Protein AF-A0AAU9XDP7-F1 (afdb_monomer_lite)

Structure (mmCIF, N/CA/C/O backbone):
data_AF-A0AAU9XDP7-F1
#
_entry.id   AF-A0AAU9XDP7-F1
#
loop_
_atom_site.group_PDB
_atom_site.id
_atom_site.type_symbol
_atom_site.label_atom_id
_atom_site.label_alt_id
_atom_site.label_comp_id
_atom_site.label_asym_id
_atom_site.label_entity_id
_atom_site.label_seq_id
_atom_site.pdbx_PDB_ins_code
_atom_site.Cartn_x
_atom_site.Cartn_y
_atom_site.Cartn_z
_atom_site.occupancy
_atom_site.B_iso_or_equiv
_atom_site.auth_seq_id
_atom_site.auth_comp_id
_atom_site.auth_asym_id
_atom_site.auth_atom_id
_atom_site.pdbx_PDB_model_num
ATOM 1 N N . MET A 1 1 ? 31.053 -34.918 62.828 1.00 35.50 1 MET A N 1
ATOM 2 C CA . MET A 1 1 ? 30.808 -36.376 62.826 1.00 35.50 1 MET A CA 1
ATOM 3 C C . MET A 1 1 ? 29.343 -36.591 62.464 1.00 35.50 1 MET A C 1
ATOM 5 O O . MET A 1 1 ? 28.495 -36.133 63.209 1.00 35.50 1 MET A O 1
ATOM 9 N N . ASP A 1 2 ? 28.995 -37.155 61.312 1.00 35.75 2 ASP A N 1
ATOM 10 C CA . ASP A 1 2 ? 29.871 -37.467 60.177 1.00 35.75 2 ASP A CA 1
ATOM 11 C C . ASP A 1 2 ? 29.128 -37.258 58.843 1.00 35.75 2 ASP A C 1
ATOM 13 O O . ASP A 1 2 ? 28.351 -38.097 58.395 1.00 35.75 2 ASP A O 1
ATOM 17 N N . PHE A 1 3 ? 29.358 -36.097 58.221 1.00 31.59 3 PHE A N 1
ATOM 18 C CA . PHE A 1 3 ? 28.724 -35.693 56.958 1.00 31.59 3 PHE A CA 1
ATOM 19 C C . PHE A 1 3 ? 29.252 -36.475 55.739 1.00 31.59 3 PHE A C 1
ATOM 21 O O . PHE A 1 3 ? 28.681 -36.392 54.652 1.00 31.59 3 PHE A O 1
ATOM 28 N N . THR A 1 4 ? 30.317 -37.263 55.913 1.00 38.00 4 THR A N 1
ATOM 29 C CA . THR A 1 4 ? 31.073 -37.888 54.818 1.00 38.00 4 THR A CA 1
ATOM 30 C C . THR A 1 4 ? 30.317 -39.036 54.137 1.00 38.00 4 THR A C 1
ATOM 32 O O . THR A 1 4 ? 30.563 -39.326 52.969 1.00 38.00 4 THR A O 1
ATOM 35 N N . ARG A 1 5 ? 29.356 -39.682 54.820 1.00 39.75 5 ARG A N 1
ATOM 36 C CA . ARG A 1 5 ? 28.569 -40.793 54.241 1.00 39.75 5 ARG A CA 1
ATOM 37 C C . ARG A 1 5 ? 27.352 -40.358 53.423 1.00 39.75 5 ARG A C 1
ATOM 39 O O . ARG A 1 5 ? 26.940 -41.106 52.543 1.00 39.75 5 ARG A O 1
ATOM 46 N N . LEU A 1 6 ? 26.796 -39.168 53.667 1.00 34.56 6 LEU A N 1
ATOM 47 C CA . LEU A 1 6 ? 25.615 -38.700 52.927 1.00 34.56 6 LEU A CA 1
ATOM 48 C C . LEU A 1 6 ? 25.974 -38.266 51.493 1.00 34.56 6 LEU A C 1
ATOM 50 O O . LEU A 1 6 ? 25.194 -38.475 50.570 1.00 34.56 6 LEU A O 1
ATOM 54 N N . PHE A 1 7 ? 27.181 -37.724 51.302 1.00 36.00 7 PHE A N 1
ATOM 55 C CA . PHE A 1 7 ? 27.665 -37.231 50.007 1.00 36.00 7 PHE A CA 1
ATOM 56 C C . PHE A 1 7 ? 27.950 -38.337 48.977 1.00 36.00 7 PHE A C 1
ATOM 58 O O . PHE A 1 7 ? 27.781 -38.112 47.783 1.00 36.00 7 PHE A O 1
ATOM 65 N N . ILE A 1 8 ? 28.358 -39.532 49.422 1.00 40.75 8 ILE A N 1
ATOM 66 C CA . ILE A 1 8 ? 28.719 -40.645 48.526 1.00 40.75 8 ILE A CA 1
ATOM 67 C C . ILE A 1 8 ? 27.461 -41.241 47.873 1.00 40.75 8 ILE A C 1
ATOM 69 O O . ILE A 1 8 ? 27.392 -41.348 46.651 1.00 40.75 8 ILE A O 1
ATOM 73 N N . VAL A 1 9 ? 26.422 -41.525 48.666 1.00 37.50 9 VAL A N 1
ATOM 74 C CA . VAL A 1 9 ? 25.155 -42.089 48.158 1.00 37.50 9 VAL A CA 1
ATOM 75 C C . VAL A 1 9 ? 24.443 -41.114 47.208 1.00 37.50 9 VAL A C 1
ATOM 77 O O . VAL A 1 9 ? 23.863 -41.533 46.208 1.00 37.50 9 VAL A O 1
ATOM 80 N N . PHE A 1 10 ? 24.530 -39.804 47.470 1.00 33.81 10 PHE A N 1
ATOM 81 C CA . PHE A 1 10 ? 23.948 -38.780 46.595 1.00 33.81 10 PHE A CA 1
ATOM 82 C C . PHE A 1 10 ? 24.665 -38.679 45.233 1.00 33.81 10 PHE A C 1
ATOM 84 O O . PHE A 1 10 ? 24.038 -38.327 44.235 1.00 33.81 10 PHE A O 1
ATOM 91 N N . ALA A 1 11 ? 25.958 -39.018 45.166 1.00 35.84 11 ALA A N 1
ATOM 92 C CA . ALA A 1 11 ? 26.718 -39.043 43.917 1.00 35.84 11 ALA A CA 1
ATOM 93 C C . ALA A 1 11 ? 26.397 -40.283 43.060 1.00 35.84 11 ALA A C 1
ATOM 95 O O . ALA A 1 11 ? 26.175 -40.157 41.853 1.00 35.84 11 ALA A O 1
ATOM 96 N N . GLU A 1 12 ? 26.322 -41.472 43.667 1.00 32.81 12 GLU A N 1
ATOM 97 C CA . GLU A 1 12 ? 26.056 -42.721 42.937 1.00 32.81 12 GLU A CA 1
ATOM 98 C C . GLU A 1 12 ? 24.638 -42.755 42.342 1.00 32.81 12 GLU A C 1
ATOM 100 O O . GLU A 1 12 ? 24.474 -43.083 41.165 1.00 32.81 12 GLU A O 1
ATOM 105 N N . VAL A 1 13 ? 23.619 -42.328 43.101 1.00 33.00 13 VAL A N 1
ATOM 106 C CA . VAL A 1 13 ? 22.224 -42.293 42.619 1.00 33.00 13 VAL A CA 1
ATOM 107 C C . VAL A 1 13 ? 22.055 -41.321 41.444 1.00 33.00 13 VAL A C 1
ATOM 109 O O . VAL A 1 13 ? 21.461 -41.689 40.430 1.00 33.00 13 VAL A O 1
ATOM 112 N N . CYS A 1 14 ? 22.632 -40.117 41.518 1.00 30.83 14 CYS A N 1
ATOM 113 C CA . CYS A 1 14 ? 22.603 -39.161 40.404 1.00 30.83 14 CYS A CA 1
ATOM 114 C C . CYS A 1 14 ? 23.348 -39.678 39.161 1.00 30.83 14 CYS A C 1
ATOM 116 O O . CYS A 1 14 ? 22.884 -39.471 38.039 1.00 30.83 14 CYS A O 1
ATOM 118 N N . THR A 1 15 ? 24.463 -40.392 39.344 1.00 33.09 15 THR A N 1
ATOM 119 C CA . THR A 1 15 ? 25.247 -40.951 38.228 1.00 33.09 15 THR A CA 1
ATOM 120 C C . THR A 1 15 ? 24.477 -42.051 37.493 1.00 33.09 15 THR A C 1
ATOM 122 O O . THR A 1 15 ? 24.432 -42.052 36.262 1.00 33.09 15 THR A O 1
ATOM 125 N N . ILE A 1 16 ? 23.812 -42.953 38.225 1.00 30.89 16 ILE A N 1
ATOM 126 C CA . ILE A 1 16 ? 23.010 -44.039 37.637 1.00 30.89 16 ILE A CA 1
ATOM 127 C C . ILE A 1 16 ? 21.763 -43.487 36.925 1.00 30.89 16 ILE A C 1
ATOM 129 O O . ILE A 1 16 ? 21.447 -43.934 35.821 1.00 30.89 16 ILE A O 1
ATOM 133 N N . ILE A 1 17 ? 21.092 -42.482 37.501 1.00 31.98 17 ILE A N 1
ATOM 134 C CA . ILE A 1 17 ? 19.927 -41.837 36.873 1.00 31.98 17 ILE A CA 1
ATOM 135 C C . ILE A 1 17 ? 20.326 -41.105 35.578 1.00 31.98 17 ILE A C 1
ATOM 137 O O . ILE A 1 17 ? 19.639 -41.260 34.569 1.00 31.98 17 ILE A O 1
ATOM 141 N N . SER A 1 18 ? 21.453 -40.379 35.556 1.00 31.58 18 SER A N 1
ATOM 142 C CA . SER A 1 18 ? 21.937 -39.720 34.329 1.00 31.58 18 SER A CA 1
ATOM 143 C C . SER A 1 18 ? 22.298 -40.738 33.242 1.00 31.58 18 SER A C 1
ATOM 145 O O . SER A 1 18 ? 21.819 -40.633 32.112 1.00 31.58 18 SER A O 1
ATOM 147 N N . ALA A 1 19 ? 23.082 -41.767 33.584 1.00 29.91 19 ALA A N 1
ATOM 148 C CA . ALA A 1 19 ? 23.529 -42.778 32.625 1.00 29.91 19 ALA A CA 1
ATOM 149 C C . ALA A 1 19 ? 22.365 -43.585 32.019 1.00 29.91 19 ALA A C 1
ATOM 151 O O . ALA A 1 19 ? 22.362 -43.847 30.815 1.00 29.91 19 ALA A O 1
ATOM 152 N N . GLY A 1 20 ? 21.360 -43.941 32.828 1.00 28.31 20 GLY A N 1
ATOM 153 C CA . GLY A 1 20 ? 20.173 -44.661 32.360 1.00 28.31 20 GLY A CA 1
ATOM 154 C C . GLY A 1 20 ? 19.299 -43.836 31.411 1.00 28.31 20 GLY A C 1
ATOM 155 O O . GLY A 1 20 ? 18.880 -44.344 30.374 1.00 28.31 20 GLY A O 1
ATOM 156 N N . ILE A 1 21 ? 19.065 -42.557 31.728 1.00 32.12 21 ILE A N 1
ATOM 157 C CA . ILE A 1 21 ? 18.211 -41.668 30.920 1.00 32.12 21 ILE A CA 1
ATOM 158 C C . ILE A 1 21 ? 18.890 -41.276 29.599 1.00 32.12 21 ILE A C 1
ATOM 160 O O . ILE A 1 21 ? 18.223 -41.204 28.565 1.00 32.12 21 ILE A O 1
ATOM 164 N N . GLN A 1 22 ? 20.210 -41.068 29.602 1.00 30.34 22 GLN A N 1
ATOM 165 C CA . GLN A 1 22 ? 20.969 -40.810 28.374 1.00 30.34 22 GLN A CA 1
ATOM 166 C C . GLN A 1 22 ? 20.986 -42.048 27.464 1.00 30.34 22 GLN A C 1
ATOM 168 O O . GLN A 1 22 ? 20.592 -41.959 26.302 1.00 30.34 22 GLN A O 1
ATOM 173 N N . GLY A 1 23 ? 21.323 -43.227 28.004 1.00 28.69 23 GLY A N 1
ATOM 174 C CA . GLY A 1 23 ? 21.500 -44.454 27.217 1.00 28.69 23 GLY A CA 1
ATOM 175 C C . GLY A 1 23 ? 20.285 -44.900 26.390 1.00 28.69 23 GLY A C 1
ATOM 176 O O . GLY A 1 23 ? 20.469 -45.499 25.330 1.00 28.69 23 GLY A O 1
ATOM 177 N N . THR A 1 24 ? 19.055 -44.600 26.826 1.00 28.81 24 THR A N 1
ATOM 178 C CA . THR A 1 24 ? 17.832 -44.918 26.062 1.00 28.81 24 THR A CA 1
ATOM 179 C C . THR A 1 24 ? 17.375 -43.796 25.133 1.00 28.81 24 THR A C 1
ATOM 181 O O . THR A 1 24 ? 16.934 -44.089 24.021 1.00 28.81 24 THR A O 1
ATOM 184 N N . ASN A 1 25 ? 17.505 -42.525 25.531 1.00 29.75 25 ASN A N 1
ATOM 185 C CA . ASN A 1 25 ? 17.147 -41.406 24.652 1.00 29.75 25 ASN A CA 1
ATOM 186 C C . ASN A 1 25 ? 18.120 -41.292 23.472 1.00 29.75 25 ASN A C 1
ATOM 188 O O . ASN A 1 25 ? 17.672 -41.148 22.334 1.00 29.75 25 ASN A O 1
ATOM 192 N N . ASP A 1 26 ? 19.426 -41.457 23.704 1.00 29.19 26 ASP A N 1
ATOM 193 C CA . ASP A 1 26 ? 20.432 -41.362 22.644 1.00 29.19 26 ASP A CA 1
ATOM 194 C C . ASP A 1 26 ? 20.236 -42.443 21.563 1.00 29.19 26 ASP A C 1
ATOM 196 O O . ASP A 1 26 ? 20.480 -42.174 20.389 1.00 29.19 26 ASP A O 1
ATOM 200 N N . GLN A 1 27 ? 19.742 -43.646 21.889 1.00 28.78 27 GLN A N 1
ATOM 201 C CA . GLN A 1 27 ? 19.471 -44.669 20.862 1.00 28.78 27 GLN A CA 1
ATOM 202 C C . GLN A 1 27 ? 18.190 -44.415 20.052 1.00 28.78 27 GLN A C 1
ATOM 204 O O . GLN A 1 27 ? 18.132 -44.809 18.886 1.00 28.78 27 GLN A O 1
ATOM 209 N N . ILE A 1 28 ? 17.189 -43.733 20.619 1.00 32.25 28 ILE A N 1
ATOM 210 C CA . ILE A 1 28 ? 15.956 -43.382 19.897 1.00 32.25 28 ILE A CA 1
ATOM 211 C C . ILE A 1 28 ? 16.159 -42.110 19.057 1.00 32.25 28 ILE A C 1
ATOM 213 O O . ILE A 1 28 ? 15.743 -42.079 17.898 1.00 32.25 28 ILE A O 1
ATOM 217 N N . GLU A 1 29 ? 16.867 -41.096 19.567 1.00 30.61 29 GLU A N 1
ATOM 218 C CA . GLU A 1 29 ? 17.177 -39.890 18.787 1.00 30.61 29 GLU A CA 1
ATOM 219 C C . GLU A 1 29 ? 18.143 -40.177 17.621 1.00 30.61 29 GLU A C 1
ATOM 221 O O . GLU A 1 29 ? 17.906 -39.715 16.502 1.00 30.61 29 GLU A O 1
ATOM 226 N N . ASN A 1 30 ? 19.197 -40.982 17.823 1.00 30.89 30 ASN A N 1
ATOM 227 C CA . ASN A 1 30 ? 20.167 -41.271 16.754 1.00 30.89 30 ASN A CA 1
ATOM 228 C C . ASN A 1 30 ? 19.585 -42.103 15.596 1.00 30.89 30 ASN A C 1
ATOM 230 O O . ASN A 1 30 ? 20.086 -42.012 14.477 1.00 30.89 30 ASN A O 1
ATOM 234 N N . ALA A 1 31 ? 18.500 -42.858 15.807 1.00 32.09 31 ALA A N 1
ATOM 235 C CA . ALA A 1 31 ? 17.812 -43.572 14.726 1.00 32.09 31 ALA A CA 1
ATOM 236 C C . ALA A 1 31 ? 17.116 -42.628 13.719 1.00 32.09 31 ALA A C 1
ATOM 238 O O . ALA A 1 31 ? 16.894 -43.011 12.568 1.00 32.09 31 ALA A O 1
ATOM 239 N N . HIS A 1 32 ? 16.800 -41.395 14.137 1.00 34.12 32 HIS A N 1
ATOM 240 C CA . HIS A 1 32 ? 16.106 -40.388 13.326 1.00 34.12 32 HIS A CA 1
ATOM 241 C C . HIS A 1 32 ? 16.979 -39.172 12.950 1.00 34.12 32 HIS A C 1
ATOM 243 O O . HIS A 1 32 ? 16.543 -38.358 12.138 1.00 34.12 32 HIS A O 1
ATOM 249 N N . ARG A 1 33 ? 18.221 -39.068 13.456 1.00 34.97 33 ARG A N 1
ATOM 250 C CA . ARG A 1 33 ? 19.189 -37.994 13.136 1.00 34.97 33 ARG A CA 1
ATOM 251 C C . ARG A 1 33 ? 20.348 -38.407 12.208 1.00 34.97 33 ARG A C 1
ATOM 253 O O . ARG A 1 33 ? 21.429 -37.831 12.266 1.00 34.97 33 ARG A O 1
ATOM 260 N N . GLU A 1 34 ? 20.140 -39.326 11.260 1.00 38.03 34 GLU A N 1
ATOM 261 C CA . GLU A 1 34 ? 21.107 -39.567 10.158 1.00 38.03 34 GLU A CA 1
ATOM 262 C C . GLU A 1 34 ? 21.169 -38.398 9.127 1.00 38.03 34 GLU A C 1
ATOM 264 O O . GLU A 1 34 ? 21.349 -38.632 7.937 1.00 38.03 34 GLU A O 1
ATOM 269 N N . GLY A 1 35 ? 21.035 -37.135 9.552 1.00 34.88 35 GLY A N 1
ATOM 270 C CA . GLY A 1 35 ? 21.218 -35.946 8.706 1.00 34.88 35 GLY A CA 1
ATOM 271 C C . GLY A 1 35 ? 22.621 -35.335 8.817 1.00 34.88 35 GLY A C 1
ATOM 272 O O . GLY A 1 35 ? 23.261 -35.039 7.810 1.00 34.88 35 GLY A O 1
ATOM 273 N N . ASP A 1 36 ? 23.139 -35.201 10.039 1.00 33.69 36 ASP A N 1
ATOM 274 C CA . ASP A 1 36 ? 24.242 -34.269 10.327 1.00 33.69 36 ASP A CA 1
ATOM 275 C C . ASP A 1 36 ? 25.623 -34.730 9.837 1.00 33.69 36 ASP A C 1
ATOM 277 O O . ASP A 1 36 ? 26.515 -33.919 9.588 1.00 33.69 36 ASP A O 1
ATOM 281 N N . SER A 1 37 ? 25.819 -36.036 9.634 1.00 37.47 37 SER A N 1
ATOM 282 C CA . SER A 1 37 ? 27.151 -36.572 9.315 1.00 37.47 37 SER A CA 1
ATOM 283 C C . SER A 1 37 ? 27.672 -36.229 7.905 1.00 37.47 37 SER A C 1
ATOM 285 O O . SER A 1 37 ? 28.846 -36.466 7.624 1.00 37.47 37 SER A O 1
ATOM 287 N N . TYR A 1 38 ? 26.835 -35.716 6.993 1.00 47.88 38 TYR A N 1
ATOM 288 C CA . TYR A 1 38 ? 27.121 -35.708 5.547 1.00 47.88 38 TYR A CA 1
ATOM 289 C C . TYR A 1 38 ? 27.843 -34.470 4.992 1.00 47.88 38 TYR A C 1
ATOM 291 O O . TYR A 1 38 ? 28.269 -34.500 3.840 1.00 47.88 38 TYR A O 1
ATOM 299 N N . PHE A 1 39 ? 28.044 -33.412 5.780 1.00 46.66 39 PHE A N 1
ATOM 300 C CA . PHE A 1 39 ? 28.482 -32.101 5.267 1.00 46.66 39 PHE A CA 1
ATOM 301 C C . PHE A 1 39 ? 30.004 -31.876 5.168 1.00 46.66 39 PHE A C 1
ATOM 303 O O . PHE A 1 39 ? 30.435 -30.732 5.046 1.00 46.66 39 PHE A O 1
ATOM 310 N N . SER A 1 40 ? 30.830 -32.928 5.210 1.00 32.91 40 SER A N 1
ATOM 311 C CA . SER A 1 40 ? 32.292 -32.794 5.115 1.00 32.91 40 SER A CA 1
ATOM 312 C C . SER A 1 40 ? 32.893 -33.569 3.947 1.00 32.91 40 SER A C 1
ATOM 314 O O . SER A 1 40 ? 32.852 -34.800 3.909 1.00 32.91 40 SER A O 1
ATOM 316 N N . THR A 1 41 ? 33.555 -32.831 3.056 1.00 33.09 41 THR A N 1
ATOM 317 C CA . THR A 1 41 ? 34.696 -33.334 2.289 1.00 33.09 41 THR A CA 1
ATOM 318 C C . THR A 1 41 ? 35.814 -32.298 2.265 1.00 33.09 41 THR A C 1
ATOM 320 O O . THR A 1 41 ? 35.587 -31.169 1.840 1.00 33.09 41 THR A O 1
ATOM 323 N N . ARG A 1 42 ? 37.033 -32.769 2.560 1.00 31.64 42 ARG A N 1
ATOM 324 C CA . ARG A 1 42 ? 38.334 -32.225 2.120 1.00 31.64 42 ARG A CA 1
ATOM 325 C C . ARG A 1 42 ? 39.120 -31.239 3.000 1.00 31.64 42 ARG A C 1
ATOM 327 O O . ARG A 1 42 ? 40.176 -30.808 2.549 1.00 31.64 42 ARG A O 1
ATOM 334 N N . ASP A 1 43 ? 38.751 -31.009 4.259 1.00 30.61 43 ASP A N 1
ATOM 335 C CA . ASP A 1 43 ? 39.736 -30.537 5.249 1.00 30.61 43 ASP A CA 1
ATOM 336 C C . ASP A 1 43 ? 39.622 -31.302 6.578 1.00 30.61 43 ASP A C 1
ATOM 338 O O . ASP A 1 43 ? 38.563 -31.352 7.202 1.00 30.61 43 ASP A O 1
ATOM 342 N N . GLY A 1 44 ? 40.722 -31.942 6.982 1.00 36.28 44 GLY A N 1
ATOM 343 C CA . GLY A 1 44 ? 40.843 -32.705 8.227 1.00 36.28 44 GLY A CA 1
ATOM 344 C C . GLY A 1 44 ? 41.470 -31.915 9.381 1.00 36.28 44 GLY A C 1
ATOM 345 O O . GLY A 1 44 ? 41.778 -32.504 10.414 1.00 36.28 44 GLY A O 1
ATOM 346 N N . SER A 1 45 ? 41.717 -30.612 9.211 1.00 32.66 45 SER A N 1
ATOM 347 C CA . SER A 1 45 ? 42.580 -29.832 10.108 1.00 32.66 45 SER A CA 1
ATOM 348 C C . SER A 1 45 ? 41.902 -29.195 11.327 1.00 32.66 45 SER A C 1
ATOM 350 O O . SER A 1 45 ? 42.624 -28.778 12.234 1.00 32.66 45 SER A O 1
ATOM 352 N N . ASN A 1 46 ? 40.562 -29.111 11.411 1.00 37.38 46 ASN A N 1
ATOM 353 C CA . ASN A 1 46 ? 39.918 -28.375 12.512 1.00 37.38 46 ASN A CA 1
ATOM 354 C C . ASN A 1 46 ? 38.670 -29.025 13.163 1.00 37.38 46 ASN A C 1
ATOM 356 O O . ASN A 1 46 ? 37.533 -28.765 12.757 1.00 37.38 46 ASN A O 1
ATOM 360 N N . PRO A 1 47 ? 38.845 -29.750 14.288 1.00 36.50 47 PRO A N 1
ATOM 361 C CA . PRO A 1 47 ? 37.743 -30.215 15.139 1.00 36.50 47 PRO A CA 1
ATOM 362 C C . PRO A 1 47 ? 36.879 -29.101 15.768 1.00 36.50 47 PRO A C 1
ATOM 364 O O . PRO A 1 47 ? 35.777 -29.380 16.242 1.00 36.50 47 PRO A O 1
ATOM 367 N N . GLN A 1 48 ? 37.339 -27.842 15.806 1.00 35.66 48 GLN A N 1
ATOM 368 C CA . GLN A 1 48 ? 36.581 -26.736 16.410 1.00 35.66 48 GLN A CA 1
ATOM 369 C C . GLN A 1 48 ? 35.385 -26.295 15.557 1.00 35.66 48 GLN A C 1
ATOM 371 O O . GLN A 1 48 ? 34.368 -25.897 16.122 1.00 35.66 48 GLN A O 1
ATOM 376 N N . THR A 1 49 ? 35.457 -26.408 14.225 1.00 37.59 49 THR A N 1
ATOM 377 C CA . THR A 1 49 ? 34.325 -26.084 13.335 1.00 37.59 49 THR A CA 1
ATOM 378 C C . THR A 1 49 ? 33.142 -27.012 13.620 1.00 37.59 49 THR A C 1
ATOM 380 O O . THR A 1 49 ? 32.017 -26.556 13.808 1.00 37.59 49 THR A O 1
ATOM 383 N N . CYS A 1 50 ? 33.421 -28.307 13.796 1.00 39.53 50 CYS A N 1
ATOM 384 C CA . CYS A 1 50 ? 32.428 -29.314 14.175 1.00 39.53 50 CYS A CA 1
ATOM 385 C C . CYS A 1 50 ? 31.799 -29.026 15.557 1.00 39.53 50 CYS A C 1
ATOM 387 O O . CYS A 1 50 ? 30.596 -29.189 15.756 1.00 39.53 50 CYS A O 1
ATOM 389 N N . ARG A 1 51 ? 32.590 -28.503 16.508 1.00 36.66 51 ARG A N 1
ATOM 390 C CA . ARG A 1 51 ? 32.109 -28.099 17.844 1.00 36.66 51 ARG A CA 1
ATOM 391 C C . ARG A 1 51 ? 31.232 -26.841 17.854 1.00 36.66 51 ARG A C 1
ATOM 393 O O . ARG A 1 51 ? 30.500 -26.655 18.820 1.00 36.66 51 ARG A O 1
ATOM 400 N N . LYS A 1 52 ? 31.276 -25.993 16.818 1.00 36.66 52 LYS A N 1
ATOM 401 C CA . LYS A 1 52 ? 30.420 -24.794 16.712 1.00 36.66 52 LYS A CA 1
ATOM 402 C C . LYS A 1 52 ? 29.007 -25.072 16.189 1.00 36.66 52 LYS A C 1
ATOM 404 O O . LYS A 1 52 ? 28.124 -24.267 16.459 1.00 36.66 52 LYS A O 1
ATOM 409 N N . LEU A 1 53 ? 28.801 -26.159 15.438 1.00 37.94 53 LEU A N 1
ATOM 410 C CA . LEU A 1 53 ? 27.555 -26.400 14.689 1.00 37.94 53 LEU A CA 1
ATOM 411 C C . LEU A 1 53 ? 26.616 -27.449 15.314 1.00 37.94 53 LEU A C 1
ATOM 413 O O . LEU A 1 53 ? 25.448 -27.492 14.944 1.00 37.94 53 LEU A O 1
ATOM 417 N N . GLY A 1 54 ? 27.080 -28.218 16.306 1.00 32.50 54 GLY A N 1
ATOM 418 C CA . GLY A 1 54 ? 26.222 -29.036 17.176 1.00 32.50 54 GLY A CA 1
ATOM 419 C C . GLY A 1 54 ? 26.568 -30.530 17.211 1.00 32.50 54 GLY A C 1
ATOM 420 O O . GLY A 1 54 ? 26.576 -31.201 16.190 1.00 32.50 54 GLY A O 1
ATOM 421 N N . LYS A 1 55 ? 26.818 -31.044 18.426 1.00 32.41 55 LYS A N 1
ATOM 422 C CA . LYS A 1 55 ? 26.805 -32.472 18.823 1.00 32.41 55 LYS A CA 1
ATOM 423 C C . LYS A 1 55 ? 27.347 -33.513 17.814 1.00 32.41 55 LYS A C 1
ATOM 425 O O . LYS A 1 55 ? 26.688 -34.507 17.527 1.00 32.41 55 LYS A O 1
ATOM 430 N N . CYS A 1 56 ? 28.608 -33.382 17.407 1.00 43.50 56 CYS A N 1
ATOM 431 C CA . CYS A 1 56 ? 29.369 -34.498 16.830 1.00 43.50 56 CYS A CA 1
ATOM 432 C C . CYS A 1 56 ? 30.252 -35.179 17.890 1.00 43.50 56 CYS A C 1
ATOM 434 O O . CYS A 1 56 ? 31.458 -34.940 17.947 1.00 43.50 56 CYS A O 1
ATOM 436 N N . GLU A 1 57 ? 29.655 -36.044 18.715 1.00 29.75 57 GLU A N 1
ATOM 437 C CA . GLU A 1 57 ? 30.376 -36.993 19.577 1.00 29.75 57 GLU A CA 1
ATOM 438 C C . GLU A 1 57 ? 29.864 -38.421 19.321 1.00 29.75 57 GLU A C 1
ATOM 440 O O . GLU A 1 57 ? 28.666 -38.638 19.160 1.00 29.75 57 GLU A O 1
ATOM 445 N N . GLY A 1 58 ? 30.771 -39.402 19.260 1.00 36.47 58 GLY A N 1
ATOM 446 C CA . GLY A 1 58 ? 30.428 -40.830 19.170 1.00 36.47 58 GLY A CA 1
ATOM 447 C C . GLY A 1 58 ? 30.246 -41.432 17.767 1.00 36.47 58 GLY A C 1
ATOM 448 O O . GLY A 1 58 ? 30.102 -42.650 17.664 1.00 36.47 58 GLY A O 1
ATOM 449 N N . THR A 1 59 ? 30.298 -40.652 16.681 1.00 31.03 59 THR A N 1
ATOM 450 C CA . THR A 1 59 ? 30.304 -41.211 15.316 1.00 31.03 59 THR A CA 1
ATOM 451 C C . THR A 1 59 ? 31.651 -41.891 15.007 1.00 31.03 59 THR A C 1
ATOM 453 O O . THR A 1 59 ? 32.690 -41.240 15.114 1.00 31.03 59 THR A O 1
ATOM 456 N N . PRO A 1 60 ? 31.679 -43.190 14.641 1.00 30.23 60 PRO A N 1
ATOM 457 C CA . PRO A 1 60 ? 32.921 -43.884 14.297 1.00 30.23 60 PRO A CA 1
ATOM 458 C C . PRO A 1 60 ? 33.462 -43.434 12.932 1.00 30.23 60 PRO A C 1
ATOM 460 O O . PRO A 1 60 ? 32.708 -42.910 12.106 1.00 30.23 60 PRO A O 1
ATOM 463 N N . ASP A 1 61 ? 34.752 -43.695 12.687 1.00 34.94 61 ASP A N 1
ATOM 464 C CA . ASP A 1 61 ? 35.424 -43.400 11.416 1.00 34.94 61 ASP A CA 1
ATOM 465 C C . ASP A 1 61 ? 34.594 -43.862 10.212 1.00 34.94 61 ASP A C 1
ATOM 467 O O . ASP A 1 61 ? 34.156 -45.015 10.118 1.00 34.94 61 ASP A O 1
ATOM 471 N N . ARG A 1 62 ? 34.348 -42.930 9.287 1.00 38.25 62 ARG A N 1
ATOM 472 C CA . ARG A 1 62 ? 33.487 -43.182 8.132 1.00 38.25 62 ARG A CA 1
ATOM 473 C C . ARG A 1 62 ? 34.191 -44.122 7.141 1.00 38.25 62 ARG A C 1
ATOM 475 O O . ARG A 1 62 ? 35.377 -43.933 6.875 1.00 38.25 62 ARG A O 1
ATOM 482 N N . PRO A 1 63 ? 33.475 -45.095 6.541 1.00 39.88 63 PRO A N 1
ATOM 483 C CA . PRO A 1 63 ? 34.000 -45.855 5.405 1.00 39.88 63 PRO A CA 1
ATOM 484 C C . PRO A 1 63 ? 34.350 -44.925 4.227 1.00 39.88 63 PRO A C 1
ATOM 486 O O . PRO A 1 63 ? 33.870 -43.791 4.179 1.00 39.88 63 PRO A O 1
ATOM 489 N N . GLN A 1 64 ? 35.168 -45.418 3.286 1.00 50.91 64 GLN A N 1
ATOM 490 C CA . GLN A 1 64 ? 35.834 -44.692 2.177 1.00 50.91 64 GLN A CA 1
ATOM 491 C C . GLN A 1 64 ? 34.902 -44.079 1.102 1.00 50.91 64 GLN A C 1
ATOM 493 O O . GLN A 1 64 ? 35.281 -43.938 -0.058 1.00 50.91 64 GLN A O 1
ATOM 498 N N . ASN A 1 65 ? 33.677 -43.712 1.466 1.00 61.53 65 ASN A N 1
ATOM 499 C CA . ASN A 1 65 ? 32.627 -43.365 0.529 1.00 61.53 65 ASN A CA 1
ATOM 500 C C . ASN A 1 65 ? 32.871 -42.002 -0.137 1.00 61.53 65 ASN A C 1
ATOM 502 O O . ASN A 1 65 ? 33.201 -41.020 0.529 1.00 61.53 65 ASN A O 1
ATOM 506 N N . CYS A 1 66 ? 32.634 -41.943 -1.443 1.00 70.81 66 CYS A N 1
ATOM 507 C CA . CYS A 1 66 ? 32.936 -40.806 -2.309 1.00 70.81 66 CYS A CA 1
ATOM 508 C C . CYS A 1 66 ? 31.754 -40.452 -3.225 1.00 70.81 66 CYS A C 1
ATOM 510 O O . CYS A 1 66 ? 30.839 -41.248 -3.449 1.00 70.81 66 CYS A O 1
ATOM 512 N N . TRP A 1 67 ? 31.751 -39.235 -3.760 1.00 76.25 67 TRP A N 1
ATOM 513 C CA . TRP A 1 67 ? 30.690 -38.700 -4.622 1.00 76.25 67 TRP A CA 1
ATOM 514 C C . TRP A 1 67 ? 30.778 -39.236 -6.061 1.00 76.25 67 TRP A C 1
ATOM 516 O O . TRP A 1 67 ? 29.782 -39.301 -6.783 1.00 76.25 67 TRP A O 1
ATOM 526 N N . GLY A 1 68 ? 31.962 -39.687 -6.474 1.00 76.44 68 GLY A N 1
ATOM 527 C CA . GLY A 1 68 ? 32.219 -40.328 -7.760 1.00 76.44 68 GLY A CA 1
ATOM 528 C C . GLY A 1 68 ? 33.068 -39.507 -8.722 1.00 76.44 68 GLY A C 1
ATOM 529 O O . GLY A 1 68 ? 33.412 -40.040 -9.780 1.00 76.44 68 GLY A O 1
ATOM 530 N N . TYR A 1 69 ? 33.389 -38.257 -8.378 1.00 82.12 69 TYR A N 1
ATOM 531 C CA . TYR A 1 69 ? 34.271 -37.380 -9.154 1.00 82.12 69 TYR A CA 1
ATOM 532 C C . TYR A 1 69 ? 35.735 -37.449 -8.687 1.00 82.12 69 TYR A C 1
ATOM 534 O O . TYR A 1 69 ? 36.651 -37.182 -9.469 1.00 82.12 69 TYR A O 1
ATOM 542 N N . GLU A 1 70 ? 35.961 -37.849 -7.436 1.00 81.31 70 GLU A N 1
ATOM 543 C CA . GLU A 1 70 ? 37.251 -37.816 -6.752 1.00 81.31 70 GLU A CA 1
ATOM 544 C C . GLU A 1 70 ? 38.269 -38.830 -7.312 1.00 81.31 70 GLU A C 1
ATOM 546 O O . GLU A 1 70 ? 37.901 -39.955 -7.672 1.00 81.31 70 GLU A O 1
ATOM 551 N N . PRO A 1 71 ? 39.574 -38.487 -7.336 1.00 71.50 71 PRO A N 1
ATOM 552 C CA . PRO A 1 71 ? 40.630 -39.430 -7.692 1.00 71.50 71 PRO A CA 1
ATOM 553 C C . PRO A 1 71 ? 40.611 -40.681 -6.802 1.00 71.50 71 PRO A C 1
ATOM 555 O O . PRO A 1 71 ? 40.617 -40.578 -5.579 1.00 71.50 71 PRO A O 1
ATOM 558 N N . GLY A 1 72 ? 40.616 -41.863 -7.424 1.00 70.88 72 GLY A N 1
ATOM 559 C CA . GLY A 1 72 ? 40.630 -43.159 -6.731 1.00 70.88 72 GLY A CA 1
ATOM 560 C C . GLY A 1 72 ? 39.258 -43.726 -6.340 1.00 70.88 72 GLY A C 1
ATOM 561 O O . GLY A 1 72 ? 39.199 -44.884 -5.944 1.00 70.88 72 GLY A O 1
ATOM 562 N N . CYS A 1 73 ? 38.163 -42.974 -6.495 1.00 71.88 73 CYS A N 1
ATOM 563 C CA . CYS A 1 73 ? 36.813 -43.434 -6.153 1.00 71.88 73 CYS A CA 1
ATOM 564 C C . CYS A 1 73 ? 36.350 -44.607 -7.046 1.00 71.88 73 CYS A C 1
ATOM 566 O O . CYS A 1 73 ? 36.112 -44.415 -8.245 1.00 71.88 73 CYS A O 1
ATOM 568 N N . THR A 1 74 ? 36.195 -45.821 -6.498 1.00 66.69 74 THR A N 1
ATOM 569 C CA . THR A 1 74 ? 35.739 -46.987 -7.277 1.00 66.69 74 THR A CA 1
ATOM 570 C C . THR A 1 74 ? 34.210 -47.094 -7.317 1.00 66.69 74 THR A C 1
ATOM 572 O O . THR A 1 74 ? 33.484 -46.409 -6.602 1.00 66.69 74 THR A O 1
ATOM 575 N N . SER A 1 75 ? 33.681 -47.996 -8.152 1.00 61.91 75 SER A N 1
ATOM 576 C CA . SER A 1 75 ? 32.231 -48.243 -8.242 1.00 61.91 75 SER A CA 1
ATOM 577 C C . SER A 1 75 ? 31.609 -48.929 -7.015 1.00 61.91 75 SER A C 1
ATOM 579 O O . SER A 1 75 ? 30.385 -49.066 -6.992 1.00 61.91 75 SER A O 1
ATOM 581 N N . ALA A 1 76 ? 32.413 -49.378 -6.044 1.00 60.28 76 ALA A N 1
ATOM 582 C CA . ALA A 1 76 ? 31.938 -49.885 -4.754 1.00 60.28 76 ALA A CA 1
ATOM 583 C C . ALA A 1 76 ? 31.831 -48.776 -3.691 1.00 60.28 76 ALA A C 1
ATOM 585 O O . ALA A 1 76 ? 31.016 -48.883 -2.780 1.00 60.28 76 ALA A O 1
ATOM 586 N N . ASP A 1 77 ? 32.608 -47.701 -3.849 1.00 58.78 77 ASP A N 1
ATOM 587 C CA . ASP A 1 77 ? 32.762 -46.628 -2.860 1.00 58.78 77 ASP A CA 1
ATOM 588 C C . ASP A 1 77 ? 31.793 -45.454 -3.101 1.00 58.78 77 ASP A C 1
ATOM 590 O O . ASP A 1 77 ? 31.679 -44.544 -2.279 1.00 58.78 77 ASP A O 1
ATOM 594 N N . LYS A 1 78 ? 31.082 -45.434 -4.237 1.00 65.00 78 LYS A N 1
ATOM 595 C CA . LYS A 1 78 ? 30.152 -44.344 -4.570 1.00 65.00 78 LYS A CA 1
ATOM 596 C C . LYS A 1 78 ? 28.978 -44.304 -3.589 1.00 65.00 78 LYS A C 1
ATOM 598 O O . LYS A 1 78 ? 28.200 -45.251 -3.509 1.00 65.00 78 LYS A O 1
ATOM 603 N N . TRP A 1 79 ? 28.827 -43.183 -2.883 1.00 59.66 79 TRP A N 1
ATOM 604 C CA . TRP A 1 79 ? 27.809 -43.005 -1.842 1.00 59.66 79 TRP A CA 1
ATOM 605 C C . TRP A 1 79 ? 26.373 -42.949 -2.393 1.00 59.66 79 TRP A C 1
ATOM 607 O O . TRP A 1 79 ? 25.438 -43.375 -1.716 1.00 59.66 79 TRP A O 1
ATOM 617 N N . TYR A 1 80 ? 26.188 -42.458 -3.623 1.00 63.62 80 TYR A N 1
ATOM 618 C CA . TYR A 1 80 ? 24.864 -42.281 -4.227 1.00 63.62 80 TYR A CA 1
ATOM 619 C C . TYR A 1 80 ? 24.439 -43.420 -5.151 1.00 63.62 80 TYR A C 1
ATOM 621 O O . TYR A 1 80 ? 25.243 -44.167 -5.711 1.00 63.62 80 TYR A O 1
ATOM 629 N N . ILE A 1 81 ? 23.118 -43.519 -5.303 1.00 60.69 81 ILE A N 1
ATOM 630 C CA . ILE A 1 81 ? 22.416 -44.477 -6.156 1.00 60.69 81 ILE A CA 1
ATOM 631 C C . ILE A 1 81 ? 22.988 -44.427 -7.579 1.00 60.69 81 ILE A C 1
ATOM 633 O O . ILE A 1 81 ? 23.059 -43.361 -8.181 1.00 60.69 81 ILE A O 1
ATOM 637 N N . LYS A 1 82 ? 23.347 -45.590 -8.141 1.00 64.12 82 LYS A N 1
ATOM 638 C CA . LYS A 1 82 ? 23.649 -45.698 -9.575 1.00 64.12 82 LYS A CA 1
ATOM 639 C C . LYS A 1 82 ? 22.393 -45.333 -10.384 1.00 64.12 82 LYS A C 1
ATOM 641 O O . LYS A 1 82 ? 21.358 -45.962 -10.137 1.00 64.12 82 LYS A O 1
ATOM 646 N N . PRO A 1 83 ? 22.477 -44.404 -11.355 1.00 74.19 83 PRO A N 1
ATOM 647 C CA . PRO A 1 83 ? 21.359 -44.070 -12.226 1.00 74.19 83 PRO A CA 1
ATOM 648 C C . PRO A 1 83 ? 20.715 -45.304 -12.855 1.00 74.19 83 PRO A C 1
ATOM 650 O O . PRO A 1 83 ? 21.403 -46.226 -13.297 1.00 74.19 83 PRO A O 1
ATOM 653 N N . GLN A 1 84 ? 19.385 -45.322 -12.893 1.00 80.00 84 GLN A N 1
ATOM 654 C CA . GLN A 1 84 ? 18.617 -46.420 -13.473 1.00 80.00 84 GLN A CA 1
ATOM 655 C C . GLN A 1 84 ? 18.146 -46.026 -14.869 1.00 80.00 84 GLN A C 1
ATOM 657 O O . GLN A 1 84 ? 17.244 -45.198 -15.005 1.00 80.00 84 GLN A O 1
ATOM 662 N N . CYS A 1 85 ? 18.770 -46.624 -15.883 1.00 82.88 85 CYS A N 1
ATOM 663 C CA . CYS A 1 85 ? 18.412 -46.488 -17.291 1.00 82.88 85 CYS A CA 1
ATOM 664 C C . CYS A 1 85 ? 17.726 -47.762 -17.806 1.00 82.88 85 CYS A C 1
ATOM 666 O O . CYS A 1 85 ? 18.011 -48.855 -17.320 1.00 82.88 85 CYS A O 1
ATOM 668 N N . ASP A 1 86 ? 16.843 -47.622 -18.794 1.00 78.44 86 ASP A N 1
ATOM 669 C CA . ASP A 1 86 ? 16.292 -48.742 -19.565 1.00 78.44 86 ASP A CA 1
ATOM 670 C C . ASP A 1 86 ? 17.157 -49.098 -20.793 1.00 78.44 86 ASP A C 1
ATOM 672 O O . ASP A 1 86 ? 17.986 -48.304 -21.244 1.00 78.44 86 ASP A O 1
ATOM 676 N N . ASP A 1 87 ? 16.955 -50.294 -21.352 1.00 65.44 87 ASP A N 1
ATOM 677 C CA . ASP A 1 87 ? 17.627 -50.734 -22.588 1.00 65.44 87 ASP A CA 1
ATOM 678 C C . ASP A 1 87 ? 16.777 -50.465 -23.848 1.00 65.44 87 ASP A C 1
ATOM 680 O O . ASP A 1 87 ? 17.304 -50.254 -24.933 1.00 65.44 87 ASP A O 1
ATOM 684 N N . ASN A 1 88 ? 15.450 -50.337 -23.716 1.00 59.91 88 ASN A N 1
ATOM 685 C CA . ASN A 1 88 ? 14.507 -50.205 -24.843 1.00 59.91 88 ASN A CA 1
ATOM 686 C C . ASN A 1 88 ? 14.753 -49.002 -25.788 1.00 59.91 88 ASN A C 1
ATOM 688 O O . ASN A 1 88 ? 14.141 -48.932 -26.852 1.00 59.91 88 ASN A O 1
ATOM 692 N N . MET A 1 89 ? 15.623 -48.053 -25.419 1.00 54.56 89 MET A N 1
ATOM 693 C CA . MET A 1 89 ? 16.031 -46.914 -26.257 1.00 54.56 89 MET A CA 1
ATOM 694 C C . MET A 1 89 ? 17.532 -46.887 -26.613 1.00 54.56 89 MET A C 1
ATOM 696 O O . MET A 1 89 ? 18.023 -45.866 -27.097 1.00 54.56 89 MET A O 1
ATOM 700 N N . SER A 1 90 ? 18.288 -47.969 -26.395 1.00 55.16 90 SER A N 1
ATOM 701 C CA . SER A 1 90 ? 19.728 -48.014 -26.710 1.00 55.16 90 SER A CA 1
ATOM 702 C C . SER A 1 90 ? 20.023 -47.926 -28.220 1.00 55.16 90 SER A C 1
ATOM 704 O O . SER A 1 90 ? 21.027 -47.340 -28.612 1.00 55.16 90 SER A O 1
ATOM 706 N N . GLY A 1 91 ? 19.112 -48.377 -29.089 1.00 52.66 91 GLY A N 1
ATOM 707 C CA . GLY A 1 91 ? 19.346 -48.571 -30.532 1.00 52.66 91 GLY A CA 1
ATOM 708 C C . GLY A 1 91 ? 19.463 -47.348 -31.468 1.00 52.66 91 GLY A C 1
ATOM 709 O O . GLY A 1 91 ? 19.397 -47.545 -32.682 1.00 52.66 91 GLY A O 1
ATOM 710 N N . ARG A 1 92 ? 19.599 -46.101 -30.982 1.00 56.34 92 ARG A N 1
ATOM 711 C CA . ARG A 1 92 ? 19.790 -44.908 -31.859 1.00 56.34 92 ARG A CA 1
ATOM 712 C C . ARG A 1 92 ? 20.827 -43.872 -31.413 1.00 56.34 92 ARG A C 1
ATOM 714 O O . ARG A 1 92 ? 21.372 -43.195 -32.279 1.00 56.34 92 ARG A O 1
ATOM 721 N N . HIS A 1 93 ? 21.087 -43.723 -30.114 1.00 63.03 93 HIS A N 1
ATOM 722 C CA . HIS A 1 93 ? 21.939 -42.639 -29.587 1.00 63.03 93 HIS A CA 1
ATOM 723 C C . HIS A 1 93 ? 23.093 -43.114 -28.691 1.00 63.03 93 HIS A C 1
ATOM 725 O O . HIS A 1 93 ? 24.008 -42.342 -28.424 1.00 63.03 93 HIS A O 1
ATOM 731 N N . PHE A 1 94 ? 23.080 -44.379 -28.267 1.00 73.38 94 PHE A N 1
ATOM 732 C CA . PHE A 1 94 ? 24.105 -45.000 -27.425 1.00 73.38 94 PHE A CA 1
ATOM 733 C C . PHE A 1 94 ? 24.524 -46.340 -28.055 1.00 73.38 94 PHE A C 1
ATOM 735 O O . PHE A 1 94 ? 23.909 -46.773 -29.029 1.00 73.38 94 PHE A O 1
ATOM 742 N N . ARG A 1 95 ? 25.592 -46.983 -27.565 1.00 75.00 95 ARG A N 1
ATOM 743 C CA . ARG A 1 95 ? 26.011 -48.318 -28.052 1.00 75.00 95 ARG A CA 1
ATOM 744 C C . ARG A 1 95 ? 25.768 -49.418 -27.023 1.00 75.00 95 ARG A C 1
ATOM 746 O O . ARG A 1 95 ? 25.489 -50.547 -27.407 1.00 75.00 95 ARG A O 1
ATOM 753 N N . THR A 1 96 ? 25.839 -49.076 -25.742 1.00 81.94 96 THR A N 1
ATOM 754 C CA . THR A 1 96 ? 25.543 -49.946 -24.600 1.00 81.94 96 THR A CA 1
ATOM 755 C C . THR A 1 96 ? 24.695 -49.208 -23.562 1.00 81.94 96 THR A C 1
ATOM 757 O O . THR A 1 96 ? 24.571 -47.976 -23.592 1.00 81.94 96 THR A O 1
ATOM 760 N N . ILE A 1 97 ? 24.117 -49.951 -22.615 1.00 80.00 97 ILE A N 1
ATOM 761 C CA . ILE A 1 97 ? 23.447 -49.357 -21.453 1.00 80.00 97 ILE A CA 1
ATOM 762 C C . ILE A 1 97 ? 24.464 -48.699 -20.502 1.00 80.00 97 ILE A C 1
ATOM 764 O O . ILE A 1 97 ? 24.157 -47.682 -19.881 1.00 80.00 97 ILE A O 1
ATOM 768 N N . GLU A 1 98 ? 25.704 -49.191 -20.463 1.00 82.19 98 GLU A N 1
ATOM 769 C CA . GLU A 1 98 ? 26.829 -48.589 -19.745 1.00 82.19 98 GLU A CA 1
ATOM 770 C C . GLU A 1 98 ? 27.201 -47.206 -20.300 1.00 82.19 98 GLU A C 1
ATOM 772 O O . GLU A 1 98 ? 27.354 -46.276 -19.509 1.00 82.19 98 GLU A O 1
ATOM 777 N N . ASP A 1 99 ? 27.278 -47.027 -21.627 1.00 81.75 99 ASP A N 1
ATOM 778 C CA . ASP A 1 99 ? 27.513 -45.710 -22.254 1.00 81.75 99 ASP A CA 1
ATOM 779 C C . ASP A 1 99 ? 26.416 -44.714 -21.862 1.00 81.75 99 ASP A C 1
ATOM 781 O O . ASP A 1 99 ? 26.683 -43.556 -21.541 1.00 81.75 99 ASP A O 1
ATOM 785 N N . LYS A 1 100 ? 25.165 -45.184 -21.871 1.00 83.94 100 LYS A N 1
ATOM 786 C CA . LYS A 1 100 ? 23.968 -44.405 -21.543 1.00 83.94 100 LYS A CA 1
ATOM 787 C C . LYS A 1 100 ? 23.954 -43.979 -20.067 1.00 83.94 100 LYS A C 1
ATOM 789 O O . LYS A 1 100 ? 23.698 -42.814 -19.765 1.00 83.94 100 LYS A O 1
ATOM 794 N N . ILE A 1 101 ? 24.300 -44.890 -19.152 1.00 83.69 101 ILE A N 1
ATOM 795 C CA . ILE A 1 101 ? 24.492 -44.595 -17.720 1.00 83.69 101 ILE A CA 1
ATOM 796 C C . ILE A 1 101 ? 25.678 -43.641 -17.516 1.00 83.69 101 ILE A C 1
ATOM 798 O O . ILE A 1 101 ? 25.588 -42.724 -16.698 1.00 83.69 101 ILE A O 1
ATOM 802 N N . HIS A 1 102 ? 26.779 -43.820 -18.253 1.00 84.25 102 HIS A N 1
ATOM 803 C CA . HIS A 1 102 ? 27.955 -42.956 -18.158 1.00 84.25 102 HIS A CA 1
ATOM 804 C C . HIS A 1 102 ? 27.656 -41.529 -18.628 1.00 84.25 102 HIS A C 1
ATOM 806 O O . HIS A 1 102 ? 28.020 -40.586 -17.928 1.00 84.25 102 HIS A O 1
ATOM 812 N N . GLN A 1 103 ? 26.945 -41.360 -19.747 1.00 83.62 103 GLN A N 1
ATOM 813 C CA . GLN A 1 103 ? 26.517 -40.051 -20.245 1.00 83.62 103 GLN A CA 1
ATOM 814 C C . GLN A 1 103 ? 25.579 -39.354 -19.249 1.00 83.62 103 GLN A C 1
ATOM 816 O O . GLN A 1 103 ? 25.820 -38.203 -18.888 1.00 83.62 103 GLN A O 1
ATOM 821 N N . PHE A 1 104 ? 24.566 -40.057 -18.729 1.00 84.38 104 PHE A N 1
ATOM 822 C CA . PHE A 1 104 ? 23.681 -39.489 -17.708 1.00 84.38 104 PHE A CA 1
ATOM 823 C C . PHE A 1 104 ? 24.453 -39.101 -16.437 1.00 84.38 104 PHE A C 1
ATOM 825 O O . PHE A 1 104 ? 24.227 -38.025 -15.893 1.00 84.38 104 PHE A O 1
ATOM 832 N N . TRP A 1 105 ? 25.414 -39.919 -15.990 1.00 85.19 105 TRP A N 1
ATOM 833 C CA . TRP A 1 105 ? 26.265 -39.564 -14.850 1.00 85.19 105 TRP A CA 1
ATOM 834 C C . TRP A 1 105 ? 27.156 -38.343 -15.134 1.00 85.19 105 TRP A C 1
ATOM 836 O O . TRP A 1 105 ? 27.328 -37.488 -14.265 1.00 85.19 105 TRP A O 1
ATOM 846 N N . LYS A 1 106 ? 27.716 -38.256 -16.346 1.00 81.38 106 LYS A N 1
ATOM 847 C CA . LYS A 1 106 ? 28.605 -37.183 -16.810 1.00 81.38 106 LYS A CA 1
ATOM 848 C C . LYS A 1 106 ? 27.900 -35.829 -16.912 1.00 81.38 106 LYS A C 1
ATOM 850 O O . LYS A 1 106 ? 28.539 -34.813 -16.665 1.00 81.38 106 LYS A O 1
ATOM 855 N N . GLU A 1 107 ? 26.625 -35.808 -17.292 1.00 77.31 107 GLU A N 1
ATOM 856 C CA . GLU A 1 107 ? 25.936 -34.568 -17.685 1.00 77.31 107 GLU A CA 1
ATOM 857 C C . GLU A 1 107 ? 24.716 -34.235 -16.808 1.00 77.31 107 GLU A C 1
ATOM 859 O O . GLU A 1 107 ? 24.287 -33.090 -16.785 1.00 77.31 107 GLU A O 1
ATOM 864 N N . SER A 1 108 ? 24.164 -35.196 -16.058 1.00 77.56 108 SER A N 1
ATOM 865 C CA . SER A 1 108 ? 22.968 -35.027 -15.204 1.00 77.56 108 SER A CA 1
ATOM 866 C C . SER A 1 108 ? 23.153 -35.522 -13.759 1.00 77.56 108 SER A C 1
ATOM 868 O O . SER A 1 108 ? 22.180 -35.729 -13.030 1.00 77.56 108 SER A O 1
ATOM 870 N N . ASP A 1 109 ? 24.398 -35.728 -13.326 1.00 84.25 109 ASP A N 1
ATOM 871 C CA . ASP A 1 109 ? 24.760 -36.216 -11.990 1.00 84.25 109 ASP A CA 1
ATOM 872 C C . ASP A 1 109 ? 26.159 -35.693 -11.583 1.00 84.25 109 ASP A C 1
ATOM 874 O O . ASP A 1 109 ? 26.696 -34.776 -12.204 1.00 84.25 109 ASP A O 1
ATOM 878 N N . PHE A 1 110 ? 26.789 -36.275 -10.560 1.00 86.25 110 PHE A N 1
ATOM 879 C CA . PHE A 1 110 ? 28.114 -35.888 -10.048 1.00 86.25 110 PHE A CA 1
ATOM 880 C C . PHE A 1 110 ? 29.273 -35.875 -11.064 1.00 86.25 110 PHE A C 1
ATOM 882 O O . PHE A 1 110 ? 30.325 -35.303 -10.773 1.00 86.25 110 PHE A O 1
ATOM 889 N N . GLY A 1 111 ? 29.118 -36.447 -12.258 1.00 84.56 111 GLY A N 1
ATOM 890 C CA . GLY A 1 111 ? 30.081 -36.262 -13.342 1.00 84.56 111 GLY A CA 1
ATOM 891 C C . GLY A 1 111 ? 30.070 -34.846 -13.932 1.00 84.56 111 GLY A C 1
ATOM 892 O O . GLY A 1 111 ? 31.102 -34.411 -14.439 1.00 84.56 111 GLY A O 1
ATOM 893 N N . PHE A 1 112 ? 28.982 -34.083 -13.769 1.00 85.62 112 PHE A N 1
ATOM 894 C CA . PHE A 1 112 ? 28.933 -32.668 -14.148 1.00 85.62 112 PHE A CA 1
ATOM 895 C C . PHE A 1 112 ? 29.893 -31.843 -13.281 1.00 85.62 112 PHE A C 1
ATOM 897 O O . PHE A 1 112 ? 30.740 -31.133 -13.821 1.00 85.62 112 PHE A O 1
ATOM 904 N N . VAL A 1 113 ? 29.857 -32.037 -11.951 1.00 86.88 113 VAL A N 1
ATOM 905 C CA . VAL A 1 113 ? 30.841 -31.469 -11.002 1.00 86.88 113 VAL A CA 1
ATOM 906 C C . VAL A 1 113 ? 32.262 -31.785 -11.459 1.00 86.88 113 VAL A C 1
ATOM 908 O O . VAL A 1 113 ? 33.105 -30.888 -11.501 1.00 86.88 113 VAL A O 1
ATOM 911 N N . LYS A 1 114 ? 32.515 -33.044 -11.851 1.00 87.12 114 LYS A N 1
ATOM 912 C CA . LYS A 1 114 ? 33.822 -33.439 -12.378 1.00 87.12 114 LYS A CA 1
ATOM 913 C C . LYS A 1 114 ? 34.183 -32.659 -13.637 1.00 87.12 114 LYS A C 1
ATOM 915 O O . LYS A 1 114 ? 35.285 -32.141 -13.711 1.00 87.12 114 LYS A O 1
ATOM 920 N N . SER A 1 115 ? 33.272 -32.542 -14.602 1.00 86.44 115 SER A N 1
ATOM 921 C CA . SER A 1 115 ? 33.547 -31.831 -15.854 1.00 86.44 115 SER A CA 1
ATOM 922 C C . SER A 1 115 ? 33.894 -30.353 -15.628 1.00 86.44 115 SER A C 1
ATOM 924 O O . SER A 1 115 ? 34.806 -29.841 -16.273 1.00 86.44 115 SER A O 1
ATOM 926 N N . VAL A 1 116 ? 33.253 -29.690 -14.655 1.00 87.19 116 VAL A N 1
ATOM 927 C CA . VAL A 1 116 ? 33.607 -28.322 -14.252 1.00 87.19 116 VAL A CA 1
ATOM 928 C C . VAL A 1 116 ? 34.999 -28.296 -13.612 1.00 87.19 116 VAL A C 1
ATOM 930 O O . VAL A 1 116 ? 35.821 -27.484 -14.032 1.00 87.19 116 VAL A O 1
ATOM 933 N N . GLN A 1 117 ? 35.298 -29.203 -12.671 1.00 89.19 117 GLN A N 1
ATOM 934 C CA . GLN A 1 117 ? 36.610 -29.311 -12.007 1.00 89.19 117 GLN A CA 1
ATOM 935 C C . GLN A 1 117 ? 37.762 -29.624 -12.983 1.00 89.19 117 GLN A C 1
ATOM 937 O O . GLN A 1 117 ? 38.795 -28.959 -12.938 1.00 89.19 117 GLN A O 1
ATOM 942 N N . ASP A 1 118 ? 37.572 -30.574 -13.899 1.00 90.56 118 ASP A N 1
ATOM 943 C CA . ASP A 1 118 ? 38.536 -30.948 -14.944 1.00 90.56 118 ASP A CA 1
ATOM 944 C C . ASP A 1 118 ? 38.703 -29.830 -16.005 1.00 90.56 118 ASP A C 1
ATOM 946 O O . ASP A 1 118 ? 39.692 -29.813 -16.737 1.00 90.56 118 ASP A O 1
ATOM 950 N N . SER A 1 119 ? 37.764 -28.873 -16.086 1.00 88.88 119 SER A N 1
ATOM 951 C CA . SER A 1 119 ? 37.844 -27.692 -16.966 1.00 88.88 119 SER A CA 1
ATOM 952 C C . SER A 1 119 ? 38.521 -26.465 -16.337 1.00 88.88 119 SER A C 1
ATOM 954 O O . SER A 1 119 ? 38.599 -25.422 -16.992 1.00 88.88 119 SER A O 1
ATOM 956 N N . LEU A 1 120 ? 38.965 -26.543 -15.076 1.00 91.12 120 LEU A N 1
ATOM 957 C CA . LEU A 1 120 ? 39.537 -25.399 -14.364 1.00 91.12 120 LEU A CA 1
ATOM 958 C C . LEU A 1 120 ? 40.934 -25.033 -14.891 1.00 91.12 120 LEU A C 1
ATOM 960 O O . LEU A 1 120 ? 41.884 -25.806 -14.785 1.00 91.12 120 LEU A O 1
ATOM 964 N N . GLN A 1 121 ? 41.069 -23.806 -15.392 1.00 90.25 121 GLN A N 1
ATOM 965 C CA . GLN A 1 121 ? 42.310 -23.209 -15.884 1.00 90.25 121 GLN A CA 1
ATOM 966 C C . GLN A 1 121 ? 42.744 -22.002 -15.036 1.00 90.25 121 GLN A C 1
ATOM 968 O O . GLN A 1 121 ? 41.921 -21.243 -14.519 1.00 90.25 121 GLN A O 1
ATOM 973 N N . LEU A 1 122 ? 44.061 -21.831 -14.879 1.00 90.38 122 LEU A N 1
ATOM 974 C CA . LEU A 1 122 ? 44.680 -20.797 -14.044 1.00 90.38 122 LEU A CA 1
ATOM 975 C C . LEU A 1 122 ? 44.930 -19.517 -14.860 1.00 90.38 122 LEU A C 1
ATOM 977 O O . LEU A 1 122 ? 45.975 -19.365 -15.494 1.00 90.38 122 LEU A O 1
ATOM 981 N N . VAL A 1 123 ? 43.961 -18.602 -14.818 1.00 90.31 123 VAL A N 1
ATOM 982 C CA . VAL A 1 123 ? 43.961 -17.315 -15.539 1.00 90.31 123 VAL A CA 1
ATOM 983 C C . VAL A 1 123 ? 44.950 -16.313 -14.930 1.00 90.31 123 VAL A C 1
ATOM 985 O O . VAL A 1 123 ? 45.568 -15.531 -15.643 1.00 90.31 123 VAL A O 1
ATOM 988 N N . CYS A 1 124 ? 45.120 -16.330 -13.609 1.00 91.31 124 CYS A N 1
ATOM 989 C CA . CYS A 1 124 ? 45.992 -15.418 -12.861 1.00 91.31 124 CYS A CA 1
ATOM 990 C C . CYS A 1 124 ? 46.948 -16.266 -12.017 1.00 91.31 124 CYS A C 1
ATOM 992 O O . CYS A 1 124 ? 46.555 -16.849 -11.005 1.00 91.31 124 CYS A O 1
ATOM 994 N N . LYS A 1 125 ? 48.189 -16.385 -12.497 1.00 90.38 125 LYS A N 1
ATOM 995 C CA . LYS A 1 125 ? 49.251 -17.259 -11.984 1.00 90.38 125 LYS A CA 1
ATOM 996 C C . LYS A 1 125 ? 49.999 -16.558 -10.835 1.00 90.38 125 LYS A C 1
ATOM 998 O O . LYS A 1 125 ? 50.511 -15.453 -11.043 1.00 90.38 125 LYS A O 1
ATOM 1003 N N . PRO A 1 126 ? 50.074 -17.152 -9.628 1.00 88.38 126 PRO A N 1
ATOM 1004 C CA . PRO A 1 126 ? 50.820 -16.594 -8.501 1.00 88.38 126 PRO A CA 1
ATOM 1005 C C . PRO A 1 126 ? 52.262 -16.206 -8.858 1.00 88.38 126 PRO A C 1
ATOM 1007 O O . PRO A 1 126 ? 53.042 -17.045 -9.299 1.00 88.38 126 PRO A O 1
ATOM 1010 N N . LYS A 1 127 ? 52.634 -14.944 -8.605 1.00 79.50 127 LYS A N 1
ATOM 1011 C CA . LYS A 1 127 ? 54.022 -14.447 -8.742 1.00 79.50 127 LYS A CA 1
ATOM 1012 C C . LYS A 1 127 ? 54.956 -14.935 -7.623 1.00 79.50 127 LYS A C 1
ATOM 1014 O O . LYS A 1 127 ? 56.167 -14.772 -7.712 1.00 79.50 127 LYS A O 1
ATOM 1019 N N . GLU A 1 128 ? 54.394 -15.512 -6.563 1.00 73.25 128 GLU A N 1
ATOM 1020 C CA . GLU A 1 128 ? 55.092 -15.999 -5.373 1.00 73.25 128 GLU A CA 1
ATOM 1021 C C . GLU A 1 128 ? 54.428 -17.289 -4.871 1.00 73.25 128 GLU A C 1
ATOM 1023 O O . GLU A 1 128 ? 53.223 -17.474 -5.029 1.00 73.25 128 GLU A O 1
ATOM 1028 N N . THR A 1 129 ? 55.180 -18.154 -4.189 1.00 66.06 129 THR A N 1
ATOM 1029 C CA . THR A 1 129 ? 54.683 -19.421 -3.614 1.00 66.06 129 THR A CA 1
ATOM 1030 C C . THR A 1 129 ? 54.072 -19.271 -2.210 1.00 66.06 129 THR A C 1
ATOM 1032 O O . THR A 1 129 ? 53.996 -20.243 -1.460 1.00 66.06 129 THR A O 1
ATOM 1035 N N . GLN A 1 130 ? 53.690 -18.055 -1.806 1.00 66.69 130 GLN A N 1
ATOM 1036 C CA . GLN A 1 130 ? 53.167 -17.752 -0.466 1.00 66.69 130 GLN A CA 1
ATOM 1037 C C . GLN A 1 130 ? 51.634 -17.866 -0.399 1.00 66.69 130 GLN A C 1
ATOM 1039 O O . GLN A 1 130 ? 50.941 -17.679 -1.396 1.00 66.69 130 GLN A O 1
ATOM 1044 N N . ALA A 1 131 ? 51.087 -18.095 0.801 1.00 64.75 131 ALA A N 1
ATOM 1045 C CA . ALA A 1 131 ? 49.635 -18.153 1.038 1.00 64.75 131 ALA A CA 1
ATOM 1046 C C . ALA A 1 131 ? 48.891 -16.828 0.736 1.00 64.75 131 ALA A C 1
ATOM 1048 O O . ALA A 1 131 ? 47.678 -16.828 0.518 1.00 64.75 131 ALA A O 1
ATOM 1049 N N . ASP A 1 132 ? 49.631 -15.717 0.685 1.00 72.12 132 ASP A N 1
ATOM 1050 C CA . ASP A 1 132 ? 49.157 -14.366 0.360 1.00 72.12 132 ASP A CA 1
ATOM 1051 C C . ASP A 1 132 ? 49.178 -14.035 -1.147 1.00 72.12 132 ASP A C 1
ATOM 1053 O O . ASP A 1 132 ? 48.949 -12.890 -1.542 1.00 72.12 132 ASP A O 1
ATOM 1057 N N . ALA A 1 133 ? 49.487 -15.002 -2.017 1.00 84.81 133 ALA A N 1
ATOM 1058 C CA . ALA A 1 133 ? 49.553 -14.761 -3.454 1.00 84.81 133 ALA A CA 1
ATOM 1059 C C . ALA A 1 133 ? 48.159 -14.745 -4.109 1.00 84.81 133 ALA A C 1
ATOM 1061 O O . ALA A 1 133 ? 47.357 -15.669 -3.933 1.00 84.81 133 ALA A O 1
ATOM 1062 N N . SER A 1 134 ? 47.879 -13.713 -4.912 1.00 93.19 134 SER A N 1
ATOM 1063 C CA . SER A 1 134 ? 46.638 -13.647 -5.686 1.00 93.19 134 SER A CA 1
ATOM 1064 C C . SER A 1 134 ? 46.572 -14.742 -6.747 1.00 93.19 134 SER A C 1
ATOM 1066 O O . SER A 1 134 ? 47.577 -15.092 -7.369 1.00 93.19 134 SER A O 1
ATOM 1068 N N . SER A 1 135 ? 45.364 -15.239 -6.997 1.00 93.75 135 SER A N 1
ATOM 1069 C CA . SER A 1 135 ? 45.074 -16.154 -8.105 1.00 93.75 135 SER A CA 1
ATOM 1070 C C . SER A 1 135 ? 43.639 -15.986 -8.601 1.00 93.75 135 SER A C 1
ATOM 1072 O O . SER A 1 135 ? 42.770 -15.561 -7.841 1.00 93.75 135 SER A O 1
ATOM 1074 N N . LEU A 1 136 ? 43.397 -16.347 -9.863 1.00 94.50 136 LEU A N 1
ATOM 1075 C CA . LEU A 1 136 ? 42.072 -16.555 -10.458 1.00 94.50 136 LEU A CA 1
ATOM 1076 C C . LEU A 1 136 ? 42.119 -17.879 -11.218 1.00 94.50 136 LEU A C 1
ATOM 1078 O O . LEU A 1 136 ? 42.951 -18.057 -12.111 1.00 94.50 136 LEU A O 1
ATOM 1082 N N . VAL A 1 137 ? 41.230 -18.794 -10.850 1.00 94.12 137 VAL A N 1
ATOM 1083 C CA . VAL A 1 137 ? 41.015 -20.085 -11.504 1.00 94.12 137 VAL A CA 1
ATOM 1084 C C . VAL A 1 137 ? 39.580 -20.111 -12.007 1.00 94.12 137 VAL A C 1
ATOM 1086 O O . VAL A 1 137 ? 38.664 -19.854 -11.232 1.00 94.12 137 VAL A O 1
ATOM 1089 N N . CYS A 1 138 ? 39.368 -20.431 -13.278 1.00 92.62 138 CYS A N 1
ATOM 1090 C CA . CYS A 1 138 ? 38.039 -20.452 -13.883 1.00 92.62 138 CYS A CA 1
ATOM 1091 C C . CYS A 1 138 ? 37.817 -21.712 -14.711 1.00 92.62 138 CYS A C 1
ATOM 1093 O O . CYS A 1 138 ? 38.752 -22.226 -15.317 1.00 92.62 138 CYS A O 1
ATOM 1095 N N . SER A 1 139 ? 36.571 -22.171 -14.802 1.00 90.06 139 SER A N 1
ATOM 1096 C CA . SER A 1 139 ? 36.145 -23.119 -15.841 1.00 90.06 139 SER A CA 1
ATOM 1097 C C . SER A 1 139 ? 36.384 -22.527 -17.234 1.00 90.06 139 SER A C 1
ATOM 1099 O O . SER A 1 139 ? 36.218 -21.315 -17.390 1.00 90.06 139 SER A O 1
ATOM 1101 N N . LYS A 1 140 ? 36.657 -23.353 -18.253 1.00 82.94 140 LYS A N 1
ATOM 1102 C CA . LYS A 1 140 ? 36.831 -22.911 -19.658 1.00 82.94 140 LYS A CA 1
ATOM 1103 C C . LYS A 1 140 ? 35.787 -21.891 -20.135 1.00 82.94 140 LYS A C 1
ATOM 1105 O O . LYS A 1 140 ? 36.150 -20.822 -20.600 1.00 82.94 140 LYS A O 1
ATOM 1110 N N . GLN A 1 141 ? 34.498 -22.181 -19.950 1.00 79.88 141 GLN A N 1
ATOM 1111 C CA . GLN A 1 141 ? 33.385 -21.318 -20.390 1.00 79.88 141 GLN A CA 1
ATOM 1112 C C . GLN A 1 141 ? 33.088 -20.131 -19.446 1.00 79.88 141 GLN A C 1
ATOM 1114 O O . GLN A 1 141 ? 32.103 -19.415 -19.636 1.00 79.88 141 GLN A O 1
ATOM 1119 N N . LEU A 1 142 ? 33.919 -19.922 -18.415 1.00 85.75 142 LEU A N 1
ATOM 1120 C CA . LEU A 1 142 ? 33.754 -18.882 -17.391 1.00 85.75 142 LEU A CA 1
ATOM 1121 C C . LEU A 1 142 ? 32.380 -18.956 -16.673 1.00 85.75 142 LEU A C 1
ATOM 1123 O O . LEU A 1 142 ? 31.866 -17.951 -16.190 1.00 85.75 142 LEU A O 1
ATOM 1127 N N . THR A 1 143 ? 31.780 -20.151 -16.581 1.00 84.88 143 THR A N 1
ATOM 1128 C CA . THR A 1 143 ? 30.534 -20.416 -15.831 1.00 84.88 143 THR A CA 1
ATOM 1129 C C . THR A 1 143 ? 30.768 -20.475 -14.320 1.00 84.88 143 THR A C 1
ATOM 1131 O O . THR A 1 143 ? 29.862 -20.176 -13.549 1.00 84.88 143 THR A O 1
ATOM 1134 N N . TYR A 1 144 ? 31.989 -20.819 -13.902 1.00 91.62 144 TYR A N 1
ATOM 1135 C CA . TYR A 1 144 ? 32.487 -20.758 -12.529 1.00 91.62 144 TYR A CA 1
ATOM 1136 C C . TYR A 1 144 ? 33.880 -20.116 -12.509 1.00 91.62 144 TYR A C 1
ATOM 1138 O O . TYR A 1 144 ? 34.747 -20.476 -13.313 1.00 91.62 144 TYR A O 1
ATOM 1146 N N . CYS A 1 145 ? 34.123 -19.229 -11.544 1.00 93.94 145 CYS A N 1
ATOM 1147 C CA . CYS A 1 145 ? 35.450 -18.687 -11.249 1.00 93.94 145 CYS A CA 1
ATOM 1148 C C . CYS A 1 145 ? 35.695 -18.626 -9.737 1.00 93.94 145 CYS A C 1
ATOM 1150 O O . CYS A 1 145 ? 34.793 -18.347 -8.952 1.00 93.94 145 CYS A O 1
ATOM 1152 N N . LYS A 1 146 ? 36.944 -18.823 -9.322 1.00 95.81 146 LYS A N 1
ATOM 1153 C CA . LYS A 1 146 ? 37.401 -18.703 -7.938 1.00 95.81 146 LYS A CA 1
ATOM 1154 C C . LYS A 1 146 ? 38.669 -17.865 -7.874 1.00 95.81 146 LYS A C 1
ATOM 1156 O O . LYS A 1 146 ? 39.666 -18.191 -8.519 1.00 95.81 146 LYS A O 1
ATOM 1161 N N . ALA A 1 147 ? 38.634 -16.809 -7.072 1.00 95.38 147 ALA A N 1
ATOM 1162 C CA . ALA A 1 147 ? 39.751 -15.908 -6.848 1.00 95.38 147 ALA A CA 1
ATOM 1163 C C . ALA A 1 147 ? 40.239 -15.957 -5.395 1.00 95.38 147 ALA A C 1
ATOM 1165 O O . ALA A 1 147 ? 39.444 -16.117 -4.465 1.00 95.38 147 ALA A O 1
ATOM 1166 N N . LYS A 1 148 ? 41.544 -15.755 -5.199 1.00 94.19 148 LYS A N 1
ATOM 1167 C CA . LY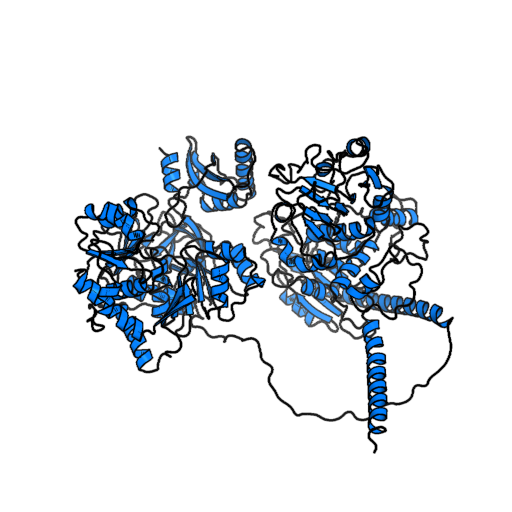S A 1 148 ? 42.152 -15.456 -3.894 1.00 94.19 148 LYS A CA 1
ATOM 1168 C C . LYS A 1 148 ? 42.845 -14.107 -3.946 1.00 94.19 148 LYS A C 1
ATOM 1170 O O . LYS A 1 148 ? 43.481 -13.802 -4.955 1.00 94.19 148 LYS A O 1
ATOM 1175 N N . HIS A 1 149 ? 42.739 -13.341 -2.859 1.00 93.88 149 HIS A N 1
ATOM 1176 C CA . HIS A 1 149 ? 43.265 -11.974 -2.724 1.00 93.88 149 HIS A CA 1
ATOM 1177 C C . HIS A 1 149 ? 42.919 -11.127 -3.959 1.00 93.88 149 HIS A C 1
ATOM 1179 O O . HIS A 1 149 ? 43.795 -10.720 -4.727 1.00 93.88 149 HIS A O 1
ATOM 1185 N N . LEU A 1 150 ? 41.613 -10.951 -4.166 1.00 94.88 150 LEU A N 1
ATOM 1186 C CA . LEU A 1 150 ? 40.978 -10.249 -5.282 1.00 94.88 150 LEU A CA 1
ATOM 1187 C C . LEU A 1 150 ? 40.751 -8.777 -4.928 1.00 94.88 150 LEU A C 1
ATOM 1189 O O . LEU A 1 150 ? 40.186 -8.481 -3.879 1.00 94.88 150 LEU A O 1
ATOM 1193 N N . PHE A 1 151 ? 41.110 -7.864 -5.826 1.00 94.88 151 PHE A N 1
ATOM 1194 C CA . PHE A 1 151 ? 40.747 -6.447 -5.753 1.00 94.88 151 PHE A CA 1
ATOM 1195 C C . PHE A 1 151 ? 39.572 -6.138 -6.685 1.00 94.88 151 PHE A C 1
ATOM 1197 O O . PHE A 1 151 ? 39.586 -6.562 -7.843 1.00 94.88 151 PHE A O 1
ATOM 1204 N N . MET A 1 152 ? 38.603 -5.355 -6.204 1.00 92.88 152 MET A N 1
ATOM 1205 C CA . MET A 1 152 ? 37.487 -4.810 -6.986 1.00 92.88 152 MET A CA 1
ATOM 1206 C C . MET A 1 152 ? 37.250 -3.343 -6.601 1.00 92.88 152 MET A C 1
ATOM 1208 O O . MET A 1 152 ? 37.111 -3.024 -5.421 1.00 92.88 152 MET A O 1
ATOM 1212 N N . ASP A 1 153 ? 37.192 -2.436 -7.575 1.00 90.38 153 ASP A N 1
ATOM 1213 C CA . ASP A 1 153 ? 36.939 -1.007 -7.360 1.00 90.38 153 ASP A CA 1
ATOM 1214 C C . ASP A 1 153 ? 35.578 -0.590 -7.930 1.00 90.38 153 ASP A C 1
ATOM 1216 O O . ASP A 1 153 ? 35.464 -0.203 -9.095 1.00 90.38 153 ASP A O 1
ATOM 1220 N N . PHE A 1 154 ? 34.553 -0.626 -7.076 1.00 87.56 154 PHE A N 1
ATOM 1221 C CA . PHE A 1 154 ? 33.172 -0.287 -7.426 1.00 87.56 154 PHE A CA 1
ATOM 1222 C C . PHE A 1 154 ? 32.923 1.228 -7.564 1.00 87.56 154 PHE A C 1
ATOM 1224 O O . PHE A 1 154 ? 31.813 1.644 -7.895 1.00 87.56 154 PHE A O 1
ATOM 1231 N N . ARG A 1 155 ? 33.930 2.087 -7.332 1.00 85.00 155 ARG A N 1
ATOM 1232 C CA . ARG A 1 155 ? 33.801 3.544 -7.528 1.00 85.00 155 ARG A CA 1
ATOM 1233 C C . ARG A 1 155 ? 33.693 3.869 -9.011 1.00 85.00 155 ARG A C 1
ATOM 1235 O O . ARG A 1 155 ? 34.596 3.537 -9.788 1.00 85.00 155 ARG A O 1
ATOM 1242 N N . ASN A 1 156 ? 32.646 4.601 -9.379 1.00 68.25 156 ASN A N 1
ATOM 1243 C CA . ASN A 1 156 ? 32.348 4.985 -10.761 1.00 68.25 156 ASN A CA 1
ATOM 1244 C C . ASN A 1 156 ? 32.211 3.771 -11.705 1.00 68.25 156 ASN A C 1
ATOM 1246 O O . ASN A 1 156 ? 32.586 3.854 -12.880 1.00 68.25 156 ASN A O 1
ATOM 1250 N N . MET A 1 157 ? 31.684 2.648 -11.197 1.00 63.28 157 MET A N 1
ATOM 1251 C CA . MET A 1 157 ? 31.031 1.667 -12.066 1.00 63.28 157 MET A CA 1
ATOM 1252 C C . MET A 1 157 ? 29.898 2.369 -12.834 1.00 63.28 157 MET A C 1
ATOM 1254 O O . MET A 1 157 ? 29.258 3.264 -12.271 1.00 63.28 157 MET A O 1
ATOM 1258 N N . PRO A 1 158 ? 29.649 2.026 -14.110 1.00 52.94 158 PRO A N 1
ATOM 1259 C CA . PRO A 1 158 ? 28.464 2.510 -14.808 1.00 52.94 158 PRO A CA 1
ATOM 1260 C C . PRO A 1 158 ? 27.202 2.152 -14.012 1.00 52.94 158 PRO A C 1
ATOM 1262 O O . PRO A 1 158 ? 27.125 1.072 -13.437 1.00 52.94 158 PRO A O 1
ATOM 1265 N N . ASN A 1 159 ? 26.196 3.029 -13.992 1.00 45.72 159 ASN A N 1
ATOM 1266 C CA . ASN A 1 159 ? 24.874 2.642 -13.496 1.00 45.72 159 ASN A CA 1
ATOM 1267 C C . ASN A 1 159 ? 24.295 1.607 -14.476 1.00 45.72 159 ASN A C 1
ATOM 1269 O O . ASN A 1 159 ? 23.834 1.997 -15.551 1.00 45.72 159 ASN A O 1
ATOM 1273 N N . GLY A 1 160 ? 24.358 0.322 -14.107 1.00 41.09 160 GLY A N 1
ATOM 1274 C CA . GLY A 1 160 ? 23.882 -0.835 -14.874 1.00 41.09 160 GLY A CA 1
ATOM 1275 C C . GLY A 1 160 ? 22.375 -0.792 -15.126 1.00 41.09 160 GLY A C 1
ATOM 1276 O O . GLY A 1 160 ? 21.601 -1.429 -14.423 1.00 41.09 160 GLY A O 1
ATOM 1277 N N . GLN A 1 161 ? 21.983 0.018 -16.114 1.00 39.12 161 GLN A N 1
ATOM 1278 C CA . GLN A 1 161 ? 20.617 0.383 -16.524 1.00 39.12 161 GLN A CA 1
ATOM 1279 C C . GLN A 1 161 ? 19.631 -0.756 -16.782 1.00 39.12 161 GLN A C 1
ATOM 1281 O O . GLN A 1 161 ? 18.420 -0.569 -16.797 1.00 39.12 161 GLN A O 1
ATOM 1286 N N . SER A 1 162 ? 20.182 -1.908 -17.120 1.00 34.50 162 SER A N 1
ATOM 1287 C CA . SER A 1 162 ? 19.482 -3.017 -17.731 1.00 34.50 162 SER A CA 1
ATOM 1288 C C . SER A 1 162 ? 20.368 -4.240 -17.591 1.00 34.50 162 SER A C 1
ATOM 1290 O O . SER A 1 162 ? 21.584 -4.159 -17.786 1.00 34.50 162 SER A O 1
ATOM 1292 N N . THR A 1 163 ? 19.732 -5.371 -17.321 1.00 36.62 163 THR A N 1
ATOM 1293 C CA . THR A 1 163 ? 20.292 -6.723 -17.424 1.00 36.62 163 THR A CA 1
ATOM 1294 C C . THR A 1 163 ? 21.083 -6.905 -18.734 1.00 36.62 163 THR A C 1
ATOM 1296 O O . THR A 1 163 ? 22.229 -7.360 -18.739 1.00 36.62 163 THR A O 1
ATOM 1299 N N . SER A 1 164 ? 20.578 -6.355 -19.845 1.00 35.94 164 SER A N 1
ATOM 1300 C CA . SER A 1 164 ? 21.211 -6.437 -21.167 1.00 35.94 164 SER A CA 1
ATOM 1301 C C . SER A 1 164 ? 22.440 -5.528 -21.387 1.00 35.94 164 SER A C 1
ATOM 1303 O O . SER A 1 164 ? 22.943 -5.473 -22.514 1.00 35.94 164 SER A O 1
ATOM 1305 N N . LYS A 1 165 ? 22.931 -4.785 -20.382 1.00 39.38 165 LYS A N 1
ATOM 1306 C CA . LYS A 1 165 ? 24.147 -3.945 -20.479 1.00 39.38 165 LYS A CA 1
ATOM 1307 C C . LYS A 1 165 ? 25.125 -4.200 -19.328 1.00 39.38 165 LYS A C 1
ATOM 1309 O O . LYS A 1 165 ? 25.332 -3.352 -18.470 1.00 39.38 165 LYS A O 1
ATOM 1314 N N . THR A 1 166 ? 25.760 -5.370 -19.409 1.00 46.75 166 THR A N 1
ATOM 1315 C CA . THR A 1 166 ? 27.041 -5.783 -18.797 1.00 46.75 166 THR A CA 1
ATOM 1316 C C . THR A 1 166 ? 27.709 -4.782 -17.837 1.00 46.75 166 THR A C 1
ATOM 1318 O O . THR A 1 166 ? 28.256 -3.768 -18.288 1.00 46.75 166 THR A O 1
ATOM 1321 N N . ASP A 1 167 ? 27.818 -5.147 -16.555 1.00 53.38 167 ASP A N 1
ATOM 1322 C CA . ASP A 1 167 ? 28.646 -4.470 -15.539 1.00 53.38 167 ASP A CA 1
ATOM 1323 C C . ASP A 1 167 ? 30.151 -4.692 -15.792 1.00 53.38 167 ASP A C 1
ATOM 1325 O O . ASP A 1 167 ? 30.888 -5.253 -14.976 1.00 53.38 167 ASP A O 1
ATOM 1329 N N . LYS A 1 168 ? 30.633 -4.266 -16.962 1.00 65.31 168 LYS A N 1
ATOM 1330 C CA . LYS A 1 168 ? 32.029 -4.441 -17.341 1.00 65.31 168 LYS A CA 1
ATOM 1331 C C . LYS A 1 168 ? 32.920 -3.477 -16.557 1.00 65.31 168 LYS A C 1
ATOM 1333 O O . LYS A 1 168 ? 32.927 -2.264 -16.793 1.00 65.31 168 LYS A O 1
ATOM 1338 N N . PHE A 1 169 ? 33.739 -4.041 -15.672 1.00 69.56 169 PHE A N 1
ATOM 1339 C CA . PHE A 1 169 ? 34.876 -3.340 -15.084 1.00 69.56 169 PHE A CA 1
ATOM 1340 C C . PHE A 1 169 ? 35.808 -2.829 -16.186 1.00 69.56 169 PHE A C 1
ATOM 1342 O O . PHE A 1 169 ? 36.135 -3.552 -17.122 1.00 69.56 169 PHE A O 1
ATOM 1349 N N . LYS A 1 170 ? 36.266 -1.582 -16.053 1.00 72.50 170 LYS A N 1
ATOM 1350 C CA . LYS A 1 170 ? 37.350 -1.039 -16.887 1.00 72.50 170 LYS A CA 1
ATOM 1351 C C . LYS A 1 170 ? 38.694 -1.674 -16.479 1.00 72.50 170 LYS A C 1
ATOM 1353 O O . LYS A 1 170 ? 38.809 -2.143 -15.342 1.00 72.50 170 LYS A O 1
ATOM 1358 N N . PRO A 1 171 ? 39.744 -1.619 -17.319 1.00 72.50 171 PRO A N 1
ATOM 1359 C CA . PRO A 1 171 ? 41.058 -2.139 -16.950 1.00 72.50 171 PRO A CA 1
ATOM 1360 C C . PRO A 1 171 ? 41.555 -1.552 -15.623 1.00 72.50 171 PRO A C 1
ATOM 1362 O O . PRO A 1 171 ? 41.290 -0.392 -15.303 1.00 72.50 171 PRO A O 1
ATOM 1365 N N . GLN A 1 172 ? 42.267 -2.366 -14.842 1.00 78.12 172 GLN A N 1
ATOM 1366 C CA . GLN A 1 172 ? 42.727 -2.085 -13.472 1.00 78.12 172 GLN A CA 1
ATOM 1367 C C . GLN A 1 172 ? 41.626 -1.928 -12.398 1.00 78.12 172 GLN A C 1
ATOM 1369 O O . GLN A 1 172 ? 41.966 -1.772 -11.225 1.00 78.12 172 GLN A O 1
ATOM 1374 N N . LYS A 1 173 ? 40.326 -2.012 -12.732 1.00 86.31 173 LYS A N 1
ATOM 1375 C CA . LYS A 1 173 ? 39.235 -1.978 -11.732 1.00 86.31 173 LYS A CA 1
ATOM 1376 C C . LYS A 1 173 ? 38.933 -3.334 -11.084 1.00 86.31 173 LYS A C 1
ATOM 1378 O O . LYS A 1 173 ? 38.353 -3.353 -10.002 1.00 86.31 173 LYS A O 1
ATOM 1383 N N . ILE A 1 174 ? 39.354 -4.439 -11.697 1.00 91.75 174 ILE A N 1
ATOM 1384 C CA . ILE A 1 174 ? 39.336 -5.788 -11.115 1.00 91.75 174 ILE A CA 1
ATOM 1385 C C . ILE A 1 174 ? 40.685 -6.473 -11.377 1.00 91.75 174 ILE A C 1
ATOM 1387 O O . ILE A 1 174 ? 41.261 -6.312 -12.457 1.00 91.75 174 ILE A O 1
ATOM 1391 N N . GLY A 1 175 ? 41.244 -7.190 -10.397 1.00 92.69 175 GLY A N 1
ATOM 1392 C CA . GLY A 1 175 ? 42.563 -7.809 -10.571 1.00 92.69 175 GLY A CA 1
ATOM 1393 C C . GLY A 1 175 ? 43.207 -8.423 -9.327 1.00 92.69 175 GLY A C 1
ATOM 1394 O O . GLY A 1 175 ? 42.602 -8.506 -8.257 1.00 92.69 175 GLY A O 1
ATOM 1395 N N . GLY A 1 176 ? 44.472 -8.831 -9.472 1.00 92.88 176 GLY A N 1
ATOM 1396 C CA . GLY A 1 176 ? 45.281 -9.430 -8.404 1.00 92.88 176 GLY A CA 1
ATOM 1397 C C . GLY A 1 176 ? 46.794 -9.315 -8.629 1.00 92.88 176 GLY A C 1
ATOM 1398 O O . GLY A 1 176 ? 47.257 -9.001 -9.727 1.00 92.88 176 GLY A O 1
ATOM 1399 N N . PHE A 1 177 ? 47.588 -9.585 -7.589 1.00 92.12 177 PHE A N 1
ATOM 1400 C CA . PHE A 1 177 ? 49.057 -9.606 -7.640 1.00 92.12 177 PHE A CA 1
ATOM 1401 C C . PHE A 1 177 ? 49.592 -10.911 -8.256 1.00 92.12 177 PHE A C 1
ATOM 1403 O O . PHE A 1 177 ? 50.130 -11.789 -7.581 1.00 92.12 177 PHE A O 1
ATOM 1410 N N . CYS A 1 178 ? 49.399 -11.055 -9.562 1.00 91.56 178 CYS A N 1
ATOM 1411 C CA . CYS A 1 178 ? 49.698 -12.267 -10.324 1.00 91.56 178 CYS A CA 1
ATOM 1412 C C . CYS A 1 178 ? 50.142 -11.933 -11.750 1.00 91.56 178 CYS A C 1
ATOM 1414 O O . CYS A 1 178 ? 50.074 -10.780 -12.178 1.00 91.56 178 CYS A O 1
ATOM 1416 N N . GLU A 1 179 ? 50.625 -12.928 -12.482 1.00 90.50 179 GLU A N 1
ATOM 1417 C CA . GLU A 1 179 ? 50.779 -12.873 -13.936 1.00 90.50 179 GLU A CA 1
ATOM 1418 C C . GLU A 1 179 ? 49.458 -13.311 -14.586 1.00 90.50 179 GLU A C 1
ATOM 1420 O O . GLU A 1 179 ? 48.943 -14.380 -14.262 1.00 90.50 179 GLU A O 1
ATOM 1425 N N . VAL A 1 180 ? 48.871 -12.475 -15.448 1.00 89.44 180 VAL A N 1
ATOM 1426 C CA . VAL A 1 180 ? 47.550 -12.736 -16.046 1.00 89.44 180 VAL A CA 1
ATOM 1427 C C . VAL A 1 180 ? 47.698 -13.247 -17.471 1.00 89.44 180 VAL A C 1
ATOM 1429 O O . VAL A 1 180 ? 48.332 -12.610 -18.309 1.00 89.44 180 VAL A O 1
ATOM 1432 N N . ASP A 1 181 ? 47.062 -14.380 -17.744 1.00 85.69 181 ASP A N 1
ATOM 1433 C CA . ASP A 1 181 ? 46.986 -15.003 -19.055 1.00 85.69 181 ASP A CA 1
ATOM 1434 C C . ASP A 1 181 ? 45.743 -14.504 -19.809 1.00 85.69 181 ASP A C 1
ATOM 1436 O O . ASP A 1 181 ? 44.656 -15.077 -19.730 1.00 85.69 181 ASP A O 1
ATOM 1440 N N . ALA A 1 182 ? 45.897 -13.391 -20.530 1.00 73.81 182 ALA A N 1
ATOM 1441 C CA . ALA A 1 182 ? 44.801 -12.771 -21.279 1.00 73.81 182 ALA A CA 1
ATOM 1442 C C . ALA A 1 182 ? 44.280 -13.641 -22.446 1.00 73.81 182 ALA A C 1
ATOM 1444 O O . ALA A 1 182 ? 43.170 -13.410 -22.932 1.00 73.81 182 ALA A O 1
ATOM 1445 N N . SER A 1 183 ? 45.035 -14.660 -22.884 1.00 72.38 183 SER A N 1
ATOM 1446 C CA . SER A 1 183 ? 44.568 -15.609 -23.908 1.00 72.38 183 SER A CA 1
ATOM 1447 C C . SER A 1 183 ? 43.447 -16.504 -23.364 1.00 72.38 183 SER A C 1
ATOM 1449 O O . SER A 1 183 ? 42.398 -16.643 -23.993 1.00 72.38 183 SER A O 1
ATOM 1451 N N . ALA A 1 184 ? 43.595 -16.981 -22.122 1.00 70.62 184 ALA A N 1
ATOM 1452 C CA . ALA A 1 184 ? 42.617 -17.827 -21.436 1.00 70.62 184 ALA A CA 1
ATOM 1453 C C . ALA A 1 184 ? 41.261 -17.136 -21.176 1.00 70.62 184 ALA A C 1
ATOM 1455 O O . ALA A 1 184 ? 40.255 -17.821 -20.996 1.00 70.62 184 ALA A O 1
ATOM 1456 N N . LEU A 1 185 ? 41.221 -15.796 -21.174 1.00 72.88 185 LEU A N 1
ATOM 1457 C CA . LEU A 1 185 ? 39.987 -15.001 -21.083 1.00 72.88 185 LEU A CA 1
ATOM 1458 C C . LEU A 1 185 ? 39.334 -14.724 -22.447 1.00 72.88 185 LEU A C 1
ATOM 1460 O O . LEU A 1 185 ? 38.127 -14.498 -22.502 1.00 72.88 185 LEU A O 1
ATOM 1464 N N . SER A 1 186 ? 40.102 -14.732 -23.542 1.00 61.62 186 SER A N 1
ATOM 1465 C CA . SER A 1 186 ? 39.650 -14.236 -24.851 1.00 61.62 186 SER A CA 1
ATOM 1466 C C . SER A 1 186 ? 39.370 -15.327 -25.892 1.00 61.62 186 SER A C 1
ATOM 1468 O O . SER A 1 186 ? 38.461 -15.155 -26.703 1.00 61.62 186 SER A O 1
ATOM 1470 N N . GLU A 1 187 ? 40.066 -16.470 -25.869 1.00 56.88 187 GLU A N 1
ATOM 1471 C CA . GLU A 1 187 ? 39.843 -17.543 -26.859 1.00 56.88 187 GLU A CA 1
ATOM 1472 C C . GLU A 1 187 ? 38.621 -18.430 -26.554 1.00 56.88 187 GLU A C 1
ATOM 1474 O O . GLU A 1 187 ? 37.917 -18.868 -27.474 1.00 56.88 187 GLU A O 1
ATOM 1479 N N . GLU A 1 188 ? 38.353 -18.686 -25.270 1.00 54.25 188 GLU A N 1
ATOM 1480 C CA . GLU A 1 188 ? 37.243 -19.529 -24.786 1.00 54.25 188 GLU A CA 1
ATOM 1481 C C . GLU A 1 188 ? 35.932 -18.725 -24.598 1.00 54.25 188 GLU A C 1
ATOM 1483 O O . GLU A 1 188 ? 34.837 -19.290 -24.607 1.00 54.25 188 GLU A O 1
ATOM 1488 N N . GLY A 1 189 ? 36.016 -17.390 -24.496 1.00 54.22 189 GLY A N 1
ATOM 1489 C CA . GLY A 1 189 ? 34.923 -16.457 -24.168 1.00 54.22 189 GLY A CA 1
ATOM 1490 C C . GLY A 1 189 ? 33.856 -16.224 -25.254 1.00 54.22 189 GLY A C 1
ATOM 1491 O O . GLY A 1 189 ? 33.338 -15.119 -25.399 1.00 54.22 189 GLY A O 1
ATOM 1492 N N . LYS A 1 190 ? 33.520 -17.238 -26.058 1.00 51.19 190 LYS A N 1
ATOM 1493 C CA . LYS A 1 190 ? 32.662 -17.090 -27.254 1.00 51.19 190 LYS A CA 1
ATOM 1494 C C . LYS A 1 190 ? 31.167 -16.911 -26.955 1.00 51.19 190 LYS A C 1
ATOM 1496 O O . LYS A 1 190 ? 30.431 -16.465 -27.830 1.00 51.19 190 LYS A O 1
ATOM 1501 N N . TYR A 1 191 ? 30.725 -17.204 -25.732 1.00 54.34 191 TYR A N 1
ATOM 1502 C CA . TYR A 1 191 ? 29.330 -17.084 -25.295 1.00 54.34 191 TYR A CA 1
ATOM 1503 C C . TYR A 1 191 ? 29.125 -15.849 -24.404 1.00 54.34 191 TYR A C 1
ATOM 1505 O O . TYR A 1 191 ? 28.923 -15.952 -23.195 1.00 54.34 191 TYR A O 1
ATOM 1513 N N . ARG A 1 192 ? 29.172 -14.657 -25.015 1.00 62.75 192 ARG A N 1
ATOM 1514 C CA . ARG A 1 192 ? 28.834 -13.377 -24.362 1.00 62.75 192 ARG A CA 1
ATOM 1515 C C . ARG A 1 192 ? 27.318 -13.229 -24.190 1.00 62.75 192 ARG A C 1
ATOM 1517 O O . ARG A 1 192 ? 26.685 -12.455 -24.903 1.00 62.75 192 ARG A O 1
ATOM 1524 N N . MET A 1 193 ? 26.736 -13.980 -23.258 1.00 60.78 193 MET A N 1
ATOM 1525 C CA . MET A 1 193 ? 25.328 -13.843 -22.878 1.00 60.78 193 MET A CA 1
ATOM 1526 C C . MET A 1 193 ? 25.152 -13.826 -21.359 1.00 60.78 193 MET A C 1
ATOM 1528 O O . MET A 1 193 ? 25.884 -14.468 -20.604 1.00 60.78 193 MET A O 1
ATOM 1532 N N . GLU A 1 194 ? 24.187 -13.025 -20.918 1.00 62.00 194 GLU A N 1
ATOM 1533 C CA . GLU A 1 194 ? 23.828 -12.878 -19.512 1.00 62.00 194 GLU A CA 1
ATOM 1534 C C . GLU A 1 194 ? 23.332 -14.212 -18.931 1.00 62.00 194 GLU A C 1
ATOM 1536 O O . GLU A 1 194 ? 22.815 -15.059 -19.661 1.00 62.00 194 GLU A O 1
ATOM 1541 N N . LEU A 1 195 ? 23.549 -14.435 -17.629 1.00 69.31 195 LEU A N 1
ATOM 1542 C CA . LEU A 1 195 ? 23.220 -15.683 -16.913 1.00 69.31 195 LEU A CA 1
ATOM 1543 C C . LEU A 1 195 ? 23.842 -16.973 -17.504 1.00 69.31 195 LEU A C 1
ATOM 1545 O O . LEU A 1 195 ? 23.561 -18.067 -17.016 1.00 69.31 195 LEU A O 1
ATOM 1549 N N . SER A 1 196 ? 24.730 -16.837 -18.496 1.00 72.38 196 SER A N 1
ATOM 1550 C CA . SER A 1 196 ? 25.436 -17.934 -19.173 1.00 72.38 196 SER A CA 1
ATOM 1551 C C . SER A 1 196 ? 26.939 -17.949 -18.868 1.00 72.38 196 SER A C 1
ATOM 1553 O O . SER A 1 196 ? 27.570 -18.998 -18.951 1.00 72.38 196 SER A O 1
ATOM 1555 N N . SER A 1 197 ? 27.537 -16.800 -18.529 1.00 82.38 197 SER A N 1
ATOM 1556 C CA . SER A 1 197 ? 28.971 -16.669 -18.234 1.00 82.38 197 SER A CA 1
ATOM 1557 C C . SER A 1 197 ? 29.273 -15.454 -17.339 1.00 82.38 197 SER A C 1
ATOM 1559 O O . SER A 1 197 ? 28.555 -14.452 -17.381 1.00 82.38 197 SER A O 1
ATOM 1561 N N . TRP A 1 198 ? 30.357 -15.529 -16.560 1.00 86.12 198 TRP A N 1
ATOM 1562 C CA . TRP A 1 198 ? 30.948 -14.409 -15.805 1.00 86.12 198 TRP A CA 1
ATOM 1563 C C . TRP A 1 198 ? 31.952 -13.582 -16.617 1.00 86.12 198 TRP A C 1
ATOM 1565 O O . TRP A 1 198 ? 32.557 -12.651 -16.086 1.00 86.12 198 TRP A O 1
ATOM 1575 N N . LEU A 1 199 ? 32.158 -13.916 -17.898 1.00 84.19 199 LEU A N 1
ATOM 1576 C CA . LEU A 1 199 ? 33.109 -13.239 -18.785 1.00 84.19 199 LEU A CA 1
ATOM 1577 C C . LEU A 1 199 ? 33.009 -11.710 -18.700 1.00 84.19 199 LEU A C 1
ATOM 1579 O O . LEU A 1 199 ? 34.029 -11.052 -18.539 1.00 84.19 199 LEU A O 1
ATOM 1583 N N . ASN A 1 200 ? 31.801 -11.147 -18.739 1.00 79.00 200 ASN A N 1
ATOM 1584 C CA . ASN A 1 200 ? 31.586 -9.696 -18.736 1.00 79.00 200 ASN A CA 1
ATOM 1585 C C . ASN A 1 200 ? 32.199 -8.993 -17.509 1.00 79.00 200 ASN A C 1
ATOM 1587 O O . ASN A 1 200 ? 32.660 -7.857 -17.614 1.00 79.00 200 ASN A O 1
ATOM 1591 N N . GLU A 1 201 ? 32.230 -9.673 -16.362 1.00 83.75 201 GLU A N 1
ATOM 1592 C CA . GLU A 1 201 ? 32.743 -9.151 -15.095 1.00 83.75 201 GLU A CA 1
ATOM 1593 C C . GLU A 1 201 ? 34.249 -9.414 -14.903 1.00 83.75 201 GLU A C 1
ATOM 1595 O O . GLU A 1 201 ? 34.878 -8.750 -14.079 1.00 83.75 201 GLU A O 1
ATOM 1600 N N . VAL A 1 202 ? 34.845 -10.354 -15.652 1.00 85.62 202 VAL A N 1
ATOM 1601 C CA . VAL A 1 202 ? 36.265 -10.750 -15.509 1.00 85.62 202 VAL A CA 1
ATOM 1602 C C . VAL A 1 202 ? 37.130 -10.535 -16.761 1.00 85.62 202 VAL A C 1
ATOM 1604 O O . VAL A 1 202 ? 38.335 -10.759 -16.698 1.00 85.62 202 VAL A O 1
ATOM 1607 N N . GLU A 1 203 ? 36.569 -10.070 -17.883 1.00 83.19 203 GLU A N 1
ATOM 1608 C CA . GLU A 1 203 ? 37.285 -9.885 -19.162 1.00 83.19 203 GLU A CA 1
ATOM 1609 C C . GLU A 1 203 ? 38.497 -8.939 -19.044 1.00 83.19 203 GLU A C 1
ATOM 1611 O O . GLU A 1 203 ? 39.553 -9.221 -19.603 1.00 83.19 203 GLU A O 1
ATOM 1616 N N . ASP A 1 204 ? 38.378 -7.861 -18.257 1.00 83.69 204 ASP A N 1
ATOM 1617 C CA . ASP A 1 204 ? 39.442 -6.863 -18.035 1.00 83.69 204 ASP A CA 1
ATOM 1618 C C . ASP A 1 204 ? 40.278 -7.139 -16.758 1.00 83.69 204 ASP A C 1
ATOM 1620 O O . ASP A 1 204 ? 40.937 -6.238 -16.215 1.00 83.69 204 ASP A O 1
ATOM 1624 N N . PHE A 1 205 ? 40.270 -8.381 -16.250 1.00 89.62 205 PHE A N 1
ATOM 1625 C CA . PHE A 1 205 ? 41.033 -8.770 -15.059 1.00 89.62 205 PHE A CA 1
ATOM 1626 C C . PHE A 1 205 ? 42.528 -8.465 -15.222 1.00 89.62 205 PHE A C 1
ATOM 1628 O O . PHE A 1 205 ? 43.194 -8.931 -16.143 1.00 89.62 205 PHE A O 1
ATOM 1635 N N . SER A 1 206 ? 43.073 -7.669 -14.302 1.00 90.44 206 SER A N 1
ATOM 1636 C CA . SER A 1 206 ? 44.374 -7.018 -14.473 1.00 90.44 206 SER A CA 1
ATOM 1637 C C . SER A 1 206 ? 45.449 -7.516 -13.495 1.00 90.44 206 SER A C 1
ATOM 1639 O O . SER A 1 206 ? 45.192 -7.742 -12.312 1.00 90.44 206 SER A O 1
ATOM 1641 N N . SER A 1 207 ? 46.697 -7.613 -13.973 1.00 91.62 207 SER A N 1
ATOM 1642 C CA . SER A 1 207 ? 47.884 -7.796 -13.120 1.00 91.62 207 SER A CA 1
ATOM 1643 C C . SER A 1 207 ? 48.155 -6.509 -12.338 1.00 91.62 207 SER A C 1
ATOM 1645 O O . SER A 1 207 ? 48.582 -5.511 -12.920 1.00 91.62 207 SER A O 1
ATOM 1647 N N . LEU A 1 208 ? 47.978 -6.542 -11.020 1.00 89.94 208 LEU A N 1
ATOM 1648 C CA . LEU A 1 208 ? 48.208 -5.397 -10.140 1.00 89.94 208 LEU A CA 1
ATOM 1649 C C . LEU A 1 208 ? 49.667 -5.310 -9.669 1.00 89.94 208 LEU A C 1
ATOM 1651 O O . LEU A 1 208 ? 50.388 -6.308 -9.595 1.00 89.94 208 LEU A O 1
ATOM 1655 N N . SER A 1 209 ? 50.089 -4.093 -9.326 1.00 88.31 209 SER A N 1
ATOM 1656 C CA . SER A 1 209 ? 51.400 -3.778 -8.738 1.00 88.31 209 SER A CA 1
ATOM 1657 C C . SER A 1 209 ? 51.450 -3.952 -7.214 1.00 88.31 209 SER A C 1
ATOM 1659 O O . SER A 1 209 ? 52.527 -3.868 -6.629 1.00 88.31 209 SER A O 1
ATOM 1661 N N . PHE A 1 210 ? 50.306 -4.206 -6.574 1.00 89.31 210 PHE A N 1
ATOM 1662 C CA . PHE A 1 210 ? 50.148 -4.314 -5.124 1.00 89.31 210 PHE A CA 1
ATOM 1663 C C . PHE A 1 210 ? 49.379 -5.578 -4.723 1.00 89.31 210 PHE A C 1
ATOM 1665 O O . PHE A 1 210 ? 48.609 -6.113 -5.520 1.00 89.31 210 PHE A O 1
ATOM 1672 N N . LYS A 1 211 ? 49.557 -6.034 -3.475 1.00 88.50 211 LYS A N 1
ATOM 1673 C CA . LYS A 1 211 ? 48.864 -7.207 -2.912 1.00 88.50 211 LYS A CA 1
ATOM 1674 C C . LYS A 1 211 ? 47.485 -6.819 -2.342 1.00 88.50 211 LYS A C 1
ATOM 1676 O O . LYS A 1 211 ? 47.444 -5.986 -1.432 1.00 88.50 211 LYS A O 1
ATOM 1681 N N . PRO A 1 212 ? 46.362 -7.412 -2.803 1.00 88.25 212 PRO A N 1
ATOM 1682 C CA . PRO A 1 212 ? 45.013 -7.120 -2.292 1.00 88.25 212 PRO A CA 1
ATOM 1683 C C . PRO A 1 212 ? 44.692 -7.713 -0.904 1.00 88.25 212 PRO A C 1
ATOM 1685 O O . PRO A 1 212 ? 43.589 -8.195 -0.671 1.00 88.25 212 PRO A O 1
ATOM 1688 N N . ASN A 1 213 ? 45.643 -7.680 0.032 1.00 82.44 213 ASN A N 1
ATOM 1689 C CA . ASN A 1 213 ? 45.465 -8.110 1.425 1.00 82.44 213 ASN A CA 1
ATOM 1690 C C . ASN A 1 213 ? 45.817 -7.003 2.443 1.00 82.44 213 ASN A C 1
ATOM 1692 O O . ASN A 1 213 ? 45.995 -7.271 3.630 1.00 82.44 213 ASN A O 1
ATOM 1696 N N . ARG A 1 214 ? 45.922 -5.741 1.994 1.00 78.88 214 ARG A N 1
ATOM 1697 C CA . ARG A 1 214 ? 46.340 -4.597 2.821 1.00 78.88 214 ARG A CA 1
ATOM 1698 C C . ARG A 1 214 ? 45.349 -3.433 2.787 1.00 78.88 214 ARG A C 1
ATOM 1700 O O . ARG A 1 214 ? 44.900 -3.009 1.723 1.00 78.88 214 ARG A O 1
ATOM 1707 N N . LYS A 1 215 ? 45.094 -2.842 3.961 1.00 75.50 215 LYS A N 1
ATOM 1708 C CA . LYS A 1 215 ? 44.198 -1.678 4.141 1.00 75.50 215 LYS A CA 1
ATOM 1709 C C . LYS A 1 215 ? 44.667 -0.401 3.428 1.00 75.50 215 LYS A C 1
ATOM 1711 O O . LYS A 1 215 ? 43.870 0.499 3.217 1.00 75.50 215 LYS A O 1
ATOM 1716 N N . GLU A 1 216 ? 45.937 -0.313 3.035 1.00 84.69 216 GLU A N 1
ATOM 1717 C CA . GLU A 1 216 ? 46.480 0.849 2.313 1.00 84.69 216 GLU A CA 1
ATOM 1718 C C . GLU A 1 216 ? 45.965 0.974 0.861 1.00 84.69 216 GLU A C 1
ATOM 1720 O O . GLU A 1 216 ? 46.063 2.044 0.259 1.00 84.69 216 GLU A O 1
ATOM 1725 N N . HIS A 1 217 ? 45.360 -0.085 0.305 1.00 85.00 217 HIS A N 1
ATOM 1726 C CA . HIS A 1 217 ? 44.841 -0.096 -1.071 1.00 85.00 217 HIS A CA 1
ATOM 1727 C C . HIS A 1 217 ? 43.315 -0.261 -1.180 1.00 85.00 217 HIS A C 1
ATOM 1729 O O . HIS A 1 217 ? 42.749 0.102 -2.214 1.00 85.00 217 HIS A O 1
ATOM 1735 N N . CYS A 1 218 ? 42.650 -0.747 -0.128 1.00 90.88 218 CYS A N 1
ATOM 1736 C CA . CYS A 1 218 ? 41.222 -1.078 -0.108 1.00 90.88 218 CYS A CA 1
ATOM 1737 C C . CYS A 1 218 ? 40.481 -0.410 1.053 1.00 90.88 218 CYS A C 1
ATOM 1739 O O . CYS A 1 218 ? 40.957 -0.417 2.186 1.00 90.88 218 CYS A O 1
ATOM 1741 N N . ASP A 1 219 ? 39.281 0.093 0.765 1.00 92.12 219 ASP A N 1
ATOM 1742 C CA . ASP A 1 219 ? 38.382 0.724 1.736 1.00 92.12 219 ASP A CA 1
ATOM 1743 C C . ASP A 1 219 ? 37.699 -0.329 2.636 1.00 92.12 219 ASP A C 1
ATOM 1745 O O . ASP A 1 219 ? 37.406 -0.061 3.800 1.00 92.12 219 ASP A O 1
ATOM 1749 N N . ILE A 1 220 ? 37.504 -1.554 2.126 1.00 92.69 220 ILE A N 1
ATOM 1750 C CA . ILE A 1 220 ? 37.061 -2.734 2.888 1.00 92.69 220 ILE A CA 1
ATOM 1751 C C . ILE A 1 220 ? 37.997 -3.924 2.614 1.00 92.69 220 ILE A C 1
ATOM 1753 O O . ILE A 1 220 ? 38.322 -4.212 1.462 1.00 92.69 220 ILE A O 1
ATOM 1757 N N . LEU A 1 221 ? 38.372 -4.660 3.669 1.00 92.75 221 LEU A N 1
ATOM 1758 C CA . LEU A 1 221 ? 38.910 -6.024 3.570 1.00 92.75 221 LEU A CA 1
ATOM 1759 C C . LEU A 1 221 ? 37.813 -7.025 3.962 1.00 92.75 221 LEU A C 1
ATOM 1761 O O . LEU A 1 221 ? 37.248 -6.915 5.052 1.00 92.75 221 LEU A O 1
ATOM 1765 N N . VAL A 1 222 ? 37.529 -8.001 3.101 1.00 94.00 222 VAL A N 1
ATOM 1766 C CA . VAL A 1 222 ? 36.553 -9.072 3.343 1.00 94.00 222 VAL A CA 1
ATOM 1767 C C . VAL A 1 222 ? 37.298 -10.385 3.574 1.00 94.00 222 VAL A C 1
ATOM 1769 O O . VAL A 1 222 ? 37.760 -11.040 2.640 1.00 94.00 222 VAL A O 1
ATOM 1772 N N . GLU A 1 223 ? 37.427 -10.748 4.851 1.00 92.00 223 GLU A N 1
ATOM 1773 C CA . GLU A 1 223 ? 38.149 -11.945 5.310 1.00 92.00 223 GLU A CA 1
ATOM 1774 C C . GLU A 1 223 ? 37.360 -13.253 5.130 1.00 92.00 223 GLU A C 1
ATOM 1776 O O . GLU A 1 223 ? 37.970 -14.321 5.054 1.00 92.00 223 GLU A O 1
ATOM 1781 N N . LYS A 1 224 ? 36.020 -13.189 5.080 1.00 92.44 224 LYS A N 1
ATOM 1782 C CA . LYS A 1 224 ? 35.156 -14.363 4.872 1.00 92.44 224 LYS A CA 1
ATOM 1783 C C . LYS A 1 224 ? 35.106 -14.751 3.387 1.00 92.44 224 LYS A C 1
ATOM 1785 O O . LYS A 1 224 ? 35.028 -13.848 2.546 1.00 92.44 224 LYS A O 1
ATOM 1790 N N . PRO A 1 225 ? 35.064 -16.054 3.044 1.00 94.69 225 PRO A N 1
ATOM 1791 C CA . PRO A 1 225 ? 34.777 -16.488 1.681 1.00 94.69 225 PRO A CA 1
ATOM 1792 C C . PRO A 1 225 ? 33.449 -15.893 1.209 1.00 94.69 225 PRO A C 1
ATOM 1794 O O . PRO A 1 225 ? 32.455 -15.922 1.937 1.00 94.69 225 PRO A O 1
ATOM 1797 N N . THR A 1 226 ? 33.445 -15.313 0.012 1.00 96.56 226 THR A N 1
ATOM 1798 C CA . THR A 1 226 ? 32.296 -14.571 -0.518 1.00 96.56 226 THR A CA 1
ATOM 1799 C C . THR A 1 226 ? 31.830 -15.179 -1.836 1.00 96.56 226 THR A C 1
ATOM 1801 O O . THR A 1 226 ? 32.596 -15.238 -2.794 1.00 96.56 226 THR A O 1
ATOM 1804 N N . PHE A 1 227 ? 30.580 -15.634 -1.881 1.00 96.38 227 PHE A N 1
ATOM 1805 C CA . PHE A 1 227 ? 29.935 -16.179 -3.073 1.00 96.38 227 PHE A CA 1
ATOM 1806 C C . PHE A 1 227 ? 29.165 -15.072 -3.795 1.00 96.38 227 PHE A C 1
ATOM 1808 O O . PHE A 1 227 ? 28.257 -14.483 -3.215 1.00 96.38 227 PHE A O 1
ATOM 1815 N N . PHE A 1 228 ? 29.501 -14.815 -5.056 1.00 93.75 228 PHE A N 1
ATOM 1816 C CA . PHE A 1 228 ? 28.755 -13.937 -5.951 1.00 93.75 228 PHE A CA 1
ATOM 1817 C C . PHE A 1 228 ? 27.761 -14.750 -6.784 1.00 93.75 228 PHE A C 1
ATOM 1819 O O . PHE A 1 228 ? 28.131 -15.777 -7.359 1.00 93.75 228 PHE A O 1
ATOM 1826 N N . MET A 1 229 ? 26.513 -14.285 -6.871 1.00 89.31 229 MET A N 1
ATOM 1827 C CA . MET A 1 229 ? 25.430 -14.946 -7.614 1.00 89.31 229 MET A CA 1
ATOM 1828 C C . MET A 1 229 ? 24.636 -13.953 -8.468 1.00 89.31 229 MET A C 1
ATOM 1830 O O . MET A 1 229 ? 24.400 -12.827 -8.041 1.00 89.31 229 MET A O 1
ATOM 1834 N N . LYS A 1 230 ? 24.164 -14.400 -9.636 1.00 84.50 230 LYS A N 1
ATOM 1835 C CA . LYS A 1 230 ? 23.117 -13.741 -10.437 1.00 84.50 230 LYS A CA 1
ATOM 1836 C C . LYS A 1 230 ? 21.879 -14.644 -10.433 1.00 84.50 230 LYS A C 1
ATOM 1838 O O . LYS A 1 230 ? 22.045 -15.861 -10.509 1.00 84.50 230 LYS A O 1
ATOM 1843 N N . LEU A 1 231 ? 20.679 -14.072 -10.338 1.00 76.94 231 LEU A N 1
ATOM 1844 C CA . LEU A 1 231 ? 19.412 -14.815 -10.244 1.00 76.94 231 LEU A CA 1
ATOM 1845 C C . LEU A 1 231 ? 18.701 -14.880 -11.607 1.00 76.94 231 LEU A C 1
ATOM 1847 O O . LEU A 1 231 ? 18.731 -13.904 -12.354 1.00 76.94 231 LEU A O 1
ATOM 1851 N N . ASP A 1 232 ? 18.039 -15.999 -11.925 1.00 64.19 232 ASP A N 1
ATOM 1852 C CA . ASP A 1 232 ? 17.378 -16.194 -13.237 1.00 64.19 232 ASP A CA 1
ATOM 1853 C C . ASP A 1 232 ? 16.088 -15.375 -13.409 1.00 64.19 232 ASP A C 1
ATOM 1855 O O . ASP A 1 232 ? 15.779 -14.872 -14.489 1.00 64.19 232 ASP A O 1
ATOM 1859 N N . ALA A 1 233 ? 15.298 -15.258 -12.340 1.00 57.25 233 ALA A N 1
ATOM 1860 C CA . ALA A 1 233 ? 14.029 -14.540 -12.353 1.00 57.25 233 ALA A CA 1
ATOM 1861 C C . ALA A 1 233 ? 13.619 -14.090 -10.949 1.00 57.25 233 ALA A C 1
ATOM 1863 O O . ALA A 1 233 ? 13.968 -14.712 -9.952 1.00 57.25 233 ALA A O 1
ATOM 1864 N N . VAL A 1 234 ? 12.809 -13.032 -10.888 1.00 50.84 234 VAL A N 1
ATOM 1865 C CA . VAL A 1 234 ? 12.461 -12.345 -9.632 1.00 50.84 234 VAL A CA 1
ATOM 1866 C C . VAL A 1 234 ? 11.087 -12.751 -9.076 1.00 50.84 234 VAL A C 1
ATOM 1868 O O . VAL A 1 234 ? 10.797 -12.473 -7.922 1.00 50.84 234 VAL A O 1
ATOM 1871 N N . VAL A 1 235 ? 10.222 -13.381 -9.882 1.00 42.44 235 VAL A N 1
ATOM 1872 C CA . VAL A 1 235 ? 8.757 -13.416 -9.636 1.00 42.44 235 VAL A CA 1
ATOM 1873 C C . VAL A 1 235 ? 8.163 -14.837 -9.599 1.00 42.44 235 VAL A C 1
ATOM 1875 O O . VAL A 1 235 ? 6.952 -15.007 -9.493 1.00 42.44 235 VAL A O 1
ATOM 1878 N N . ASN A 1 236 ? 8.975 -15.894 -9.724 1.00 51.84 236 ASN A N 1
ATOM 1879 C CA . ASN A 1 236 ? 8.464 -17.265 -9.843 1.00 51.84 236 ASN A CA 1
ATOM 1880 C C . ASN A 1 236 ? 9.250 -18.263 -8.985 1.00 51.84 236 ASN A C 1
ATOM 1882 O O . ASN A 1 236 ? 10.419 -18.538 -9.251 1.00 51.84 236 ASN A O 1
ATOM 1886 N N . MET A 1 237 ? 8.538 -18.886 -8.039 1.00 52.28 237 MET A N 1
ATOM 1887 C CA . MET A 1 237 ? 8.996 -19.986 -7.184 1.00 52.28 237 MET A CA 1
ATOM 1888 C C . MET A 1 237 ? 9.787 -21.070 -7.931 1.00 52.28 237 MET A C 1
ATOM 1890 O O . MET A 1 237 ? 10.710 -21.634 -7.361 1.00 52.28 237 MET A O 1
ATOM 1894 N N . TYR A 1 238 ? 9.460 -21.383 -9.188 1.00 55.22 238 TYR A N 1
ATOM 1895 C CA . TYR A 1 238 ? 10.164 -22.424 -9.945 1.00 55.22 238 TYR A CA 1
ATOM 1896 C C . TYR A 1 238 ? 11.655 -22.111 -10.183 1.00 55.22 238 TYR A C 1
ATOM 1898 O O . TYR A 1 238 ? 12.497 -23.004 -10.047 1.00 55.22 238 TYR A O 1
ATOM 1906 N N . HIS A 1 239 ? 11.988 -20.854 -10.495 1.00 60.38 239 HIS A N 1
ATOM 1907 C CA . HIS A 1 239 ? 13.337 -20.472 -10.923 1.00 60.38 239 HIS A CA 1
ATOM 1908 C C . HIS A 1 239 ? 14.328 -20.351 -9.757 1.00 60.38 239 HIS A C 1
ATOM 1910 O O . HIS A 1 239 ? 15.493 -20.683 -9.933 1.00 60.38 239 HIS A O 1
ATOM 1916 N N . HIS A 1 240 ? 13.891 -20.020 -8.537 1.00 70.00 240 HIS A N 1
ATOM 1917 C CA . HIS A 1 240 ? 14.814 -19.945 -7.393 1.00 70.00 240 HIS A CA 1
ATOM 1918 C C . HIS A 1 240 ? 15.455 -21.286 -7.004 1.00 70.00 240 HIS A C 1
ATOM 1920 O O . HIS A 1 240 ? 16.536 -21.313 -6.418 1.00 70.00 240 HIS A O 1
ATOM 1926 N N . PHE A 1 241 ? 14.868 -22.422 -7.396 1.00 73.50 241 PHE A N 1
ATOM 1927 C CA . PHE A 1 241 ? 15.538 -23.718 -7.246 1.00 73.50 241 PHE A CA 1
ATOM 1928 C C . PHE A 1 241 ? 16.660 -23.932 -8.274 1.00 73.50 241 PHE A C 1
ATOM 1930 O O . PHE A 1 241 ? 17.557 -24.718 -7.982 1.00 73.50 241 PHE A O 1
ATOM 1937 N N . CYS A 1 242 ? 16.687 -23.203 -9.404 1.00 75.6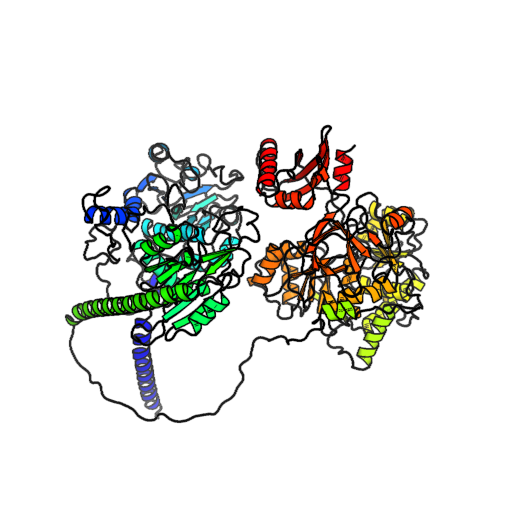9 242 CYS A N 1
ATOM 1938 C CA . CYS A 1 242 ? 17.884 -23.105 -10.250 1.00 75.69 242 CYS A CA 1
ATOM 1939 C C . CYS A 1 242 ? 19.028 -22.512 -9.422 1.00 75.69 242 CYS A C 1
ATOM 1941 O O . CYS A 1 242 ? 20.116 -23.082 -9.373 1.00 75.69 242 CYS A O 1
ATOM 1943 N N . ASP A 1 243 ? 18.764 -21.388 -8.753 1.00 80.50 243 ASP A N 1
ATOM 1944 C CA . ASP A 1 243 ? 19.756 -20.626 -7.993 1.00 80.50 243 ASP A CA 1
ATOM 1945 C C . ASP A 1 243 ? 20.302 -21.462 -6.815 1.00 80.50 243 ASP A C 1
ATOM 1947 O O . ASP A 1 243 ? 21.516 -21.625 -6.669 1.00 80.50 243 ASP A O 1
ATOM 1951 N N . PHE A 1 244 ? 19.417 -22.089 -6.025 1.00 86.25 244 PHE A N 1
ATOM 1952 C CA . PHE A 1 244 ? 19.809 -22.963 -4.908 1.00 86.25 244 PHE A CA 1
ATOM 1953 C C . PHE A 1 244 ? 20.539 -24.240 -5.353 1.00 86.25 244 PHE A C 1
ATOM 1955 O O . PHE A 1 244 ? 21.503 -24.651 -4.703 1.00 86.25 244 PHE A O 1
ATOM 1962 N N . PHE A 1 245 ? 20.110 -24.880 -6.446 1.00 86.38 245 PHE A N 1
ATOM 1963 C CA . PHE A 1 245 ? 20.780 -26.077 -6.963 1.00 86.38 245 PHE A CA 1
ATOM 1964 C C . PHE A 1 245 ? 22.170 -25.735 -7.510 1.00 86.38 245 PHE A C 1
ATOM 1966 O O . PHE A 1 245 ? 23.145 -26.400 -7.164 1.00 86.38 245 PHE A O 1
ATOM 1973 N N . ASN A 1 246 ? 22.301 -24.652 -8.282 1.00 86.19 246 ASN A N 1
ATOM 1974 C CA . ASN A 1 246 ? 23.600 -24.185 -8.767 1.00 86.19 246 ASN A CA 1
ATOM 1975 C C . ASN A 1 246 ? 24.533 -23.768 -7.623 1.00 86.19 246 ASN A C 1
ATOM 1977 O O . ASN A 1 246 ? 25.728 -24.057 -7.692 1.00 86.19 246 ASN A O 1
ATOM 1981 N N . LEU A 1 247 ? 24.022 -23.171 -6.541 1.00 89.19 247 LEU A N 1
ATOM 1982 C CA . LEU A 1 247 ? 24.817 -22.871 -5.346 1.00 89.19 247 LEU A CA 1
ATOM 1983 C C . LEU A 1 247 ? 25.319 -24.149 -4.648 1.00 89.19 247 LEU A C 1
ATOM 1985 O O . LEU A 1 247 ? 26.497 -24.233 -4.297 1.00 89.19 247 LEU A O 1
ATOM 1989 N N . TYR A 1 248 ? 24.479 -25.180 -4.530 1.00 90.62 248 TYR A N 1
ATOM 1990 C CA . TYR A 1 248 ? 24.879 -26.491 -4.005 1.00 90.62 248 TYR A CA 1
ATOM 1991 C C . TYR A 1 248 ? 25.943 -27.183 -4.881 1.00 90.62 248 TYR A C 1
ATOM 1993 O O . TYR A 1 248 ? 26.962 -27.662 -4.378 1.00 90.62 248 TYR A O 1
ATOM 2001 N N . VAL A 1 249 ? 25.779 -27.169 -6.209 1.00 89.12 249 VAL A N 1
ATOM 2002 C CA . VAL A 1 249 ? 26.803 -27.665 -7.150 1.00 89.12 249 VAL A CA 1
ATOM 2003 C C . VAL A 1 249 ? 28.084 -26.818 -7.058 1.00 89.12 249 VAL A C 1
ATOM 2005 O O . VAL A 1 249 ? 29.190 -27.356 -7.104 1.00 89.12 249 VAL A O 1
ATOM 2008 N N . THR A 1 250 ? 27.966 -25.507 -6.835 1.00 91.88 250 THR A N 1
ATOM 2009 C CA . THR A 1 250 ? 29.110 -24.608 -6.611 1.00 91.88 250 THR A CA 1
ATOM 2010 C C . THR A 1 250 ? 29.872 -24.978 -5.336 1.00 91.88 250 THR A C 1
ATOM 2012 O O . THR A 1 250 ? 31.101 -24.956 -5.355 1.00 91.88 250 THR A O 1
ATOM 2015 N N . GLN A 1 251 ? 29.200 -25.385 -4.251 1.00 89.31 251 GLN A N 1
ATOM 2016 C CA . GLN A 1 251 ? 29.861 -25.898 -3.040 1.00 89.31 251 GLN A CA 1
ATOM 2017 C C . GLN A 1 251 ? 30.674 -27.177 -3.321 1.00 89.31 251 GLN A C 1
ATOM 2019 O O . GLN A 1 251 ? 31.818 -27.280 -2.867 1.00 89.31 251 GLN A O 1
ATOM 2024 N N . HIS A 1 252 ? 30.156 -28.097 -4.148 1.00 87.81 252 HIS A N 1
ATOM 2025 C CA . HIS A 1 252 ? 30.905 -29.268 -4.628 1.00 87.81 252 HIS A CA 1
ATOM 2026 C C . HIS A 1 252 ? 32.142 -28.892 -5.462 1.00 87.81 252 HIS A C 1
ATOM 2028 O O . HIS A 1 252 ? 33.228 -29.422 -5.220 1.00 87.81 252 HIS A O 1
ATOM 2034 N N . VAL A 1 253 ? 32.007 -27.968 -6.423 1.00 88.38 253 VAL A N 1
ATOM 2035 C CA . VAL A 1 253 ? 33.128 -27.506 -7.267 1.00 88.38 253 VAL A CA 1
ATOM 2036 C C . VAL A 1 253 ? 34.187 -26.777 -6.427 1.00 88.38 253 VAL A C 1
ATOM 2038 O O . VAL A 1 253 ? 35.376 -27.056 -6.569 1.00 88.38 253 VAL A O 1
ATOM 2041 N N . ASN A 1 254 ? 33.755 -25.910 -5.507 1.00 88.56 254 ASN A N 1
ATOM 2042 C CA . ASN A 1 254 ? 34.595 -25.160 -4.567 1.00 88.56 254 ASN A CA 1
ATOM 2043 C C . ASN A 1 254 ? 35.286 -26.048 -3.515 1.00 88.56 254 ASN A C 1
ATOM 2045 O O . ASN A 1 254 ? 36.342 -25.676 -3.000 1.00 88.56 254 ASN A O 1
ATOM 2049 N N . GLY A 1 255 ? 34.692 -27.200 -3.187 1.00 82.69 255 GLY A N 1
ATOM 2050 C CA . GLY A 1 255 ? 35.180 -28.128 -2.168 1.00 82.69 255 GLY A CA 1
ATOM 2051 C C . GLY A 1 255 ? 34.906 -27.687 -0.726 1.00 82.69 255 GLY A C 1
ATOM 2052 O O . GLY A 1 255 ? 35.712 -27.995 0.146 1.00 82.69 255 GLY A O 1
ATOM 2053 N N . SER A 1 256 ? 33.817 -26.952 -0.464 1.00 80.75 256 SER A N 1
ATOM 2054 C CA . SER A 1 256 ? 33.425 -26.549 0.898 1.00 80.75 256 SER A CA 1
ATOM 2055 C C . SER A 1 256 ? 31.915 -26.340 1.040 1.00 80.75 256 SER A C 1
ATOM 2057 O O . SER A 1 256 ? 31.291 -25.727 0.174 1.00 80.75 256 SER A O 1
ATOM 2059 N N . PHE A 1 257 ? 31.373 -26.805 2.171 1.00 82.88 257 PHE A N 1
ATOM 2060 C CA . PHE A 1 257 ? 29.975 -26.669 2.615 1.00 82.88 257 PHE A CA 1
ATOM 2061 C C . PHE A 1 257 ? 29.860 -25.879 3.934 1.00 82.88 257 PHE A C 1
ATOM 2063 O O . PHE A 1 257 ? 28.903 -26.061 4.698 1.00 82.88 257 PHE A O 1
ATOM 2070 N N . ASP A 1 258 ? 30.861 -25.048 4.240 1.00 80.88 258 ASP A N 1
ATOM 2071 C CA . ASP A 1 258 ? 30.787 -24.113 5.363 1.00 80.88 258 ASP A CA 1
ATOM 2072 C C . ASP A 1 258 ? 29.676 -23.079 5.114 1.00 80.88 258 ASP A C 1
ATOM 2074 O O . ASP A 1 258 ? 29.435 -22.664 3.979 1.00 80.88 258 ASP A O 1
ATOM 2078 N N . THR A 1 259 ? 28.996 -22.685 6.186 1.00 84.38 259 THR A N 1
ATOM 2079 C CA . THR A 1 259 ? 27.952 -21.659 6.183 1.00 84.38 259 THR A CA 1
ATOM 2080 C C . THR A 1 259 ? 28.453 -20.312 6.693 1.00 84.38 259 THR A C 1
ATOM 2082 O O . THR A 1 259 ? 27.761 -19.317 6.476 1.00 84.38 259 THR A O 1
ATOM 2085 N N . ASP A 1 260 ? 29.648 -20.209 7.297 1.00 88.25 260 ASP A N 1
ATOM 2086 C CA . ASP A 1 260 ? 30.232 -18.905 7.662 1.00 88.25 260 ASP A CA 1
ATOM 2087 C C . ASP A 1 260 ? 30.870 -18.172 6.463 1.00 88.25 260 ASP A C 1
ATOM 2089 O O . ASP A 1 260 ? 32.004 -17.687 6.486 1.00 88.25 260 ASP A O 1
ATOM 2093 N N . VAL A 1 261 ? 30.093 -18.100 5.386 1.00 91.62 261 VAL A N 1
ATOM 2094 C CA . VAL A 1 261 ? 30.401 -17.462 4.108 1.00 91.62 261 VAL A CA 1
ATOM 2095 C C . VAL A 1 261 ? 29.457 -16.282 3.900 1.00 91.62 261 VAL A C 1
ATOM 2097 O O . VAL A 1 261 ? 28.327 -16.294 4.399 1.00 91.62 261 VAL A O 1
ATOM 2100 N N . ASN A 1 262 ? 29.882 -15.275 3.143 1.00 95.19 262 ASN A N 1
ATOM 2101 C CA . ASN A 1 262 ? 28.964 -14.258 2.631 1.00 95.19 262 ASN A CA 1
ATOM 2102 C C . ASN A 1 262 ? 28.338 -14.770 1.328 1.00 95.19 262 ASN A C 1
ATOM 2104 O O . ASN A 1 262 ? 29.053 -15.323 0.490 1.00 95.19 262 ASN A O 1
ATOM 2108 N N . ILE A 1 263 ? 27.047 -14.524 1.117 1.00 93.62 263 ILE A N 1
ATOM 2109 C CA . ILE A 1 263 ? 26.423 -14.615 -0.209 1.00 93.62 263 ILE A CA 1
ATOM 2110 C C . ILE A 1 263 ? 26.064 -13.191 -0.624 1.00 93.62 263 ILE A C 1
ATOM 2112 O O . ILE A 1 263 ? 25.365 -12.488 0.104 1.00 93.62 263 ILE A O 1
ATOM 2116 N N . VAL A 1 264 ? 26.580 -12.768 -1.774 1.00 92.06 264 VAL A N 1
ATOM 2117 C CA . VAL A 1 264 ? 26.396 -11.438 -2.351 1.00 92.06 264 VAL A CA 1
ATOM 2118 C C . VAL A 1 264 ? 25.689 -11.602 -3.688 1.00 92.06 264 VAL A C 1
ATOM 2120 O O . VAL A 1 264 ? 26.234 -12.172 -4.636 1.00 92.06 264 VAL A O 1
ATOM 2123 N N . LEU A 1 265 ? 24.473 -11.083 -3.778 1.00 88.50 265 LEU A N 1
ATOM 2124 C CA . LEU A 1 265 ? 23.761 -10.991 -5.040 1.00 88.50 265 LEU A CA 1
ATOM 2125 C C . LEU A 1 265 ? 24.378 -9.874 -5.882 1.00 88.50 265 LEU A C 1
ATOM 2127 O O . LEU A 1 265 ? 24.648 -8.777 -5.385 1.00 88.50 265 LEU A O 1
ATOM 2131 N N . TRP A 1 266 ? 24.621 -10.168 -7.157 1.00 84.69 266 TRP A N 1
ATOM 2132 C CA . TRP A 1 266 ? 25.218 -9.270 -8.144 1.00 84.69 266 TRP A CA 1
ATOM 2133 C C . TRP A 1 266 ? 24.189 -8.243 -8.639 1.00 84.69 266 TRP A C 1
ATOM 2135 O O . TRP A 1 266 ? 23.842 -8.175 -9.813 1.00 84.69 266 TRP A O 1
ATOM 2145 N N . GLU A 1 267 ? 23.611 -7.504 -7.697 1.00 74.25 267 GLU A N 1
ATOM 2146 C CA . GLU A 1 267 ? 22.446 -6.653 -7.907 1.00 74.25 267 GLU A CA 1
ATOM 2147 C C . GLU A 1 267 ? 22.591 -5.368 -7.084 1.00 74.25 267 GLU A C 1
ATOM 2149 O O . GLU A 1 267 ? 23.191 -5.359 -6.003 1.00 74.25 267 GLU A O 1
ATOM 2154 N N . LYS A 1 268 ? 22.068 -4.251 -7.603 1.00 65.69 268 LYS A N 1
ATOM 2155 C CA . LYS A 1 268 ? 22.260 -2.939 -6.968 1.00 65.69 268 LYS A CA 1
ATOM 2156 C C . LYS A 1 268 ? 21.358 -2.707 -5.748 1.00 65.69 268 LYS A C 1
ATOM 2158 O O . LYS A 1 268 ? 21.766 -2.017 -4.818 1.00 65.69 268 LYS A O 1
ATOM 2163 N N . HIS A 1 269 ? 20.158 -3.284 -5.748 1.00 61.25 269 HIS A N 1
ATOM 2164 C CA . HIS A 1 269 ? 19.104 -3.001 -4.773 1.00 61.25 269 HIS A CA 1
ATOM 2165 C C . HIS A 1 269 ? 18.590 -4.277 -4.105 1.00 61.25 269 HIS A C 1
ATOM 2167 O O . HIS A 1 269 ? 18.588 -5.348 -4.709 1.00 61.25 269 HIS A O 1
ATOM 2173 N N . GLU A 1 270 ? 18.122 -4.136 -2.868 1.00 61.12 270 GLU A N 1
ATOM 2174 C CA . GLU A 1 270 ? 17.515 -5.213 -2.089 1.00 61.12 270 GLU A CA 1
ATOM 2175 C C . GLU A 1 270 ? 16.170 -5.640 -2.696 1.00 61.12 270 GLU A C 1
ATOM 2177 O O . GLU A 1 270 ? 15.299 -4.803 -2.935 1.00 61.12 270 GLU A O 1
ATOM 2182 N N . ARG A 1 271 ? 15.998 -6.939 -2.980 1.00 59.56 271 ARG A N 1
ATOM 2183 C CA . ARG A 1 271 ? 14.817 -7.461 -3.684 1.00 59.56 271 ARG A CA 1
ATOM 2184 C C . ARG A 1 271 ? 13.898 -8.246 -2.751 1.00 59.56 271 ARG A C 1
ATOM 2186 O O . ARG A 1 271 ? 14.253 -9.307 -2.243 1.00 59.56 271 ARG A O 1
ATOM 2193 N N . ARG A 1 272 ? 12.665 -7.752 -2.604 1.00 47.25 272 ARG A N 1
ATOM 2194 C CA . ARG A 1 272 ? 11.608 -8.321 -1.743 1.00 47.25 272 ARG A CA 1
ATOM 2195 C C . ARG A 1 272 ? 11.309 -9.804 -1.981 1.00 47.25 272 ARG A C 1
ATOM 2197 O O . ARG A 1 272 ? 10.992 -10.518 -1.034 1.00 47.25 272 ARG A O 1
ATOM 2204 N N . SER A 1 273 ? 11.427 -10.285 -3.219 1.00 49.22 273 SER A N 1
ATOM 2205 C CA . SER A 1 273 ? 11.034 -11.650 -3.602 1.00 49.22 273 SER A CA 1
ATOM 2206 C C . SER A 1 273 ? 11.814 -12.768 -2.905 1.00 49.22 273 SER A C 1
ATOM 2208 O O . SER A 1 273 ? 11.334 -13.901 -2.846 1.00 49.22 273 SER A O 1
ATOM 2210 N N . LEU A 1 274 ? 12.974 -12.465 -2.312 1.00 54.78 274 LEU A N 1
ATOM 2211 C CA . LEU A 1 274 ? 13.702 -13.432 -1.493 1.00 54.78 274 LEU A CA 1
ATOM 2212 C C . LEU A 1 274 ? 12.955 -13.810 -0.205 1.00 54.78 274 LEU A C 1
ATOM 2214 O O . LEU A 1 274 ? 13.280 -14.847 0.366 1.00 54.78 274 LEU A O 1
ATOM 2218 N N . GLY A 1 275 ? 11.976 -13.013 0.252 1.00 52.56 275 GLY A N 1
ATOM 2219 C CA . GLY A 1 275 ? 11.303 -13.157 1.550 1.00 52.56 275 GLY A CA 1
ATOM 2220 C C . GLY A 1 275 ? 10.834 -14.582 1.855 1.00 52.56 275 GLY A C 1
ATOM 2221 O O . GLY A 1 275 ? 11.331 -15.207 2.796 1.00 52.56 275 GLY A O 1
ATOM 2222 N N . ASN A 1 276 ? 9.962 -15.151 1.017 1.00 53.56 276 ASN A N 1
ATOM 2223 C CA . ASN A 1 276 ? 9.413 -16.494 1.258 1.00 53.56 276 ASN A CA 1
ATOM 2224 C C . ASN A 1 276 ? 10.455 -17.618 1.137 1.00 53.56 276 ASN A C 1
ATOM 2226 O O . ASN A 1 276 ? 10.303 -18.661 1.771 1.00 53.56 276 ASN A O 1
ATOM 2230 N N . PHE A 1 277 ? 11.552 -17.396 0.407 1.00 65.00 277 PHE A N 1
ATOM 2231 C CA . PHE A 1 277 ? 12.670 -18.343 0.292 1.00 65.00 277 PHE A CA 1
ATOM 2232 C C . PHE A 1 277 ? 13.832 -18.017 1.251 1.00 65.00 277 PHE A C 1
ATOM 2234 O O . PHE A 1 277 ? 14.837 -18.731 1.280 1.00 65.00 277 PHE A O 1
ATOM 2241 N N . GLY A 1 278 ? 13.672 -17.002 2.110 1.00 68.50 278 GLY A N 1
ATOM 2242 C CA . GLY A 1 278 ? 14.631 -16.539 3.120 1.00 68.50 278 GLY A CA 1
ATOM 2243 C C . GLY A 1 278 ? 15.052 -17.612 4.124 1.00 68.50 278 GLY A C 1
ATOM 2244 O O . GLY A 1 278 ? 16.102 -17.506 4.755 1.00 68.50 278 GLY A O 1
ATOM 2245 N N . VAL A 1 279 ? 14.259 -18.678 4.259 1.00 75.50 279 VAL A N 1
ATOM 2246 C CA . VAL A 1 279 ? 14.621 -19.862 5.044 1.00 75.50 279 VAL A CA 1
ATOM 2247 C C . VAL A 1 279 ? 15.606 -20.778 4.309 1.00 75.50 279 VAL A C 1
ATOM 2249 O O . VAL A 1 279 ? 16.540 -21.271 4.931 1.00 75.50 279 VAL A O 1
ATOM 2252 N N . THR A 1 280 ? 15.479 -20.955 2.991 1.00 82.06 280 THR A N 1
ATOM 2253 C CA . THR A 1 280 ? 16.366 -21.821 2.195 1.00 82.06 280 THR A CA 1
ATOM 2254 C C . THR A 1 280 ? 17.750 -21.207 2.011 1.00 82.06 280 THR A C 1
ATOM 2256 O O . THR A 1 280 ? 18.736 -21.933 2.015 1.00 82.06 280 THR A O 1
ATOM 2259 N N . TRP A 1 281 ? 17.871 -19.878 1.986 1.00 85.88 281 TRP A N 1
ATOM 2260 C CA . TRP A 1 281 ? 19.175 -19.203 2.037 1.00 85.88 281 TRP A CA 1
ATOM 2261 C C . TRP A 1 281 ? 20.016 -19.597 3.272 1.00 85.88 281 TRP A C 1
ATOM 2263 O O . TRP A 1 281 ? 21.239 -19.713 3.168 1.00 85.88 281 TRP A O 1
ATOM 2273 N N . LYS A 1 282 ? 19.372 -19.929 4.405 1.00 83.94 282 LYS A N 1
ATOM 2274 C CA . LYS A 1 282 ? 20.036 -20.367 5.652 1.00 83.94 282 LYS A CA 1
ATOM 2275 C C . LYS A 1 282 ? 20.682 -21.756 5.566 1.00 83.94 282 LYS A C 1
ATOM 2277 O O . LYS A 1 282 ? 21.486 -22.110 6.422 1.00 83.94 282 LYS A O 1
ATOM 2282 N N . VAL A 1 283 ? 20.358 -22.536 4.530 1.00 85.88 283 VAL A N 1
ATOM 2283 C CA . VAL A 1 283 ? 21.035 -23.806 4.205 1.00 85.88 283 VAL A CA 1
ATOM 2284 C C . VAL A 1 283 ? 22.487 -23.554 3.785 1.00 85.88 283 VAL A C 1
ATOM 2286 O O . VAL A 1 283 ? 23.371 -24.346 4.107 1.00 85.88 283 VAL A O 1
ATOM 2289 N N . PHE A 1 284 ? 22.726 -22.435 3.092 1.00 88.88 284 PHE A N 1
ATOM 2290 C CA . PHE A 1 284 ? 23.989 -22.124 2.424 1.00 88.88 284 PHE A CA 1
ATOM 2291 C C . PHE A 1 284 ? 24.815 -21.045 3.132 1.00 88.88 284 PHE A C 1
ATOM 2293 O O . PHE A 1 284 ? 26.035 -21.035 2.990 1.00 88.88 284 PHE A O 1
ATOM 2300 N N . SER A 1 285 ? 24.184 -20.163 3.916 1.00 88.56 285 SER A N 1
ATOM 2301 C CA . SER A 1 285 ? 24.879 -19.154 4.721 1.00 88.56 285 SER A CA 1
ATOM 2302 C C . SER A 1 285 ? 24.218 -18.936 6.083 1.00 88.56 285 SER A C 1
ATOM 2304 O O . SER A 1 285 ? 23.001 -18.823 6.192 1.00 88.56 285 SER A O 1
ATOM 2306 N N . SER A 1 286 ? 25.037 -18.826 7.131 1.00 86.25 286 SER A N 1
ATOM 2307 C CA . SER A 1 286 ? 24.632 -18.335 8.454 1.00 86.25 286 SER A CA 1
ATOM 2308 C C . SER A 1 286 ? 24.735 -16.809 8.577 1.00 86.25 286 SER A C 1
ATOM 2310 O O . SER A 1 286 ? 24.369 -16.253 9.611 1.00 86.25 286 SER A O 1
ATOM 2312 N N . ASN A 1 287 ? 25.246 -16.131 7.547 1.00 87.88 287 ASN A N 1
ATOM 2313 C CA . ASN A 1 287 ? 25.268 -14.676 7.432 1.00 87.88 287 ASN A CA 1
ATOM 2314 C C . ASN A 1 287 ? 24.045 -14.201 6.612 1.00 87.88 287 ASN A C 1
ATOM 2316 O O . ASN A 1 287 ? 23.501 -14.974 5.821 1.00 87.88 287 ASN A O 1
ATOM 2320 N N . PRO A 1 288 ? 23.589 -12.944 6.771 1.00 86.94 288 PRO A N 1
ATOM 2321 C CA . PRO A 1 288 ? 22.571 -12.369 5.893 1.00 86.94 288 PRO A CA 1
ATOM 2322 C C . PRO A 1 288 ? 22.996 -12.379 4.417 1.00 86.94 288 PRO A C 1
ATOM 2324 O O . PRO A 1 288 ? 24.186 -12.304 4.106 1.00 86.94 288 PRO A O 1
ATOM 2327 N N . ILE A 1 289 ? 22.012 -12.415 3.515 1.00 88.75 289 ILE A N 1
ATOM 2328 C CA . ILE A 1 289 ? 22.241 -12.169 2.087 1.00 88.75 289 ILE A CA 1
ATOM 2329 C C . ILE A 1 289 ? 22.556 -10.685 1.889 1.00 88.75 289 ILE A C 1
ATOM 2331 O O . ILE A 1 289 ? 21.871 -9.821 2.436 1.00 88.75 289 ILE A O 1
ATOM 2335 N N . LEU A 1 290 ? 23.610 -10.413 1.126 1.00 89.12 290 LEU A N 1
ATOM 2336 C CA . LEU A 1 290 ? 24.122 -9.080 0.822 1.00 89.12 290 LEU A CA 1
ATOM 2337 C C . LEU A 1 290 ? 23.856 -8.742 -0.654 1.00 89.12 290 LEU A C 1
ATOM 2339 O O . LEU A 1 290 ? 23.674 -9.641 -1.477 1.00 89.12 290 LEU A O 1
ATOM 2343 N N . TYR A 1 291 ? 23.899 -7.462 -1.012 1.00 85.50 291 TYR A N 1
ATOM 2344 C CA . TYR A 1 291 ? 23.684 -6.965 -2.371 1.00 85.50 291 TYR A CA 1
ATOM 2345 C C . TYR A 1 291 ? 24.852 -6.074 -2.795 1.00 85.50 291 TYR A C 1
ATOM 2347 O O . TYR A 1 291 ? 25.262 -5.165 -2.069 1.00 85.50 291 TYR A O 1
ATOM 2355 N N . LEU A 1 292 ? 25.382 -6.306 -3.996 1.00 82.88 292 LEU A N 1
ATOM 2356 C CA . LEU A 1 292 ? 26.576 -5.633 -4.514 1.00 82.88 292 LEU A CA 1
ATOM 2357 C C . LEU A 1 292 ? 26.502 -4.099 -4.386 1.00 82.88 292 LEU A C 1
ATOM 2359 O O . LEU A 1 292 ? 27.462 -3.468 -3.939 1.00 82.88 292 LEU A O 1
ATOM 2363 N N . GLY A 1 293 ? 25.349 -3.507 -4.718 1.00 72.69 293 GLY A N 1
ATOM 2364 C CA . GLY A 1 293 ? 25.139 -2.056 -4.647 1.00 72.69 293 GLY A CA 1
ATOM 2365 C C . GLY A 1 293 ? 24.796 -1.489 -3.266 1.00 72.69 293 GLY A C 1
ATOM 2366 O O . GLY A 1 293 ? 24.921 -0.286 -3.073 1.00 72.69 293 GLY A O 1
ATOM 2367 N N . LYS A 1 294 ? 24.418 -2.315 -2.288 1.00 79.81 294 LYS A N 1
ATOM 2368 C CA . LYS A 1 294 ? 24.117 -1.871 -0.915 1.00 79.81 294 LYS A CA 1
ATOM 2369 C C . LYS A 1 294 ? 25.368 -1.953 -0.040 1.00 79.81 294 LYS A C 1
ATOM 2371 O O . LYS A 1 294 ? 25.770 -0.979 0.600 1.00 79.81 294 LYS A O 1
ATOM 2376 N N . GLU A 1 295 ? 26.049 -3.096 -0.063 1.00 82.94 295 GLU A N 1
ATOM 2377 C CA . GLU A 1 295 ? 27.225 -3.332 0.772 1.00 82.94 295 GLU A CA 1
ATOM 2378 C C . GLU A 1 295 ? 28.524 -2.753 0.186 1.00 82.94 295 GLU A C 1
ATOM 2380 O O . GLU A 1 295 ? 29.376 -2.298 0.960 1.00 82.94 295 GLU A O 1
ATOM 2385 N N . TYR A 1 296 ? 28.692 -2.694 -1.143 1.00 87.88 296 TYR A N 1
ATOM 2386 C CA . TYR A 1 296 ? 29.990 -2.384 -1.773 1.00 87.88 296 TYR A CA 1
ATOM 2387 C C . TYR A 1 296 ? 30.016 -1.198 -2.752 1.00 87.88 296 TYR A C 1
ATOM 2389 O O . TYR A 1 296 ? 31.106 -0.818 -3.185 1.00 87.88 296 TYR A O 1
ATOM 2397 N N . GLU A 1 297 ? 28.881 -0.557 -3.055 1.00 85.00 297 GLU A N 1
ATOM 2398 C CA . GLU A 1 297 ? 28.852 0.633 -3.920 1.00 85.00 297 GLU A CA 1
ATOM 2399 C C . GLU A 1 297 ? 29.830 1.726 -3.446 1.00 85.00 297 GLU A C 1
ATOM 2401 O O . GLU A 1 297 ? 29.965 2.002 -2.251 1.00 85.00 297 GLU A O 1
ATOM 2406 N N . ASN A 1 298 ? 30.513 2.353 -4.412 1.00 85.25 298 ASN A N 1
ATOM 2407 C CA . ASN A 1 298 ? 31.470 3.442 -4.209 1.00 85.25 298 ASN A CA 1
ATOM 2408 C C . ASN A 1 298 ? 32.663 3.114 -3.285 1.00 85.25 298 ASN A C 1
ATOM 2410 O O . ASN A 1 298 ? 33.282 4.021 -2.725 1.00 85.25 298 ASN A O 1
ATOM 2414 N N . LYS A 1 299 ? 33.049 1.835 -3.175 1.00 90.81 299 LYS A N 1
ATOM 2415 C CA . LYS A 1 299 ? 34.188 1.372 -2.360 1.00 90.81 299 LYS A CA 1
ATOM 2416 C C . LYS A 1 299 ? 35.180 0.548 -3.187 1.00 90.81 299 LYS A C 1
ATOM 2418 O O . LYS A 1 299 ? 34.799 -0.148 -4.127 1.00 90.81 299 LYS A O 1
ATOM 2423 N N . ARG A 1 300 ? 36.459 0.579 -2.804 1.00 92.44 300 ARG A N 1
ATOM 2424 C CA . ARG A 1 300 ? 37.449 -0.446 -3.171 1.00 92.44 300 ARG A CA 1
ATOM 2425 C C . ARG A 1 300 ? 37.377 -1.572 -2.157 1.00 92.44 300 ARG A C 1
ATOM 2427 O O . ARG A 1 300 ? 37.533 -1.329 -0.959 1.00 92.44 300 ARG A O 1
ATOM 2434 N N . VAL A 1 301 ? 37.181 -2.793 -2.623 1.00 94.69 301 VAL A N 1
ATOM 2435 C CA . VAL A 1 301 ? 37.015 -3.965 -1.768 1.00 94.69 301 VAL A CA 1
ATOM 2436 C C . VAL A 1 301 ? 38.049 -5.015 -2.140 1.00 94.69 301 VAL A C 1
ATOM 2438 O O . VAL A 1 301 ? 38.232 -5.354 -3.309 1.00 94.69 301 VAL A O 1
ATOM 2441 N N . CYS A 1 302 ? 38.736 -5.514 -1.120 1.00 95.19 302 CYS A N 1
ATOM 2442 C CA . CYS A 1 302 ? 39.672 -6.619 -1.221 1.00 95.19 302 CYS A CA 1
ATOM 2443 C C . CYS A 1 302 ? 39.001 -7.866 -0.638 1.00 95.19 302 CYS A C 1
ATOM 2445 O O . CYS A 1 302 ? 38.691 -7.888 0.554 1.00 95.19 302 CYS A O 1
ATOM 2447 N N . PHE A 1 303 ? 38.792 -8.902 -1.447 1.00 95.19 303 PHE A N 1
ATOM 2448 C CA . PHE A 1 303 ? 38.234 -10.181 -1.007 1.00 95.19 303 PHE A CA 1
ATOM 2449 C C . PHE A 1 303 ? 39.353 -11.209 -0.843 1.00 95.19 303 PHE A C 1
ATOM 2451 O O . PHE A 1 303 ? 40.076 -11.512 -1.796 1.00 95.19 303 PHE A O 1
ATOM 2458 N N . LYS A 1 304 ? 39.476 -11.785 0.357 1.00 93.88 304 LYS A N 1
ATOM 2459 C CA . LYS A 1 304 ? 40.441 -12.855 0.650 1.00 93.88 304 LYS A CA 1
ATOM 2460 C C . LYS A 1 304 ? 40.196 -14.087 -0.220 1.00 93.88 304 LYS A C 1
ATOM 2462 O O . LYS A 1 304 ? 41.132 -14.650 -0.784 1.00 93.88 304 LYS A O 1
ATOM 2467 N N . GLU A 1 305 ? 38.929 -14.466 -0.357 1.00 94.75 305 GLU A N 1
ATOM 2468 C CA . GLU A 1 305 ? 38.464 -15.520 -1.252 1.00 94.75 305 GLU A CA 1
ATOM 2469 C C . GLU A 1 305 ? 37.094 -15.135 -1.827 1.00 94.75 305 GLU A C 1
ATOM 2471 O O . GLU A 1 305 ? 36.171 -14.796 -1.083 1.00 94.75 305 GLU A O 1
ATOM 2476 N N . ALA A 1 306 ? 36.978 -15.173 -3.153 1.00 96.38 306 ALA A N 1
ATOM 2477 C CA . ALA A 1 306 ? 35.764 -14.842 -3.892 1.00 96.38 306 ALA A CA 1
ATOM 2478 C C . ALA A 1 306 ? 35.404 -15.985 -4.848 1.00 96.38 306 ALA A C 1
ATOM 2480 O O . ALA A 1 306 ? 36.263 -16.486 -5.576 1.00 96.38 306 ALA A O 1
ATOM 2481 N N . ILE A 1 307 ? 34.140 -16.398 -4.838 1.00 97.12 307 ILE A N 1
ATOM 2482 C CA . ILE A 1 307 ? 33.607 -17.502 -5.630 1.00 97.12 307 ILE A CA 1
ATOM 2483 C C . ILE A 1 307 ? 32.484 -16.948 -6.504 1.00 97.12 307 ILE A C 1
ATOM 2485 O O . ILE A 1 307 ? 31.427 -16.584 -6.005 1.00 97.12 307 ILE A O 1
ATOM 2489 N N . PHE A 1 308 ? 32.701 -16.900 -7.809 1.00 94.56 308 PHE A N 1
ATOM 2490 C CA . PHE A 1 308 ? 31.677 -16.590 -8.798 1.00 94.56 308 PHE A CA 1
ATOM 2491 C C . PHE A 1 308 ? 30.919 -17.889 -9.094 1.00 94.56 308 PHE A C 1
ATOM 2493 O O . PHE A 1 308 ? 31.479 -18.822 -9.681 1.00 94.56 308 PHE A O 1
ATOM 2500 N N . ALA A 1 309 ? 29.690 -17.989 -8.582 1.00 93.19 309 ALA A N 1
ATOM 2501 C CA . ALA A 1 309 ? 28.922 -19.232 -8.548 1.00 93.19 309 ALA A CA 1
ATOM 2502 C C . ALA A 1 309 ? 28.388 -19.642 -9.929 1.00 93.19 309 ALA A C 1
ATOM 2504 O O . ALA A 1 309 ? 28.276 -18.812 -10.828 1.00 93.19 309 ALA A O 1
ATOM 2505 N N . LEU A 1 310 ? 28.028 -20.918 -10.087 1.00 89.06 310 LEU A N 1
ATOM 2506 C CA . LEU A 1 310 ? 27.415 -21.415 -11.321 1.00 89.06 310 LEU A CA 1
ATOM 2507 C C . LEU A 1 310 ? 26.130 -20.640 -11.651 1.00 89.06 310 LEU A C 1
ATOM 2509 O O . LEU A 1 310 ? 25.309 -20.369 -10.774 1.00 89.06 310 LEU A O 1
ATOM 2513 N N . LEU A 1 311 ? 25.985 -20.277 -12.925 1.00 81.62 311 LEU A N 1
ATOM 2514 C CA . LEU A 1 311 ? 24.917 -19.409 -13.419 1.00 81.62 311 LEU A CA 1
ATOM 2515 C C . LEU A 1 311 ? 23.722 -20.208 -13.973 1.00 81.62 311 LEU A C 1
ATOM 2517 O O . LEU A 1 311 ? 23.902 -21.338 -14.437 1.00 81.62 311 LEU A O 1
ATOM 2521 N N . PRO A 1 312 ? 22.495 -19.653 -13.929 1.00 67.06 312 PRO A N 1
ATOM 2522 C CA . PRO A 1 312 ? 21.302 -20.486 -14.007 1.00 67.06 312 PRO A CA 1
ATOM 2523 C C . PRO A 1 312 ? 20.810 -20.880 -15.409 1.00 67.06 312 PRO A C 1
ATOM 2525 O O . PRO A 1 312 ? 19.932 -21.746 -15.467 1.00 67.06 312 PRO A O 1
ATOM 2528 N N . ARG A 1 313 ? 21.298 -20.310 -16.531 1.00 62.53 313 ARG A N 1
ATOM 2529 C CA . ARG A 1 313 ? 20.605 -20.518 -17.822 1.00 62.53 313 ARG A CA 1
ATOM 2530 C C . ARG A 1 313 ? 21.444 -20.422 -19.102 1.00 62.53 313 ARG A C 1
ATOM 2532 O O . ARG A 1 313 ? 21.913 -19.345 -19.446 1.00 62.53 313 ARG A O 1
ATOM 2539 N N . MET A 1 314 ? 21.410 -21.484 -19.926 1.00 44.22 314 MET A N 1
ATOM 2540 C CA . MET A 1 314 ? 21.214 -21.324 -21.380 1.00 44.22 314 MET A CA 1
ATOM 2541 C C . MET A 1 314 ? 20.720 -22.589 -22.124 1.00 44.22 314 MET A C 1
ATOM 2543 O O . MET A 1 314 ? 21.247 -23.670 -21.925 1.00 44.22 314 MET A O 1
ATOM 2547 N N . VAL A 1 315 ? 19.767 -22.389 -23.051 1.00 39.00 315 VAL A N 1
ATOM 2548 C CA . VAL A 1 315 ? 19.337 -23.261 -24.181 1.00 39.00 315 VAL A CA 1
ATOM 2549 C C . VAL A 1 315 ? 18.877 -24.714 -23.903 1.00 39.00 315 VAL A C 1
ATOM 2551 O O . VAL A 1 315 ? 19.638 -25.583 -23.512 1.00 39.00 315 VAL A O 1
ATOM 2554 N N . PHE A 1 316 ? 17.627 -24.988 -24.306 1.00 32.72 316 PHE A N 1
ATOM 2555 C CA . PHE A 1 316 ? 16.955 -26.296 -24.440 1.00 32.72 316 PHE A CA 1
ATOM 2556 C C . PHE A 1 316 ? 16.957 -27.265 -23.245 1.00 32.72 316 PHE A C 1
ATOM 2558 O O . PHE A 1 316 ? 17.872 -28.056 -23.040 1.00 32.72 316 PHE A O 1
ATOM 2565 N N . GLY A 1 317 ? 15.780 -27.342 -22.613 1.00 36.50 317 GLY A N 1
ATOM 2566 C CA . GLY A 1 317 ? 15.294 -28.544 -21.848 1.00 36.50 317 GLY A CA 1
ATOM 2567 C C . GLY A 1 317 ? 14.893 -28.935 -18.923 1.00 36.50 317 GLY A C 1
ATOM 2568 O O . GLY A 1 317 ? 15.453 -29.768 -18.161 1.00 36.50 317 GLY A O 1
ATOM 2569 N N . LEU A 1 318 ? 14.033 -28.270 -18.047 1.00 49.72 318 LEU A N 1
ATOM 2570 C CA . LEU A 1 318 ? 13.626 -28.601 -16.662 1.00 49.72 318 LEU A CA 1
ATOM 2571 C C . LEU A 1 318 ? 14.813 -28.665 -15.680 1.00 49.72 318 LEU A C 1
ATOM 2573 O O . LEU A 1 318 ? 15.121 -29.710 -15.113 1.00 49.72 318 LEU A O 1
ATOM 2577 N N . TYR A 1 319 ? 15.456 -27.504 -15.499 1.00 54.06 319 TYR A N 1
ATOM 2578 C CA . TYR A 1 319 ? 16.850 -27.336 -15.051 1.00 54.06 319 TYR A CA 1
ATOM 2579 C C . TYR A 1 319 ? 17.859 -27.772 -16.130 1.00 54.06 319 TYR A C 1
ATOM 2581 O O . TYR A 1 319 ? 18.751 -28.602 -15.932 1.00 54.06 319 TYR A O 1
ATOM 2589 N N . TYR A 1 320 ? 17.709 -27.146 -17.303 1.00 49.44 320 TYR A N 1
ATOM 2590 C CA . TYR A 1 320 ? 18.494 -27.373 -18.518 1.00 49.44 320 TYR A CA 1
ATOM 2591 C C . TYR A 1 320 ? 19.925 -26.805 -18.451 1.00 49.44 320 TYR A C 1
ATOM 2593 O O . TYR A 1 320 ? 20.311 -25.933 -19.218 1.00 49.44 320 TYR A O 1
ATOM 2601 N N . ASN A 1 321 ? 20.712 -27.358 -17.532 1.00 47.84 321 ASN A N 1
ATOM 2602 C CA . ASN A 1 321 ? 22.116 -27.717 -17.757 1.00 47.84 321 ASN A CA 1
ATOM 2603 C C . ASN A 1 321 ? 22.324 -29.241 -17.578 1.00 47.84 321 ASN A C 1
ATOM 2605 O O . ASN A 1 321 ? 23.454 -29.716 -17.579 1.00 47.84 321 ASN A O 1
ATOM 2609 N N . THR A 1 322 ? 21.232 -30.012 -17.425 1.00 57.50 322 THR A N 1
ATOM 2610 C CA . THR A 1 322 ? 21.246 -31.473 -17.242 1.00 57.50 322 THR A CA 1
ATOM 2611 C C . THR A 1 322 ? 20.534 -32.185 -18.410 1.00 57.50 322 THR A C 1
ATOM 2613 O O . THR A 1 322 ? 19.305 -32.256 -18.450 1.00 57.50 322 THR A O 1
ATOM 2616 N N . PRO A 1 323 ? 21.276 -32.675 -19.427 1.00 58.03 323 PRO A N 1
ATOM 2617 C CA . PRO A 1 323 ? 20.716 -33.366 -20.587 1.00 58.03 323 PRO A CA 1
ATOM 2618 C C . PRO A 1 323 ? 19.915 -34.617 -20.211 1.00 58.03 323 PRO A C 1
ATOM 2620 O O . PRO A 1 323 ? 20.462 -35.640 -19.785 1.00 58.03 323 PRO A O 1
ATOM 2623 N N . LEU A 1 324 ? 18.600 -34.558 -20.437 1.00 64.75 324 LEU A N 1
ATOM 2624 C CA . LEU A 1 324 ? 17.657 -35.640 -20.153 1.00 64.75 324 LEU A CA 1
ATOM 2625 C C . LEU A 1 324 ? 17.923 -36.880 -21.019 1.00 64.75 324 LEU A C 1
ATOM 2627 O O . LEU A 1 324 ? 17.275 -37.099 -22.041 1.00 64.75 324 LEU A O 1
ATOM 2631 N N . THR A 1 325 ? 18.848 -37.731 -20.575 1.00 76.19 325 THR A N 1
ATOM 2632 C CA . THR A 1 325 ? 19.146 -39.011 -21.229 1.00 76.19 325 THR A CA 1
ATOM 2633 C C . THR A 1 325 ? 17.871 -39.876 -21.239 1.00 76.19 325 THR A C 1
ATOM 2635 O O . THR A 1 325 ? 17.366 -40.210 -20.158 1.00 76.19 325 THR A O 1
ATOM 2638 N N . PRO A 1 326 ? 17.300 -40.222 -22.413 1.00 74.06 326 PRO A N 1
ATOM 2639 C CA . PRO A 1 326 ? 15.976 -40.841 -22.484 1.00 74.06 326 PRO A CA 1
ATOM 2640 C C . PRO A 1 326 ? 15.915 -42.174 -21.738 1.00 74.06 326 PRO A C 1
ATOM 2642 O O . PRO A 1 326 ? 16.770 -43.035 -21.929 1.00 74.06 326 PRO A O 1
ATOM 2645 N N . GLY A 1 327 ? 14.917 -42.342 -20.870 1.00 76.00 327 GLY A N 1
ATOM 2646 C CA . GLY A 1 327 ? 14.753 -43.556 -20.064 1.00 76.00 327 GLY A CA 1
ATOM 2647 C C . GLY A 1 327 ? 15.742 -43.723 -18.899 1.00 76.00 327 GLY A C 1
ATOM 2648 O O . GLY A 1 327 ? 15.697 -44.750 -18.229 1.00 76.00 327 GLY A O 1
ATOM 2649 N N . CYS A 1 328 ? 16.605 -42.737 -18.612 1.00 83.94 328 CYS A N 1
ATOM 2650 C CA . CYS A 1 328 ? 17.416 -42.691 -17.386 1.00 83.94 328 CYS A CA 1
ATOM 2651 C C . CYS A 1 328 ? 16.727 -41.920 -16.254 1.00 83.94 328 CYS A C 1
ATOM 2653 O O . CYS A 1 328 ? 16.023 -40.935 -16.487 1.00 83.94 328 CYS A O 1
ATOM 2655 N N . SER A 1 329 ? 16.943 -42.372 -15.019 1.00 85.44 329 SER A N 1
ATOM 2656 C CA . SER A 1 329 ? 16.281 -41.893 -13.802 1.00 85.44 329 SER A CA 1
ATOM 2657 C C . SER A 1 329 ? 17.189 -41.975 -12.571 1.00 85.44 329 SER A C 1
ATOM 2659 O O . SER A 1 329 ? 18.193 -42.690 -12.594 1.00 85.44 329 SER A O 1
ATOM 2661 N N . LYS A 1 330 ? 16.788 -41.303 -11.480 1.00 84.81 330 LYS A N 1
ATOM 2662 C CA . LYS A 1 330 ? 17.467 -41.304 -10.166 1.00 84.81 330 LYS A CA 1
ATOM 2663 C C . LYS A 1 330 ? 18.886 -40.734 -10.238 1.00 84.81 330 LYS A C 1
ATOM 2665 O O . LYS A 1 330 ? 19.860 -41.460 -10.059 1.00 84.81 330 LYS A O 1
ATOM 2670 N N . SER A 1 331 ? 18.980 -39.426 -10.475 1.00 86.12 331 SER A N 1
ATOM 2671 C CA . SER A 1 331 ? 20.236 -38.682 -10.322 1.00 86.12 331 SER A CA 1
ATOM 2672 C C . SER A 1 331 ? 20.633 -38.618 -8.845 1.00 86.12 331 SER A C 1
ATOM 2674 O O . SER A 1 331 ? 19.840 -38.200 -7.993 1.00 86.12 331 SER A O 1
ATOM 2676 N N . GLY A 1 332 ? 21.867 -39.022 -8.542 1.00 83.06 332 GLY A N 1
ATOM 2677 C CA . GLY A 1 332 ? 22.455 -38.900 -7.213 1.00 83.06 332 GLY A CA 1
ATOM 2678 C C . GLY A 1 332 ? 22.514 -37.445 -6.756 1.00 83.06 332 GLY A C 1
ATOM 2679 O O . GLY A 1 332 ? 22.126 -37.145 -5.629 1.00 83.06 332 GLY A O 1
ATOM 2680 N N . LEU A 1 333 ? 22.915 -36.538 -7.647 1.00 83.69 333 LEU A N 1
ATOM 2681 C CA . LEU A 1 333 ? 23.044 -35.104 -7.382 1.00 83.69 333 LEU A CA 1
ATOM 2682 C C . LEU A 1 333 ? 21.718 -34.437 -6.972 1.00 83.69 333 LEU A C 1
ATOM 2684 O O . LEU A 1 333 ? 21.682 -33.700 -5.986 1.00 83.69 333 LEU A O 1
ATOM 2688 N N . PHE A 1 334 ? 20.609 -34.739 -7.659 1.00 84.62 334 PHE A N 1
ATOM 2689 C CA . PHE A 1 334 ? 19.281 -34.226 -7.277 1.00 84.62 334 PHE A CA 1
ATOM 2690 C C . PHE A 1 334 ? 18.792 -34.791 -5.935 1.00 84.62 334 PHE A C 1
ATOM 2692 O O . PHE A 1 334 ? 18.154 -34.075 -5.159 1.00 84.62 334 PHE A O 1
ATOM 2699 N N . LYS A 1 335 ? 19.105 -36.058 -5.632 1.00 84.50 335 LYS A N 1
ATOM 2700 C CA . LYS A 1 335 ? 18.800 -36.660 -4.326 1.00 84.50 335 LYS A CA 1
ATOM 2701 C C . LYS A 1 335 ? 19.609 -36.000 -3.208 1.00 84.50 335 LYS A C 1
ATOM 2703 O O . LYS A 1 335 ? 19.037 -35.616 -2.193 1.00 84.50 335 LYS A O 1
ATOM 2708 N N . ALA A 1 336 ? 20.905 -35.804 -3.428 1.00 83.62 336 ALA A N 1
ATOM 2709 C CA . ALA A 1 336 ? 21.804 -35.190 -2.464 1.00 83.62 336 ALA A CA 1
ATOM 2710 C C . ALA A 1 336 ? 21.430 -33.732 -2.157 1.00 83.62 336 ALA A C 1
ATOM 2712 O O . ALA A 1 336 ? 21.432 -33.339 -0.995 1.00 83.62 336 ALA A O 1
ATOM 2713 N N . PHE A 1 337 ? 21.026 -32.955 -3.169 1.00 87.31 337 PHE A N 1
ATOM 2714 C CA . PHE A 1 337 ? 20.479 -31.607 -2.983 1.00 87.31 337 PHE A CA 1
ATOM 2715 C C . PHE A 1 337 ? 19.224 -31.613 -2.095 1.00 87.31 337 PHE A C 1
ATOM 2717 O O . PHE A 1 337 ? 19.130 -30.837 -1.143 1.00 87.31 337 PHE A O 1
ATOM 2724 N N . SER A 1 338 ? 18.283 -32.526 -2.370 1.00 86.88 338 SER A N 1
ATOM 2725 C CA . SER A 1 338 ? 17.084 -32.716 -1.546 1.00 86.88 338 SER A CA 1
ATOM 2726 C C . SER A 1 338 ? 17.447 -33.040 -0.094 1.00 86.88 338 SER A C 1
ATOM 2728 O O . SER A 1 338 ? 16.928 -32.402 0.818 1.00 86.88 338 SER A O 1
ATOM 2730 N N . GLU A 1 339 ? 18.359 -33.983 0.136 1.00 82.06 339 GLU A N 1
ATOM 2731 C CA . GLU A 1 339 ? 18.785 -34.392 1.481 1.00 82.06 339 GLU A CA 1
ATOM 2732 C C . GLU A 1 339 ? 19.562 -33.281 2.209 1.00 82.06 339 GLU A C 1
ATOM 2734 O O . GLU A 1 339 ? 19.346 -33.060 3.400 1.00 82.06 339 GLU A O 1
ATOM 2739 N N . HIS A 1 340 ? 20.397 -32.524 1.491 1.00 82.88 340 HIS A N 1
ATOM 2740 C CA . HIS A 1 340 ? 21.162 -31.392 2.015 1.00 82.88 340 HIS A CA 1
ATOM 2741 C C . HIS A 1 340 ? 20.248 -30.271 2.531 1.00 82.88 340 HIS A C 1
ATOM 2743 O O . HIS A 1 340 ? 20.396 -29.845 3.678 1.00 82.88 340 HIS A O 1
ATOM 2749 N N . VAL A 1 341 ? 19.277 -29.827 1.721 1.00 85.56 341 VAL A N 1
ATOM 2750 C CA . VAL A 1 341 ? 18.308 -28.785 2.111 1.00 85.56 341 VAL A CA 1
ATOM 2751 C C . VAL A 1 341 ? 17.480 -29.241 3.311 1.00 85.56 341 VAL A C 1
ATOM 2753 O O . VAL A 1 341 ? 17.372 -28.519 4.299 1.00 85.56 341 VAL A O 1
ATOM 2756 N N . MET A 1 342 ? 16.924 -30.452 3.261 1.00 83.19 342 MET A N 1
ATOM 2757 C CA . MET A 1 342 ? 16.013 -30.939 4.302 1.00 83.19 342 MET A CA 1
ATOM 2758 C C . MET A 1 342 ? 16.732 -31.192 5.632 1.00 83.19 342 MET A C 1
ATOM 2760 O O . MET A 1 342 ? 16.206 -30.832 6.686 1.00 83.19 342 MET A O 1
ATOM 2764 N N . GLY A 1 343 ? 17.963 -31.717 5.583 1.00 77.81 343 GLY A N 1
ATOM 2765 C CA . GLY A 1 343 ? 18.824 -31.885 6.752 1.00 77.81 343 GLY A CA 1
ATOM 2766 C C . GLY A 1 343 ? 19.210 -30.552 7.397 1.00 77.81 343 GLY A C 1
ATOM 2767 O O . GLY A 1 343 ? 18.985 -30.370 8.590 1.00 77.81 343 GLY A O 1
ATOM 2768 N N . ARG A 1 344 ? 19.711 -29.581 6.617 1.00 80.50 344 ARG A N 1
ATOM 2769 C CA . ARG A 1 344 ? 20.097 -28.251 7.140 1.00 80.50 344 ARG A CA 1
ATOM 2770 C C . ARG A 1 344 ? 18.918 -27.434 7.679 1.00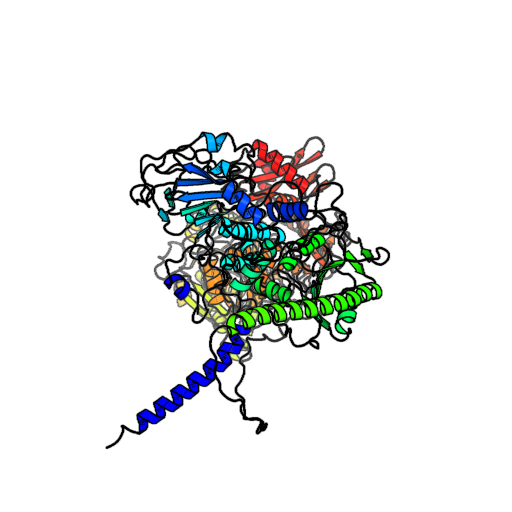 80.50 344 ARG A C 1
ATOM 2772 O O . ARG A 1 344 ? 19.133 -26.573 8.527 1.00 80.50 344 ARG A O 1
ATOM 2779 N N . LEU A 1 345 ? 17.692 -27.702 7.225 1.00 80.75 345 LEU A N 1
ATOM 2780 C CA . LEU A 1 345 ? 16.468 -27.100 7.770 1.00 80.75 345 LEU A CA 1
ATOM 2781 C C . LEU A 1 345 ? 15.860 -27.876 8.954 1.00 80.75 345 LEU A C 1
ATOM 2783 O O . LEU A 1 345 ? 14.859 -27.430 9.512 1.00 80.75 345 LEU A O 1
ATOM 2787 N N . GLY A 1 346 ? 16.425 -29.026 9.341 1.00 77.88 346 GLY A N 1
ATOM 2788 C CA . GLY A 1 346 ? 15.901 -29.865 10.426 1.00 77.88 346 GLY A CA 1
ATOM 2789 C C . GLY A 1 346 ? 14.537 -30.504 10.130 1.00 77.88 346 GLY A C 1
ATOM 2790 O O . GLY A 1 346 ? 13.824 -30.891 11.058 1.00 77.88 346 GLY A O 1
ATOM 2791 N N . ILE A 1 347 ? 14.141 -30.604 8.856 1.00 80.81 347 ILE A N 1
ATOM 2792 C CA . ILE A 1 347 ? 12.818 -31.098 8.461 1.00 80.81 347 ILE A CA 1
ATOM 2793 C C . ILE A 1 347 ? 12.857 -32.626 8.362 1.00 80.81 347 ILE A C 1
ATOM 2795 O O . ILE A 1 347 ? 13.376 -33.196 7.403 1.00 80.81 347 ILE A O 1
ATOM 2799 N N . ILE A 1 348 ? 12.286 -33.287 9.369 1.00 81.31 348 ILE A N 1
ATOM 2800 C CA . ILE A 1 348 ? 12.298 -34.747 9.504 1.00 81.31 348 ILE A CA 1
ATOM 2801 C C . ILE A 1 348 ? 11.133 -35.450 8.793 1.00 81.31 348 ILE A C 1
ATOM 2803 O O . ILE A 1 348 ? 10.078 -34.876 8.505 1.00 81.31 348 ILE A O 1
ATOM 2807 N N . GLN A 1 349 ? 11.333 -36.747 8.563 1.00 85.69 349 GLN A N 1
ATOM 2808 C CA . GLN A 1 349 ? 10.317 -37.682 8.100 1.00 85.69 349 GLN A CA 1
ATOM 2809 C C . GLN A 1 349 ? 9.558 -38.288 9.289 1.00 85.69 349 GLN A C 1
ATOM 2811 O O . GLN A 1 349 ? 10.147 -38.980 10.116 1.00 85.69 349 GLN A O 1
ATOM 2816 N N . GLU A 1 350 ? 8.250 -38.053 9.347 1.00 85.94 350 GLU A N 1
ATOM 2817 C CA . GLU A 1 350 ? 7.365 -38.447 10.451 1.00 85.94 350 GLU A CA 1
ATOM 2818 C C . GLU A 1 350 ? 6.772 -39.864 10.284 1.00 85.94 350 GLU A C 1
ATOM 2820 O O . GLU A 1 350 ? 6.257 -40.423 11.250 1.00 85.94 350 GLU A O 1
ATOM 2825 N N . ARG A 1 351 ? 6.845 -40.470 9.085 1.00 85.44 351 ARG A N 1
ATOM 2826 C CA . ARG A 1 351 ? 6.284 -41.810 8.812 1.00 85.44 351 ARG A CA 1
ATOM 2827 C C . ARG A 1 351 ? 7.041 -42.921 9.537 1.00 85.44 351 ARG A C 1
ATOM 2829 O O . ARG A 1 351 ? 8.251 -43.086 9.349 1.00 85.44 351 ARG A O 1
ATOM 2836 N N . ASN A 1 352 ? 6.321 -43.779 10.257 1.00 83.94 352 ASN A N 1
ATOM 2837 C CA . ASN A 1 352 ? 6.896 -44.971 10.865 1.00 83.94 352 ASN A CA 1
ATOM 2838 C C . ASN A 1 352 ? 7.009 -46.100 9.826 1.00 83.94 352 ASN A C 1
ATOM 2840 O O . ASN A 1 352 ? 6.075 -46.861 9.579 1.00 83.94 352 ASN A O 1
ATOM 2844 N N . LEU A 1 353 ? 8.204 -46.256 9.255 1.00 80.94 353 LEU A N 1
ATOM 2845 C CA . LEU A 1 353 ? 8.524 -47.289 8.259 1.00 80.94 353 LEU A CA 1
ATOM 2846 C C . LEU A 1 353 ? 8.411 -48.744 8.757 1.00 80.94 353 LEU A C 1
ATOM 2848 O O . LEU A 1 353 ? 8.484 -49.659 7.935 1.00 80.94 353 LEU A O 1
ATOM 2852 N N . GLN A 1 354 ? 8.234 -48.973 10.064 1.00 74.62 354 GLN A N 1
ATOM 2853 C CA . GLN A 1 354 ? 7.924 -50.293 10.632 1.00 74.62 354 GLN A CA 1
ATOM 2854 C C . GLN A 1 354 ? 6.408 -50.552 10.719 1.00 74.62 354 GLN A C 1
ATOM 2856 O O . GLN A 1 354 ? 5.992 -51.703 10.838 1.00 74.62 354 GLN A O 1
ATOM 2861 N N . ASN A 1 355 ? 5.570 -49.510 10.636 1.00 81.31 355 ASN A N 1
ATOM 2862 C CA . ASN A 1 355 ? 4.118 -49.616 10.737 1.00 81.31 355 ASN A CA 1
ATOM 2863 C C . ASN A 1 355 ? 3.454 -49.733 9.351 1.00 81.31 355 ASN A C 1
ATOM 2865 O O . ASN A 1 355 ? 3.040 -48.746 8.739 1.00 81.31 355 ASN A O 1
ATOM 2869 N N . SER A 1 356 ? 3.281 -50.965 8.871 1.00 76.81 356 SER A N 1
ATOM 2870 C CA . SER A 1 356 ? 2.587 -51.257 7.605 1.00 76.81 356 SER A CA 1
ATOM 2871 C C . SER A 1 356 ? 1.084 -50.915 7.610 1.00 76.81 356 SER A C 1
ATOM 2873 O O . SER A 1 356 ? 0.474 -50.799 6.540 1.00 76.81 356 SER A O 1
ATOM 2875 N N . SER A 1 357 ? 0.488 -50.709 8.792 1.00 81.81 357 SER A N 1
ATOM 2876 C CA . SER A 1 357 ? -0.906 -50.272 8.951 1.00 81.81 357 SER A CA 1
ATOM 2877 C C . SER A 1 357 ? -1.088 -48.747 8.982 1.00 81.81 357 SER A C 1
ATOM 2879 O O . SER A 1 357 ? -2.221 -48.279 8.893 1.00 81.81 357 SER A O 1
ATOM 2881 N N . GLU A 1 358 ? -0.005 -47.959 9.037 1.00 90.81 358 GLU A N 1
ATOM 2882 C CA . GLU A 1 358 ? -0.093 -46.494 8.969 1.00 90.81 358 GLU A CA 1
ATOM 2883 C C . GLU A 1 358 ? -0.726 -46.058 7.625 1.00 90.81 358 GLU A C 1
ATOM 2885 O O . GLU A 1 358 ? -0.287 -46.526 6.563 1.00 90.81 358 GLU A O 1
ATOM 2890 N N . PRO A 1 359 ? -1.751 -45.181 7.629 1.00 93.81 359 PRO A N 1
ATOM 2891 C CA . PRO A 1 359 ? -2.452 -44.772 6.412 1.00 93.81 359 PRO A CA 1
ATOM 2892 C C . PRO A 1 359 ? -1.524 -44.081 5.407 1.00 93.81 359 PRO A C 1
ATOM 2894 O O . PRO A 1 359 ? -0.494 -43.514 5.770 1.00 93.81 359 PRO A O 1
ATOM 2897 N N . ILE A 1 360 ? -1.881 -44.123 4.124 1.00 96.19 360 ILE A N 1
ATOM 2898 C CA . ILE A 1 360 ? -1.141 -43.419 3.068 1.00 96.19 360 ILE A CA 1
ATOM 2899 C C . ILE A 1 360 ? -1.489 -41.931 3.121 1.00 96.19 360 ILE A C 1
ATOM 2901 O O . ILE A 1 360 ? -2.656 -41.562 2.996 1.00 96.19 360 ILE A O 1
ATOM 2905 N N . ARG A 1 361 ? -0.478 -41.081 3.326 1.00 97.12 361 ARG A N 1
ATOM 2906 C CA . ARG A 1 361 ? -0.638 -39.628 3.459 1.00 97.12 361 ARG A CA 1
ATOM 2907 C C . ARG A 1 361 ? -0.775 -39.011 2.069 1.00 97.12 361 ARG A C 1
ATOM 2909 O O . ARG A 1 361 ? 0.184 -39.025 1.295 1.00 97.12 361 ARG A O 1
ATOM 2916 N N . ILE A 1 362 ? -1.954 -38.495 1.740 1.00 97.56 362 ILE A N 1
ATOM 2917 C CA . ILE A 1 362 ? -2.230 -37.849 0.454 1.00 97.56 362 ILE A CA 1
ATOM 2918 C C . ILE A 1 362 ? -2.311 -36.343 0.676 1.00 97.56 362 ILE A C 1
ATOM 2920 O O . ILE A 1 362 ? -3.175 -35.891 1.423 1.00 97.56 362 ILE A O 1
ATOM 2924 N N . THR A 1 363 ? -1.452 -35.570 0.011 1.00 96.69 363 THR A N 1
ATOM 2925 C CA . THR A 1 363 ? -1.589 -34.107 -0.038 1.00 96.69 363 THR A CA 1
ATOM 2926 C C . THR A 1 363 ? -2.204 -33.709 -1.369 1.00 96.69 363 THR A C 1
ATOM 2928 O O . THR A 1 363 ? -1.648 -34.036 -2.418 1.00 96.69 363 THR A O 1
ATOM 2931 N N . LEU A 1 364 ? -3.335 -33.006 -1.322 1.00 94.69 364 LEU A N 1
ATOM 2932 C CA . LEU A 1 364 ? -3.992 -32.412 -2.487 1.00 94.69 364 LEU A CA 1
ATOM 2933 C C . LEU A 1 364 ? -3.704 -30.909 -2.505 1.00 94.69 364 LEU A C 1
ATOM 2935 O O . LEU A 1 364 ? -4.027 -30.208 -1.543 1.00 94.69 364 LEU A O 1
ATOM 2939 N N . LEU A 1 365 ? -3.098 -30.421 -3.589 1.00 91.88 365 LEU A N 1
ATOM 2940 C CA . LEU A 1 365 ? -2.859 -28.996 -3.786 1.00 91.88 365 LEU A CA 1
ATOM 2941 C C . LEU A 1 365 ? -4.106 -28.285 -4.311 1.00 91.88 365 LEU A C 1
ATOM 2943 O O . LEU A 1 365 ? -4.353 -28.270 -5.518 1.00 91.88 365 LEU A O 1
ATOM 2947 N N . SER A 1 366 ? -4.830 -27.647 -3.393 1.00 86.62 366 SER A N 1
ATOM 2948 C CA . SER A 1 366 ? -5.939 -26.753 -3.728 1.00 86.62 366 SER A CA 1
ATOM 2949 C C . SER A 1 366 ? -5.443 -25.427 -4.317 1.00 86.62 366 SER A C 1
ATOM 2951 O O . SER A 1 366 ? -4.312 -24.980 -4.076 1.00 86.62 366 SER A O 1
ATOM 2953 N N . ARG A 1 367 ? -6.294 -24.808 -5.138 1.00 78.25 367 ARG A N 1
ATOM 2954 C CA . ARG A 1 367 ? -5.983 -23.654 -5.990 1.00 78.25 367 ARG A CA 1
ATOM 2955 C C . ARG A 1 367 ? -6.993 -22.524 -5.780 1.00 78.25 367 ARG A C 1
ATOM 2957 O O . ARG A 1 367 ? -7.843 -22.290 -6.633 1.00 78.25 367 ARG A O 1
ATOM 2964 N N . GLY A 1 368 ? -6.833 -21.760 -4.695 1.00 66.69 368 GLY A N 1
ATOM 2965 C CA . GLY A 1 368 ? -7.552 -20.501 -4.432 1.00 66.69 368 GLY A CA 1
ATOM 2966 C C . GLY A 1 368 ? -7.217 -19.370 -5.418 1.00 66.69 368 GLY A C 1
ATOM 2967 O O . GLY A 1 368 ? -6.701 -18.325 -5.034 1.00 66.69 368 GLY A O 1
ATOM 2968 N N . THR A 1 369 ? -7.440 -19.597 -6.713 1.00 71.19 369 THR A N 1
ATOM 2969 C CA . THR A 1 369 ? -7.078 -18.714 -7.829 1.00 71.19 369 THR A CA 1
ATOM 2970 C C . THR A 1 369 ? -8.040 -18.908 -8.999 1.00 71.19 369 THR A C 1
ATOM 2972 O O . THR A 1 369 ? -8.330 -20.046 -9.359 1.00 71.19 369 THR A O 1
ATOM 2975 N N . LYS A 1 370 ? -8.425 -17.816 -9.670 1.00 72.25 370 LYS A N 1
ATOM 2976 C CA . LYS A 1 370 ? -9.375 -17.787 -10.803 1.00 72.25 370 LYS A CA 1
ATOM 2977 C C . LYS A 1 370 ? -9.083 -18.772 -11.955 1.00 72.25 370 LYS A C 1
ATOM 2979 O O . LYS A 1 370 ? -10.008 -19.217 -12.626 1.00 72.25 370 LYS A O 1
ATOM 2984 N N . PHE A 1 371 ? -7.811 -19.112 -12.168 1.00 76.88 371 PHE A N 1
ATOM 2985 C CA . PHE A 1 371 ? -7.315 -19.937 -13.275 1.00 76.88 371 PHE A CA 1
ATOM 2986 C C . PHE A 1 371 ? -6.509 -21.138 -12.755 1.00 76.88 371 PHE A C 1
ATOM 2988 O O . PHE A 1 371 ? -5.752 -20.992 -11.788 1.00 76.88 371 PHE A O 1
ATOM 2995 N N . ARG A 1 372 ? -6.589 -22.302 -13.418 1.00 78.19 372 ARG A N 1
ATOM 2996 C CA . ARG A 1 372 ? -6.153 -23.614 -12.883 1.00 78.19 372 ARG A CA 1
ATOM 2997 C C . ARG A 1 372 ? -6.857 -23.977 -11.575 1.00 78.19 372 ARG A C 1
ATOM 2999 O O . ARG A 1 372 ? -6.188 -24.376 -10.621 1.00 78.19 372 ARG A O 1
ATOM 3006 N N . ASN A 1 373 ? -8.173 -23.812 -11.524 1.00 85.56 373 ASN A N 1
ATOM 3007 C CA . ASN A 1 373 ? -9.010 -24.351 -10.458 1.00 85.56 373 ASN A CA 1
ATOM 3008 C C . ASN A 1 373 ? -9.509 -25.768 -10.811 1.00 85.56 373 ASN A C 1
ATOM 3010 O O . ASN A 1 373 ? -9.681 -26.097 -11.990 1.00 85.56 373 ASN A O 1
ATOM 3014 N N . ILE A 1 374 ? -9.741 -26.583 -9.783 1.00 89.19 374 ILE A N 1
ATOM 3015 C CA . ILE A 1 374 ? -10.353 -27.912 -9.864 1.00 89.19 374 ILE A CA 1
ATOM 3016 C C . ILE A 1 374 ? -11.846 -27.722 -9.558 1.00 89.19 374 ILE A C 1
ATOM 3018 O O . ILE A 1 374 ? -12.243 -27.533 -8.412 1.00 89.19 374 ILE A O 1
ATOM 3022 N N . LEU A 1 375 ? -12.687 -27.713 -10.591 1.00 89.44 375 LEU A N 1
ATOM 3023 C CA . LEU A 1 375 ? -14.077 -27.242 -10.492 1.00 89.44 375 LEU A CA 1
ATOM 3024 C C . LEU A 1 375 ? -14.941 -28.100 -9.555 1.00 89.44 375 LEU A C 1
ATOM 3026 O O . LEU A 1 375 ? -15.799 -27.567 -8.857 1.00 89.44 375 LEU A O 1
ATOM 3030 N N . ASN A 1 376 ? -14.680 -29.409 -9.494 1.00 93.00 376 ASN A N 1
ATOM 3031 C CA . ASN A 1 376 ? -15.330 -30.341 -8.574 1.00 93.00 376 ASN A CA 1
ATOM 3032 C C . ASN A 1 376 ? -14.415 -30.795 -7.418 1.00 93.00 376 ASN A C 1
ATOM 3034 O O . ASN A 1 376 ? -14.521 -31.925 -6.938 1.00 93.00 376 ASN A O 1
ATOM 3038 N N . GLU A 1 377 ? -13.528 -29.914 -6.933 1.00 93.50 377 GLU A N 1
ATOM 3039 C CA . GLU A 1 377 ? -12.584 -30.220 -5.843 1.00 93.50 377 GLU A CA 1
ATOM 3040 C C . GLU A 1 377 ? -13.269 -30.805 -4.596 1.00 93.50 377 GLU A C 1
ATOM 3042 O O . GLU A 1 377 ? -12.765 -31.765 -4.020 1.00 93.50 377 GLU A O 1
ATOM 3047 N N . ASN A 1 378 ? -14.451 -30.308 -4.220 1.00 94.12 378 ASN A N 1
ATOM 3048 C CA . ASN A 1 378 ? -15.206 -30.824 -3.071 1.00 94.12 378 ASN A CA 1
ATOM 3049 C C . ASN A 1 378 ? -15.621 -32.301 -3.227 1.00 94.12 378 ASN A C 1
ATOM 3051 O O . ASN A 1 378 ? -15.617 -33.046 -2.246 1.00 94.12 378 ASN A O 1
ATOM 3055 N N . GLU A 1 379 ? -15.941 -32.752 -4.444 1.00 94.75 379 GLU A N 1
ATOM 3056 C CA . GLU A 1 379 ? -16.273 -34.159 -4.715 1.00 94.75 379 GLU A CA 1
ATOM 3057 C C . GLU A 1 379 ? -15.027 -35.047 -4.607 1.00 94.75 379 GLU A C 1
ATOM 3059 O O . GLU A 1 379 ? -15.071 -36.135 -4.032 1.00 94.75 379 GLU A O 1
ATOM 3064 N N . ILE A 1 380 ? -13.897 -34.547 -5.115 1.00 94.44 380 ILE A N 1
ATOM 3065 C CA . ILE A 1 380 ? -12.582 -35.196 -5.052 1.00 94.44 380 ILE A CA 1
ATOM 3066 C C . ILE A 1 380 ? -12.099 -35.305 -3.599 1.00 94.44 380 ILE A C 1
ATOM 3068 O O . ILE A 1 380 ? -11.662 -36.376 -3.180 1.00 94.44 380 ILE A O 1
ATOM 3072 N N . ILE A 1 381 ? -12.233 -34.238 -2.806 1.00 95.88 381 ILE A N 1
ATOM 3073 C CA . ILE A 1 381 ? -11.944 -34.229 -1.364 1.00 95.88 381 ILE A CA 1
ATOM 3074 C C . ILE A 1 381 ? -12.803 -35.274 -0.649 1.00 95.88 381 ILE A C 1
ATOM 3076 O O . ILE A 1 381 ? -12.261 -36.103 0.080 1.00 95.88 381 ILE A O 1
ATOM 3080 N N . HIS A 1 382 ? -14.118 -35.290 -0.889 1.00 94.81 382 HIS A N 1
ATOM 3081 C CA . HIS A 1 382 ? -15.020 -36.248 -0.248 1.00 94.81 382 HIS A CA 1
ATOM 3082 C C . HIS A 1 382 ? -14.686 -37.705 -0.615 1.00 94.81 382 HIS A C 1
ATOM 3084 O O . HIS A 1 382 ? -14.683 -38.580 0.253 1.00 94.81 382 HIS A O 1
ATOM 3090 N N . ALA A 1 383 ? -14.338 -37.973 -1.877 1.00 94.62 383 ALA A N 1
ATOM 3091 C CA . ALA A 1 383 ? -13.930 -39.300 -2.334 1.00 94.62 383 ALA A CA 1
ATOM 3092 C C . ALA A 1 383 ? -12.574 -39.757 -1.756 1.00 94.62 383 ALA A C 1
ATOM 3094 O O . ALA A 1 383 ? -12.384 -40.947 -1.507 1.00 94.62 383 ALA A O 1
ATOM 3095 N N . LEU A 1 384 ? -11.642 -38.829 -1.504 1.00 95.19 384 LEU A N 1
ATOM 3096 C CA . LEU A 1 384 ? -10.364 -39.114 -0.838 1.00 95.19 384 LEU A CA 1
ATOM 3097 C C . LEU A 1 384 ? -10.523 -39.355 0.667 1.00 95.19 384 LEU A C 1
ATOM 3099 O O . LEU A 1 384 ? -9.909 -40.279 1.198 1.00 95.19 384 LEU A O 1
ATOM 3103 N N . ASP A 1 385 ? -11.322 -38.534 1.349 1.00 92.38 385 ASP A N 1
ATOM 3104 C CA . ASP A 1 385 ? -11.510 -38.590 2.805 1.00 92.38 385 ASP A CA 1
ATOM 3105 C C . ASP A 1 385 ? -12.316 -39.829 3.239 1.00 92.38 385 ASP A C 1
ATOM 3107 O O . ASP A 1 385 ? -12.043 -40.439 4.271 1.00 92.38 385 ASP A O 1
ATOM 3111 N N . THR A 1 386 ? -13.245 -40.283 2.391 1.00 91.94 386 THR A N 1
ATOM 3112 C CA . THR A 1 386 ? -13.994 -41.536 2.599 1.00 91.94 386 THR A CA 1
ATOM 3113 C C . THR A 1 386 ? -13.218 -42.806 2.216 1.00 91.94 386 THR A C 1
ATOM 3115 O O . THR A 1 386 ? -13.697 -43.914 2.479 1.00 91.94 386 THR A O 1
ATOM 3118 N N . TYR A 1 387 ? -12.019 -42.700 1.625 1.00 93.88 387 TYR A N 1
ATOM 3119 C CA . TYR A 1 387 ? -11.258 -43.867 1.171 1.00 93.88 387 TYR A CA 1
ATOM 3120 C C . TYR A 1 387 ? -10.471 -44.547 2.318 1.00 93.8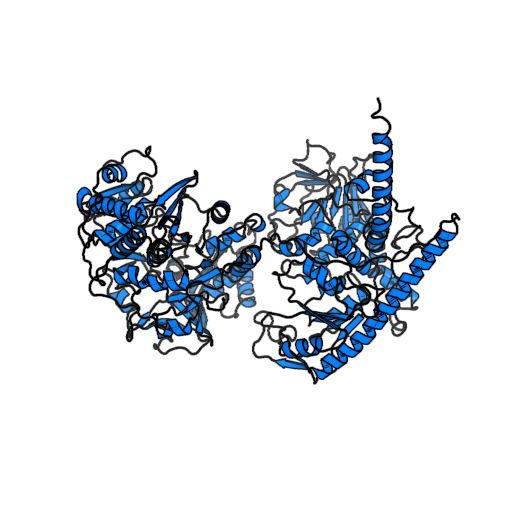8 387 TYR A C 1
ATOM 3122 O O . TYR A 1 387 ? -9.613 -43.926 2.955 1.00 93.88 387 TYR A O 1
ATOM 3130 N N . PRO A 1 388 ? -10.675 -45.854 2.578 1.00 90.25 388 PRO A N 1
ATOM 3131 C CA . PRO A 1 388 ? -10.109 -46.520 3.748 1.00 90.25 388 PRO A CA 1
ATOM 3132 C C . PRO A 1 388 ? -8.580 -46.667 3.682 1.00 90.25 388 PRO A C 1
ATOM 3134 O O . PRO A 1 388 ? -8.006 -47.170 2.714 1.00 90.25 388 PRO A O 1
ATOM 3137 N N . GLY A 1 389 ? -7.901 -46.295 4.771 1.00 88.12 389 GLY A N 1
ATOM 3138 C CA . GLY A 1 389 ? -6.444 -46.423 4.894 1.00 88.12 389 GLY A CA 1
ATOM 3139 C C . GLY A 1 389 ? -5.643 -45.332 4.170 1.00 88.12 389 GLY A C 1
ATOM 3140 O O . GLY A 1 389 ? -4.450 -45.531 3.907 1.00 88.12 389 GLY A O 1
ATOM 3141 N N . VAL A 1 390 ? -6.286 -44.202 3.868 1.00 94.19 390 VAL A N 1
ATOM 3142 C CA . VAL A 1 390 ? -5.685 -42.921 3.469 1.00 94.19 390 VAL A CA 1
ATOM 3143 C C . VAL A 1 390 ? -5.803 -41.912 4.620 1.00 94.19 390 VAL A C 1
ATOM 3145 O O . VAL A 1 390 ? -6.647 -42.052 5.501 1.00 94.19 390 VAL A O 1
ATOM 3148 N N . LYS A 1 391 ? -4.916 -40.914 4.638 1.00 95.62 391 LYS A N 1
ATOM 3149 C CA . LYS A 1 391 ? -5.047 -39.686 5.430 1.00 95.62 391 LYS A CA 1
ATOM 3150 C C . LYS A 1 391 ? -4.910 -38.506 4.473 1.00 95.62 391 LYS A C 1
ATOM 3152 O O . LYS A 1 391 ? -3.825 -38.309 3.922 1.00 95.62 391 LYS A O 1
ATOM 3157 N N . LEU A 1 392 ? -5.986 -37.752 4.270 1.00 96.38 392 LEU A N 1
ATOM 3158 C CA . LEU A 1 392 ? -5.987 -36.575 3.405 1.00 96.38 392 LEU A CA 1
ATOM 3159 C C . LEU A 1 392 ? -5.368 -35.356 4.112 1.00 96.38 392 LEU A C 1
ATOM 3161 O O . LEU A 1 392 ? -5.505 -35.168 5.321 1.00 96.38 392 LEU A O 1
ATOM 3165 N N . ASN A 1 393 ? -4.690 -34.521 3.332 1.00 94.44 393 ASN A N 1
ATOM 3166 C CA . ASN A 1 393 ? -4.206 -33.197 3.690 1.00 94.44 393 ASN A CA 1
ATOM 3167 C C . ASN A 1 393 ? -4.457 -32.259 2.498 1.00 94.44 393 ASN A C 1
ATOM 3169 O O . ASN A 1 393 ? -3.656 -32.199 1.566 1.00 94.44 393 ASN A O 1
ATOM 3173 N N . VAL A 1 394 ? -5.569 -31.527 2.498 1.00 92.62 394 VAL A N 1
ATOM 3174 C CA . VAL A 1 394 ? -5.763 -30.445 1.522 1.00 92.62 394 VAL A CA 1
ATOM 3175 C C . VAL A 1 394 ? -4.836 -29.298 1.919 1.00 92.62 394 VAL A C 1
ATOM 3177 O O . VAL A 1 394 ? -4.781 -28.911 3.086 1.00 92.62 394 VAL A O 1
ATOM 3180 N N . SER A 1 395 ? -4.030 -28.792 0.989 1.00 89.19 395 SER A N 1
ATOM 3181 C CA . SER A 1 395 ? -3.070 -27.720 1.269 1.00 89.19 395 SER A CA 1
ATOM 3182 C C . SER A 1 395 ? -2.974 -26.752 0.102 1.00 89.19 395 SER A C 1
ATOM 3184 O O . SER A 1 395 ? -2.535 -27.113 -0.983 1.00 89.19 395 SER A O 1
ATOM 3186 N N . GLN A 1 396 ? -3.329 -25.495 0.349 1.00 87.31 396 GLN A N 1
ATOM 3187 C CA . GLN A 1 396 ? -3.023 -24.395 -0.554 1.00 87.31 396 GLN A CA 1
ATOM 3188 C C . GLN A 1 396 ? -1.601 -23.903 -0.252 1.00 87.31 396 GLN A C 1
ATOM 3190 O O . GLN A 1 396 ? -1.340 -23.361 0.819 1.00 87.31 396 GLN A O 1
ATOM 3195 N N . TYR A 1 397 ? -0.663 -24.111 -1.179 1.00 84.06 397 TYR A N 1
ATOM 3196 C CA . TYR A 1 397 ? 0.686 -23.538 -1.088 1.00 84.06 397 TYR A CA 1
ATOM 3197 C C . TYR A 1 397 ? 0.670 -22.114 -1.661 1.00 84.06 397 TYR A C 1
ATOM 3199 O O . TYR A 1 397 ? 1.087 -21.872 -2.795 1.00 84.06 397 TYR A O 1
ATOM 3207 N N . SER A 1 398 ? 0.110 -21.188 -0.882 1.00 73.88 398 SER A N 1
ATOM 3208 C CA . SER A 1 398 ? 0.151 -19.740 -1.111 1.00 73.88 398 SER A CA 1
ATOM 3209 C C . SER A 1 398 ? 1.224 -19.069 -0.244 1.00 73.88 398 SER A C 1
ATOM 3211 O O . SER A 1 398 ? 1.929 -19.732 0.521 1.00 73.88 398 SER A O 1
ATOM 3213 N N . TRP A 1 399 ? 1.370 -17.750 -0.382 1.00 63.25 399 TRP A N 1
ATOM 3214 C CA . TRP A 1 399 ? 2.339 -16.952 0.373 1.00 63.25 399 TRP A CA 1
ATOM 3215 C C . TRP A 1 399 ? 2.055 -16.958 1.885 1.00 63.25 399 TRP A C 1
ATOM 3217 O O . TRP A 1 399 ? 2.998 -16.918 2.672 1.00 63.25 399 TRP A O 1
ATOM 3227 N N . ASP A 1 400 ? 0.791 -17.162 2.280 1.00 67.75 400 ASP A N 1
ATOM 3228 C CA . ASP A 1 400 ? 0.324 -17.288 3.669 1.00 67.75 400 ASP A CA 1
ATOM 3229 C C . ASP A 1 400 ? 0.884 -18.530 4.403 1.00 67.75 400 ASP A C 1
ATOM 3231 O O . ASP A 1 400 ? 0.849 -18.596 5.633 1.00 67.75 400 ASP A O 1
ATOM 3235 N N . MET A 1 401 ? 1.398 -19.538 3.679 1.00 80.25 401 MET A N 1
ATOM 3236 C CA . MET A 1 401 ? 2.030 -20.724 4.272 1.00 80.25 401 MET A CA 1
ATOM 3237 C C . MET A 1 401 ? 3.562 -20.599 4.204 1.00 80.25 401 MET A C 1
ATOM 3239 O O . MET A 1 401 ? 4.116 -20.692 3.105 1.00 80.25 401 MET A O 1
ATOM 3243 N N . PRO A 1 402 ? 4.284 -20.473 5.338 1.00 83.62 402 PRO A N 1
ATOM 3244 C CA . PRO A 1 402 ? 5.741 -20.350 5.339 1.00 83.62 402 PRO A CA 1
ATOM 3245 C C . PRO A 1 402 ? 6.422 -21.501 4.592 1.00 83.62 402 PRO A C 1
ATOM 3247 O O . PRO A 1 402 ? 6.089 -22.668 4.802 1.00 83.62 402 PRO A O 1
ATOM 3250 N N . PHE A 1 403 ? 7.418 -21.202 3.754 1.00 83.25 403 PHE A N 1
ATOM 3251 C CA . PHE A 1 403 ? 7.997 -22.201 2.847 1.00 83.25 403 PHE A CA 1
ATOM 3252 C C . PHE A 1 403 ? 8.586 -23.436 3.563 1.00 83.25 403 PHE A C 1
ATOM 3254 O O . PHE A 1 403 ? 8.509 -24.547 3.045 1.00 83.25 403 PHE A O 1
ATOM 3261 N N . ALA A 1 404 ? 9.084 -23.291 4.797 1.00 84.31 404 ALA A N 1
ATOM 3262 C CA . ALA A 1 404 ? 9.522 -24.427 5.615 1.00 84.31 404 ALA A CA 1
ATOM 3263 C C . ALA A 1 404 ? 8.375 -25.385 6.005 1.00 84.31 404 ALA A C 1
ATOM 3265 O O . ALA A 1 404 ? 8.582 -26.595 6.045 1.00 84.31 404 ALA A O 1
ATOM 3266 N N . GLU A 1 405 ? 7.162 -24.875 6.238 1.00 87.75 405 GLU A N 1
ATOM 3267 C CA . GLU A 1 405 ? 5.960 -25.689 6.482 1.00 87.75 405 GLU A CA 1
ATOM 3268 C C . GLU A 1 405 ? 5.459 -26.327 5.175 1.00 87.75 405 GLU A C 1
ATOM 3270 O O . GLU A 1 405 ? 5.099 -27.506 5.166 1.00 87.75 405 GLU A O 1
ATOM 3275 N N . GLN A 1 406 ? 5.542 -25.618 4.041 1.00 89.81 406 GLN A N 1
ATOM 3276 C CA . GLN A 1 406 ? 5.282 -26.220 2.725 1.00 89.81 406 GLN A CA 1
ATOM 3277 C C . GLN A 1 406 ? 6.250 -27.387 2.446 1.00 89.81 406 GLN A C 1
ATOM 3279 O O . GLN A 1 406 ? 5.828 -28.461 2.010 1.00 89.81 406 GLN A O 1
ATOM 3284 N N . LEU A 1 407 ? 7.549 -27.225 2.733 1.00 89.62 407 LEU A N 1
ATOM 3285 C CA . LEU A 1 407 ? 8.543 -28.303 2.655 1.00 89.62 407 LEU A CA 1
ATOM 3286 C C . LEU A 1 407 ? 8.224 -29.443 3.628 1.00 89.62 407 LEU A C 1
ATOM 3288 O O . LEU A 1 407 ? 8.248 -30.605 3.218 1.00 89.62 407 LEU A O 1
ATOM 3292 N N . LYS A 1 408 ? 7.866 -29.135 4.882 1.00 90.44 408 LYS A N 1
ATOM 3293 C CA . LYS A 1 408 ? 7.491 -30.137 5.890 1.00 90.44 408 LYS A CA 1
ATOM 3294 C C . LYS A 1 408 ? 6.320 -31.002 5.426 1.00 90.44 408 LYS A C 1
ATOM 3296 O O . LYS A 1 408 ? 6.411 -32.230 5.505 1.00 90.44 408 LYS A O 1
ATOM 3301 N N . ARG A 1 409 ? 5.257 -30.388 4.898 1.00 91.94 409 ARG A N 1
ATOM 3302 C CA . ARG A 1 409 ? 4.091 -31.086 4.326 1.00 91.94 409 ARG A CA 1
ATOM 3303 C C . ARG A 1 409 ? 4.467 -31.927 3.115 1.00 91.94 409 ARG A C 1
ATOM 3305 O O . ARG A 1 409 ? 4.107 -33.100 3.050 1.00 91.94 409 ARG A O 1
ATOM 3312 N N . SER A 1 410 ? 5.248 -31.362 2.197 1.00 92.94 410 SER A N 1
ATOM 3313 C CA . SER A 1 410 ? 5.709 -32.054 0.984 1.00 92.94 410 SER A CA 1
ATOM 3314 C C . SER A 1 410 ? 6.518 -33.306 1.329 1.00 92.94 410 SER A C 1
ATOM 3316 O O . SER A 1 410 ? 6.251 -34.387 0.813 1.00 92.94 410 SER A O 1
ATOM 3318 N N . HIS A 1 411 ? 7.451 -33.197 2.273 1.00 93.56 411 HIS A N 1
ATOM 3319 C CA . HIS A 1 411 ? 8.253 -34.331 2.721 1.00 93.56 411 HIS A CA 1
ATOM 3320 C C . HIS A 1 411 ? 7.436 -35.382 3.475 1.00 93.56 411 HIS A C 1
ATOM 3322 O O . HIS A 1 411 ? 7.721 -36.575 3.391 1.00 93.56 411 HIS A O 1
ATOM 3328 N N . ASN A 1 412 ? 6.385 -34.966 4.178 1.00 93.44 412 ASN A N 1
ATOM 3329 C CA . ASN A 1 412 ? 5.480 -35.860 4.896 1.00 93.44 412 ASN A CA 1
ATOM 3330 C C . ASN A 1 412 ? 4.249 -36.274 4.070 1.00 93.44 412 ASN A C 1
ATOM 3332 O O . ASN A 1 412 ? 3.200 -36.612 4.617 1.00 93.44 412 ASN A O 1
ATOM 3336 N N . THR A 1 413 ? 4.411 -36.306 2.745 1.00 95.88 413 THR A N 1
ATOM 3337 C CA . THR A 1 413 ? 3.420 -36.780 1.776 1.00 95.88 413 THR A CA 1
ATOM 3338 C C . THR A 1 413 ? 3.877 -38.079 1.109 1.00 95.88 413 THR A C 1
ATOM 3340 O O . THR A 1 413 ? 5.010 -38.183 0.649 1.00 95.88 413 THR A O 1
ATOM 3343 N N . ASP A 1 414 ? 2.978 -39.057 0.994 1.00 96.56 414 ASP A N 1
ATOM 3344 C CA . ASP A 1 414 ? 3.211 -40.321 0.281 1.00 96.56 414 ASP A CA 1
ATOM 3345 C C . ASP A 1 414 ? 2.622 -40.299 -1.150 1.00 96.56 414 ASP A C 1
ATOM 3347 O O . ASP A 1 414 ? 3.182 -40.909 -2.064 1.00 96.56 414 ASP A O 1
ATOM 3351 N N . ILE A 1 415 ? 1.526 -39.560 -1.379 1.00 97.06 415 ILE A N 1
ATOM 3352 C CA . ILE A 1 415 ? 0.994 -39.229 -2.717 1.00 97.06 415 ILE A CA 1
ATOM 3353 C C . ILE A 1 415 ? 0.729 -37.723 -2.788 1.00 97.06 415 ILE A C 1
ATOM 3355 O O . ILE A 1 415 ? -0.084 -37.202 -2.027 1.00 97.06 415 ILE A O 1
ATOM 3359 N N . PHE A 1 416 ? 1.405 -37.027 -3.700 1.00 96.06 416 PHE A N 1
ATOM 3360 C CA . PHE A 1 416 ? 1.307 -35.574 -3.863 1.00 96.06 416 PHE A CA 1
ATOM 3361 C C . PHE A 1 416 ? 0.524 -35.259 -5.137 1.00 96.06 416 PHE A C 1
ATOM 3363 O O . PHE A 1 416 ? 0.998 -35.569 -6.231 1.00 96.06 416 PHE A O 1
ATOM 3370 N N . ILE A 1 417 ? -0.677 -34.700 -4.995 1.00 94.44 417 ILE A N 1
ATOM 3371 C CA . ILE A 1 417 ? -1.623 -34.454 -6.089 1.00 94.44 417 ILE A CA 1
ATOM 3372 C C . ILE A 1 417 ? -1.638 -32.959 -6.429 1.00 94.44 417 ILE A C 1
ATOM 3374 O O . ILE A 1 417 ? -1.823 -32.124 -5.545 1.00 94.44 417 ILE A O 1
ATOM 3378 N N . GLY A 1 418 ? -1.471 -32.622 -7.708 1.00 90.38 418 GLY A N 1
ATOM 3379 C CA . GLY A 1 418 ? -1.531 -31.249 -8.218 1.00 90.38 418 GLY A CA 1
ATOM 3380 C C . GLY A 1 418 ? -1.851 -31.202 -9.715 1.00 90.38 418 GLY A C 1
ATOM 3381 O O . GLY A 1 418 ? -2.115 -32.230 -10.327 1.00 90.38 418 GLY A O 1
ATOM 3382 N N . MET A 1 419 ? -1.820 -30.014 -10.317 1.00 85.00 419 MET A N 1
ATOM 3383 C CA . MET A 1 419 ? -2.129 -29.777 -11.739 1.00 85.00 419 MET A CA 1
ATOM 3384 C C . MET A 1 419 ? -1.060 -28.867 -12.366 1.00 85.00 419 MET A C 1
ATOM 3386 O O . MET A 1 419 ? -0.415 -28.117 -11.631 1.00 85.00 419 MET A O 1
ATOM 3390 N N . HIS A 1 420 ? -0.848 -28.931 -13.689 1.00 78.19 420 HIS A N 1
ATOM 3391 C CA . HIS A 1 420 ? 0.338 -28.384 -14.378 1.00 78.19 420 HIS A CA 1
ATOM 3392 C C . HIS A 1 420 ? 0.884 -27.054 -13.820 1.00 78.19 420 HIS A C 1
ATOM 3394 O O . HIS A 1 420 ? 0.262 -25.981 -13.856 1.00 78.19 420 HIS A O 1
ATOM 3400 N N . GLY A 1 421 ? 2.114 -27.129 -13.320 1.00 66.88 421 GLY A N 1
ATOM 3401 C CA . GLY A 1 421 ? 2.878 -26.020 -12.750 1.00 66.88 421 GLY A CA 1
ATOM 3402 C C . GLY A 1 421 ? 2.496 -25.602 -11.322 1.00 66.88 421 GLY A C 1
ATOM 3403 O O . GLY A 1 421 ? 3.148 -24.709 -10.785 1.00 66.88 421 GLY A O 1
ATOM 3404 N N . ALA A 1 422 ? 1.478 -26.194 -10.691 1.00 69.06 422 ALA A N 1
ATOM 3405 C CA . ALA A 1 422 ? 1.179 -26.008 -9.269 1.00 69.06 422 ALA A CA 1
ATOM 3406 C C . ALA A 1 422 ? 1.917 -27.057 -8.414 1.00 69.06 422 ALA A C 1
ATOM 3408 O O . ALA A 1 422 ? 1.611 -28.250 -8.463 1.00 69.06 422 ALA A O 1
ATOM 3409 N N . GLY A 1 423 ? 2.925 -26.620 -7.653 1.00 69.75 423 GLY A N 1
ATOM 3410 C CA . GLY A 1 423 ? 3.702 -27.485 -6.755 1.00 69.75 423 GLY A CA 1
ATOM 3411 C C . GLY A 1 423 ? 4.930 -28.177 -7.358 1.00 69.75 423 GLY A C 1
ATOM 3412 O O . GLY A 1 423 ? 5.564 -28.952 -6.650 1.00 69.75 423 GLY A O 1
ATOM 3413 N N . LEU A 1 424 ? 5.301 -27.896 -8.615 1.00 72.94 424 LEU A N 1
ATOM 3414 C CA . LEU A 1 424 ? 6.405 -28.562 -9.331 1.00 72.94 424 LEU A CA 1
ATOM 3415 C C . LEU A 1 424 ? 7.703 -28.649 -8.506 1.00 72.94 424 LEU A C 1
ATOM 3417 O O . LEU A 1 424 ? 8.265 -29.730 -8.359 1.00 72.94 424 LEU A O 1
ATOM 3421 N N . SER A 1 425 ? 8.136 -27.544 -7.893 1.00 75.00 425 SER A N 1
ATOM 3422 C CA . SER A 1 425 ? 9.352 -27.499 -7.067 1.00 75.00 425 SER A CA 1
ATOM 3423 C C . SER A 1 425 ? 9.316 -28.437 -5.854 1.00 75.00 425 SER A C 1
ATOM 3425 O O . SER A 1 425 ? 10.354 -28.920 -5.410 1.00 75.00 425 SER A O 1
ATOM 3427 N N . HIS A 1 426 ? 8.129 -28.742 -5.324 1.00 85.69 426 HIS A N 1
ATOM 3428 C CA . HIS A 1 426 ? 7.962 -29.602 -4.149 1.00 85.69 426 HIS A CA 1
ATOM 3429 C C . HIS A 1 426 ? 8.192 -31.080 -4.474 1.00 85.69 426 HIS A C 1
ATOM 3431 O O . HIS A 1 426 ? 8.544 -31.844 -3.574 1.00 85.69 426 HIS A O 1
ATOM 3437 N N . ALA A 1 427 ? 8.109 -31.466 -5.756 1.00 85.06 427 ALA A N 1
ATOM 3438 C CA . ALA A 1 427 ? 8.482 -32.798 -6.232 1.00 85.06 427 ALA A CA 1
ATOM 3439 C C . ALA A 1 427 ? 9.927 -33.177 -5.856 1.00 85.06 427 ALA A C 1
ATOM 3441 O O . ALA A 1 427 ? 10.206 -34.354 -5.632 1.00 85.06 427 ALA A O 1
ATOM 3442 N N . LEU A 1 428 ? 10.827 -32.190 -5.733 1.00 85.88 428 LEU A N 1
ATOM 3443 C CA . LEU A 1 428 ? 12.214 -32.390 -5.301 1.00 85.88 428 LEU A CA 1
ATOM 3444 C C . LEU A 1 428 ? 12.336 -32.867 -3.847 1.00 85.88 428 LEU A C 1
ATOM 3446 O O . LEU A 1 428 ? 13.301 -33.554 -3.525 1.00 85.88 428 LEU A O 1
ATOM 3450 N N . PHE A 1 429 ? 11.380 -32.529 -2.978 1.00 89.88 429 PHE A N 1
ATOM 3451 C CA . PHE A 1 429 ? 11.475 -32.735 -1.525 1.00 89.88 429 PHE A CA 1
ATOM 3452 C C . PHE A 1 429 ? 10.551 -33.841 -0.995 1.00 89.88 429 PHE A C 1
ATOM 3454 O O . PHE A 1 429 ? 10.572 -34.143 0.201 1.00 89.88 429 PHE A O 1
ATOM 3461 N N . LEU A 1 430 ? 9.782 -34.483 -1.881 1.00 93.06 430 LEU A N 1
ATOM 3462 C CA . LEU A 1 430 ? 9.025 -35.701 -1.582 1.00 93.06 430 LEU A CA 1
ATOM 3463 C C . LEU A 1 430 ? 9.958 -36.839 -1.103 1.00 93.06 430 LEU A C 1
ATOM 3465 O O . LEU A 1 430 ? 11.125 -36.894 -1.510 1.00 93.06 430 LEU A O 1
ATOM 3469 N N . PRO A 1 431 ? 9.473 -37.774 -0.266 1.00 91.94 431 PRO A N 1
ATOM 3470 C CA . PRO A 1 431 ? 10.254 -38.931 0.156 1.00 91.94 431 PRO A CA 1
ATOM 3471 C C . PRO A 1 431 ? 10.450 -39.934 -0.992 1.00 91.94 431 PRO A C 1
ATOM 3473 O O . PRO A 1 431 ? 9.637 -40.027 -1.910 1.00 91.94 431 PRO A O 1
ATOM 3476 N N . ASP A 1 432 ? 11.515 -40.739 -0.919 1.00 88.31 432 ASP A N 1
ATOM 3477 C CA . ASP A 1 432 ? 11.982 -41.611 -2.016 1.00 88.31 432 ASP A CA 1
ATOM 3478 C C . ASP A 1 432 ? 10.964 -42.672 -2.502 1.00 88.31 432 ASP A C 1
ATOM 3480 O O . ASP A 1 432 ? 11.149 -43.261 -3.567 1.00 88.31 432 ASP A O 1
ATOM 3484 N N . TRP A 1 433 ? 9.904 -42.943 -1.734 1.00 91.31 433 TRP A N 1
ATOM 3485 C CA . TRP A 1 433 ? 8.824 -43.880 -2.081 1.00 91.31 433 TRP A CA 1
ATOM 3486 C C . TRP A 1 433 ? 7.564 -43.211 -2.655 1.00 91.31 433 TRP A C 1
ATOM 3488 O O . TRP A 1 433 ? 6.628 -43.920 -3.035 1.00 91.31 433 TRP A O 1
ATOM 3498 N N . ALA A 1 434 ? 7.507 -41.877 -2.684 1.00 95.25 434 ALA A N 1
ATOM 3499 C CA . ALA A 1 434 ? 6.300 -41.132 -3.019 1.00 95.25 434 ALA A CA 1
ATOM 3500 C C . ALA A 1 434 ? 5.875 -41.277 -4.487 1.00 95.25 434 ALA A C 1
ATOM 3502 O O . ALA A 1 434 ? 6.680 -41.595 -5.371 1.00 95.25 434 ALA A O 1
ATOM 3503 N N . ASN A 1 435 ? 4.604 -40.965 -4.753 1.00 95.75 435 ASN A N 1
ATOM 3504 C CA . ASN A 1 435 ? 4.105 -40.734 -6.106 1.00 95.75 435 ASN A CA 1
ATOM 3505 C C . ASN A 1 435 ? 3.601 -39.294 -6.293 1.00 95.75 435 ASN A C 1
ATOM 3507 O O . ASN A 1 435 ? 2.624 -38.886 -5.667 1.00 95.75 435 ASN A O 1
ATOM 3511 N N . LEU A 1 436 ? 4.194 -38.581 -7.248 1.00 94.19 436 LEU A N 1
ATOM 3512 C CA . LEU A 1 436 ? 3.675 -37.347 -7.830 1.00 94.19 436 LEU A CA 1
ATOM 3513 C C . LEU A 1 436 ? 2.521 -37.676 -8.792 1.00 94.19 436 LEU A C 1
ATOM 3515 O O . LEU A 1 436 ? 2.706 -38.435 -9.747 1.00 94.19 436 LEU A O 1
ATOM 3519 N N . PHE A 1 437 ? 1.327 -37.153 -8.523 1.00 94.25 437 PHE A N 1
ATOM 3520 C CA . PHE A 1 437 ? 0.134 -37.320 -9.353 1.00 94.25 437 PHE A CA 1
ATOM 3521 C C . PHE A 1 437 ? -0.251 -35.969 -9.966 1.00 94.25 437 PHE A C 1
ATOM 3523 O O . PHE A 1 437 ? -0.733 -35.072 -9.278 1.00 94.25 437 PHE A O 1
ATOM 3530 N N . GLU A 1 438 ? -0.023 -35.827 -11.267 1.00 91.94 438 GLU A N 1
ATOM 3531 C CA . GLU A 1 438 ? -0.442 -34.657 -12.034 1.00 91.94 438 GLU A CA 1
ATOM 3532 C C . GLU A 1 438 ? -1.832 -34.903 -12.637 1.00 91.94 438 GLU A C 1
ATOM 3534 O O . GLU A 1 438 ? -1.969 -35.671 -13.590 1.00 91.94 438 GLU A O 1
ATOM 3539 N N . LEU A 1 439 ? -2.858 -34.265 -12.067 1.00 89.31 439 LEU A N 1
ATOM 3540 C CA . LEU A 1 439 ? -4.267 -34.355 -12.476 1.00 89.31 439 LEU A CA 1
ATOM 3541 C C . LEU A 1 439 ? -4.472 -34.010 -13.949 1.00 89.31 439 LEU A C 1
ATOM 3543 O O . LEU A 1 439 ? -5.227 -34.682 -14.636 1.00 89.31 439 LEU A O 1
ATOM 3547 N N . TYR A 1 440 ? -3.783 -32.977 -14.432 1.00 88.00 440 TYR A N 1
ATOM 3548 C CA . TYR A 1 440 ? -3.759 -32.619 -15.841 1.00 88.00 440 TYR A CA 1
ATOM 3549 C C . TYR A 1 440 ? -2.442 -31.922 -16.179 1.00 88.00 440 TYR A C 1
ATOM 3551 O O . TYR A 1 440 ? -2.011 -31.019 -15.456 1.00 88.00 440 TYR A O 1
ATOM 3559 N N . ASN A 1 441 ? -1.812 -32.365 -17.268 1.00 85.50 441 ASN A N 1
ATOM 3560 C CA . ASN A 1 441 ? -0.509 -31.889 -17.746 1.00 85.50 441 ASN A CA 1
ATOM 3561 C C . ASN A 1 441 ? -0.618 -30.727 -18.757 1.00 85.50 441 ASN A C 1
ATOM 3563 O O . ASN A 1 441 ? 0.392 -30.172 -19.185 1.00 85.50 441 ASN A O 1
ATOM 3567 N N . CYS A 1 442 ? -1.841 -30.336 -19.144 1.00 79.31 442 CYS A N 1
ATOM 3568 C CA . CYS A 1 442 ? -2.114 -29.224 -20.063 1.00 79.31 442 CYS A CA 1
ATOM 3569 C C . CYS A 1 442 ? -1.371 -29.313 -21.418 1.00 79.31 442 CYS A C 1
ATOM 3571 O O . CYS A 1 442 ? -1.052 -28.277 -22.004 1.00 79.31 442 CYS A O 1
ATOM 3573 N N . GLY A 1 443 ? -1.076 -30.531 -21.892 1.00 74.38 443 GLY A N 1
ATOM 3574 C CA . GLY A 1 443 ? -0.327 -30.811 -23.123 1.00 74.38 443 GLY A CA 1
ATOM 3575 C C . GLY A 1 443 ? 1.188 -30.987 -22.936 1.00 74.38 443 GLY A C 1
ATOM 3576 O O . GLY A 1 443 ? 1.861 -31.450 -23.856 1.00 74.38 443 GLY A O 1
ATOM 3577 N N . ASP A 1 444 ? 1.743 -30.679 -21.759 1.00 76.50 444 ASP A N 1
ATOM 3578 C CA . ASP A 1 444 ? 3.169 -30.841 -21.444 1.00 76.50 444 ASP A CA 1
ATOM 3579 C C . ASP A 1 444 ? 3.404 -32.058 -20.535 1.00 76.50 444 ASP A C 1
ATOM 3581 O O . ASP A 1 444 ? 3.651 -31.960 -19.334 1.00 76.50 444 ASP A O 1
ATOM 3585 N N . VAL A 1 445 ? 3.371 -33.241 -21.152 1.00 73.88 445 VAL A N 1
ATOM 3586 C CA . VAL A 1 445 ? 3.606 -34.549 -20.506 1.00 73.88 445 VAL A CA 1
ATOM 3587 C C . VAL A 1 445 ? 5.041 -34.700 -19.954 1.00 73.88 445 VAL A C 1
ATOM 3589 O O . VAL A 1 445 ? 5.361 -35.702 -19.312 1.00 73.88 445 VAL A O 1
ATOM 3592 N N . ASN A 1 446 ? 5.945 -33.748 -20.210 1.00 75.75 446 ASN A N 1
ATOM 3593 C CA . ASN A 1 446 ? 7.343 -33.817 -19.779 1.00 75.75 446 ASN A CA 1
ATOM 3594 C C . ASN A 1 446 ? 7.583 -33.081 -18.454 1.00 75.75 446 ASN A C 1
ATOM 3596 O O . ASN A 1 446 ? 8.326 -33.595 -17.618 1.00 75.75 446 ASN A O 1
ATOM 3600 N N . CYS A 1 447 ? 6.922 -31.940 -18.229 1.00 69.88 447 CYS A N 1
ATOM 3601 C CA . CYS A 1 447 ? 7.177 -31.021 -17.111 1.00 69.88 447 CYS A CA 1
ATOM 3602 C C . CYS A 1 447 ? 7.350 -31.697 -15.737 1.00 69.88 447 CYS A C 1
ATOM 3604 O O . CYS A 1 447 ? 8.416 -31.613 -15.122 1.00 69.88 447 CYS A O 1
ATOM 3606 N N . TYR A 1 448 ? 6.323 -32.404 -15.259 1.00 78.06 448 TYR A N 1
ATOM 3607 C CA . TYR A 1 448 ? 6.363 -33.093 -13.961 1.00 78.06 448 TYR A CA 1
ATOM 3608 C C . TYR A 1 448 ? 7.056 -34.452 -14.067 1.00 78.06 448 TYR A C 1
ATOM 3610 O O . TYR A 1 448 ? 7.736 -34.888 -13.134 1.00 78.06 448 TYR A O 1
ATOM 3618 N N . ARG A 1 449 ? 6.890 -35.126 -15.210 1.00 83.69 449 ARG A N 1
ATOM 3619 C CA . ARG A 1 449 ? 7.388 -36.480 -15.460 1.00 83.69 449 ARG A CA 1
ATOM 3620 C C . ARG A 1 449 ? 8.909 -36.555 -15.405 1.00 83.69 449 ARG A C 1
ATOM 3622 O O . ARG A 1 449 ? 9.448 -37.473 -14.790 1.00 83.69 449 ARG A O 1
ATOM 3629 N N . ASP A 1 450 ? 9.596 -35.603 -16.024 1.00 80.88 450 ASP A N 1
ATOM 3630 C CA . ASP A 1 450 ? 11.053 -35.599 -16.108 1.00 80.88 450 ASP A CA 1
ATOM 3631 C C . ASP A 1 450 ? 11.686 -35.168 -14.779 1.00 80.88 450 ASP A C 1
ATOM 3633 O O . ASP A 1 450 ? 12.655 -35.793 -14.348 1.00 80.88 450 ASP A O 1
ATOM 3637 N N . LEU A 1 451 ? 11.086 -34.212 -14.055 1.00 80.94 451 LEU A N 1
ATOM 3638 C CA . LEU A 1 451 ? 11.539 -33.843 -12.708 1.00 80.94 451 LEU A CA 1
ATOM 3639 C C . LEU A 1 451 ? 11.351 -34.996 -11.706 1.00 80.94 451 LEU A C 1
ATOM 3641 O O . LEU A 1 451 ? 12.264 -35.306 -10.937 1.00 80.94 451 LEU A O 1
ATOM 3645 N N . ALA A 1 452 ? 10.210 -35.694 -11.760 1.00 86.25 452 ALA A N 1
ATOM 3646 C CA . ALA A 1 452 ? 9.986 -36.918 -10.992 1.00 86.25 452 ALA A CA 1
ATOM 3647 C C . ALA A 1 452 ? 11.011 -38.009 -11.350 1.00 86.25 452 ALA A C 1
ATOM 3649 O O . ALA A 1 452 ? 11.572 -38.644 -10.455 1.00 86.25 452 ALA A O 1
ATOM 3650 N N . ARG A 1 453 ? 11.316 -38.183 -12.645 1.00 85.38 453 ARG A N 1
ATOM 3651 C CA . ARG A 1 453 ? 12.314 -39.145 -13.140 1.00 85.38 453 ARG A CA 1
ATOM 3652 C C . ARG A 1 453 ? 13.732 -38.813 -12.657 1.00 85.38 453 ARG A C 1
ATOM 3654 O O . ARG A 1 453 ? 14.448 -39.730 -12.247 1.00 85.38 453 ARG A O 1
ATOM 3661 N N . LEU A 1 454 ? 14.124 -37.537 -12.651 1.00 82.62 454 LEU A N 1
ATOM 3662 C CA . LEU A 1 454 ? 15.411 -37.065 -12.122 1.00 82.62 454 LEU A CA 1
ATOM 3663 C C . LEU A 1 454 ? 15.517 -37.292 -10.608 1.00 82.62 454 LEU A C 1
ATOM 3665 O O . LEU A 1 454 ? 16.456 -37.956 -10.165 1.00 82.62 454 LEU A O 1
ATOM 3669 N N . ARG A 1 455 ? 14.532 -36.825 -9.824 1.00 86.00 455 ARG A N 1
ATOM 3670 C CA . ARG A 1 455 ? 14.494 -37.009 -8.358 1.00 86.00 455 ARG A CA 1
ATOM 3671 C C . ARG A 1 455 ? 14.320 -38.474 -7.939 1.00 86.00 455 ARG A C 1
ATOM 3673 O O . ARG A 1 455 ? 14.713 -38.848 -6.833 1.00 86.00 455 ARG A O 1
ATOM 3680 N N . GLY A 1 456 ? 13.756 -39.307 -8.812 1.00 84.81 456 GLY A N 1
ATOM 3681 C CA . GLY A 1 456 ? 13.611 -40.748 -8.621 1.00 84.81 456 GLY A CA 1
ATOM 3682 C C . GLY A 1 456 ? 12.294 -41.215 -8.001 1.00 84.81 456 GLY A C 1
ATOM 3683 O O . GLY A 1 456 ? 12.176 -42.405 -7.697 1.00 84.81 456 GLY A O 1
ATOM 3684 N N . VAL A 1 457 ? 11.333 -40.307 -7.822 1.00 89.44 457 VAL A N 1
ATOM 3685 C CA . VAL A 1 457 ? 9.989 -40.596 -7.296 1.00 89.44 457 VAL A CA 1
ATOM 3686 C C . VAL A 1 457 ? 9.070 -41.139 -8.390 1.00 89.44 457 VAL A C 1
ATOM 3688 O O . VAL A 1 457 ? 9.325 -40.986 -9.586 1.00 89.44 457 VAL A O 1
ATOM 3691 N N . SER A 1 458 ? 7.981 -41.798 -7.997 1.00 91.81 458 SER A N 1
ATOM 3692 C CA . SER A 1 458 ? 6.992 -42.272 -8.965 1.00 91.81 458 SER A CA 1
ATOM 3693 C C . SER A 1 458 ? 6.201 -41.108 -9.565 1.00 91.81 458 SER A C 1
ATOM 3695 O O . SER A 1 458 ? 5.826 -40.183 -8.853 1.00 91.81 458 SER A O 1
ATOM 3697 N N . TYR A 1 459 ? 5.884 -41.189 -10.856 1.00 92.25 459 TYR A N 1
ATOM 3698 C CA . TYR A 1 459 ? 4.923 -40.308 -11.525 1.00 92.25 459 TYR A CA 1
ATOM 3699 C C . TYR A 1 459 ? 3.659 -41.091 -11.905 1.00 92.25 459 TYR A C 1
ATOM 3701 O O . TYR A 1 459 ? 3.731 -42.291 -12.203 1.00 92.25 459 TYR A O 1
ATOM 3709 N N . THR A 1 460 ? 2.520 -40.402 -11.877 1.00 93.06 460 THR A N 1
ATOM 3710 C CA . THR A 1 460 ? 1.217 -40.815 -12.416 1.00 93.06 460 THR A CA 1
ATOM 3711 C C . THR A 1 460 ? 0.528 -39.563 -12.972 1.00 93.06 460 THR A C 1
ATOM 3713 O O . THR A 1 460 ? 0.680 -38.481 -12.412 1.00 93.06 460 THR A O 1
ATOM 3716 N N . THR A 1 461 ? -0.236 -39.697 -14.052 1.00 92.44 461 THR A N 1
ATOM 3717 C CA . THR A 1 461 ? -1.106 -38.634 -14.579 1.00 92.44 461 THR A CA 1
ATOM 3718 C C . THR A 1 461 ? -2.424 -39.243 -15.061 1.00 92.44 461 THR A C 1
ATOM 3720 O O . THR A 1 461 ? -2.650 -40.444 -14.874 1.00 92.44 461 THR A O 1
ATOM 3723 N N . TRP A 1 462 ? -3.310 -38.416 -15.605 1.00 90.88 462 TRP A N 1
ATOM 3724 C CA . TRP A 1 462 ? -4.604 -38.825 -16.139 1.00 90.88 462 TRP A CA 1
ATOM 3725 C C . TRP A 1 462 ? -4.460 -39.745 -17.361 1.00 90.88 462 TRP A C 1
ATOM 3727 O O . TRP A 1 462 ? -3.478 -39.659 -18.095 1.00 90.88 462 TRP A O 1
ATOM 3737 N N . GLU A 1 463 ? -5.429 -40.642 -17.571 1.00 90.31 463 GLU A N 1
ATOM 3738 C CA . GLU A 1 463 ? -5.364 -41.675 -18.625 1.00 90.31 463 GLU A CA 1
ATOM 3739 C C . GLU A 1 463 ? -6.509 -41.619 -19.644 1.00 90.31 463 GLU A C 1
ATOM 3741 O O . GLU A 1 463 ? -6.450 -42.327 -20.646 1.00 90.31 463 GLU A O 1
ATOM 3746 N N . ASN A 1 464 ? -7.556 -40.827 -19.397 1.00 88.81 464 ASN A N 1
ATOM 3747 C CA . ASN A 1 464 ? -8.769 -40.819 -20.216 1.00 88.81 464 ASN A CA 1
ATOM 3748 C C . ASN A 1 464 ? -9.261 -39.382 -20.449 1.00 88.81 464 ASN A C 1
ATOM 3750 O O . ASN A 1 464 ? -9.959 -38.816 -19.609 1.00 88.81 464 ASN A O 1
ATOM 3754 N N . GLU A 1 465 ? -8.862 -38.782 -21.569 1.00 84.38 465 GLU A N 1
ATOM 3755 C CA . GLU A 1 465 ? -9.136 -37.373 -21.887 1.00 84.38 465 GLU A CA 1
ATOM 3756 C C . GLU A 1 465 ? -10.644 -37.066 -21.973 1.00 84.38 465 GLU A C 1
ATOM 3758 O O . GLU A 1 465 ? -11.060 -36.027 -21.469 1.00 84.38 465 GLU A O 1
ATOM 3763 N N . ASP A 1 466 ? -11.479 -38.018 -22.420 1.00 88.00 466 ASP A N 1
ATOM 3764 C CA . ASP A 1 466 ? -12.956 -37.911 -22.448 1.00 88.00 466 ASP A CA 1
ATOM 3765 C C . ASP A 1 466 ? -13.597 -37.709 -21.054 1.00 88.00 466 ASP A C 1
ATOM 3767 O O . ASP A 1 466 ? -14.804 -37.494 -20.931 1.00 88.00 466 ASP A O 1
ATOM 3771 N N . LYS A 1 467 ? -12.803 -37.830 -19.983 1.00 89.81 467 LYS A N 1
ATOM 3772 C CA . LYS A 1 467 ? -13.219 -37.691 -18.581 1.00 89.81 467 LYS A CA 1
ATOM 3773 C C . LYS A 1 467 ? -12.646 -36.463 -17.865 1.00 89.81 467 LYS A C 1
ATOM 3775 O O . LYS A 1 467 ? -12.803 -36.352 -16.643 1.00 89.81 467 LYS A O 1
ATOM 3780 N N . VAL A 1 468 ? -11.996 -35.561 -18.597 1.00 89.81 468 VAL A N 1
ATOM 3781 C CA . VAL A 1 468 ? -11.675 -34.208 -18.127 1.00 89.81 468 VAL A CA 1
ATOM 3782 C C . VAL A 1 468 ? -12.636 -33.241 -18.813 1.00 89.81 468 VAL A C 1
ATOM 3784 O O . VAL A 1 468 ? -12.662 -33.164 -20.037 1.00 89.81 468 VAL A O 1
ATOM 3787 N N . VAL A 1 469 ? -13.424 -32.495 -18.040 1.00 86.88 469 VAL A N 1
ATOM 3788 C CA . VAL A 1 469 ? -14.298 -31.446 -18.585 1.00 86.88 469 VAL A CA 1
ATOM 3789 C C . VAL A 1 469 ? -13.627 -30.100 -18.363 1.00 86.88 469 VAL A C 1
ATOM 3791 O O . VAL A 1 469 ? -13.437 -29.662 -17.230 1.00 86.88 469 VAL A O 1
ATOM 3794 N N . GLU A 1 470 ? -13.247 -29.447 -19.451 1.00 83.62 470 GLU A N 1
ATOM 3795 C CA . GLU A 1 470 ? -12.691 -28.098 -19.443 1.00 83.62 470 GLU A CA 1
ATOM 3796 C C . GLU A 1 470 ? -13.814 -27.048 -19.416 1.00 83.62 470 GLU A C 1
ATOM 3798 O O . GLU A 1 470 ? -14.793 -27.173 -20.151 1.00 83.62 470 GLU A O 1
ATOM 3803 N N . HIS A 1 471 ? -13.666 -25.997 -18.604 1.00 75.19 471 HIS A N 1
ATOM 3804 C CA . HIS A 1 471 ? -14.484 -24.782 -18.697 1.00 75.19 471 HIS A CA 1
ATOM 3805 C C . HIS A 1 471 ? -13.626 -23.578 -19.098 1.00 75.19 471 HIS A C 1
ATOM 3807 O O . HIS A 1 471 ? -12.612 -23.261 -18.464 1.00 75.19 471 HIS A O 1
ATOM 3813 N N . THR A 1 472 ? -14.104 -22.860 -20.112 1.00 61.03 472 THR A N 1
ATOM 3814 C CA . THR A 1 472 ? -13.553 -21.602 -20.634 1.00 61.03 472 THR A CA 1
ATOM 3815 C C . THR A 1 472 ? -14.602 -20.496 -20.541 1.00 61.03 472 THR A C 1
ATOM 3817 O O . THR A 1 472 ? -15.220 -20.126 -21.535 1.00 61.03 472 THR A O 1
ATOM 3820 N N . GLU A 1 473 ? -14.822 -19.989 -19.327 1.00 55.59 473 GLU A N 1
ATOM 3821 C CA . GLU A 1 473 ? -15.740 -18.864 -19.075 1.00 55.59 473 GLU A CA 1
ATOM 3822 C C . GLU A 1 473 ? -15.040 -17.500 -19.227 1.00 55.59 473 GLU A C 1
ATOM 3824 O O . GLU A 1 473 ? -15.656 -16.541 -19.679 1.00 55.59 473 GLU A O 1
ATOM 3829 N N . GLU A 1 474 ? -13.733 -17.422 -18.943 1.00 58.38 474 GLU A N 1
ATOM 3830 C CA . GLU A 1 474 ? -12.895 -16.236 -19.170 1.00 58.38 474 GLU A CA 1
ATOM 3831 C C . GLU A 1 474 ? -11.476 -16.640 -19.611 1.00 58.38 474 GLU A C 1
ATOM 3833 O O . GLU A 1 474 ? -10.943 -17.659 -19.167 1.00 58.38 474 GLU A O 1
ATOM 3838 N N . LEU A 1 475 ? -10.840 -15.823 -20.459 1.00 56.91 475 LEU A N 1
ATOM 3839 C CA . LEU A 1 475 ? -9.447 -16.015 -20.887 1.00 56.91 475 LEU A CA 1
ATOM 3840 C C . LEU A 1 475 ? -8.458 -15.388 -19.895 1.00 56.91 475 LEU A C 1
ATOM 3842 O O . LEU A 1 475 ? -8.760 -14.392 -19.237 1.00 56.91 475 LEU A O 1
ATOM 3846 N N . HIS A 1 476 ? -7.239 -15.930 -19.815 1.00 54.50 476 HIS A N 1
ATOM 3847 C CA . HIS A 1 476 ? -6.216 -15.378 -18.927 1.00 54.50 476 HIS A CA 1
ATOM 3848 C C . HIS A 1 476 ? -5.664 -14.056 -19.491 1.00 54.50 476 HIS A C 1
ATOM 3850 O O . HIS A 1 476 ? -5.015 -14.084 -20.543 1.00 54.50 476 HIS A O 1
ATOM 3856 N N . PRO A 1 477 ? -5.808 -12.911 -18.793 1.00 47.56 477 PRO A N 1
ATOM 3857 C CA . PRO A 1 477 ? -5.609 -11.584 -19.388 1.00 47.56 477 PRO A CA 1
ATOM 3858 C C . PRO A 1 477 ? -4.201 -11.363 -19.961 1.00 47.56 477 PRO A C 1
ATOM 3860 O O . PRO A 1 477 ? -4.060 -10.730 -20.998 1.00 47.56 477 PRO A O 1
ATOM 3863 N N . ARG A 1 478 ? -3.165 -11.950 -19.340 1.00 43.69 478 ARG A N 1
ATOM 3864 C CA . ARG A 1 478 ? -1.761 -11.852 -19.799 1.00 43.69 478 ARG A CA 1
ATOM 3865 C C . ARG A 1 478 ? -1.313 -12.933 -20.799 1.00 43.69 478 ARG A C 1
ATOM 3867 O O . ARG A 1 478 ? -0.217 -12.829 -21.332 1.00 43.69 478 ARG A O 1
ATOM 3874 N N . TYR A 1 479 ? -2.088 -14.007 -21.000 1.00 48.91 479 TYR A N 1
ATOM 3875 C CA . TYR A 1 479 ? -1.610 -15.218 -21.703 1.00 48.91 479 TYR A CA 1
ATOM 3876 C C . TYR A 1 479 ? -2.582 -15.798 -22.741 1.00 48.91 479 TYR A C 1
ATOM 3878 O O . TYR A 1 479 ? -2.261 -16.809 -23.366 1.00 48.91 479 TYR A O 1
ATOM 3886 N N . SER A 1 480 ? -3.726 -15.148 -22.981 1.00 53.69 480 SER A N 1
ATOM 3887 C CA . SER A 1 480 ? -4.748 -15.574 -23.947 1.00 53.69 480 SER A CA 1
ATOM 3888 C C . SER A 1 480 ? -5.265 -17.004 -23.691 1.00 53.69 480 SER A C 1
ATOM 3890 O O . SER A 1 480 ? -5.339 -17.445 -22.540 1.00 53.69 480 SER A O 1
ATOM 3892 N N . ASP A 1 481 ? -5.671 -17.714 -24.744 1.00 68.75 481 ASP A N 1
ATOM 3893 C CA . ASP A 1 481 ? -6.272 -19.042 -24.662 1.00 68.75 481 ASP A CA 1
ATOM 3894 C C . ASP A 1 481 ? -5.220 -20.165 -24.652 1.00 68.75 481 ASP A C 1
ATOM 3896 O O . ASP A 1 481 ? -4.969 -20.842 -25.648 1.00 68.75 481 ASP A O 1
ATOM 3900 N N . HIS A 1 482 ? -4.567 -20.347 -23.504 1.00 73.38 482 HIS A N 1
ATOM 3901 C CA . HIS A 1 482 ? -3.572 -21.398 -23.298 1.00 73.38 482 HIS A CA 1
ATOM 3902 C C . HIS A 1 482 ? -4.070 -22.399 -22.229 1.00 73.38 482 HIS A C 1
ATOM 3904 O O . HIS A 1 482 ? -4.311 -21.977 -21.095 1.00 73.38 482 HIS A O 1
ATOM 3910 N N . PRO A 1 483 ? -4.119 -23.730 -22.489 1.00 74.06 483 PRO A N 1
ATOM 3911 C CA . PRO A 1 483 ? -4.694 -24.742 -21.579 1.00 74.06 483 PRO A CA 1
ATOM 3912 C C . PRO A 1 483 ? -4.213 -24.671 -20.120 1.00 74.06 483 PRO A C 1
ATOM 3914 O O . PRO A 1 483 ? -5.001 -24.793 -19.184 1.00 74.06 483 PRO A O 1
ATOM 3917 N N . LYS A 1 484 ? -2.923 -24.372 -19.913 1.00 74.06 484 LYS A N 1
ATOM 3918 C CA . LYS A 1 484 ? -2.296 -24.028 -18.618 1.00 74.06 484 LYS A CA 1
ATOM 3919 C C . LYS A 1 484 ? -3.026 -22.975 -17.766 1.00 74.06 484 LYS A C 1
ATOM 3921 O O . LYS A 1 484 ? -2.687 -22.864 -16.595 1.00 74.06 484 LYS A O 1
ATOM 3926 N N . PHE A 1 485 ? -3.974 -22.205 -18.289 1.00 76.31 485 PHE A N 1
ATOM 3927 C CA . PHE A 1 485 ? -4.731 -21.211 -17.519 1.00 76.31 485 PHE A CA 1
ATOM 3928 C C . PHE A 1 485 ? -6.252 -21.407 -17.574 1.00 76.31 485 PHE A C 1
ATOM 3930 O O . PHE A 1 485 ? -6.983 -20.550 -17.091 1.00 76.31 485 PHE A O 1
ATOM 3937 N N . ARG A 1 486 ? -6.736 -22.538 -18.094 1.00 81.62 486 ARG A N 1
ATOM 3938 C CA . ARG A 1 486 ? -8.157 -22.915 -18.049 1.00 81.62 486 ARG A CA 1
ATOM 3939 C C . ARG A 1 486 ? -8.496 -23.632 -16.728 1.00 81.62 486 ARG A C 1
ATOM 3941 O O . ARG A 1 486 ? -7.600 -23.895 -15.917 1.00 81.62 486 ARG A O 1
ATOM 3948 N N . ASN A 1 487 ? -9.777 -23.916 -16.494 1.00 86.50 487 ASN A N 1
ATOM 3949 C CA . ASN A 1 487 ? -10.271 -24.626 -15.307 1.00 86.50 487 ASN A CA 1
ATOM 3950 C C . ASN A 1 487 ? -10.860 -25.988 -15.702 1.00 86.50 487 ASN A C 1
ATOM 3952 O O . ASN A 1 487 ? -11.406 -26.122 -16.796 1.00 86.50 487 ASN A O 1
ATOM 3956 N N . TYR A 1 488 ? -10.751 -26.989 -14.823 1.00 89.12 488 TYR A N 1
ATOM 3957 C CA . TYR A 1 488 ? -11.048 -28.385 -15.168 1.00 89.12 488 TYR A CA 1
ATOM 3958 C C . TYR A 1 488 ? -11.852 -29.101 -14.076 1.00 89.12 488 TYR A C 1
ATOM 3960 O O . TYR A 1 488 ? -11.554 -28.966 -12.889 1.00 89.12 488 TYR A O 1
ATOM 3968 N N . ALA A 1 489 ? -12.845 -29.892 -14.483 1.00 91.56 489 ALA A N 1
ATOM 3969 C CA . ALA A 1 489 ? -13.518 -30.901 -13.669 1.00 91.56 489 ALA A CA 1
ATOM 3970 C C . ALA A 1 489 ? -13.060 -32.307 -14.089 1.00 91.56 489 ALA A C 1
ATOM 3972 O O . ALA A 1 489 ? -12.698 -32.532 -15.246 1.00 91.56 489 ALA A O 1
ATOM 3973 N N . PHE A 1 490 ? -13.105 -33.263 -13.163 1.00 93.75 490 PHE A N 1
ATOM 3974 C CA . PHE A 1 490 ? -12.575 -34.615 -13.361 1.00 93.75 490 PHE A CA 1
ATOM 3975 C C . PHE A 1 490 ? -13.599 -35.674 -12.934 1.00 93.75 490 PHE A C 1
ATOM 3977 O O . PHE A 1 490 ? -14.174 -35.560 -11.850 1.00 93.75 490 PHE A O 1
ATOM 3984 N N . ASP A 1 491 ? -13.803 -36.734 -13.731 1.00 96.06 491 ASP A N 1
ATOM 3985 C CA . ASP A 1 491 ? -14.642 -37.872 -13.308 1.00 96.06 491 ASP A CA 1
ATOM 3986 C C . ASP A 1 491 ? -14.096 -38.491 -12.014 1.00 96.06 491 ASP A C 1
ATOM 3988 O O . ASP A 1 491 ? -13.041 -39.130 -12.003 1.00 96.06 491 ASP A O 1
ATOM 3992 N N . VAL A 1 492 ? -14.857 -38.359 -10.928 1.00 95.50 492 VAL A N 1
ATOM 3993 C CA . VAL A 1 492 ? -14.494 -38.860 -9.597 1.00 95.50 492 VAL A CA 1
ATOM 3994 C C . VAL A 1 492 ? -14.216 -40.369 -9.621 1.00 95.50 492 VAL A C 1
ATOM 3996 O O . VAL A 1 492 ? -13.341 -40.846 -8.896 1.00 95.50 492 VAL A O 1
ATOM 3999 N N . ARG A 1 493 ? -14.891 -41.143 -10.485 1.00 94.12 493 ARG A N 1
ATOM 4000 C CA . ARG A 1 493 ? -14.661 -42.597 -10.598 1.00 94.12 493 ARG A CA 1
ATOM 4001 C C . ARG A 1 493 ? -13.302 -42.912 -11.221 1.00 94.12 493 ARG A C 1
ATOM 4003 O O . ARG A 1 493 ? -12.601 -43.804 -10.746 1.00 94.12 493 ARG A O 1
ATOM 4010 N N . GLU A 1 494 ? -12.915 -42.179 -12.259 1.00 94.94 494 GLU A N 1
ATOM 4011 C CA . GLU A 1 494 ? -11.599 -42.284 -12.895 1.00 94.94 494 GLU A CA 1
ATOM 4012 C C . GLU A 1 494 ? -10.480 -41.792 -11.985 1.00 94.94 494 GLU A C 1
ATOM 4014 O O . GLU A 1 494 ? -9.465 -42.473 -11.827 1.00 94.94 494 GLU A O 1
ATOM 4019 N N . PHE A 1 495 ? -10.699 -40.657 -11.323 1.00 95.75 495 PHE A N 1
ATOM 4020 C CA . PHE A 1 495 ? -9.782 -40.134 -10.325 1.00 95.75 495 PHE A CA 1
ATOM 4021 C C . PHE A 1 495 ? -9.516 -41.183 -9.233 1.00 95.75 495 PHE A C 1
ATOM 4023 O O . PHE A 1 495 ? -8.361 -41.534 -8.985 1.00 95.75 495 PHE A O 1
ATOM 4030 N N . MET A 1 496 ? -10.563 -41.781 -8.652 1.00 96.06 496 MET A N 1
ATOM 4031 C CA . MET A 1 496 ? -10.396 -42.814 -7.624 1.00 96.06 496 MET A CA 1
ATOM 4032 C C . MET A 1 496 ? -9.780 -44.113 -8.163 1.00 96.06 496 MET A C 1
ATOM 4034 O O . MET A 1 496 ? -8.956 -44.713 -7.471 1.00 96.06 496 MET A O 1
ATOM 4038 N N . ARG A 1 497 ? -10.056 -44.513 -9.416 1.00 95.94 497 ARG A N 1
ATOM 4039 C CA . ARG A 1 497 ? -9.355 -45.627 -10.093 1.00 95.94 497 ARG A CA 1
ATOM 4040 C C . ARG A 1 497 ? -7.839 -45.388 -10.145 1.00 95.94 497 ARG A C 1
ATOM 4042 O O . ARG A 1 497 ? -7.051 -46.311 -9.907 1.00 95.94 497 ARG A O 1
ATOM 4049 N N . LEU A 1 498 ? -7.422 -44.156 -10.439 1.00 96.00 498 LEU A N 1
ATOM 4050 C CA . LEU A 1 498 ? -6.014 -43.753 -10.468 1.00 96.00 498 LEU A CA 1
ATOM 4051 C C . LEU A 1 498 ? -5.414 -43.668 -9.054 1.00 96.00 498 LEU A C 1
ATOM 4053 O O . LEU A 1 498 ? -4.297 -44.156 -8.848 1.00 96.00 498 LEU A O 1
ATOM 4057 N N . VAL A 1 499 ? -6.152 -43.144 -8.066 1.00 95.88 499 VAL A N 1
ATOM 4058 C CA . VAL A 1 499 ? -5.736 -43.116 -6.648 1.00 95.88 499 VAL A CA 1
ATOM 4059 C C . VAL A 1 499 ? -5.535 -44.528 -6.104 1.00 95.88 499 VAL A C 1
ATOM 4061 O O . VAL A 1 499 ? -4.467 -44.807 -5.568 1.00 95.88 499 VAL A O 1
ATOM 4064 N N . GLU A 1 500 ? -6.482 -45.448 -6.295 1.00 95.44 500 GLU A N 1
ATOM 4065 C CA . GLU A 1 500 ? -6.373 -46.845 -5.851 1.00 95.44 500 GLU A CA 1
ATOM 4066 C C . GLU A 1 500 ? -5.090 -47.519 -6.348 1.00 95.44 500 GLU A C 1
ATOM 4068 O O . GLU A 1 500 ? -4.351 -48.151 -5.585 1.00 95.44 500 GLU A O 1
ATOM 4073 N N . ARG A 1 501 ? -4.823 -47.389 -7.652 1.00 95.88 501 ARG A N 1
ATOM 4074 C CA . ARG A 1 501 ? -3.627 -47.938 -8.296 1.00 95.88 501 ARG A CA 1
ATOM 4075 C C . ARG A 1 501 ? -2.357 -47.304 -7.727 1.00 95.88 501 ARG A C 1
ATOM 4077 O O . ARG A 1 501 ? -1.371 -48.003 -7.491 1.00 95.88 501 ARG A O 1
ATOM 4084 N N . THR A 1 502 ? -2.399 -46.003 -7.455 1.00 95.69 502 THR A N 1
ATOM 4085 C CA . THR A 1 502 ? -1.289 -45.251 -6.861 1.00 95.69 502 THR A CA 1
ATOM 4086 C C . THR A 1 502 ? -1.042 -45.651 -5.403 1.00 95.69 502 THR A C 1
ATOM 4088 O O . THR A 1 502 ? 0.103 -45.894 -5.035 1.00 95.69 502 THR A O 1
ATOM 4091 N N . VAL A 1 503 ? -2.086 -45.837 -4.589 1.00 95.94 503 VAL A N 1
ATOM 4092 C CA . VAL A 1 503 ? -2.003 -46.343 -3.205 1.00 95.94 503 VAL A CA 1
ATOM 4093 C C . VAL A 1 503 ? -1.364 -47.733 -3.166 1.00 95.94 503 VAL A C 1
ATOM 4095 O O . VAL A 1 503 ? -0.471 -47.974 -2.352 1.00 95.94 503 VAL A O 1
ATOM 4098 N N . LYS A 1 504 ? -1.756 -48.634 -4.077 1.00 94.56 504 LYS A N 1
ATOM 4099 C CA . LYS A 1 504 ? -1.162 -49.979 -4.216 1.00 94.56 504 LYS A CA 1
ATOM 4100 C C . LYS A 1 504 ? 0.336 -49.892 -4.573 1.00 94.56 504 LYS A C 1
ATOM 4102 O O . LYS A 1 504 ? 1.161 -50.505 -3.896 1.00 94.56 504 LYS A O 1
ATOM 4107 N N . LYS A 1 505 ? 0.695 -49.057 -5.557 1.00 94.75 505 LYS A N 1
ATOM 4108 C CA . LYS A 1 505 ? 2.082 -48.784 -5.993 1.00 94.75 505 LYS A CA 1
ATOM 4109 C C . LYS A 1 505 ? 2.948 -48.183 -4.876 1.00 94.75 505 LYS A C 1
ATOM 4111 O O . LYS A 1 505 ? 4.056 -48.652 -4.650 1.00 94.75 505 LYS A O 1
ATOM 4116 N N . VAL A 1 506 ? 2.445 -47.190 -4.140 1.00 95.06 506 VAL A N 1
ATOM 4117 C CA . VAL A 1 506 ? 3.186 -46.527 -3.050 1.00 95.06 506 VAL A CA 1
ATOM 4118 C C . VAL A 1 506 ? 3.352 -47.441 -1.834 1.00 95.06 506 VAL A C 1
ATOM 4120 O O . VAL A 1 506 ? 4.434 -47.460 -1.251 1.00 95.06 506 VAL A O 1
ATOM 4123 N N . ARG A 1 507 ? 2.357 -48.276 -1.494 1.00 93.44 507 ARG A N 1
ATOM 4124 C CA . ARG A 1 507 ? 2.522 -49.326 -0.468 1.00 93.44 507 ARG A CA 1
ATOM 4125 C C . ARG A 1 507 ? 3.664 -50.285 -0.824 1.00 93.44 507 ARG A C 1
ATOM 4127 O O . ARG A 1 507 ? 4.516 -50.522 0.026 1.00 93.44 507 ARG A O 1
ATOM 4134 N N . GLN A 1 508 ? 3.748 -50.755 -2.074 1.00 92.31 508 GLN A N 1
ATOM 4135 C CA . GLN A 1 508 ? 4.894 -51.552 -2.539 1.00 92.31 508 GLN A CA 1
ATOM 4136 C C . GLN A 1 508 ? 6.219 -50.770 -2.453 1.00 92.31 508 GLN A C 1
ATOM 4138 O O . GLN A 1 508 ? 7.215 -51.320 -1.981 1.00 92.31 508 GLN A O 1
ATOM 4143 N N . SER A 1 509 ? 6.246 -49.499 -2.867 1.00 91.00 509 SER A N 1
ATOM 4144 C CA . SER A 1 509 ? 7.450 -48.656 -2.806 1.00 91.00 509 SER A CA 1
ATOM 4145 C C . SER A 1 509 ? 7.971 -48.467 -1.377 1.00 91.00 509 SER A C 1
ATOM 4147 O O . SER A 1 509 ? 9.181 -48.540 -1.162 1.00 91.00 509 SER A O 1
ATOM 4149 N N . ILE A 1 510 ? 7.079 -48.275 -0.397 1.00 90.19 510 ILE A N 1
ATOM 4150 C CA . ILE A 1 510 ? 7.415 -48.210 1.037 1.00 90.19 510 ILE A CA 1
ATOM 4151 C C . ILE A 1 510 ? 8.004 -49.548 1.498 1.00 90.19 510 ILE A C 1
ATOM 4153 O O . ILE A 1 510 ? 9.085 -49.580 2.081 1.00 90.19 510 ILE A O 1
ATOM 4157 N N . ASP A 1 511 ? 7.340 -50.658 1.178 1.00 87.62 511 ASP A N 1
ATOM 4158 C CA . ASP A 1 511 ? 7.787 -52.015 1.502 1.00 87.62 511 ASP A CA 1
ATOM 4159 C C . ASP A 1 511 ? 9.191 -52.317 0.953 1.00 87.62 511 ASP A C 1
ATOM 4161 O O . ASP A 1 511 ? 10.048 -52.864 1.651 1.00 87.62 511 ASP A O 1
ATOM 4165 N N . GLU A 1 512 ? 9.444 -51.962 -0.307 1.00 85.69 512 GLU A N 1
ATOM 4166 C CA . GLU A 1 512 ? 10.750 -52.090 -0.947 1.00 85.69 512 GLU A CA 1
ATOM 4167 C C . GLU A 1 512 ? 11.804 -51.180 -0.313 1.00 85.69 512 GLU A C 1
ATOM 4169 O O . GLU A 1 512 ? 12.940 -51.619 -0.118 1.00 85.69 512 GLU A O 1
ATOM 4174 N N . TYR A 1 513 ? 11.454 -49.935 0.015 1.00 83.69 513 TYR A N 1
ATOM 4175 C CA . TYR A 1 513 ? 12.346 -48.991 0.686 1.00 83.69 513 TYR A CA 1
ATOM 4176 C C . TYR A 1 513 ? 12.746 -49.507 2.076 1.00 83.69 513 TYR A C 1
ATOM 4178 O O . TYR A 1 513 ? 13.938 -49.587 2.383 1.00 83.69 513 TYR A O 1
ATOM 4186 N N . THR A 1 514 ? 11.783 -49.965 2.882 1.00 81.75 514 THR A N 1
ATOM 4187 C CA . THR A 1 514 ? 12.024 -50.567 4.202 1.00 81.75 514 THR A CA 1
ATOM 4188 C C . THR A 1 514 ? 12.881 -51.831 4.095 1.00 81.75 514 THR A C 1
ATOM 4190 O O . THR A 1 514 ? 13.853 -51.969 4.842 1.00 81.75 514 THR A O 1
ATOM 4193 N N . LYS A 1 515 ? 12.613 -52.726 3.130 1.00 79.06 515 LYS A N 1
ATOM 4194 C CA . LYS A 1 515 ? 13.441 -53.928 2.881 1.00 79.06 515 LYS A CA 1
ATOM 4195 C C . LYS A 1 515 ? 14.881 -53.557 2.495 1.00 79.06 515 LYS A C 1
ATOM 4197 O O . LYS A 1 515 ? 15.825 -54.124 3.050 1.00 79.06 515 LYS A O 1
ATOM 4202 N N . LYS A 1 516 ? 15.068 -52.565 1.614 1.00 71.88 516 LYS A N 1
ATOM 4203 C CA . LYS A 1 516 ? 16.393 -52.055 1.209 1.00 71.88 516 LYS A CA 1
ATOM 4204 C C . LYS A 1 516 ? 17.135 -51.441 2.404 1.00 71.88 516 LYS A C 1
ATOM 4206 O O . LYS A 1 516 ? 18.256 -51.870 2.688 1.00 71.88 516 LYS A O 1
ATOM 4211 N N . ARG A 1 517 ? 16.498 -50.554 3.182 1.00 65.69 517 ARG A N 1
ATOM 4212 C CA . ARG A 1 517 ? 17.079 -49.941 4.395 1.00 65.69 517 ARG A CA 1
ATOM 4213 C C . ARG A 1 517 ? 17.463 -50.988 5.449 1.00 65.69 517 ARG A C 1
ATOM 4215 O O . ARG A 1 517 ? 18.567 -50.935 5.987 1.00 65.69 517 ARG A O 1
ATOM 4222 N N . ALA A 1 518 ? 16.616 -51.994 5.678 1.00 61.34 518 ALA A N 1
ATOM 4223 C CA . ALA A 1 518 ? 16.917 -53.109 6.578 1.00 61.34 518 ALA A CA 1
ATOM 4224 C C . ALA A 1 518 ? 18.115 -53.956 6.104 1.00 61.34 518 ALA A C 1
ATOM 4226 O O . ALA A 1 518 ? 18.909 -54.407 6.930 1.00 61.34 518 ALA A O 1
ATOM 4227 N N . SER A 1 519 ? 18.284 -54.158 4.792 1.00 53.59 519 SER A N 1
ATOM 4228 C CA . SER A 1 519 ? 19.441 -54.884 4.245 1.00 53.59 519 SER A CA 1
ATOM 4229 C C . SER A 1 519 ? 20.759 -54.104 4.386 1.00 53.59 519 SER A C 1
ATOM 4231 O O . SER A 1 519 ? 21.760 -54.683 4.805 1.00 53.59 519 SER A O 1
ATOM 4233 N N . ALA A 1 520 ? 20.745 -52.784 4.163 1.00 50.81 520 ALA A N 1
ATOM 4234 C CA . ALA A 1 520 ? 21.903 -51.911 4.375 1.00 50.81 520 ALA A CA 1
ATOM 4235 C C . ALA A 1 520 ? 22.336 -51.865 5.854 1.00 50.81 520 ALA A C 1
ATOM 4237 O O . ALA A 1 520 ? 23.525 -51.969 6.166 1.00 50.81 520 ALA A O 1
ATOM 4238 N N . LEU A 1 521 ? 21.369 -51.797 6.779 1.00 43.09 521 LEU A N 1
ATOM 4239 C CA . LEU A 1 521 ? 21.624 -51.904 8.220 1.00 43.09 521 LEU A CA 1
ATOM 4240 C C . LEU A 1 521 ? 22.225 -53.267 8.599 1.00 43.09 521 LEU A C 1
ATOM 4242 O O . LEU A 1 521 ? 23.183 -53.307 9.368 1.00 43.09 521 LEU A O 1
ATOM 4246 N N . ARG A 1 522 ? 21.744 -54.381 8.024 1.00 36.44 522 ARG A N 1
ATOM 4247 C CA . ARG A 1 522 ? 22.348 -55.713 8.242 1.00 36.44 522 ARG A CA 1
ATOM 4248 C C . ARG A 1 522 ? 23.793 -55.793 7.740 1.00 36.44 522 ARG A C 1
ATOM 4250 O O . ARG A 1 522 ? 24.616 -56.377 8.439 1.00 36.44 522 ARG A O 1
ATOM 4257 N N . PHE A 1 523 ? 24.117 -55.168 6.606 1.00 34.09 523 PHE A N 1
ATOM 4258 C CA . PHE A 1 523 ? 25.495 -55.087 6.104 1.00 34.09 523 PHE A CA 1
ATOM 4259 C C . PHE A 1 523 ? 26.414 -54.318 7.071 1.00 34.09 523 PHE A C 1
ATOM 4261 O O . PHE A 1 523 ? 27.449 -54.852 7.472 1.00 34.09 523 PHE A O 1
ATOM 4268 N N . ARG A 1 524 ? 25.997 -53.128 7.545 1.00 35.84 524 ARG A N 1
ATOM 4269 C CA . ARG A 1 524 ? 26.724 -52.375 8.595 1.00 35.84 524 ARG A CA 1
ATOM 4270 C C . ARG A 1 524 ? 26.899 -53.201 9.884 1.00 35.84 524 ARG A C 1
ATOM 4272 O O . ARG A 1 524 ? 27.976 -53.191 10.477 1.00 35.84 524 ARG A O 1
ATOM 4279 N N . PHE A 1 525 ? 25.884 -53.962 10.300 1.00 31.88 525 PHE A N 1
ATOM 4280 C CA . PHE A 1 525 ? 25.973 -54.844 11.474 1.00 31.88 525 PHE A CA 1
ATOM 4281 C C . PHE A 1 525 ? 26.891 -56.063 11.272 1.00 31.88 525 PHE A C 1
ATOM 4283 O O . PHE A 1 525 ? 27.469 -56.544 12.248 1.00 31.88 525 PHE A O 1
ATOM 4290 N N . GLN A 1 526 ? 27.066 -56.563 10.044 1.00 32.09 526 GLN A N 1
ATOM 4291 C CA . GLN A 1 526 ? 28.026 -57.635 9.761 1.00 32.09 526 GLN A CA 1
ATOM 4292 C C . GLN A 1 526 ? 29.476 -57.137 9.817 1.00 32.09 526 GLN A C 1
ATOM 4294 O O . GLN A 1 526 ? 30.291 -57.803 10.451 1.00 32.09 526 GLN A O 1
ATOM 4299 N N . SER A 1 527 ? 29.788 -55.950 9.280 1.00 31.09 527 SER A N 1
ATOM 4300 C CA . SER A 1 527 ? 31.130 -55.352 9.421 1.00 31.09 527 SER A CA 1
ATOM 4301 C C . SER A 1 527 ? 31.476 -54.956 10.864 1.00 31.09 527 SER A C 1
ATOM 4303 O O . SER A 1 527 ? 32.647 -54.930 11.233 1.00 31.09 527 SER A O 1
ATOM 4305 N N . TRP A 1 528 ? 30.473 -54.677 11.703 1.00 30.80 528 TRP A N 1
ATOM 4306 C CA . TRP A 1 528 ? 30.682 -54.361 13.123 1.00 30.80 528 TRP A CA 1
ATOM 4307 C C . TRP A 1 528 ? 30.893 -55.617 13.990 1.00 30.80 528 TRP A C 1
ATOM 4309 O O . TRP A 1 528 ? 31.661 -55.597 14.950 1.00 30.80 528 TRP A O 1
ATOM 4319 N N . ARG A 1 529 ? 30.273 -56.752 13.626 1.00 28.25 529 ARG A N 1
ATOM 4320 C CA . ARG A 1 529 ? 30.398 -58.030 14.359 1.00 28.25 529 ARG A CA 1
ATOM 4321 C C . ARG A 1 529 ? 31.770 -58.707 14.260 1.00 28.25 529 ARG A C 1
ATOM 4323 O O . ARG A 1 529 ? 32.033 -59.613 15.044 1.00 28.25 529 ARG A O 1
ATOM 4330 N N . SER A 1 530 ? 32.654 -58.263 13.368 1.00 30.47 530 SER A N 1
ATOM 4331 C CA . SER A 1 530 ? 34.071 -58.664 13.361 1.00 30.47 530 SER A CA 1
ATOM 4332 C C . SER A 1 530 ? 34.892 -58.068 14.515 1.00 30.47 530 SER A C 1
ATOM 4334 O O . SER A 1 530 ? 36.033 -58.479 14.715 1.00 30.47 530 SER A O 1
ATOM 4336 N N . SER A 1 531 ? 34.340 -57.131 15.297 1.00 32.41 531 SER A N 1
ATOM 4337 C CA . SER A 1 531 ? 35.050 -56.462 16.393 1.00 32.41 531 SER A CA 1
ATOM 4338 C C . SER A 1 531 ? 34.291 -56.500 17.727 1.00 32.41 531 SER A C 1
ATOM 4340 O O . SER A 1 531 ? 33.414 -55.678 17.974 1.00 32.41 531 SER A O 1
ATOM 4342 N N . ARG A 1 532 ? 34.782 -57.364 18.631 1.00 31.58 532 ARG A N 1
ATOM 4343 C CA . ARG A 1 532 ? 34.464 -57.485 20.076 1.00 31.58 532 ARG A CA 1
ATOM 4344 C C . ARG A 1 532 ? 33.174 -58.251 20.433 1.00 31.58 532 ARG A C 1
ATOM 4346 O O . ARG A 1 532 ? 32.218 -58.331 19.672 1.00 31.58 532 ARG A O 1
ATOM 4353 N N . ILE A 1 533 ? 33.228 -58.904 21.598 1.00 28.58 533 ILE A N 1
ATOM 4354 C CA . ILE A 1 533 ? 32.315 -59.948 22.103 1.00 28.58 533 ILE A CA 1
ATOM 4355 C C . ILE A 1 533 ? 31.997 -59.641 23.584 1.00 28.58 533 ILE A C 1
ATOM 4357 O O . ILE A 1 533 ? 32.750 -58.905 24.217 1.00 28.58 533 ILE A O 1
ATOM 4361 N N . HIS A 1 534 ? 30.940 -60.272 24.120 1.00 28.08 534 HIS A N 1
ATOM 4362 C CA . HIS A 1 534 ? 30.441 -60.239 25.511 1.00 28.08 534 HIS A CA 1
ATOM 4363 C C . HIS A 1 534 ? 29.590 -59.019 25.896 1.00 28.08 534 HIS A C 1
ATOM 4365 O O . HIS A 1 534 ? 29.843 -57.917 25.432 1.00 28.08 534 HIS A O 1
ATOM 4371 N N . HIS A 1 535 ? 28.617 -59.117 26.810 1.00 27.45 535 HIS A N 1
ATOM 4372 C CA . HIS A 1 535 ? 27.635 -60.159 27.211 1.00 27.45 535 HIS A CA 1
ATOM 4373 C C . HIS A 1 535 ? 26.855 -59.506 28.378 1.00 27.45 535 HIS A C 1
ATOM 4375 O O . HIS A 1 535 ? 27.490 -59.008 29.302 1.00 27.45 535 HIS A O 1
ATOM 4381 N N . GLY A 1 536 ? 25.519 -59.501 28.379 1.00 25.72 536 GLY A N 1
ATOM 4382 C CA . GLY A 1 536 ? 24.741 -58.888 29.469 1.00 25.72 536 GLY A CA 1
ATOM 4383 C C . GLY A 1 536 ? 23.235 -59.025 29.247 1.00 25.72 536 GLY A C 1
ATOM 4384 O O . GLY A 1 536 ? 22.742 -58.683 28.177 1.00 25.72 536 GLY A O 1
ATOM 4385 N N . SER A 1 537 ? 22.529 -59.605 30.217 1.00 25.95 537 SER A N 1
ATOM 4386 C CA . SER A 1 537 ? 21.190 -60.176 30.019 1.00 25.95 537 SER A CA 1
ATOM 4387 C C . SER A 1 537 ? 20.036 -59.171 29.981 1.00 25.95 537 SER A C 1
ATOM 4389 O O . SER A 1 537 ? 19.992 -58.205 30.737 1.00 25.95 537 SER A O 1
ATOM 4391 N N . ILE A 1 538 ? 19.025 -59.515 29.182 1.00 26.11 538 ILE A N 1
ATOM 4392 C CA . ILE A 1 538 ? 17.632 -59.068 29.327 1.00 26.11 538 ILE A CA 1
ATOM 4393 C C . ILE A 1 538 ? 16.995 -59.828 30.504 1.00 26.11 538 ILE A C 1
ATOM 4395 O O . ILE A 1 538 ? 17.157 -61.046 30.540 1.00 26.11 538 ILE A O 1
ATOM 4399 N N . ALA A 1 539 ? 16.243 -59.153 31.391 1.00 24.17 539 ALA A N 1
ATOM 4400 C CA . ALA A 1 539 ? 14.997 -59.659 32.014 1.00 24.17 539 ALA A CA 1
ATOM 4401 C C . ALA A 1 539 ? 14.447 -58.733 33.128 1.00 24.17 539 ALA A C 1
ATOM 4403 O O . ALA A 1 539 ? 14.885 -58.816 34.272 1.00 24.17 539 ALA A O 1
ATOM 4404 N N . ALA A 1 540 ? 13.423 -57.933 32.814 1.00 24.06 540 ALA A N 1
ATOM 4405 C CA . ALA A 1 540 ? 12.369 -57.505 33.744 1.00 24.06 540 ALA A CA 1
ATOM 4406 C C . ALA A 1 540 ? 11.194 -56.956 32.913 1.00 24.06 540 ALA A C 1
ATOM 4408 O O . ALA A 1 540 ? 11.392 -56.057 32.101 1.00 24.06 540 ALA A O 1
ATOM 4409 N N . ILE A 1 541 ? 10.000 -57.528 33.073 1.00 24.83 541 ILE A N 1
ATOM 4410 C CA . ILE A 1 541 ? 8.773 -57.172 32.338 1.00 24.83 541 ILE A CA 1
ATOM 4411 C C . ILE A 1 541 ? 7.716 -56.704 33.351 1.00 24.83 541 ILE A C 1
ATOM 4413 O O . ILE A 1 541 ? 7.727 -57.175 34.484 1.00 24.83 541 ILE A O 1
ATOM 4417 N N . ASP A 1 542 ? 6.852 -55.784 32.912 1.00 24.14 542 ASP A N 1
ATOM 4418 C CA . ASP A 1 542 ? 5.571 -55.333 33.481 1.00 24.14 542 ASP A CA 1
ATOM 4419 C C . ASP A 1 542 ? 5.406 -55.218 35.007 1.00 24.14 542 ASP A C 1
ATOM 4421 O O . ASP A 1 542 ? 5.335 -56.212 35.727 1.00 24.14 542 ASP A O 1
ATOM 4425 N N . CYS A 1 543 ? 5.060 -54.007 35.470 1.00 21.56 543 CYS A N 1
ATOM 4426 C CA . CYS A 1 543 ? 3.933 -53.882 36.400 1.00 21.56 543 CYS A CA 1
ATOM 4427 C C . CYS A 1 543 ? 3.290 -52.480 36.413 1.00 21.56 543 CYS A C 1
ATOM 4429 O O . CYS A 1 543 ? 3.975 -51.466 36.338 1.00 21.56 543 CYS A O 1
ATOM 4431 N N . ILE A 1 544 ? 1.966 -52.456 36.611 1.00 24.75 544 ILE A N 1
ATOM 4432 C CA . ILE A 1 544 ? 1.128 -51.304 37.006 1.00 24.75 544 ILE A CA 1
ATOM 4433 C C . ILE A 1 544 ? 1.031 -50.147 35.987 1.00 24.75 544 ILE A C 1
ATOM 4435 O O . ILE A 1 544 ? 1.549 -49.046 36.164 1.00 24.75 544 ILE A O 1
ATOM 4439 N N . LEU A 1 545 ? 0.145 -50.346 35.009 1.00 27.05 545 LEU A N 1
ATOM 4440 C CA . LEU A 1 545 ? -0.798 -49.291 34.625 1.00 27.05 545 LEU A CA 1
ATOM 4441 C C . LEU A 1 545 ? -1.779 -49.051 35.790 1.00 27.05 545 LEU A C 1
ATOM 4443 O O . LEU A 1 545 ? -2.560 -49.952 36.078 1.00 27.05 545 LEU A O 1
ATOM 4447 N N . SER A 1 546 ? -1.787 -47.864 36.418 1.00 22.69 546 SER A N 1
ATOM 4448 C CA . SER A 1 546 ? -3.018 -47.143 36.836 1.00 22.69 546 SER A CA 1
ATOM 4449 C C . SER A 1 546 ? -2.749 -45.949 37.769 1.00 22.69 546 SER A C 1
ATOM 4451 O O . SER A 1 546 ? -2.320 -46.147 38.905 1.00 22.69 546 SER A O 1
ATOM 4453 N N . ARG A 1 547 ? -3.161 -44.737 37.372 1.00 24.91 547 ARG A N 1
ATOM 4454 C CA . ARG A 1 547 ? -4.299 -43.985 37.962 1.00 24.91 547 ARG A CA 1
ATOM 4455 C C . ARG A 1 547 ? -4.459 -42.616 37.285 1.00 24.91 547 ARG A C 1
ATOM 4457 O O . ARG A 1 547 ? -3.598 -42.186 36.528 1.00 24.91 547 ARG A O 1
ATOM 4464 N N . TRP A 1 548 ? -5.614 -41.988 37.498 1.00 23.70 548 TRP A N 1
ATOM 4465 C CA . TRP A 1 548 ? -6.105 -40.829 36.745 1.00 23.70 548 TRP A CA 1
ATOM 4466 C C . TRP A 1 548 ? -6.293 -39.611 37.666 1.00 23.70 548 TRP A C 1
ATOM 4468 O O . TRP A 1 548 ? -6.541 -39.791 38.854 1.00 23.70 548 TRP A O 1
ATOM 4478 N N . ASN A 1 549 ? -6.255 -38.410 37.079 1.00 23.48 549 ASN A N 1
ATOM 4479 C CA . ASN A 1 549 ? -6.706 -37.114 37.616 1.00 23.48 549 ASN A CA 1
ATOM 4480 C C . ASN A 1 549 ? -6.122 -36.593 38.946 1.00 23.48 549 ASN A C 1
ATOM 4482 O O . ASN A 1 549 ? -6.524 -37.026 40.019 1.00 23.48 549 ASN A O 1
ATOM 4486 N N . SER A 1 550 ? -5.381 -35.478 38.867 1.00 24.31 550 SER A N 1
ATOM 4487 C CA . SER A 1 550 ? -5.869 -34.165 39.352 1.00 24.31 550 SER A CA 1
ATOM 4488 C C . SER A 1 550 ? -4.838 -33.053 39.096 1.00 24.31 550 SER A C 1
ATOM 4490 O O . SER A 1 550 ? -3.663 -33.252 39.388 1.00 24.31 550 SER A O 1
ATOM 4492 N N . GLY A 1 551 ? -5.270 -31.883 38.606 1.00 23.28 551 GLY A N 1
ATOM 4493 C CA . GLY A 1 551 ? -4.401 -30.706 38.435 1.00 23.28 551 GLY A CA 1
ATOM 4494 C C . GLY A 1 551 ? -4.764 -29.833 37.230 1.00 23.28 551 GLY A C 1
ATOM 4495 O O . GLY A 1 551 ? -4.200 -30.000 36.155 1.00 23.28 551 GLY A O 1
ATOM 4496 N N . HIS A 1 552 ? -5.699 -28.895 37.398 1.00 25.73 552 HIS A N 1
ATOM 4497 C CA . HIS A 1 552 ? -5.904 -27.799 36.442 1.00 25.73 552 HIS A CA 1
ATOM 4498 C C . HIS A 1 552 ? -5.014 -26.607 36.816 1.00 25.73 552 HIS A C 1
ATOM 4500 O O . HIS A 1 552 ? -5.163 -26.090 37.920 1.00 25.73 552 HIS A O 1
ATOM 4506 N N . VAL A 1 553 ? -4.207 -26.102 35.878 1.00 22.53 553 VAL A N 1
ATOM 4507 C CA . VAL A 1 553 ? -3.958 -24.656 35.717 1.00 22.53 553 VAL A CA 1
ATOM 4508 C C . VAL A 1 553 ? -3.907 -24.346 34.217 1.00 22.53 553 VAL A C 1
ATOM 4510 O O . VAL A 1 553 ? -3.321 -25.088 33.435 1.00 22.53 553 VAL A O 1
ATOM 4513 N N . HIS A 1 554 ? -4.587 -23.267 33.849 1.00 24.70 554 HIS A N 1
ATOM 4514 C CA . HIS A 1 554 ? -4.884 -22.749 32.515 1.00 24.70 554 HIS A CA 1
ATOM 4515 C C . HIS A 1 554 ? -3.790 -22.832 31.438 1.00 24.70 554 HIS A C 1
ATOM 4517 O O . HIS A 1 554 ? -2.640 -22.460 31.656 1.00 24.70 554 HIS A O 1
ATOM 4523 N N . ALA A 1 555 ? -4.227 -23.142 30.214 1.00 23.58 555 ALA A N 1
ATOM 4524 C CA . ALA A 1 555 ? -3.595 -22.613 29.011 1.00 23.58 555 ALA A CA 1
ATOM 4525 C C . ALA A 1 555 ? -3.968 -21.127 28.846 1.00 23.58 555 ALA A C 1
ATOM 4527 O O . ALA A 1 555 ? -5.131 -20.763 29.021 1.00 23.58 555 ALA A O 1
ATOM 4528 N N . THR A 1 556 ? -3.009 -20.282 28.469 1.00 24.19 556 THR A N 1
ATOM 4529 C CA . THR A 1 556 ? -3.267 -18.900 28.035 1.00 24.19 556 THR A CA 1
ATOM 4530 C C . THR A 1 556 ? -3.257 -18.828 26.516 1.00 24.19 556 THR A C 1
ATOM 4532 O O . THR A 1 556 ? -2.199 -18.795 25.886 1.00 24.19 556 THR A O 1
ATOM 4535 N N . THR A 1 557 ? -4.452 -18.824 25.934 1.00 25.20 557 THR A N 1
ATOM 4536 C CA . THR A 1 557 ? -4.697 -18.574 24.511 1.00 25.20 557 THR A CA 1
ATOM 4537 C C . THR A 1 557 ? -4.152 -17.197 24.104 1.00 25.20 557 THR A C 1
ATOM 4539 O O . THR A 1 557 ? -4.344 -16.237 24.856 1.00 25.20 557 THR A O 1
ATOM 4542 N N . PRO A 1 558 ? -3.564 -17.034 22.903 1.00 25.89 558 PRO A N 1
ATOM 4543 C CA . PRO A 1 558 ? -3.581 -15.741 22.221 1.00 25.89 558 PRO A CA 1
ATOM 4544 C C . PRO A 1 558 ? -5.039 -15.266 22.068 1.00 25.89 558 PRO A C 1
ATOM 4546 O O . PRO A 1 558 ? -5.932 -16.114 21.963 1.00 25.89 558 PRO A O 1
ATOM 4549 N N . PRO A 1 559 ? -5.322 -13.953 22.067 1.00 27.19 559 PRO A N 1
ATOM 4550 C CA . PRO A 1 559 ? -6.695 -13.467 22.069 1.00 27.19 559 PRO A CA 1
ATOM 4551 C C . PRO A 1 559 ? -7.437 -13.861 20.787 1.00 27.19 559 PRO A C 1
ATOM 4553 O O . PRO A 1 559 ? -7.162 -13.352 19.702 1.00 27.19 559 PRO A O 1
ATOM 4556 N N . VAL A 1 560 ? -8.446 -14.720 20.941 1.00 30.00 560 VAL A N 1
ATOM 4557 C CA . VAL A 1 560 ? -9.598 -14.719 20.039 1.00 30.00 560 VAL A CA 1
ATOM 4558 C C . VAL A 1 560 ? -10.364 -13.438 20.353 1.00 30.00 560 VAL A C 1
ATOM 4560 O O . VAL A 1 560 ? -11.090 -13.379 21.344 1.00 30.00 560 VAL A O 1
ATOM 4563 N N . PHE A 1 561 ? -10.157 -12.392 19.553 1.00 31.95 561 PHE A N 1
ATOM 4564 C CA . PHE A 1 561 ? -11.025 -11.217 19.596 1.00 31.95 561 PHE A CA 1
ATOM 4565 C C . PHE A 1 561 ? -12.444 -11.645 19.191 1.00 31.95 561 PHE A C 1
ATOM 4567 O O . PHE A 1 561 ? -12.609 -12.381 18.217 1.00 31.95 561 PHE A O 1
ATOM 4574 N N . ASP A 1 562 ? -13.451 -11.263 19.985 1.00 32.47 562 ASP A N 1
ATOM 4575 C CA . ASP A 1 562 ? -14.797 -11.837 19.865 1.00 32.47 562 ASP A CA 1
ATOM 4576 C C . ASP A 1 562 ? -15.450 -11.516 18.509 1.00 32.47 562 ASP A C 1
ATOM 4578 O O . ASP A 1 562 ? -15.268 -10.458 17.907 1.00 32.47 562 ASP A O 1
ATOM 4582 N N . SER A 1 563 ? -16.274 -12.463 18.082 1.00 35.59 563 SER A N 1
ATOM 4583 C CA . SER A 1 563 ? -17.131 -12.555 16.900 1.00 35.59 563 SER A CA 1
ATOM 4584 C C . SER A 1 563 ? -18.124 -11.399 16.655 1.00 35.59 563 SER A C 1
ATOM 4586 O O . SER A 1 563 ? -19.054 -11.557 15.863 1.00 35.59 563 SER A O 1
ATOM 4588 N N . LYS A 1 564 ? -17.991 -10.254 17.340 1.00 46.62 564 LYS A N 1
ATOM 4589 C CA . LYS A 1 564 ? -19.009 -9.193 17.415 1.00 46.62 564 LYS A CA 1
ATOM 4590 C C . LYS A 1 564 ? -18.400 -7.790 17.430 1.00 46.62 564 LYS A C 1
ATOM 4592 O O . LYS A 1 564 ? -18.054 -7.271 18.486 1.00 46.62 564 LYS A O 1
ATOM 4597 N N . VAL A 1 565 ? -18.384 -7.140 16.267 1.00 52.38 565 VAL A N 1
ATOM 4598 C CA . VAL A 1 565 ? -18.346 -5.669 16.157 1.00 52.38 565 VAL A CA 1
ATOM 4599 C C . VAL A 1 565 ? -19.398 -5.223 15.126 1.00 52.38 565 VAL A C 1
ATOM 4601 O O . VAL A 1 565 ? -19.948 -6.059 14.407 1.00 52.38 565 VAL A O 1
ATOM 4604 N N . GLY A 1 566 ? -19.777 -3.945 15.154 1.00 60.75 566 GLY A N 1
ATOM 4605 C CA . GLY A 1 566 ? -21.156 -3.483 14.965 1.00 60.75 566 GLY A CA 1
ATOM 4606 C C . GLY A 1 566 ? -21.836 -3.671 13.604 1.00 60.75 566 GLY A C 1
ATOM 4607 O O . GLY A 1 566 ? -23.061 -3.548 13.566 1.00 60.75 566 GLY A O 1
ATOM 4608 N N . PHE A 1 567 ? -21.124 -3.966 12.509 1.00 74.25 567 PHE A N 1
ATOM 4609 C CA . PHE A 1 567 ? -21.748 -4.110 11.185 1.00 74.25 567 PHE A CA 1
ATOM 4610 C C . PHE A 1 567 ? -21.574 -5.505 10.563 1.00 74.25 567 PHE A C 1
ATOM 4612 O O . PHE A 1 567 ? -20.512 -5.854 10.049 1.00 74.25 567 PHE A O 1
ATOM 4619 N N . THR A 1 568 ? -22.658 -6.290 10.575 1.00 78.38 568 THR A N 1
ATOM 4620 C CA . THR A 1 568 ? -22.670 -7.708 10.163 1.00 78.38 568 THR A CA 1
ATOM 4621 C C . THR A 1 568 ? -23.581 -8.044 8.975 1.00 78.38 568 THR A C 1
ATOM 4623 O O . THR A 1 568 ? -23.313 -9.030 8.298 1.00 78.38 568 THR A O 1
ATOM 4626 N N . ASP A 1 569 ? -24.612 -7.244 8.676 1.00 86.69 569 ASP A N 1
ATOM 4627 C CA . ASP A 1 569 ? -25.565 -7.491 7.577 1.00 86.69 569 ASP A CA 1
ATOM 4628 C C . ASP A 1 569 ? -25.700 -6.252 6.675 1.00 86.69 569 ASP A C 1
ATOM 4630 O O . ASP A 1 569 ? -26.432 -5.305 6.979 1.00 86.69 569 ASP A O 1
ATOM 4634 N N . TYR A 1 570 ? -24.962 -6.269 5.560 1.00 92.62 570 TYR A N 1
ATOM 4635 C CA . TYR A 1 570 ? -24.955 -5.197 4.562 1.00 92.62 570 TYR A CA 1
ATOM 4636 C C . TYR A 1 570 ? -26.326 -4.993 3.904 1.00 92.62 570 TYR A C 1
ATOM 4638 O O . TYR A 1 570 ? -26.793 -3.860 3.783 1.00 92.62 570 TYR A O 1
ATOM 4646 N N . GLU A 1 571 ? -26.986 -6.082 3.510 1.00 92.50 571 GLU A N 1
ATOM 4647 C CA . GLU A 1 571 ? -28.233 -6.041 2.745 1.00 92.50 571 GLU A CA 1
ATOM 4648 C C . GLU A 1 571 ? -29.405 -5.537 3.597 1.00 92.50 571 GLU A C 1
ATOM 4650 O O . GLU A 1 571 ? -30.296 -4.850 3.095 1.00 92.50 571 GLU A O 1
ATOM 4655 N N . LYS A 1 572 ? -29.402 -5.827 4.903 1.00 91.88 572 LYS A N 1
ATOM 4656 C CA . LYS A 1 572 ? -30.364 -5.255 5.848 1.00 91.88 572 LYS A CA 1
ATOM 4657 C C . LYS A 1 572 ? -30.200 -3.745 5.987 1.00 91.88 572 LYS A C 1
ATOM 4659 O O . LYS A 1 572 ? -31.162 -3.015 5.757 1.00 91.88 572 LYS A O 1
ATOM 4664 N N . GLU A 1 573 ? -29.010 -3.259 6.335 1.00 91.38 573 GLU A N 1
ATOM 4665 C CA . GLU A 1 573 ? -28.797 -1.815 6.529 1.00 91.38 573 GLU A CA 1
ATOM 4666 C C . GLU A 1 573 ? -28.971 -1.048 5.202 1.00 91.38 573 GLU A C 1
ATOM 4668 O O . GLU A 1 573 ? -29.496 0.061 5.212 1.00 91.38 573 GLU A O 1
ATOM 4673 N N . ARG A 1 574 ? -28.683 -1.654 4.037 1.00 92.06 574 ARG A N 1
ATOM 4674 C CA . ARG A 1 574 ? -29.041 -1.091 2.717 1.00 92.06 574 ARG A CA 1
ATOM 4675 C C . ARG A 1 574 ? -30.540 -0.851 2.506 1.00 92.06 574 ARG A C 1
ATOM 4677 O O . ARG A 1 574 ? -30.878 0.053 1.745 1.00 92.06 574 ARG A O 1
ATOM 4684 N N . ARG A 1 575 ? -31.419 -1.637 3.139 1.00 90.94 575 ARG A N 1
ATOM 4685 C CA . ARG A 1 575 ? -32.887 -1.481 3.061 1.00 90.94 575 ARG A CA 1
ATOM 4686 C C . ARG A 1 575 ? -33.466 -0.620 4.183 1.00 90.94 575 ARG A C 1
ATOM 4688 O O . ARG A 1 575 ? -34.453 0.071 3.960 1.00 90.94 575 ARG A O 1
ATOM 4695 N N . GLU A 1 576 ? -32.897 -0.702 5.384 1.00 90.00 576 GLU A N 1
ATOM 4696 C CA . GLU A 1 576 ? -33.487 -0.135 6.608 1.00 90.00 576 GLU A CA 1
ATOM 4697 C C . GLU A 1 576 ? -32.838 1.182 7.070 1.00 90.00 576 GLU A C 1
ATOM 4699 O O . GLU A 1 576 ? -33.471 1.947 7.802 1.00 90.00 576 GLU A O 1
ATOM 4704 N N . PHE A 1 577 ? -31.596 1.483 6.672 1.00 90.62 577 PHE A N 1
ATOM 4705 C CA . PHE A 1 577 ? -30.891 2.667 7.164 1.00 90.62 577 PHE A CA 1
ATOM 4706 C C . PHE A 1 577 ? -31.358 3.956 6.473 1.00 90.62 577 PHE A C 1
ATOM 4708 O O . PHE A 1 577 ? -30.976 4.264 5.343 1.00 90.62 577 PHE A O 1
ATOM 4715 N N . HIS A 1 578 ? -32.120 4.758 7.214 1.00 86.00 578 HIS A N 1
ATOM 4716 C CA . HIS A 1 578 ? -32.414 6.156 6.899 1.00 86.00 578 HIS A CA 1
ATOM 4717 C C . HIS A 1 578 ? -31.813 7.094 7.963 1.00 86.00 578 HIS A C 1
ATOM 4719 O O . HIS A 1 578 ? -31.843 6.791 9.160 1.00 86.00 578 HIS A O 1
ATOM 4725 N N . ILE A 1 579 ? -31.325 8.268 7.557 1.00 89.25 579 ILE A N 1
ATOM 4726 C CA . ILE A 1 579 ? -30.985 9.355 8.488 1.00 89.25 579 ILE A CA 1
ATOM 4727 C C . ILE A 1 579 ? -32.199 10.278 8.580 1.00 89.25 579 ILE A C 1
ATOM 4729 O O . ILE A 1 579 ? -32.613 10.864 7.583 1.00 89.25 579 ILE A O 1
ATOM 4733 N N . ARG A 1 580 ? -32.766 10.426 9.780 1.00 89.00 580 ARG A N 1
ATOM 4734 C CA . ARG A 1 580 ? -33.803 11.431 10.042 1.00 89.00 580 ARG A CA 1
ATOM 4735 C C . ARG A 1 580 ? -33.120 12.747 10.384 1.00 89.00 580 ARG A C 1
ATOM 4737 O O . ARG A 1 580 ? -32.534 12.869 11.454 1.00 89.00 580 ARG A O 1
ATOM 4744 N N . VAL A 1 581 ? -33.179 13.702 9.463 1.00 92.38 581 VAL A N 1
ATOM 4745 C CA . VAL A 1 581 ? -32.661 15.056 9.672 1.00 92.38 581 VAL A CA 1
ATOM 4746 C C . VAL A 1 581 ? -33.711 15.856 10.461 1.00 92.38 581 VAL A C 1
ATOM 4748 O O . VAL A 1 581 ? -34.828 16.002 9.963 1.00 92.38 581 VAL A O 1
ATOM 4751 N N . PRO A 1 582 ? -33.413 16.329 11.686 1.00 93.31 582 PRO A N 1
ATOM 4752 C CA . PRO A 1 582 ? -34.299 17.226 12.430 1.00 93.31 582 PRO A CA 1
ATOM 4753 C C . PRO A 1 582 ? -34.251 18.645 11.840 1.00 93.31 582 PRO A C 1
ATOM 4755 O O . PRO A 1 582 ? -33.397 18.948 11.010 1.00 93.31 582 PRO A O 1
ATOM 4758 N N . GLU A 1 583 ? -35.126 19.543 12.289 1.00 95.44 583 GLU A N 1
ATOM 4759 C CA . GLU A 1 583 ? -35.087 20.959 11.888 1.00 95.44 583 GLU A CA 1
ATOM 4760 C C . GLU A 1 583 ? -33.790 21.645 12.355 1.00 95.44 583 GLU A C 1
ATOM 4762 O O . GLU A 1 583 ? -33.059 22.219 11.547 1.00 95.44 583 GLU A O 1
ATOM 4767 N N . TYR A 1 584 ? -33.449 21.471 13.635 1.00 96.31 584 TYR A N 1
ATOM 4768 C CA . TYR A 1 584 ? -32.238 21.989 14.273 1.00 96.31 584 TYR A CA 1
ATOM 4769 C C . TYR A 1 584 ? -31.249 20.863 14.578 1.00 96.31 584 TYR A C 1
ATOM 4771 O O . TYR A 1 584 ? -31.635 19.819 15.111 1.00 96.31 584 TYR A O 1
ATOM 4779 N N . PHE A 1 585 ? -29.967 21.072 14.275 1.00 96.81 585 PHE A N 1
ATOM 4780 C CA . PHE A 1 585 ? -28.907 20.115 14.579 1.00 96.81 585 PHE A CA 1
ATOM 4781 C C . PHE A 1 585 ? -27.550 20.799 14.737 1.00 96.81 585 PHE A C 1
ATOM 4783 O O . PHE A 1 585 ? -27.056 21.442 13.816 1.00 96.81 585 PHE A O 1
ATOM 4790 N N . ASN A 1 586 ? -26.882 20.547 15.863 1.00 96.50 586 ASN A N 1
ATOM 4791 C CA . ASN A 1 586 ? -25.510 20.980 16.094 1.00 96.50 586 ASN A CA 1
ATOM 4792 C C . ASN A 1 586 ? -24.664 19.805 16.609 1.00 96.50 586 ASN A C 1
ATOM 4794 O O . ASN A 1 586 ? -24.970 19.226 17.651 1.00 96.50 586 ASN A O 1
ATOM 4798 N N . PHE A 1 587 ? -23.585 19.448 15.902 1.00 97.12 587 PHE A N 1
ATOM 4799 C CA . PHE A 1 587 ? -22.744 18.303 16.275 1.00 97.12 587 PHE A CA 1
ATOM 4800 C C . PHE A 1 587 ? -21.996 18.513 17.605 1.00 97.12 587 PHE A C 1
ATOM 4802 O O . PHE A 1 587 ? -21.663 17.537 18.272 1.00 97.12 587 PHE A O 1
ATOM 4809 N N . ALA A 1 588 ? -21.807 19.760 18.061 1.00 97.12 588 ALA A N 1
ATOM 4810 C CA . ALA A 1 588 ? -21.290 20.020 19.408 1.00 97.12 588 ALA A CA 1
ATOM 4811 C C . ALA A 1 588 ? -22.195 19.417 20.504 1.00 97.12 588 ALA A C 1
ATOM 4813 O O . ALA A 1 588 ? -21.695 18.971 21.533 1.00 97.12 588 ALA A O 1
ATOM 4814 N N . ASN A 1 589 ? -23.506 19.312 20.258 1.00 95.19 589 ASN A N 1
ATOM 4815 C CA . ASN A 1 589 ? -24.455 18.725 21.207 1.00 95.19 589 ASN A CA 1
ATOM 4816 C C . ASN A 1 589 ? -24.313 17.191 21.292 1.00 95.19 589 ASN A C 1
ATOM 4818 O O . ASN A 1 589 ? -24.595 16.619 22.338 1.00 95.19 589 ASN A O 1
ATOM 4822 N N . VAL A 1 590 ? -23.817 16.530 20.235 1.00 95.81 590 VAL A N 1
ATOM 4823 C CA . VAL A 1 590 ? -23.497 15.086 20.245 1.00 95.81 590 VAL A CA 1
ATOM 4824 C C . VAL A 1 590 ? -22.286 14.810 21.145 1.00 95.81 590 VAL A C 1
ATOM 4826 O O . VAL A 1 590 ? -22.254 13.816 21.866 1.00 95.81 590 VAL A O 1
ATOM 4829 N N . LEU A 1 591 ? -21.300 15.713 21.155 1.00 96.06 591 LEU A N 1
ATOM 4830 C CA . LEU A 1 591 ? -20.149 15.631 22.062 1.00 96.06 591 LEU A CA 1
ATOM 4831 C C . LEU A 1 591 ? -20.569 15.866 23.521 1.00 96.06 591 LEU A C 1
ATOM 4833 O O . LEU A 1 591 ? -20.121 15.141 24.409 1.00 96.06 591 LEU A O 1
ATOM 4837 N N . ASP A 1 592 ? -21.473 16.821 23.756 1.00 95.44 592 ASP A N 1
ATOM 4838 C CA . ASP A 1 592 ? -22.029 17.091 25.086 1.00 95.44 592 ASP A CA 1
ATOM 4839 C C . ASP A 1 592 ? -22.936 15.929 25.573 1.00 95.44 592 ASP A C 1
ATOM 4841 O O . ASP A 1 592 ? -22.967 15.644 26.771 1.00 95.44 592 ASP A O 1
ATOM 4845 N N . GLU A 1 593 ? -23.601 15.184 24.675 1.00 95.38 593 GLU A N 1
ATOM 4846 C CA . GLU A 1 593 ? -24.309 13.931 25.007 1.00 95.38 593 GLU A CA 1
ATOM 4847 C C . GLU A 1 593 ? -23.334 12.826 25.453 1.00 95.38 593 GLU A C 1
ATOM 4849 O O . GLU A 1 593 ? -23.566 12.169 26.469 1.00 95.38 593 GLU A O 1
ATOM 4854 N N . TRP A 1 594 ? -22.206 12.639 24.756 1.00 95.31 594 TRP A N 1
ATOM 4855 C CA . TRP A 1 594 ? -21.171 11.694 25.198 1.00 95.31 594 TRP A CA 1
ATOM 4856 C C . TRP A 1 594 ? -20.536 12.104 26.532 1.00 95.31 594 TRP A C 1
ATOM 4858 O O . TRP A 1 594 ? -20.312 11.245 27.384 1.00 95.31 594 TRP A O 1
ATOM 4868 N N . ALA A 1 595 ? -20.322 13.402 26.762 1.00 95.06 595 ALA A N 1
ATOM 4869 C CA . ALA A 1 595 ? -19.879 13.922 28.056 1.00 95.06 595 ALA A CA 1
ATOM 4870 C C . ALA A 1 595 ? -20.901 13.649 29.174 1.00 95.06 595 ALA A C 1
ATOM 4872 O O . ALA A 1 595 ? -20.518 13.395 30.317 1.00 95.06 595 ALA A O 1
ATOM 4873 N N . GLN A 1 596 ? -22.200 13.663 28.859 1.00 94.38 596 GLN A N 1
ATOM 4874 C CA . GLN A 1 596 ? -23.247 13.282 29.804 1.00 94.38 596 GLN A CA 1
ATOM 4875 C C . GLN A 1 596 ? -23.272 11.767 30.068 1.00 94.38 596 GLN A C 1
ATOM 4877 O O . GLN A 1 596 ? -23.489 11.374 31.211 1.00 94.38 596 GLN A O 1
ATOM 4882 N N . LYS A 1 597 ? -22.975 10.925 29.068 1.00 92.50 597 LYS A N 1
ATOM 4883 C CA . LYS A 1 597 ? -22.833 9.463 29.241 1.00 92.50 597 LYS A CA 1
ATOM 4884 C C . LYS A 1 597 ? -21.613 9.068 30.071 1.00 92.50 597 LYS A C 1
ATOM 4886 O O . LYS A 1 597 ? -21.668 8.081 30.798 1.00 92.50 597 LYS A O 1
ATOM 4891 N N . GLU A 1 598 ? -20.530 9.841 30.016 1.00 93.06 598 GLU A N 1
ATOM 4892 C CA . GLU A 1 598 ? -19.420 9.702 30.970 1.00 93.06 598 GLU A CA 1
ATOM 4893 C C . GLU A 1 598 ? -19.893 10.035 32.396 1.00 93.06 598 GLU A C 1
ATOM 4895 O O . GLU A 1 598 ? -19.732 9.222 33.304 1.00 93.06 598 GLU A O 1
ATOM 4900 N N . LYS A 1 599 ? -20.589 11.169 32.584 1.00 91.81 599 LYS A N 1
ATOM 4901 C CA . LYS A 1 599 ? -21.132 11.599 33.891 1.00 91.81 599 LYS A CA 1
ATOM 4902 C C . LYS A 1 599 ? -22.160 10.641 34.503 1.00 91.81 599 LYS A C 1
ATOM 4904 O O . LYS A 1 599 ? -22.268 10.587 35.727 1.00 91.81 599 LYS A O 1
ATOM 4909 N N . THR A 1 600 ? -22.929 9.911 33.692 1.00 92.25 600 THR A N 1
ATOM 4910 C CA . THR A 1 600 ? -23.883 8.889 34.166 1.00 92.25 600 THR A CA 1
ATOM 4911 C C . THR A 1 600 ? -23.261 7.501 34.340 1.00 92.25 600 THR A C 1
ATOM 4913 O O . THR A 1 600 ? -23.909 6.621 34.906 1.00 92.25 600 THR A O 1
ATOM 4916 N N . GLY A 1 601 ? -22.016 7.288 33.896 1.00 87.50 601 GLY A N 1
ATOM 4917 C CA . GLY A 1 601 ? -21.355 5.978 33.902 1.00 87.50 601 GLY A CA 1
ATOM 4918 C C . GLY A 1 601 ? -21.793 5.037 32.772 1.00 87.50 601 GLY A C 1
ATOM 4919 O O . GLY A 1 601 ? -21.382 3.878 32.761 1.00 87.50 601 GLY A O 1
ATOM 4920 N N . GLU A 1 602 ? -22.590 5.514 31.810 1.00 85.25 602 GLU A N 1
ATOM 4921 C CA . GLU A 1 602 ? -22.939 4.779 30.583 1.00 85.25 602 GLU A CA 1
ATOM 4922 C C . GLU A 1 602 ? -21.734 4.609 29.641 1.00 85.25 602 GLU A C 1
ATOM 4924 O O . GLU A 1 602 ? -21.682 3.651 28.872 1.00 85.25 602 GLU A O 1
ATOM 4929 N N . ARG A 1 603 ? -20.747 5.514 29.717 1.00 85.56 603 ARG A N 1
ATOM 4930 C CA . ARG A 1 603 ? -19.445 5.412 29.042 1.00 85.56 603 ARG A CA 1
ATOM 4931 C C . ARG A 1 603 ? -18.324 5.422 30.082 1.00 85.56 603 ARG A C 1
ATOM 4933 O O . ARG A 1 603 ? -18.328 6.241 30.995 1.00 85.56 603 ARG A O 1
ATOM 4940 N N . THR A 1 604 ? -17.333 4.541 29.935 1.00 79.81 604 THR A N 1
ATOM 4941 C CA . THR A 1 604 ? -16.176 4.508 30.843 1.00 79.81 604 THR A CA 1
ATOM 4942 C C . THR A 1 604 ? -15.179 5.633 30.550 1.00 79.81 604 THR A C 1
ATOM 4944 O O . THR A 1 604 ? -14.697 5.775 29.427 1.00 79.81 604 THR A O 1
ATOM 4947 N N . GLU A 1 605 ? -14.798 6.389 31.582 1.00 70.19 605 GLU A N 1
ATOM 4948 C CA . GLU A 1 605 ? -13.763 7.435 31.495 1.00 70.19 605 GLU A CA 1
ATOM 4949 C C . GLU A 1 605 ? -12.355 6.876 31.188 1.00 70.19 605 GLU A C 1
ATOM 4951 O O . GLU A 1 605 ? -11.456 7.628 30.816 1.00 70.19 605 GLU A O 1
ATOM 4956 N N . ASN A 1 606 ? -12.152 5.554 31.296 1.00 76.44 606 ASN A N 1
ATOM 4957 C CA . ASN A 1 606 ? -10.864 4.904 31.028 1.00 76.44 606 ASN A CA 1
ATOM 4958 C C . ASN A 1 606 ? -10.436 4.957 29.548 1.00 76.44 606 ASN A C 1
ATOM 4960 O O . ASN A 1 606 ? -9.237 4.879 29.275 1.00 76.44 606 ASN A O 1
ATOM 4964 N N . ASN A 1 607 ? -11.376 5.085 28.599 1.00 84.69 607 ASN A N 1
ATOM 4965 C CA . ASN A 1 607 ? -11.046 5.348 27.195 1.00 84.69 607 ASN A CA 1
ATOM 4966 C C . ASN A 1 607 ? -11.213 6.853 26.912 1.00 84.69 607 ASN A C 1
ATOM 4968 O O . ASN A 1 607 ? -12.356 7.320 26.889 1.00 84.69 607 ASN A O 1
ATOM 4972 N N . PRO A 1 608 ? -10.142 7.639 26.690 1.00 95.50 608 PRO A N 1
ATOM 4973 C CA . PRO A 1 608 ? -10.281 9.068 26.403 1.00 95.50 608 PRO A CA 1
ATOM 4974 C C . PRO A 1 608 ? -11.083 9.308 25.115 1.00 95.50 608 PRO A C 1
ATOM 4976 O O . PRO A 1 608 ? -11.127 8.462 24.233 1.00 95.50 608 PRO A O 1
ATOM 4979 N N . ALA A 1 609 ? -11.688 10.480 24.957 1.00 97.06 609 ALA A N 1
ATOM 4980 C CA . ALA A 1 609 ? -12.299 10.902 23.694 1.00 97.06 609 ALA A CA 1
ATOM 4981 C C . ALA A 1 609 ? -11.247 11.366 22.669 1.00 97.06 609 ALA A C 1
ATOM 4983 O O . ALA A 1 609 ? -11.446 11.265 21.457 1.00 97.06 609 ALA A O 1
ATOM 4984 N N . PHE A 1 610 ? -10.112 11.870 23.157 1.00 98.44 610 PHE A N 1
ATOM 4985 C CA . PHE A 1 610 ? -9.008 12.374 22.348 1.00 98.44 610 PHE A CA 1
ATOM 4986 C C . PHE A 1 610 ? -7.660 12.047 23.001 1.00 98.44 610 PHE A C 1
ATOM 4988 O O . PHE A 1 610 ? -7.490 12.254 24.206 1.00 98.44 610 PHE A O 1
ATOM 4995 N N . TRP A 1 611 ? -6.701 11.563 22.210 1.00 98.06 611 TRP A N 1
ATOM 4996 C CA . TRP A 1 611 ? -5.335 11.252 22.641 1.00 98.06 611 TRP A CA 1
ATOM 4997 C C . TRP A 1 611 ? -4.335 11.778 21.609 1.00 98.06 611 TRP A C 1
ATOM 4999 O O . TRP A 1 611 ? -4.246 11.284 20.489 1.00 98.06 611 TRP A O 1
ATOM 5009 N N . TRP A 1 612 ? -3.561 12.784 22.002 1.00 98.06 612 TRP A N 1
ATOM 5010 C CA . TRP A 1 612 ? -2.514 13.395 21.190 1.00 98.06 612 TRP A CA 1
ATOM 5011 C C . TRP A 1 612 ? -1.127 13.060 21.743 1.00 98.06 612 TRP A C 1
ATOM 5013 O O . TRP A 1 612 ? -0.944 12.987 22.960 1.00 98.06 612 TRP A O 1
ATOM 5023 N N . VAL A 1 613 ? -0.159 12.863 20.848 1.00 96.44 613 VAL A N 1
ATOM 5024 C CA . VAL A 1 613 ? 1.233 12.494 21.147 1.00 96.44 613 VAL A CA 1
ATOM 5025 C C . VAL A 1 613 ? 2.172 13.234 20.189 1.00 96.44 613 VAL A C 1
ATOM 5027 O O . VAL A 1 613 ? 1.891 13.250 18.992 1.00 96.44 613 VAL A O 1
ATOM 5030 N N . ASP A 1 614 ? 3.296 13.784 20.661 1.00 92.31 614 ASP A N 1
ATOM 5031 C CA . ASP A 1 614 ? 4.360 14.329 19.793 1.00 92.31 614 ASP A CA 1
ATOM 5032 C C . ASP A 1 614 ? 5.590 13.415 19.631 1.00 92.31 614 ASP A C 1
ATOM 5034 O O . ASP A 1 614 ? 5.745 12.381 20.287 1.00 92.31 614 ASP A O 1
ATOM 5038 N N . ASP A 1 615 ? 6.500 13.812 18.739 1.00 84.62 615 ASP A N 1
ATOM 5039 C CA . ASP A 1 615 ? 7.769 13.126 18.478 1.00 84.62 615 ASP A CA 1
ATOM 5040 C C . ASP A 1 615 ? 8.815 13.244 19.606 1.00 84.62 615 ASP A C 1
ATOM 5042 O O . ASP A 1 615 ? 9.867 12.606 19.532 1.00 84.62 615 ASP A O 1
ATOM 5046 N N . LYS A 1 616 ? 8.509 13.981 20.683 1.00 87.38 616 LYS A N 1
ATOM 5047 C CA . LYS A 1 616 ? 9.309 14.082 21.917 1.00 87.38 616 LYS A CA 1
ATOM 5048 C C . LYS A 1 616 ? 8.723 13.232 23.054 1.00 87.38 616 LYS A C 1
ATOM 5050 O O . LYS A 1 616 ? 9.343 13.123 24.111 1.00 87.38 616 LYS A O 1
ATOM 5055 N N . GLY A 1 617 ? 7.559 12.610 22.845 1.00 86.62 617 GLY A N 1
ATOM 5056 C CA . GLY A 1 617 ? 6.872 11.769 23.826 1.00 86.62 617 GLY A CA 1
ATOM 5057 C C . GLY A 1 617 ? 5.996 12.530 24.826 1.00 86.62 617 GLY A C 1
ATOM 5058 O O . GLY A 1 617 ? 5.614 11.948 25.842 1.00 86.62 617 GLY A O 1
ATOM 5059 N N . LYS A 1 618 ? 5.660 13.801 24.568 1.00 93.62 618 LYS A N 1
ATOM 5060 C CA . LYS A 1 618 ? 4.606 14.516 25.302 1.00 93.62 618 LYS A CA 1
ATOM 5061 C C . LYS A 1 618 ? 3.255 13.930 24.893 1.00 93.62 618 LYS A C 1
ATOM 5063 O O . LYS A 1 618 ? 2.983 13.788 23.704 1.00 93.62 618 LYS A O 1
ATOM 5068 N N . GLU A 1 619 ? 2.396 13.636 25.866 1.00 96.00 619 GLU A N 1
ATOM 5069 C CA . GLU A 1 619 ? 1.043 13.126 25.619 1.00 96.00 619 GLU A CA 1
ATOM 5070 C C . GLU A 1 619 ? -0.017 14.041 26.239 1.00 96.00 619 GLU A C 1
ATOM 5072 O O . GLU A 1 619 ? 0.178 14.594 27.322 1.00 96.00 619 GLU A O 1
ATOM 5077 N N . ILE A 1 620 ? -1.154 14.182 25.559 1.00 96.62 620 ILE A N 1
ATOM 5078 C CA . ILE A 1 620 ? -2.345 14.899 26.030 1.00 96.62 620 ILE A CA 1
ATOM 5079 C C . ILE A 1 620 ? -3.544 13.968 25.847 1.00 96.62 620 ILE A C 1
ATOM 5081 O O . ILE A 1 620 ? -3.717 13.376 24.782 1.00 96.62 620 ILE A O 1
ATOM 5085 N N . LYS A 1 621 ? -4.371 13.834 26.887 1.00 97.12 621 LYS A N 1
ATOM 5086 C CA . LYS A 1 621 ? -5.583 13.005 26.891 1.00 97.12 621 LYS A CA 1
ATOM 5087 C C . LYS A 1 621 ? -6.754 13.813 27.423 1.00 97.12 621 LYS A C 1
ATOM 5089 O O . LYS A 1 621 ? -6.606 14.490 28.438 1.00 97.12 621 LYS A O 1
ATOM 5094 N N . TRP A 1 622 ? -7.899 13.710 26.759 1.00 97.62 622 TRP A N 1
ATOM 5095 C CA . TRP A 1 622 ? -9.137 14.394 27.129 1.00 97.62 622 TRP A CA 1
ATOM 5096 C C . TRP A 1 622 ? -10.318 13.424 27.061 1.00 97.62 622 TRP A C 1
ATOM 5098 O O . TRP A 1 622 ? -10.444 12.680 26.088 1.00 97.62 622 TRP A O 1
ATOM 5108 N N . SER A 1 623 ? -11.188 13.444 28.070 1.00 97.19 623 SER A N 1
ATOM 5109 C CA . SER A 1 623 ? -12.529 12.842 28.017 1.00 97.19 623 SER A CA 1
ATOM 5110 C C . SER A 1 623 ? -13.490 13.699 27.174 1.00 97.19 623 SER A C 1
ATOM 5112 O O . SER A 1 623 ? -13.137 14.820 26.783 1.00 97.19 623 SER A O 1
ATOM 5114 N N . PHE A 1 624 ? -14.712 13.228 26.898 1.00 96.81 624 PHE A N 1
ATOM 5115 C CA . PHE A 1 624 ? -15.720 14.082 26.250 1.00 96.81 624 PHE A CA 1
ATOM 5116 C C . PHE A 1 624 ? -16.102 15.269 27.147 1.00 96.81 624 PHE A C 1
ATOM 5118 O O . PHE A 1 624 ? -16.315 16.375 26.643 1.00 96.81 624 PHE A O 1
ATOM 5125 N N . GLN A 1 625 ? -16.088 15.096 28.474 1.00 95.50 625 GLN A N 1
ATOM 5126 C CA . GLN A 1 625 ? -16.227 16.207 29.426 1.00 95.50 625 GLN A CA 1
ATOM 5127 C C . GLN A 1 625 ? -15.129 17.268 29.248 1.00 95.50 625 GLN A C 1
ATOM 5129 O O . GLN A 1 625 ? -15.440 18.456 29.144 1.00 95.50 625 GLN A O 1
ATOM 5134 N N . ASN A 1 626 ? -13.857 16.868 29.119 1.00 95.94 626 ASN A N 1
ATOM 5135 C CA . ASN A 1 626 ? -12.775 17.827 28.873 1.00 95.94 626 ASN A CA 1
ATOM 5136 C C . ASN A 1 626 ? -12.910 18.504 27.499 1.00 95.94 626 ASN A C 1
ATOM 5138 O O . ASN A 1 626 ? -12.730 19.715 27.405 1.00 95.94 626 ASN A O 1
ATOM 5142 N N . LEU A 1 627 ? -13.260 17.764 26.437 1.00 96.38 627 LEU A N 1
ATOM 5143 C CA . LEU A 1 627 ? -13.532 18.356 25.117 1.00 96.38 627 LEU A CA 1
ATOM 5144 C C . LEU A 1 627 ? -14.669 19.385 25.181 1.00 96.38 627 LEU A C 1
ATOM 5146 O O . LEU A 1 627 ? -14.578 20.443 24.555 1.00 96.38 627 LEU A O 1
ATOM 5150 N N . THR A 1 628 ? -15.713 19.109 25.964 1.00 95.75 628 THR A N 1
ATOM 5151 C CA . THR A 1 628 ? -16.838 20.024 26.195 1.00 95.75 628 THR A CA 1
ATOM 5152 C C . THR A 1 628 ? -16.362 21.328 26.831 1.00 95.75 628 THR A C 1
ATOM 5154 O O . THR A 1 628 ? -16.536 22.395 26.245 1.00 95.75 628 THR A O 1
ATOM 5157 N N . GLU A 1 629 ? -15.693 21.258 27.981 1.00 96.75 629 GLU A N 1
ATOM 5158 C CA . GLU A 1 629 ? -15.202 22.439 28.706 1.00 96.75 629 GLU A CA 1
ATOM 5159 C C . GLU A 1 629 ? -14.181 23.245 27.889 1.00 96.75 629 GLU A C 1
ATOM 5161 O O . GLU A 1 629 ? -14.290 24.468 27.778 1.00 96.75 629 GLU A O 1
ATOM 5166 N N . ASN A 1 630 ? -13.219 22.561 27.267 1.00 97.69 630 ASN A N 1
ATOM 5167 C CA . ASN A 1 630 ? -12.145 23.184 26.497 1.00 97.69 630 ASN A CA 1
ATOM 5168 C C . ASN A 1 630 ? -12.677 23.859 25.220 1.00 97.69 630 ASN A C 1
ATOM 5170 O O . ASN A 1 630 ? -12.283 24.979 24.899 1.00 97.69 630 ASN A O 1
ATOM 5174 N N . SER A 1 631 ? -13.624 23.232 24.512 1.00 97.94 631 SER A N 1
ATOM 5175 C CA . SER A 1 631 ? -14.235 23.839 23.318 1.00 97.94 631 SER A CA 1
ATOM 5176 C C . SER A 1 631 ? -15.145 25.024 23.642 1.00 97.94 631 SER A C 1
ATOM 5178 O O . SER A 1 631 ? -15.215 25.956 22.845 1.00 97.94 631 SER A O 1
ATOM 5180 N N . ARG A 1 632 ? -15.798 25.045 24.814 1.00 98.25 632 ARG A N 1
ATOM 5181 C CA . ARG A 1 632 ? -16.553 26.216 25.296 1.00 98.25 632 ARG A CA 1
ATOM 5182 C C . ARG A 1 632 ? -15.630 27.400 25.610 1.00 98.25 632 ARG A C 1
ATOM 5184 O O . ARG A 1 632 ? -15.943 28.521 25.211 1.00 98.25 632 ARG A O 1
ATOM 5191 N N . ARG A 1 633 ? -14.448 27.155 26.200 1.00 98.44 633 ARG A N 1
ATOM 5192 C CA . ARG A 1 633 ? -13.389 28.181 26.331 1.00 98.44 633 ARG A CA 1
ATOM 5193 C C . ARG A 1 633 ? -13.001 28.748 24.971 1.00 98.44 633 ARG A C 1
ATOM 5195 O O . ARG A 1 633 ? -13.046 29.960 24.786 1.00 98.44 633 ARG A O 1
ATOM 5202 N N . THR A 1 634 ? -12.688 27.892 23.999 1.00 98.38 634 THR A N 1
ATOM 5203 C CA . THR A 1 634 ? -12.320 28.345 22.650 1.00 98.38 634 THR A CA 1
ATOM 5204 C C . THR A 1 634 ? -13.464 29.080 21.937 1.00 98.38 634 THR A C 1
ATOM 5206 O O . THR A 1 634 ? -13.206 30.095 21.297 1.00 98.38 634 THR A O 1
ATOM 5209 N N . ALA A 1 635 ? -14.723 28.666 22.103 1.00 98.38 635 ALA A N 1
ATOM 5210 C CA . ALA A 1 635 ? -15.885 29.365 21.542 1.00 98.38 635 ALA A CA 1
ATOM 5211 C C . ALA A 1 635 ? -16.028 30.799 22.085 1.00 98.38 635 ALA A C 1
ATOM 5213 O O . ALA A 1 635 ? -16.277 31.731 21.321 1.00 98.38 635 ALA A O 1
ATOM 5214 N N . ASN A 1 636 ? -15.757 31.003 23.378 1.00 98.25 636 ASN A N 1
ATOM 5215 C CA . ASN A 1 636 ? -15.706 32.335 23.986 1.00 98.25 636 ASN A CA 1
ATOM 5216 C C . ASN A 1 636 ? -14.532 33.198 23.467 1.00 98.25 636 ASN A C 1
ATOM 5218 O O . ASN A 1 636 ? -14.679 34.416 23.363 1.00 98.25 636 ASN A O 1
ATOM 5222 N N . ILE A 1 637 ? -13.391 32.603 23.087 1.00 98.25 637 ILE A N 1
ATOM 5223 C CA . ILE A 1 637 ? -12.290 33.331 22.415 1.00 98.25 637 ILE A CA 1
ATOM 5224 C C . ILE A 1 637 ? -12.721 33.792 21.016 1.00 98.25 637 ILE A C 1
ATOM 5226 O O . ILE A 1 637 ? -12.425 34.923 20.630 1.00 98.25 637 ILE A O 1
ATOM 5230 N N . LEU A 1 638 ? -13.422 32.936 20.265 1.00 98.06 638 LEU A N 1
ATOM 5231 C CA . LEU A 1 638 ? -13.905 33.254 18.921 1.00 98.06 638 LEU A CA 1
ATOM 5232 C C . LEU A 1 638 ? -14.950 34.382 18.956 1.00 98.06 638 LEU A C 1
ATOM 5234 O O . LEU A 1 638 ? -14.718 35.445 18.380 1.00 98.06 638 LEU A O 1
ATOM 5238 N N . ALA A 1 639 ? -16.052 34.189 19.684 1.00 96.50 639 ALA A N 1
ATOM 5239 C CA . ALA A 1 639 ? -17.137 35.171 19.756 1.00 96.50 639 ALA A CA 1
ATOM 5240 C C . ALA A 1 639 ? -16.724 36.486 20.448 1.00 96.50 639 ALA A C 1
ATOM 5242 O O . ALA A 1 639 ? -17.219 37.551 20.094 1.00 96.50 639 ALA A O 1
ATOM 5243 N N . GLY A 1 640 ? -15.818 36.423 21.434 1.00 96.12 640 GLY A N 1
ATOM 5244 C CA . GLY A 1 640 ? -15.365 37.588 22.196 1.00 96.12 640 GLY A CA 1
ATOM 5245 C C . GLY A 1 640 ? -14.142 38.284 21.596 1.00 96.12 640 GLY A C 1
ATOM 5246 O O . GLY A 1 640 ? -14.226 39.415 21.128 1.00 96.12 640 GLY A O 1
ATOM 5247 N N . ALA A 1 641 ? -12.978 37.632 21.646 1.00 95.25 641 ALA A N 1
ATOM 5248 C CA . ALA A 1 641 ? -11.703 38.267 21.300 1.00 95.25 641 ALA A CA 1
ATOM 5249 C C . ALA A 1 641 ? -11.454 38.370 19.785 1.00 95.25 641 ALA A C 1
ATOM 5251 O O . ALA A 1 641 ? -10.712 39.253 19.356 1.00 95.25 641 ALA A O 1
ATOM 5252 N N . CYS A 1 642 ? -12.053 37.486 18.979 1.00 96.31 642 CYS A N 1
ATOM 5253 C CA . CYS A 1 642 ? -11.866 37.468 17.523 1.00 96.31 642 CYS A CA 1
ATOM 5254 C C . CYS A 1 642 ? -12.989 38.177 16.741 1.00 96.31 642 CYS A C 1
ATOM 5256 O O . CYS A 1 642 ? -12.836 38.340 15.530 1.00 96.31 642 CYS A O 1
ATOM 5258 N N . ASP A 1 643 ? -14.081 38.578 17.409 1.00 95.56 643 ASP A N 1
ATOM 5259 C CA . ASP A 1 643 ? -15.299 39.175 16.826 1.00 95.56 643 ASP A CA 1
ATOM 5260 C C . ASP A 1 643 ? -15.824 38.424 15.582 1.00 95.56 643 ASP A C 1
ATOM 5262 O O . ASP A 1 643 ? -16.107 39.008 14.528 1.00 95.56 643 ASP A O 1
ATOM 5266 N N . VAL A 1 644 ? -15.931 37.094 15.690 1.00 95.38 644 VAL A N 1
ATOM 5267 C CA . VAL A 1 644 ? -16.634 36.281 14.686 1.00 95.38 644 VAL A CA 1
ATOM 5268 C C . VAL A 1 644 ? -18.075 36.033 15.111 1.00 95.38 644 VAL A C 1
ATOM 5270 O O . VAL A 1 644 ? -18.353 35.684 16.256 1.00 95.38 644 VAL A O 1
ATOM 5273 N N . GLN A 1 645 ? -18.987 36.229 14.165 1.00 95.25 645 GLN A N 1
ATOM 5274 C CA . GLN A 1 645 ? -20.437 36.173 14.363 1.00 95.25 645 GLN A CA 1
ATOM 5275 C C . GLN A 1 645 ? -21.022 34.946 13.643 1.00 95.25 645 GLN A C 1
ATOM 5277 O O . GLN A 1 645 ? -20.396 34.430 12.722 1.00 95.25 645 GLN A O 1
ATOM 5282 N N . ARG A 1 646 ? -22.218 34.466 14.007 1.00 96.31 646 ARG A N 1
ATOM 5283 C CA . ARG A 1 646 ? -22.860 33.321 13.321 1.00 96.31 646 ARG A CA 1
ATOM 5284 C C . ARG A 1 646 ? -22.913 33.545 11.800 1.00 96.31 646 ARG A C 1
ATOM 5286 O O . ARG A 1 646 ? -23.357 34.593 11.335 1.00 96.31 646 ARG A 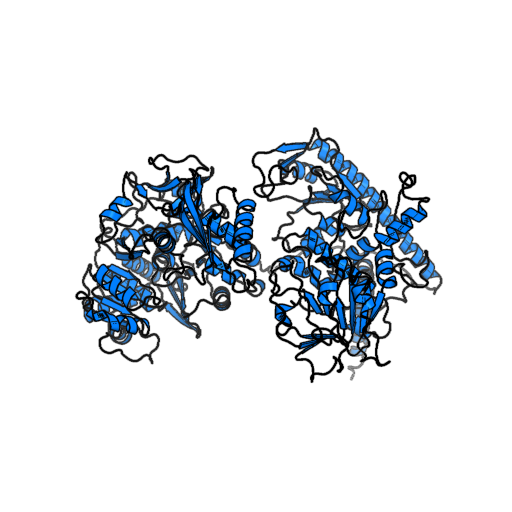O 1
ATOM 5293 N N . GLY A 1 647 ? -22.429 32.571 11.030 1.00 95.81 647 GLY A N 1
ATOM 5294 C CA . GLY A 1 647 ? -22.254 32.654 9.574 1.00 95.81 647 GLY A CA 1
ATOM 5295 C C . GLY A 1 647 ? -20.927 33.260 9.078 1.00 95.81 647 GLY A C 1
ATOM 5296 O O . GLY A 1 647 ? -20.617 33.100 7.895 1.00 95.81 647 GLY A O 1
ATOM 5297 N N . ASP A 1 648 ? -20.109 33.891 9.933 1.00 97.94 648 ASP A N 1
ATOM 5298 C CA . ASP A 1 648 ? -18.746 34.306 9.564 1.00 97.94 648 ASP A CA 1
ATOM 5299 C C . ASP A 1 648 ? -17.887 33.084 9.205 1.00 97.94 648 ASP A C 1
ATOM 5301 O O . ASP A 1 648 ? -18.038 31.993 9.763 1.00 97.94 648 ASP A O 1
ATOM 5305 N N . ARG A 1 649 ? -16.938 33.280 8.284 1.00 98.12 649 ARG A N 1
ATOM 5306 C CA . ARG A 1 649 ? -16.009 32.235 7.834 1.00 98.12 649 ARG A CA 1
ATOM 5307 C C . ARG A 1 649 ? -14.674 32.341 8.564 1.00 98.12 649 ARG A C 1
ATOM 5309 O O . ARG A 1 649 ? -14.010 33.376 8.500 1.00 98.12 649 ARG A O 1
ATOM 5316 N N . VAL A 1 650 ? -14.277 31.249 9.214 1.00 98.50 650 VAL A N 1
ATOM 5317 C CA . VAL A 1 650 ? -13.048 31.135 10.011 1.00 98.50 650 VAL A CA 1
ATOM 5318 C C . VAL A 1 650 ? -12.063 30.233 9.278 1.00 98.50 650 VAL A C 1
ATOM 5320 O O . VAL A 1 650 ? -12.282 29.027 9.151 1.00 98.50 650 VAL A O 1
ATOM 5323 N N . MET A 1 651 ? -10.972 30.807 8.774 1.00 98.06 651 MET A N 1
ATOM 5324 C CA . MET A 1 651 ? -9.924 30.047 8.094 1.00 98.06 651 MET A CA 1
ATOM 5325 C C . MET A 1 651 ? -8.963 29.431 9.113 1.00 98.06 651 MET A C 1
ATOM 5327 O O . MET A 1 651 ? -8.463 30.134 9.986 1.00 98.06 651 MET A O 1
ATOM 5331 N N . VAL A 1 652 ? -8.685 28.130 9.008 1.00 98.12 652 VAL A N 1
ATOM 5332 C CA . VAL A 1 652 ? -7.857 27.405 9.990 1.00 98.12 652 VAL A CA 1
ATOM 5333 C C . VAL A 1 652 ? -6.698 26.711 9.282 1.00 98.12 652 VAL A C 1
ATOM 5335 O O . VAL A 1 652 ? -6.913 25.744 8.552 1.00 98.12 652 VAL A O 1
ATOM 5338 N N . ILE A 1 653 ? -5.478 27.203 9.511 1.00 96.31 653 ILE A N 1
ATOM 5339 C CA . ILE A 1 653 ? -4.226 26.695 8.932 1.00 96.31 653 ILE A CA 1
ATOM 5340 C C . ILE A 1 653 ? -3.278 26.332 10.080 1.00 96.31 653 ILE A C 1
ATOM 5342 O O . ILE A 1 653 ? -2.409 27.107 10.463 1.00 96.31 653 ILE A O 1
ATOM 5346 N N . LEU A 1 654 ? -3.495 25.157 10.668 1.00 95.69 654 LEU A N 1
ATOM 5347 C CA . LEU A 1 654 ? -2.706 24.630 11.785 1.00 95.69 654 LEU A CA 1
ATOM 5348 C C . LEU A 1 654 ? -2.168 23.243 11.430 1.00 95.69 654 LEU A C 1
ATOM 5350 O O . LEU A 1 654 ? -2.880 22.499 10.750 1.00 95.69 654 LEU A O 1
ATOM 5354 N N . PRO A 1 655 ? -0.988 22.836 11.932 1.00 92.12 655 PRO A N 1
ATOM 5355 C CA . PRO A 1 655 ? -0.564 21.443 11.901 1.00 92.12 655 PRO A CA 1
ATOM 5356 C C . PRO A 1 655 ? -1.417 20.605 12.875 1.00 92.12 655 PRO A C 1
ATOM 5358 O O . PRO A 1 655 ? -2.419 21.068 13.423 1.00 92.12 655 PRO A O 1
ATOM 5361 N N . ARG A 1 656 ? -1.046 19.339 13.106 1.00 93.69 656 ARG A N 1
ATOM 5362 C CA . ARG A 1 656 ? -1.778 18.418 14.000 1.00 93.69 656 ARG A CA 1
ATOM 5363 C C . ARG A 1 656 ? -1.573 18.780 15.482 1.00 93.69 656 ARG A C 1
ATOM 5365 O O . ARG A 1 656 ? -0.905 18.047 16.207 1.00 93.69 656 ARG A O 1
ATOM 5372 N N . LEU A 1 657 ? -2.093 19.926 15.915 1.00 95.00 657 LEU A N 1
ATOM 5373 C CA . LEU A 1 657 ? -2.079 20.434 17.293 1.00 95.00 657 LEU A CA 1
ATOM 5374 C C . LEU A 1 657 ? -3.456 20.225 17.948 1.00 95.00 657 LEU A C 1
ATOM 5376 O O . LEU A 1 657 ? -4.459 20.358 17.241 1.00 95.00 657 LEU A O 1
ATOM 5380 N N . PRO A 1 658 ? -3.547 19.935 19.261 1.00 96.69 658 PRO A N 1
ATOM 5381 C CA . PRO A 1 658 ? -4.824 19.715 19.956 1.00 96.69 658 PRO A CA 1
ATOM 5382 C C . PRO A 1 658 ? -5.839 20.850 19.756 1.00 96.69 658 PRO A C 1
ATOM 5384 O O . PRO A 1 658 ? -7.041 20.609 19.628 1.00 96.69 658 PRO A O 1
ATOM 5387 N N . GLU A 1 659 ? -5.348 22.085 19.665 1.00 97.50 659 GLU A N 1
ATOM 5388 C CA . GLU A 1 659 ? -6.119 23.299 19.423 1.00 97.50 659 GLU A CA 1
ATOM 5389 C C . GLU A 1 659 ? -6.964 23.231 18.144 1.00 97.50 659 GLU A C 1
ATOM 5391 O O . GLU A 1 659 ? -8.079 23.748 18.151 1.00 97.50 659 GLU A O 1
ATOM 5396 N N . TRP A 1 660 ? -6.516 22.553 17.075 1.00 97.75 660 TRP A N 1
ATOM 5397 C CA . TRP A 1 660 ? -7.305 22.418 15.839 1.00 97.75 660 TRP A CA 1
ATOM 5398 C C . TRP A 1 660 ? -8.661 21.750 16.107 1.00 97.75 660 TRP A C 1
ATOM 5400 O O . TRP A 1 660 ? -9.690 22.215 15.614 1.00 97.75 660 TRP A O 1
ATOM 5410 N N . TRP A 1 661 ? -8.690 20.713 16.9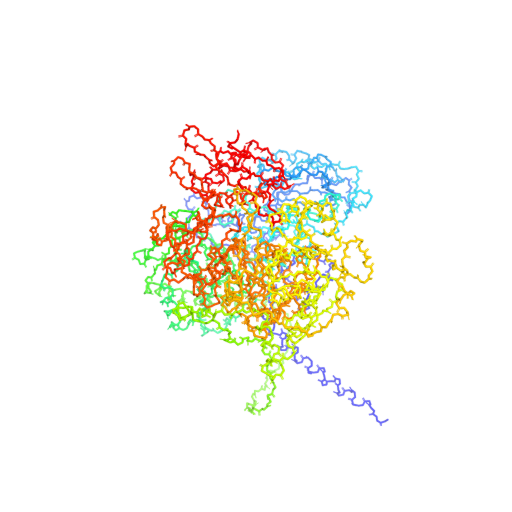49 1.00 98.44 661 TRP A N 1
ATOM 5411 C CA . TRP A 1 661 ? -9.930 20.041 17.345 1.00 98.44 661 TRP A CA 1
ATOM 5412 C C . TRP A 1 661 ? -10.818 20.953 18.194 1.00 98.44 661 TRP A C 1
ATOM 5414 O O . TRP A 1 661 ? -12.014 21.058 17.920 1.00 98.44 661 TRP A O 1
ATOM 5424 N N . LEU A 1 662 ? -10.243 21.669 19.167 1.00 98.31 662 LEU A N 1
ATOM 5425 C CA . LEU A 1 662 ? -10.991 22.622 19.996 1.00 98.31 662 LEU A CA 1
ATOM 5426 C C . LEU A 1 662 ? -11.601 23.757 19.164 1.00 98.31 662 LEU A C 1
ATOM 5428 O O . LEU A 1 662 ? -12.751 24.120 19.394 1.00 98.31 662 LEU A O 1
ATOM 5432 N N . ILE A 1 663 ? -10.867 24.270 18.173 1.00 98.50 663 ILE A N 1
ATOM 5433 C CA . ILE A 1 663 ? -11.313 25.307 17.233 1.00 98.50 663 ILE A CA 1
ATOM 5434 C C . ILE A 1 663 ? -12.464 24.806 16.357 1.00 98.50 663 ILE A C 1
ATOM 5436 O O . ILE A 1 663 ? -13.452 25.520 16.199 1.00 98.50 663 ILE A O 1
ATOM 5440 N N . ASN A 1 664 ? -12.383 23.583 15.823 1.00 98.12 664 ASN A N 1
ATOM 5441 C CA . ASN A 1 664 ? -13.471 23.013 15.021 1.00 98.12 664 ASN A CA 1
ATOM 5442 C C . ASN A 1 664 ? -14.751 22.853 15.866 1.00 98.12 664 ASN A C 1
ATOM 5444 O O . ASN A 1 664 ? -15.822 23.265 15.425 1.00 98.12 664 ASN A O 1
ATOM 5448 N N . ILE A 1 665 ? -14.658 22.349 17.108 1.00 98.44 665 ILE A N 1
ATOM 5449 C CA . ILE A 1 665 ? -15.824 22.272 18.012 1.00 98.44 665 ILE A CA 1
ATOM 5450 C C . ILE A 1 665 ? -16.320 23.675 18.403 1.00 98.44 665 ILE A C 1
ATOM 5452 O O . ILE A 1 665 ? -17.522 23.903 18.488 1.00 98.44 665 ILE A O 1
ATOM 5456 N N . ALA A 1 666 ? -15.421 24.631 18.627 1.00 98.44 666 ALA A N 1
ATOM 5457 C CA . ALA A 1 666 ? -15.790 26.002 18.955 1.00 98.44 666 ALA A CA 1
ATOM 5458 C C . ALA A 1 666 ? -16.581 26.676 17.827 1.00 98.44 666 ALA A C 1
ATOM 5460 O O . ALA A 1 666 ? -17.596 27.304 18.109 1.00 98.44 666 ALA A O 1
ATOM 5461 N N . CYS A 1 667 ? -16.180 26.477 16.567 1.00 98.31 667 CYS A N 1
ATOM 5462 C CA . CYS A 1 667 ? -16.912 27.004 15.416 1.00 98.31 667 CYS A CA 1
ATOM 5463 C C . CYS A 1 667 ? -18.321 26.402 15.299 1.00 98.31 667 CYS A C 1
ATOM 5465 O O . CYS A 1 667 ? -19.274 27.130 15.028 1.00 98.31 667 CYS A O 1
ATOM 5467 N N . LEU A 1 668 ? -18.480 25.101 15.598 1.00 98.06 668 LEU A N 1
ATOM 5468 C CA . LEU A 1 668 ? -19.806 24.481 15.730 1.00 98.06 668 LEU A CA 1
ATOM 5469 C C . LEU A 1 668 ? -20.656 25.199 16.788 1.00 98.06 668 LEU A C 1
ATOM 5471 O O . LEU A 1 668 ? -21.820 25.499 16.532 1.00 98.06 668 LEU A O 1
ATOM 5475 N N . ARG A 1 669 ? -20.082 25.499 17.963 1.00 98.06 669 ARG A N 1
ATOM 5476 C CA . ARG A 1 669 ? -20.796 26.183 19.055 1.00 98.06 669 ARG A CA 1
ATOM 5477 C C . ARG A 1 669 ? -21.170 27.627 18.722 1.00 98.06 669 ARG A C 1
ATOM 5479 O O . ARG A 1 669 ? -22.241 28.046 19.134 1.00 98.06 669 ARG A O 1
ATOM 5486 N N . THR A 1 670 ? -20.351 28.352 17.957 1.00 98.06 670 THR A N 1
ATOM 5487 C CA . THR A 1 670 ? -20.631 29.735 17.518 1.00 98.06 670 THR A CA 1
ATOM 5488 C C . THR A 1 670 ? -21.406 29.833 16.197 1.00 98.06 670 THR A C 1
ATOM 5490 O O . THR A 1 670 ? -21.610 30.937 15.697 1.00 98.06 670 THR A O 1
ATOM 5493 N N . GLY A 1 671 ? -21.797 28.708 15.585 1.00 97.38 671 GLY A N 1
ATOM 5494 C CA . GLY A 1 671 ? -22.455 28.694 14.272 1.00 97.38 671 GLY A CA 1
ATOM 5495 C C . GLY A 1 671 ? -21.620 29.352 13.163 1.00 97.38 671 GLY A C 1
ATOM 5496 O O . GLY A 1 671 ? -22.171 30.013 12.282 1.00 97.38 671 GLY A O 1
ATOM 5497 N N . THR A 1 672 ? -20.289 29.250 13.229 1.00 98.06 672 THR A N 1
ATOM 5498 C CA . THR A 1 672 ? -19.370 29.824 12.233 1.00 98.06 672 THR A CA 1
ATOM 5499 C C . THR A 1 672 ? -18.916 28.776 11.224 1.00 98.06 672 THR A C 1
ATOM 5501 O O . THR A 1 672 ? -18.789 27.587 11.520 1.00 98.06 672 THR A O 1
ATOM 5504 N N . ILE A 1 673 ? -18.651 29.229 10.000 1.00 98.38 673 ILE A N 1
ATOM 5505 C CA . ILE A 1 673 ? -18.323 28.366 8.868 1.00 98.38 673 ILE A CA 1
ATOM 5506 C C . ILE A 1 673 ? -16.816 28.100 8.865 1.00 98.38 673 ILE A C 1
ATOM 5508 O O . ILE A 1 673 ? -16.007 28.995 8.602 1.00 98.38 673 ILE A O 1
ATOM 5512 N N . ILE A 1 674 ? -16.425 26.855 9.117 1.00 97.56 674 ILE A N 1
ATOM 5513 C CA . ILE A 1 674 ? -15.017 26.444 9.146 1.00 97.56 674 ILE A CA 1
ATOM 5514 C C . ILE A 1 674 ? -14.458 26.422 7.711 1.00 97.56 674 ILE A C 1
ATOM 5516 O O . ILE A 1 674 ? -15.089 25.881 6.806 1.00 97.56 674 ILE A O 1
ATOM 5520 N N . SER A 1 675 ? -13.259 26.962 7.490 1.00 96.25 675 SER A N 1
ATOM 5521 C CA . SER A 1 675 ? -12.536 26.906 6.208 1.00 96.25 675 SER A CA 1
ATOM 5522 C C . SER A 1 675 ? -11.121 26.334 6.411 1.00 96.25 675 SER A C 1
ATOM 5524 O O . SER A 1 675 ? -10.163 27.105 6.539 1.00 96.25 675 SER A O 1
ATOM 5526 N N . PRO A 1 676 ? -10.947 24.999 6.461 1.00 93.75 676 PRO A N 1
ATOM 5527 C CA . PRO A 1 676 ? -9.639 24.382 6.689 1.00 93.75 676 PRO A CA 1
ATOM 5528 C C . PRO A 1 676 ? -8.640 24.629 5.548 1.00 93.75 676 PRO A C 1
ATOM 5530 O O . PRO A 1 676 ? -9.007 24.683 4.372 1.00 93.75 676 PRO A O 1
ATOM 5533 N N . GLY A 1 677 ? -7.357 24.728 5.897 1.00 85.25 677 GLY A N 1
ATOM 5534 C CA . GLY A 1 677 ? -6.233 24.792 4.963 1.00 85.25 677 GLY A CA 1
ATOM 5535 C C . GLY A 1 677 ? -5.004 24.058 5.503 1.00 85.25 677 GLY A C 1
ATOM 5536 O O . GLY A 1 677 ? -4.796 23.978 6.710 1.00 85.25 677 GLY A O 1
ATOM 5537 N N . SER A 1 678 ? -4.197 23.490 4.605 1.00 84.00 678 SER A N 1
ATOM 5538 C CA . SER A 1 678 ? -2.941 22.814 4.968 1.00 84.00 678 SER A CA 1
ATOM 5539 C C . SER A 1 678 ? -1.835 23.841 5.235 1.00 84.00 678 SER A C 1
ATOM 5541 O O . SER A 1 678 ? -1.763 24.863 4.552 1.00 84.00 678 SER A O 1
ATOM 5543 N N . THR A 1 679 ? -0.908 23.549 6.149 1.00 84.56 679 THR A N 1
ATOM 5544 C CA . THR A 1 679 ? 0.295 24.377 6.397 1.00 84.56 679 THR A CA 1
ATOM 5545 C C . THR A 1 679 ? 1.261 24.424 5.197 1.00 84.56 679 THR A C 1
ATOM 5547 O O . THR A 1 679 ? 2.203 25.216 5.163 1.00 84.56 679 THR A O 1
ATOM 5550 N N . GLN A 1 680 ? 1.018 23.614 4.159 1.00 76.75 680 GLN A N 1
ATOM 5551 C CA . GLN A 1 680 ? 1.743 23.669 2.884 1.00 76.75 680 GLN A CA 1
ATOM 5552 C C . GLN A 1 680 ? 1.335 24.852 1.986 1.00 76.75 680 GLN A C 1
ATOM 5554 O O . GLN A 1 680 ? 2.024 25.133 1.005 1.00 76.75 680 GLN A O 1
ATOM 5559 N N . LEU A 1 681 ? 0.238 25.557 2.296 1.00 77.25 681 LEU A N 1
ATOM 5560 C CA . LEU A 1 681 ? -0.185 26.748 1.552 1.00 77.25 681 LEU A CA 1
ATOM 5561 C C . LEU A 1 681 ? 0.862 27.873 1.671 1.00 77.25 681 LEU A C 1
ATOM 5563 O O . LEU A 1 681 ? 1.571 27.992 2.670 1.00 77.25 681 LEU A O 1
ATOM 5567 N N . ARG A 1 682 ? 0.973 28.711 0.639 1.00 80.44 682 ARG A N 1
ATOM 5568 C CA . ARG A 1 682 ? 1.891 29.864 0.590 1.00 80.44 682 ARG A CA 1
ATOM 5569 C C . ARG A 1 682 ? 1.115 31.168 0.406 1.00 80.44 682 ARG A C 1
ATOM 5571 O O . ARG A 1 682 ? -0.091 31.136 0.182 1.00 80.44 682 ARG A O 1
ATOM 5578 N N . ALA A 1 683 ? 1.789 32.314 0.493 1.00 78.50 683 ALA A N 1
ATOM 5579 C CA . ALA A 1 683 ? 1.168 33.645 0.488 1.00 78.50 683 ALA A CA 1
ATOM 5580 C C . ALA A 1 683 ? 0.054 33.808 -0.574 1.00 78.50 683 ALA A C 1
ATOM 5582 O O . ALA A 1 683 ? -1.097 34.068 -0.235 1.00 78.50 683 ALA A O 1
ATOM 5583 N N . LYS A 1 684 ? 0.347 33.518 -1.849 1.00 71.94 684 LYS A N 1
ATOM 5584 C CA . LYS A 1 684 ? -0.623 33.586 -2.963 1.00 71.94 684 LYS A CA 1
ATOM 5585 C C . LYS A 1 684 ? -1.805 32.605 -2.841 1.00 71.94 684 LYS A C 1
ATOM 5587 O O . LYS A 1 684 ? -2.926 32.913 -3.244 1.00 71.94 684 LYS A O 1
ATOM 5592 N N . ASP A 1 685 ? -1.572 31.415 -2.290 1.00 75.69 685 ASP A N 1
ATOM 5593 C CA . ASP A 1 685 ? -2.623 30.426 -2.026 1.00 75.69 685 ASP A CA 1
ATOM 5594 C C . ASP A 1 685 ? -3.581 30.886 -0.923 1.00 75.69 685 ASP A C 1
ATOM 5596 O O . ASP A 1 685 ? -4.784 30.622 -0.999 1.00 75.69 685 ASP A O 1
ATOM 5600 N N . ILE A 1 686 ? -3.034 31.551 0.095 1.00 86.25 686 ILE A N 1
ATOM 5601 C CA . ILE A 1 686 ? -3.765 32.126 1.224 1.00 86.25 686 ILE A CA 1
ATOM 5602 C C . ILE A 1 686 ? -4.559 33.346 0.749 1.00 86.25 686 ILE A C 1
ATOM 5604 O O . ILE A 1 686 ? -5.759 33.404 0.988 1.00 86.25 686 ILE A O 1
ATOM 5608 N N . GLU A 1 687 ? -3.940 34.260 -0.003 1.00 85.69 687 GLU A N 1
ATOM 5609 C CA . GLU A 1 687 ? -4.583 35.427 -0.626 1.00 85.69 687 GLU A CA 1
ATOM 5610 C C . GLU A 1 687 ? -5.824 35.027 -1.435 1.00 85.69 687 GLU A C 1
ATOM 5612 O O . GLU A 1 687 ? -6.935 35.483 -1.151 1.00 85.69 687 GLU A O 1
ATOM 5617 N N . SER A 1 688 ? -5.658 34.107 -2.392 1.00 79.50 688 SER A N 1
ATOM 5618 C CA . SER A 1 688 ? -6.754 33.633 -3.242 1.00 79.50 688 SER A CA 1
ATOM 5619 C C . SER A 1 688 ? -7.895 33.011 -2.433 1.00 79.50 688 SER A C 1
ATOM 5621 O O . SER A 1 688 ? -9.055 33.147 -2.822 1.00 79.50 688 SER A O 1
ATOM 5623 N N . ARG A 1 689 ? -7.591 32.327 -1.322 1.00 87.62 689 ARG A N 1
ATOM 5624 C CA . ARG A 1 689 ? -8.599 31.692 -0.462 1.00 87.62 689 ARG A CA 1
ATOM 5625 C C . ARG A 1 689 ? -9.262 32.691 0.479 1.00 87.62 689 ARG A C 1
ATOM 5627 O O . ARG A 1 689 ? -10.470 32.595 0.665 1.00 87.62 689 ARG A O 1
ATOM 5634 N N . LEU A 1 690 ? -8.533 33.658 1.038 1.00 92.38 690 LEU A N 1
ATOM 5635 C CA . LEU A 1 690 ? -9.087 34.736 1.865 1.00 92.38 690 LEU A CA 1
ATOM 5636 C C . LEU A 1 690 ? -10.067 35.594 1.056 1.00 92.38 690 LEU A C 1
ATOM 5638 O O . LEU A 1 690 ? -11.173 35.854 1.523 1.00 92.38 690 LEU A O 1
ATOM 5642 N N . LEU A 1 691 ? -9.698 35.960 -0.176 1.00 89.81 691 LEU A N 1
ATOM 5643 C CA . LEU A 1 691 ? -10.552 36.726 -1.089 1.00 89.81 691 LEU A CA 1
ATOM 5644 C C . LEU A 1 691 ? -11.802 35.947 -1.518 1.00 89.81 691 LEU A C 1
ATOM 5646 O O . LEU A 1 691 ? -12.903 36.493 -1.475 1.00 89.81 691 LEU A O 1
ATOM 5650 N N . ALA A 1 692 ? -11.653 34.673 -1.901 1.00 88.31 692 ALA A N 1
ATOM 5651 C CA . ALA A 1 692 ? -12.783 33.841 -2.318 1.00 88.31 692 ALA A CA 1
ATOM 5652 C C . ALA A 1 692 ? -13.734 33.528 -1.149 1.00 88.31 692 ALA A C 1
ATOM 5654 O O . ALA A 1 692 ? -14.941 33.737 -1.255 1.00 88.31 692 ALA A O 1
ATOM 5655 N N . SER A 1 693 ? -13.194 33.073 -0.012 1.00 92.62 693 SER A N 1
ATOM 5656 C CA . SER A 1 693 ? -14.000 32.754 1.174 1.00 92.62 693 SER A CA 1
ATOM 5657 C C . SER A 1 693 ? -14.597 33.987 1.838 1.00 92.62 693 SER A C 1
ATOM 5659 O O . SER A 1 693 ? -15.664 33.860 2.432 1.00 92.62 693 SER A O 1
ATOM 5661 N N . LYS A 1 694 ? -13.964 35.163 1.730 1.00 95.69 694 LYS A N 1
ATOM 5662 C CA . LYS A 1 694 ? -14.327 36.373 2.490 1.00 95.69 694 LYS A CA 1
ATOM 5663 C C . LYS A 1 694 ? -14.213 36.129 4.005 1.00 95.69 694 LYS A C 1
ATOM 5665 O O . LYS A 1 694 ? -15.031 36.612 4.782 1.00 95.69 694 LYS A O 1
ATOM 5670 N N . ALA A 1 695 ? -13.229 35.319 4.412 1.00 96.81 695 ALA A N 1
ATOM 5671 C CA . ALA A 1 695 ? -13.011 34.937 5.806 1.00 96.81 695 ALA A CA 1
ATOM 5672 C C . ALA A 1 695 ? -12.717 36.154 6.694 1.00 96.81 695 ALA A C 1
ATOM 5674 O O . ALA A 1 695 ? -11.878 36.993 6.353 1.00 96.81 695 ALA A O 1
ATOM 5675 N N . THR A 1 696 ? -13.396 36.222 7.840 1.00 97.94 696 THR A N 1
ATOM 5676 C CA . THR A 1 696 ? -13.289 37.336 8.795 1.00 97.94 696 THR A CA 1
ATOM 5677 C C . THR A 1 696 ? -12.262 37.080 9.890 1.00 97.94 696 THR A C 1
ATOM 5679 O O . THR A 1 696 ? -11.731 38.031 10.460 1.00 97.94 696 THR A O 1
ATOM 5682 N N . CYS A 1 697 ? -11.915 35.815 10.130 1.00 98.38 697 CYS A N 1
ATOM 5683 C CA . CYS A 1 697 ? -10.836 35.409 11.021 1.00 98.38 697 CYS A CA 1
ATOM 5684 C C . CYS A 1 697 ? -9.931 34.378 10.340 1.00 98.38 697 CYS A C 1
ATOM 5686 O O . CYS A 1 697 ? -10.410 33.516 9.595 1.00 98.38 697 CYS A O 1
ATOM 5688 N N . ILE A 1 698 ? -8.630 34.440 10.629 1.00 98.44 698 ILE A N 1
ATOM 5689 C CA . ILE A 1 698 ? -7.669 33.383 10.301 1.00 98.44 698 ILE A CA 1
ATOM 5690 C C . ILE A 1 698 ? -6.919 32.929 11.553 1.00 98.44 698 ILE A C 1
ATOM 5692 O O . ILE A 1 698 ? -6.446 33.745 12.345 1.00 98.44 698 ILE A O 1
ATOM 5696 N N . ILE A 1 699 ? -6.805 31.615 11.720 1.00 98.50 699 ILE A N 1
ATOM 5697 C CA . ILE A 1 699 ? -6.142 30.972 12.851 1.00 98.50 699 ILE A CA 1
ATOM 5698 C C . ILE A 1 699 ? -4.966 30.162 12.312 1.00 98.50 699 ILE A C 1
ATOM 5700 O O . ILE A 1 699 ? -5.165 29.308 11.444 1.00 98.50 699 ILE A O 1
ATOM 5704 N N . ALA A 1 700 ? -3.755 30.449 12.791 1.00 97.56 700 ALA A N 1
ATOM 5705 C CA . ALA A 1 700 ? -2.525 29.887 12.236 1.00 97.56 700 ALA A CA 1
ATOM 5706 C C . ALA A 1 700 ? -1.438 29.596 13.281 1.00 97.56 700 ALA A C 1
ATOM 5708 O O . ALA A 1 700 ? -1.445 30.143 14.386 1.00 97.56 700 ALA A O 1
ATOM 5709 N N . ASP A 1 701 ? -0.498 28.729 12.906 1.00 94.62 701 ASP A N 1
ATOM 5710 C CA . ASP A 1 701 ? 0.761 28.497 13.617 1.00 94.62 701 ASP A CA 1
ATOM 5711 C C . ASP A 1 701 ? 1.822 29.547 13.225 1.00 94.62 701 ASP A C 1
ATOM 5713 O O . ASP A 1 701 ? 1.598 30.385 12.352 1.00 94.62 701 ASP A O 1
ATOM 5717 N N . GLN A 1 702 ? 2.999 29.502 13.852 1.00 93.00 702 GLN A N 1
ATOM 5718 C CA . GLN A 1 702 ? 4.051 30.507 13.657 1.00 93.00 702 GLN A CA 1
ATOM 5719 C C . GLN A 1 702 ? 4.731 30.482 12.268 1.00 93.00 702 GLN A C 1
ATOM 5721 O O . GLN A 1 702 ? 5.200 31.537 11.827 1.00 93.00 702 GLN A O 1
ATOM 5726 N N . GLU A 1 703 ? 4.783 29.339 11.568 1.00 90.44 703 GLU A N 1
ATOM 5727 C CA . GLU A 1 703 ? 5.255 29.254 10.174 1.00 90.44 703 GLU A CA 1
ATOM 5728 C C . GLU A 1 703 ? 4.171 29.790 9.230 1.00 90.44 703 GLU A C 1
ATOM 5730 O O . GLU A 1 703 ? 4.422 30.731 8.471 1.00 90.44 703 GLU A O 1
ATOM 5735 N N . SER A 1 704 ? 2.940 29.276 9.333 1.00 91.69 704 SER A N 1
ATOM 5736 C CA . SER A 1 704 ? 1.819 29.715 8.486 1.00 91.69 704 SER A CA 1
ATOM 5737 C C . SER A 1 704 ? 1.522 31.213 8.644 1.00 91.69 704 SER A C 1
ATOM 5739 O O . SER A 1 704 ? 1.272 31.907 7.655 1.00 91.69 704 SER A O 1
ATOM 5741 N N . ALA A 1 705 ? 1.624 31.753 9.864 1.00 96.00 705 ALA A N 1
ATOM 5742 C CA . ALA A 1 705 ? 1.425 33.172 10.157 1.00 96.00 705 ALA A CA 1
ATOM 5743 C C . ALA A 1 705 ? 2.411 34.104 9.426 1.00 96.00 705 ALA A C 1
ATOM 5745 O O . ALA A 1 705 ? 2.087 35.274 9.206 1.00 96.00 705 ALA A O 1
ATOM 5746 N N . ALA A 1 706 ? 3.587 33.613 9.014 1.00 92.69 706 ALA A N 1
ATOM 5747 C CA . ALA A 1 706 ? 4.514 34.389 8.192 1.00 92.69 706 ALA A CA 1
ATOM 5748 C C . ALA A 1 706 ? 3.939 34.663 6.797 1.00 92.69 706 ALA A C 1
ATOM 5750 O O . ALA A 1 706 ? 3.838 35.824 6.402 1.00 92.69 706 ALA A O 1
ATOM 5751 N N . PHE A 1 707 ? 3.467 33.620 6.111 1.00 89.25 707 PHE A N 1
ATOM 5752 C CA . PHE A 1 707 ? 2.848 33.747 4.789 1.00 89.25 707 PHE A CA 1
ATOM 5753 C C . PHE A 1 707 ? 1.510 34.498 4.828 1.00 89.25 707 PHE A C 1
ATOM 5755 O O . PHE A 1 707 ? 1.148 35.153 3.855 1.00 89.25 707 PHE A O 1
ATOM 5762 N N . VAL A 1 708 ? 0.773 34.429 5.944 1.00 95.94 708 VAL A N 1
ATOM 5763 C CA . VAL A 1 708 ? -0.453 35.222 6.142 1.00 95.94 708 VAL A CA 1
ATOM 5764 C C . VAL A 1 708 ? -0.139 36.718 6.253 1.00 95.94 708 VAL A C 1
ATOM 5766 O O . VAL A 1 708 ? -0.866 37.524 5.678 1.00 95.94 708 VAL A O 1
ATOM 5769 N N . ASP A 1 709 ? 0.929 37.120 6.950 1.00 96.31 709 ASP A N 1
ATOM 5770 C CA . ASP A 1 709 ? 1.281 38.543 7.101 1.00 96.31 709 ASP A CA 1
ATOM 5771 C C . ASP A 1 709 ? 1.652 39.225 5.774 1.00 96.31 709 ASP A C 1
ATOM 5773 O O . ASP A 1 709 ? 1.416 40.425 5.632 1.00 96.31 709 ASP A O 1
ATOM 5777 N N . GLU A 1 710 ? 2.169 38.477 4.794 1.00 93.88 710 GLU A N 1
ATOM 5778 C CA . GLU A 1 710 ? 2.451 38.983 3.441 1.00 93.88 710 GLU A CA 1
ATOM 5779 C C . GLU A 1 710 ? 1.180 39.446 2.704 1.00 93.88 710 GLU A C 1
ATOM 5781 O O . GLU A 1 710 ? 1.244 40.367 1.890 1.00 93.88 710 GLU A O 1
ATOM 5786 N N . VAL A 1 711 ? 0.022 38.830 2.988 1.00 92.19 711 VAL A N 1
ATOM 5787 C CA . VAL A 1 711 ? -1.215 38.989 2.193 1.00 92.19 711 VAL A CA 1
ATOM 5788 C C . VAL A 1 711 ? -2.451 39.396 2.993 1.00 92.19 711 VAL A C 1
ATOM 5790 O O . VAL A 1 711 ? -3.488 39.678 2.397 1.00 92.19 711 VAL A O 1
ATOM 5793 N N . ALA A 1 712 ? -2.368 39.493 4.323 1.00 91.50 712 ALA A N 1
ATOM 5794 C CA . ALA A 1 712 ? -3.490 39.887 5.181 1.00 91.50 712 ALA A CA 1
ATOM 5795 C C . ALA A 1 712 ? -4.125 41.222 4.746 1.00 91.50 712 ALA A C 1
ATOM 5797 O O . ALA A 1 712 ? -5.345 41.347 4.726 1.00 91.50 712 ALA A O 1
ATOM 5798 N N . ASN A 1 713 ? -3.301 42.183 4.312 1.00 90.94 713 ASN A N 1
ATOM 5799 C CA . ASN A 1 713 ? -3.745 43.496 3.828 1.00 90.94 713 ASN A CA 1
ATOM 5800 C C . ASN A 1 713 ? -4.505 43.448 2.486 1.00 90.94 713 ASN A C 1
ATOM 5802 O O . ASN A 1 713 ? -5.106 44.448 2.101 1.00 90.94 713 ASN A O 1
ATOM 5806 N N . CYS A 1 714 ? -4.475 42.323 1.763 1.00 86.81 714 CYS A N 1
ATOM 5807 C CA . CYS A 1 714 ? -5.184 42.162 0.492 1.00 86.81 714 CYS A CA 1
ATOM 5808 C C . CYS A 1 714 ? -6.663 41.789 0.691 1.00 86.81 714 CYS A C 1
ATOM 5810 O O . CYS A 1 714 ? -7.467 42.019 -0.209 1.00 86.81 714 CYS A O 1
ATOM 5812 N N . SER A 1 715 ? -7.044 41.243 1.855 1.00 91.31 715 SER A N 1
ATOM 5813 C CA . SER A 1 715 ? -8.436 40.883 2.158 1.00 91.31 715 SER A CA 1
ATOM 5814 C C . SER A 1 715 ? -9.131 41.979 2.977 1.00 91.31 715 SER A C 1
ATOM 5816 O O . SER A 1 715 ? -8.843 42.111 4.166 1.00 91.31 715 SER A O 1
ATOM 5818 N N . PRO A 1 716 ? -10.106 42.722 2.415 1.00 93.38 716 PRO A N 1
ATOM 5819 C CA . PRO A 1 716 ? -10.862 43.731 3.164 1.00 93.38 716 PRO A CA 1
ATOM 5820 C C . PRO A 1 716 ? -11.859 43.120 4.167 1.00 93.38 716 PRO A C 1
ATOM 5822 O O . PRO A 1 716 ? -12.513 43.854 4.901 1.00 93.38 716 PRO A O 1
ATOM 5825 N N . TYR A 1 717 ? -12.004 41.791 4.179 1.00 95.12 717 TYR A N 1
ATOM 5826 C CA . TYR A 1 717 ? -12.929 41.059 5.048 1.00 95.12 717 TYR A CA 1
ATOM 5827 C C . TYR A 1 717 ? -12.287 40.613 6.368 1.00 95.12 717 TYR A C 1
ATOM 5829 O O . TYR A 1 717 ? -13.003 40.351 7.333 1.00 95.12 717 TYR A O 1
ATOM 5837 N N . LEU A 1 718 ? -10.953 40.518 6.419 1.00 97.19 718 LEU A N 1
ATOM 5838 C CA . LEU A 1 718 ? -10.224 39.912 7.531 1.00 97.19 718 LEU A CA 1
ATOM 5839 C C . LEU A 1 718 ? -10.145 40.870 8.734 1.00 97.19 718 LEU A C 1
ATOM 5841 O O . LEU A 1 718 ? -9.326 41.787 8.757 1.00 97.19 718 LEU A O 1
ATOM 5845 N N . LYS A 1 719 ? -10.986 40.633 9.748 1.00 96.25 719 LYS A N 1
ATOM 5846 C CA . LYS A 1 719 ? -11.043 41.393 11.008 1.00 96.25 719 LYS A CA 1
ATOM 5847 C C . LYS A 1 719 ? -9.903 41.019 11.959 1.00 96.25 719 LYS A C 1
ATOM 5849 O O . LYS A 1 719 ? -9.301 41.891 12.581 1.00 96.25 719 LYS A O 1
ATOM 5854 N N . SER A 1 720 ? -9.648 39.718 12.121 1.00 97.38 720 SER A N 1
ATOM 5855 C CA . SER A 1 720 ? -8.838 39.182 13.222 1.00 97.38 720 SER A CA 1
ATOM 5856 C C . SER A 1 720 ? -7.903 38.047 12.792 1.00 97.38 720 SER A C 1
ATOM 5858 O O . SER A 1 720 ? -8.150 37.318 11.829 1.00 97.38 720 SER A O 1
ATOM 5860 N N . LYS A 1 721 ? -6.789 37.909 13.520 1.00 98.12 721 LYS A N 1
ATOM 5861 C CA . LYS A 1 721 ? -5.767 36.875 13.306 1.00 98.12 721 LYS A CA 1
ATOM 5862 C C . LYS A 1 721 ? -5.381 36.266 14.652 1.00 98.12 721 LYS A C 1
ATOM 5864 O O . LYS A 1 721 ? -5.006 37.011 15.557 1.00 98.12 721 LYS A O 1
ATOM 5869 N N . LEU A 1 722 ? -5.470 34.948 14.793 1.00 98.06 722 LEU A N 1
ATOM 5870 C CA . LEU A 1 722 ? -5.260 34.222 16.052 1.00 98.06 722 LEU A CA 1
ATOM 5871 C C . LEU A 1 722 ? -4.074 33.258 15.903 1.00 98.06 722 LEU A C 1
ATOM 5873 O O . LEU A 1 722 ? -4.057 32.420 15.004 1.00 98.06 722 LEU A O 1
ATOM 5877 N N . LEU A 1 723 ? -3.062 33.410 16.756 1.00 97.50 723 LEU A N 1
ATOM 5878 C CA . LEU A 1 723 ? -1.826 32.631 16.727 1.00 97.50 723 LEU A CA 1
ATOM 5879 C C . LEU A 1 723 ? -1.893 31.502 17.756 1.00 97.50 723 LEU A C 1
ATOM 5881 O O . LEU A 1 723 ? -2.056 31.764 18.950 1.00 97.50 723 LEU A O 1
ATOM 5885 N N . VAL A 1 724 ? -1.688 30.268 17.305 1.00 96.81 724 VAL A N 1
ATOM 5886 C CA . VAL A 1 724 ? -1.471 29.104 18.173 1.00 96.81 724 VAL A CA 1
ATOM 5887 C C . VAL A 1 724 ? 0.033 28.853 18.284 1.00 96.81 724 VAL A C 1
ATOM 5889 O O . VAL A 1 724 ? 0.697 28.570 17.287 1.00 96.81 724 VAL A O 1
ATOM 5892 N N . LYS A 1 725 ? 0.583 28.964 19.498 1.00 90.56 725 LYS A N 1
ATOM 5893 C CA . LYS A 1 725 ? 1.982 28.611 19.797 1.00 90.56 725 LYS A CA 1
ATOM 5894 C C . LYS A 1 725 ? 2.134 27.083 19.862 1.00 90.56 725 LYS A C 1
ATOM 5896 O O . LYS A 1 725 ? 1.266 26.424 20.428 1.00 90.56 725 LYS A O 1
ATOM 5901 N N . GLU A 1 726 ? 3.229 26.522 19.338 1.00 81.75 726 GLU A N 1
ATOM 5902 C CA . GLU A 1 726 ? 3.543 25.086 19.505 1.00 81.75 726 GLU A CA 1
ATOM 5903 C C . GLU A 1 726 ? 4.220 24.789 20.855 1.00 81.75 726 GLU A C 1
ATOM 5905 O O . GLU A 1 726 ? 4.030 23.717 21.435 1.00 81.75 726 GLU A O 1
ATOM 5910 N N . ASP A 1 727 ? 4.993 25.744 21.383 1.00 79.69 727 ASP A N 1
ATOM 5911 C CA . ASP A 1 727 ? 5.562 25.692 22.729 1.00 79.69 727 ASP A CA 1
ATOM 5912 C C . ASP A 1 727 ? 5.514 27.056 23.443 1.00 79.69 727 ASP A C 1
ATOM 5914 O O . ASP A 1 727 ? 5.342 28.109 22.832 1.00 79.69 727 ASP A O 1
ATOM 5918 N N . GLU A 1 728 ? 5.697 27.047 24.764 1.00 77.38 728 GLU A N 1
ATOM 5919 C CA . GLU A 1 728 ? 5.697 28.254 25.611 1.00 77.38 728 GLU A CA 1
ATOM 5920 C C . GLU A 1 728 ? 6.873 29.211 25.326 1.00 77.38 728 GLU A C 1
ATOM 5922 O O . GLU A 1 728 ? 6.912 30.324 25.848 1.00 77.38 728 GLU A O 1
ATOM 5927 N N . LYS A 1 729 ? 7.851 28.789 24.514 1.00 80.38 729 LYS A N 1
ATOM 5928 C CA . LYS A 1 729 ? 9.022 29.590 24.120 1.00 80.38 729 LYS A CA 1
ATOM 5929 C C . LYS A 1 729 ? 8.794 30.330 22.804 1.00 80.38 729 LYS A C 1
ATOM 5931 O O . LYS A 1 729 ? 9.575 31.220 22.466 1.00 80.38 729 LYS A O 1
ATOM 5936 N N . THR A 1 730 ? 7.746 29.967 22.067 1.00 80.81 730 THR A N 1
ATOM 5937 C CA . THR A 1 730 ? 7.350 30.593 20.809 1.00 80.81 730 THR A CA 1
ATOM 5938 C C . THR A 1 730 ? 6.917 32.041 21.086 1.00 80.81 730 THR A C 1
ATOM 5940 O O . THR A 1 730 ? 5.940 32.256 21.809 1.00 80.81 730 THR A O 1
ATOM 5943 N N . PRO A 1 731 ? 7.631 33.051 20.553 1.00 84.00 731 PRO A N 1
ATOM 5944 C CA . PRO A 1 731 ? 7.387 34.448 20.894 1.00 84.00 731 PRO A CA 1
ATOM 5945 C C . PRO A 1 731 ? 6.084 34.969 20.282 1.00 84.00 731 PRO A C 1
ATOM 5947 O O . PRO A 1 731 ? 5.677 34.546 19.198 1.00 84.00 731 PRO A O 1
ATOM 5950 N N . ASP A 1 732 ? 5.474 35.949 20.946 1.00 88.12 732 ASP A N 1
ATOM 5951 C CA . ASP A 1 732 ? 4.283 36.632 20.443 1.00 88.12 732 ASP A CA 1
ATOM 5952 C C . ASP A 1 732 ? 4.529 37.343 19.112 1.00 88.12 732 ASP A C 1
ATOM 5954 O O . ASP A 1 732 ? 5.571 37.966 18.877 1.00 88.12 732 ASP A O 1
ATOM 5958 N N . ARG A 1 733 ? 3.521 37.292 18.240 1.00 93.38 733 ARG A N 1
ATOM 5959 C CA . ARG A 1 733 ? 3.569 37.887 16.907 1.00 93.38 733 ARG A CA 1
ATOM 5960 C C . ARG A 1 733 ? 2.751 39.177 16.869 1.00 93.38 733 ARG A C 1
ATOM 5962 O O . ARG A 1 733 ? 1.560 39.190 17.165 1.00 93.38 733 ARG A O 1
ATOM 5969 N N . ARG A 1 734 ? 3.385 40.293 16.496 1.00 93.44 734 ARG A N 1
ATOM 5970 C CA . ARG A 1 734 ? 2.721 41.608 16.438 1.00 93.44 734 ARG A CA 1
ATOM 5971 C C . ARG A 1 734 ? 1.537 41.574 15.464 1.00 93.44 734 ARG A C 1
ATOM 5973 O O . ARG A 1 734 ? 1.703 41.196 14.311 1.00 93.44 734 ARG A O 1
ATOM 5980 N N . GLY A 1 735 ? 0.371 42.041 15.913 1.00 94.31 735 GLY A N 1
ATOM 5981 C CA . GLY A 1 735 ? -0.850 42.053 15.098 1.00 94.31 735 GLY A CA 1
ATOM 5982 C C . GLY A 1 735 ? -1.567 40.701 15.027 1.00 94.31 735 GLY A C 1
ATOM 5983 O O . GLY A 1 735 ? -2.401 40.516 14.145 1.00 94.31 735 GLY A O 1
ATOM 5984 N N . TRP A 1 736 ? -1.239 39.778 15.933 1.00 97.75 736 TRP A N 1
ATOM 5985 C CA . TRP A 1 736 ? -1.945 38.520 16.155 1.00 97.75 736 TRP A CA 1
ATOM 5986 C C . TRP A 1 736 ? -2.397 38.431 17.616 1.00 97.75 736 TRP A C 1
ATOM 5988 O O . TRP A 1 736 ? -1.722 38.929 18.517 1.00 97.75 736 TRP A O 1
ATOM 5998 N N . LEU A 1 737 ? -3.540 37.792 17.844 1.00 97.50 737 LEU A N 1
ATOM 5999 C CA . LEU A 1 737 ? -4.060 37.458 19.166 1.00 97.50 737 LEU A CA 1
ATOM 6000 C C . LEU A 1 737 ? -3.388 36.164 19.664 1.00 97.50 737 LEU A C 1
ATOM 6002 O O . LEU A 1 737 ? -3.350 35.198 18.901 1.00 97.50 737 LEU A O 1
ATOM 6006 N N . PRO A 1 738 ? -2.872 36.090 20.902 1.00 95.75 738 PRO A N 1
ATOM 6007 C CA . PRO A 1 738 ? -2.260 34.867 21.418 1.00 95.75 738 PRO A CA 1
ATOM 6008 C C . PRO A 1 738 ? -3.324 33.886 21.937 1.00 95.75 738 PRO A C 1
ATOM 6010 O O . PRO A 1 738 ? -4.014 34.168 22.919 1.00 95.75 738 PRO A O 1
ATOM 6013 N N . PHE A 1 739 ? -3.453 32.715 21.304 1.00 96.62 739 PHE A N 1
ATOM 6014 C CA . PHE A 1 739 ? -4.463 31.716 21.674 1.00 96.62 739 PHE A CA 1
ATOM 6015 C C . PHE A 1 739 ? -4.331 31.270 23.133 1.00 96.62 739 PHE A C 1
ATOM 6017 O O . PHE A 1 739 ? -5.309 31.323 23.876 1.00 96.62 739 PHE A O 1
ATOM 6024 N N . GLN A 1 740 ? -3.136 30.839 23.553 1.00 94.31 740 GLN A N 1
ATOM 6025 C CA . GLN A 1 740 ? -2.946 30.219 24.867 1.00 94.31 740 GLN A CA 1
ATOM 6026 C C . GLN A 1 740 ? -3.227 31.185 26.034 1.00 94.31 740 GLN A C 1
ATOM 6028 O O . GLN A 1 740 ? -3.849 30.787 27.020 1.00 94.31 740 GLN A O 1
ATOM 6033 N N . ASP A 1 741 ? -2.862 32.463 25.898 1.00 94.06 741 ASP A N 1
ATOM 6034 C CA . ASP A 1 741 ? -3.065 33.469 26.949 1.00 94.06 741 ASP A CA 1
ATOM 6035 C C . ASP A 1 741 ? -4.553 33.839 27.099 1.00 94.06 741 ASP A C 1
ATOM 6037 O O . ASP A 1 741 ? -5.048 34.028 28.213 1.00 94.06 741 ASP A O 1
ATOM 6041 N N . LEU A 1 742 ? -5.294 33.885 25.984 1.00 96.75 742 LEU A N 1
ATOM 6042 C CA . LEU A 1 742 ? -6.751 34.059 25.976 1.00 96.75 742 LEU A CA 1
ATOM 6043 C C . LEU A 1 742 ? -7.465 32.809 26.516 1.00 96.75 742 LEU A C 1
ATOM 6045 O O . LEU A 1 742 ? -8.414 32.920 27.292 1.00 96.75 742 LEU A O 1
ATOM 6049 N N . TYR A 1 743 ? -6.981 31.618 26.165 1.00 96.31 743 TYR A N 1
ATOM 6050 C CA . TYR A 1 743 ? -7.530 30.334 26.602 1.00 96.31 743 TYR A CA 1
ATOM 6051 C C . TYR A 1 743 ? -7.430 30.118 28.117 1.00 96.31 743 TYR A C 1
ATOM 6053 O O . TYR A 1 743 ? -8.385 29.638 28.731 1.00 96.31 743 TYR A O 1
ATOM 6061 N N . ALA A 1 744 ? -6.324 30.538 28.736 1.00 94.62 744 ALA A N 1
ATOM 6062 C CA . ALA A 1 744 ? -6.150 30.498 30.189 1.00 94.62 744 ALA A CA 1
ATOM 6063 C C . ALA A 1 744 ? -7.165 31.376 30.954 1.00 94.62 744 ALA A C 1
ATOM 6065 O O . ALA A 1 744 ? -7.459 31.103 32.118 1.00 94.62 744 ALA A O 1
ATOM 6066 N N . GLN A 1 745 ? -7.709 32.413 30.307 1.00 95.38 745 GLN A N 1
ATOM 6067 C CA . GLN A 1 745 ? -8.640 33.384 30.899 1.00 95.38 745 GLN A CA 1
ATOM 6068 C C . GLN A 1 745 ? -10.110 33.145 30.508 1.00 95.38 745 GLN A C 1
ATOM 6070 O O . GLN A 1 745 ? -11.013 33.607 31.205 1.00 95.38 745 GLN A O 1
ATOM 6075 N N . ALA A 1 746 ? -10.373 32.435 29.407 1.00 96.31 746 ALA A N 1
ATOM 6076 C CA . ALA A 1 746 ? -11.719 32.211 28.889 1.00 96.31 746 ALA A CA 1
ATOM 6077 C C . ALA A 1 746 ? -12.574 31.313 29.806 1.00 96.31 746 ALA A C 1
ATOM 6079 O O . ALA A 1 746 ? -12.103 30.298 30.323 1.00 96.31 746 ALA A O 1
ATOM 6080 N N . SER A 1 747 ? -13.858 31.658 29.955 1.00 96.25 747 SER A N 1
ATOM 6081 C CA . SER A 1 747 ? -14.855 30.850 30.675 1.00 96.25 747 SER A CA 1
ATOM 6082 C C . SER A 1 747 ? -15.115 29.512 29.975 1.00 96.25 747 SER A C 1
ATOM 6084 O O . SER A 1 747 ? -15.176 29.465 28.747 1.00 96.25 747 SER A O 1
ATOM 6086 N N . ASN A 1 748 ? -15.320 28.437 30.741 1.00 93.19 748 ASN A N 1
ATOM 6087 C CA . ASN A 1 748 ? -15.809 27.146 30.238 1.00 93.19 748 ASN A CA 1
ATOM 6088 C C . ASN A 1 748 ? -17.344 27.081 30.110 1.00 93.19 748 ASN A C 1
ATOM 6090 O O . ASN A 1 748 ? -17.860 26.094 29.590 1.00 93.19 748 ASN A O 1
ATOM 6094 N N . GLU A 1 749 ? -18.072 28.120 30.528 1.00 94.31 749 GLU A N 1
ATOM 6095 C CA . GLU A 1 749 ? -19.501 28.267 30.239 1.00 94.31 749 GLU A CA 1
ATOM 6096 C C . GLU A 1 749 ? -19.724 29.040 28.939 1.00 94.31 749 GLU A C 1
ATOM 6098 O O . GLU A 1 749 ? -19.188 30.134 28.755 1.00 94.31 749 GLU A O 1
ATOM 6103 N N . HIS A 1 750 ? -20.516 28.461 28.036 1.00 95.69 750 HIS A N 1
ATOM 6104 C CA . HIS A 1 750 ? -20.855 29.016 26.727 1.00 95.69 750 HIS A CA 1
ATOM 6105 C C . HIS A 1 750 ? -22.174 28.396 26.245 1.00 95.69 750 HIS A C 1
ATOM 6107 O O . HIS A 1 750 ? -22.323 27.171 26.276 1.00 95.69 750 HIS A O 1
ATOM 6113 N N . GLN A 1 751 ? -23.116 29.223 25.790 1.00 93.06 751 GLN A N 1
ATOM 6114 C CA . GLN A 1 751 ? -24.373 28.759 25.205 1.00 93.06 751 GLN A CA 1
ATOM 6115 C C . GLN A 1 751 ? -24.148 28.407 23.730 1.00 93.06 751 GLN A C 1
ATOM 6117 O O . GLN A 1 751 ? -23.722 29.250 22.953 1.00 93.06 751 GLN A O 1
ATOM 6122 N N . CYS A 1 752 ? -24.416 27.154 23.365 1.00 94.12 752 CYS A N 1
ATOM 6123 C CA . CYS A 1 752 ? -24.280 26.654 21.997 1.00 94.12 752 CYS A CA 1
ATOM 6124 C C . CYS A 1 752 ? -25.354 27.272 21.082 1.00 94.12 752 CYS A C 1
ATOM 6126 O O . CYS A 1 752 ? -26.528 27.288 21.458 1.00 94.12 752 CYS A O 1
ATOM 6128 N N . GLU A 1 753 ? -24.973 27.730 19.889 1.00 95.31 753 GLU A N 1
ATOM 6129 C CA . GLU A 1 753 ? -25.903 28.245 18.879 1.00 95.31 753 GLU A CA 1
ATOM 6130 C C . GLU A 1 753 ? -26.879 27.164 18.388 1.00 95.31 753 GLU A C 1
ATOM 6132 O O . GLU A 1 753 ? -26.486 26.066 17.964 1.00 95.31 753 GLU A O 1
ATOM 6137 N N . GLU A 1 754 ? -28.168 27.511 18.394 1.00 95.56 754 GLU A N 1
ATOM 6138 C CA . GLU A 1 754 ? -29.255 26.693 17.858 1.00 95.56 754 GLU A CA 1
ATOM 6139 C C . GLU A 1 754 ? -29.301 26.844 16.330 1.00 95.56 754 GLU A C 1
ATOM 6141 O O . GLU A 1 754 ? -29.947 27.736 15.772 1.00 95.56 754 GLU A O 1
ATOM 6146 N N . THR A 1 755 ? -28.518 26.000 15.661 1.00 96.31 755 THR A N 1
ATOM 6147 C CA . THR A 1 755 ? -28.306 25.980 14.209 1.00 96.31 755 THR A CA 1
ATOM 6148 C C . THR A 1 755 ? -29.268 25.029 13.505 1.00 96.31 755 THR A C 1
ATOM 6150 O O . THR A 1 755 ? -29.525 23.912 13.964 1.00 96.31 755 THR A O 1
ATOM 6153 N N . LEU A 1 756 ? -29.819 25.471 12.375 1.00 97.44 756 LEU A N 1
ATOM 6154 C CA . LEU A 1 756 ? -30.630 24.641 11.493 1.00 97.44 756 LEU A CA 1
ATOM 6155 C C . LEU A 1 756 ? -29.760 23.566 10.832 1.00 97.44 756 LEU A C 1
ATOM 6157 O O . LEU A 1 756 ? -28.617 23.807 10.441 1.00 97.44 756 LEU A O 1
ATOM 6161 N N . SER A 1 757 ? -30.333 22.387 10.601 1.00 96.62 757 SER A N 1
ATOM 6162 C CA . SER A 1 757 ? -29.663 21.272 9.915 1.00 96.62 757 SER A CA 1
ATOM 6163 C C . SER A 1 757 ? -29.098 21.628 8.531 1.00 96.62 757 SER A C 1
ATOM 6165 O O . SER A 1 757 ? -28.152 20.986 8.059 1.00 96.62 757 SER A O 1
ATOM 6167 N N . ASN A 1 758 ? -29.673 22.632 7.864 1.00 95.69 758 ASN A N 1
ATOM 6168 C CA . ASN A 1 758 ? -29.266 23.117 6.546 1.00 95.69 758 ASN A CA 1
ATOM 6169 C C . ASN A 1 758 ? -28.389 24.387 6.574 1.00 95.69 758 ASN A C 1
ATOM 6171 O O . ASN A 1 758 ? -27.994 24.846 5.503 1.00 95.69 758 ASN A O 1
ATOM 6175 N N . GLU A 1 759 ? -28.042 24.938 7.743 1.00 97.50 759 GLU A N 1
ATOM 6176 C CA . GLU A 1 759 ? -27.067 26.035 7.822 1.00 97.50 759 GLU A CA 1
ATOM 6177 C C . GLU A 1 759 ? -25.654 25.539 7.457 1.00 97.50 759 GLU A C 1
ATOM 6179 O O . GLU A 1 759 ? -25.272 24.437 7.870 1.00 97.50 759 GLU A O 1
ATOM 6184 N N . PRO A 1 760 ? -24.859 26.316 6.693 1.00 97.50 760 PRO A N 1
ATOM 6185 C CA . PRO A 1 760 ? -23.469 25.982 6.399 1.00 97.50 760 PRO A CA 1
ATOM 6186 C C . PRO A 1 760 ? -22.610 25.879 7.665 1.00 97.50 760 PRO A C 1
ATOM 6188 O O . PRO A 1 760 ? -22.661 26.744 8.531 1.00 97.50 760 PRO A O 1
ATOM 6191 N N . VAL A 1 761 ? -21.772 24.846 7.727 1.00 96.19 761 VAL A N 1
ATOM 6192 C CA . VAL A 1 761 ? -20.869 24.548 8.852 1.00 96.19 761 VAL A CA 1
ATOM 6193 C C . VAL A 1 761 ? -19.405 24.479 8.423 1.00 96.19 761 VAL A C 1
ATOM 6195 O O . VAL A 1 761 ? -18.489 24.709 9.212 1.00 96.19 761 VAL A O 1
ATOM 6198 N N . THR A 1 762 ? -19.141 24.141 7.161 1.00 96.50 762 THR A N 1
ATOM 6199 C CA . THR A 1 762 ? -17.780 24.023 6.629 1.00 96.50 762 THR A CA 1
ATOM 6200 C C . THR A 1 762 ? -17.771 24.321 5.136 1.00 96.50 762 THR A C 1
ATOM 6202 O O . THR A 1 762 ? -18.682 23.925 4.411 1.00 96.50 762 THR A O 1
ATOM 6205 N N . VAL A 1 763 ? -16.731 25.008 4.672 1.00 96.38 763 VAL A N 1
ATOM 6206 C CA . VAL A 1 763 ? -16.438 25.223 3.255 1.00 96.38 763 VAL A CA 1
ATOM 6207 C C . VAL A 1 763 ? -15.040 24.688 2.968 1.00 96.38 763 VAL A C 1
ATOM 6209 O O . VAL A 1 763 ? -14.050 25.200 3.489 1.00 96.38 763 VAL A O 1
ATOM 6212 N N . PHE A 1 764 ? -14.950 23.662 2.124 1.00 91.50 764 PHE A N 1
ATOM 6213 C CA . PHE A 1 764 ? -13.672 23.094 1.698 1.00 91.50 764 PHE A CA 1
ATOM 6214 C C . PHE A 1 764 ? -13.245 23.655 0.341 1.00 91.50 764 PHE A C 1
ATOM 6216 O O . PHE A 1 764 ? -14.038 23.706 -0.599 1.00 91.50 764 PHE A O 1
ATOM 6223 N N . PHE A 1 765 ? -11.965 24.009 0.209 1.00 83.19 765 PHE A N 1
ATOM 6224 C CA . PHE A 1 765 ? -11.384 24.401 -1.075 1.00 83.19 765 PHE A CA 1
ATOM 6225 C C . PHE A 1 765 ? -10.992 23.170 -1.907 1.00 83.19 765 PHE A C 1
ATOM 6227 O O . PHE A 1 765 ? -9.923 22.592 -1.701 1.00 83.19 765 PHE A O 1
ATOM 6234 N N . THR A 1 766 ? -11.836 22.769 -2.863 1.00 71.62 766 THR A N 1
ATOM 6235 C CA . THR A 1 766 ? -11.576 21.617 -3.742 1.00 71.62 766 THR A CA 1
ATOM 6236 C C . THR A 1 766 ? -10.667 21.999 -4.903 1.00 71.62 766 THR A C 1
ATOM 6238 O O . THR A 1 766 ? -10.823 23.048 -5.530 1.00 71.62 766 THR A O 1
ATOM 6241 N N . SER A 1 767 ? -9.676 21.155 -5.200 1.00 60.84 767 SER A N 1
ATOM 6242 C CA . SER A 1 767 ? -8.794 21.343 -6.352 1.00 60.84 767 SER A CA 1
ATOM 6243 C C . SER A 1 767 ? -9.565 21.055 -7.637 1.00 60.84 767 SER A C 1
ATOM 6245 O O . SER A 1 767 ? -9.688 19.899 -8.042 1.00 60.84 767 SER A O 1
ATOM 6247 N N . GLY A 1 768 ? -10.086 22.106 -8.271 1.00 46.12 768 GLY A N 1
ATOM 6248 C CA . GLY A 1 768 ? -10.716 21.997 -9.579 1.00 46.12 768 GLY A CA 1
ATOM 6249 C C . GLY A 1 768 ? -9.716 21.478 -10.609 1.00 46.12 768 GLY A C 1
ATOM 6250 O O . GLY A 1 768 ? -8.599 21.988 -10.706 1.00 46.12 768 GLY A O 1
ATOM 6251 N N . THR A 1 769 ? -10.123 20.488 -11.399 1.00 42.06 769 THR A N 1
ATOM 6252 C CA . THR A 1 769 ? -9.360 20.049 -12.571 1.00 42.06 769 THR A CA 1
ATOM 6253 C C . THR A 1 769 ? -9.201 21.226 -13.542 1.00 42.06 769 THR A C 1
ATOM 6255 O O . THR A 1 769 ? -8.092 21.574 -13.928 1.00 42.06 769 THR A O 1
ATOM 6258 N N . THR A 1 770 ? -10.292 21.939 -13.829 1.00 41.78 770 THR A N 1
ATOM 6259 C CA . THR A 1 770 ? -10.380 23.002 -14.844 1.00 41.78 770 THR A CA 1
ATOM 6260 C C . THR A 1 770 ? -10.163 24.446 -14.353 1.00 41.78 770 THR A C 1
ATOM 6262 O O . THR A 1 770 ? -10.529 25.382 -15.065 1.00 41.78 770 THR A O 1
ATOM 6265 N N . GLY A 1 771 ? -9.578 24.697 -13.171 1.00 49.72 771 GLY A N 1
ATOM 6266 C CA . GLY A 1 771 ? -9.307 26.085 -12.751 1.00 49.72 771 GLY A CA 1
ATOM 6267 C C . GLY A 1 771 ? -8.827 26.303 -11.313 1.00 49.72 771 GLY A C 1
ATOM 6268 O O . GLY A 1 771 ? -8.234 25.422 -10.695 1.00 49.72 771 GLY A O 1
ATOM 6269 N N . LEU A 1 772 ? -9.073 27.515 -10.796 1.00 54.06 772 LEU A N 1
ATOM 6270 C CA . LEU A 1 772 ? -8.831 27.875 -9.391 1.00 54.06 772 LEU A CA 1
ATOM 6271 C C . LEU A 1 772 ? -9.677 27.008 -8.431 1.00 54.06 772 LEU A C 1
ATOM 6273 O O . LEU A 1 772 ? -10.738 26.523 -8.836 1.00 54.06 772 LEU A O 1
ATOM 6277 N N . PRO A 1 773 ? -9.242 26.818 -7.167 1.00 64.75 773 PRO A N 1
ATOM 6278 C CA . PRO A 1 773 ? -9.963 25.987 -6.207 1.00 64.75 773 PRO A CA 1
ATOM 6279 C C . PRO A 1 773 ? -11.405 26.453 -5.959 1.00 64.75 773 PRO A C 1
ATOM 6281 O O . PRO A 1 773 ? -11.642 27.637 -5.715 1.00 64.75 773 PRO A O 1
ATOM 6284 N N . LYS A 1 774 ? -12.362 25.518 -5.995 1.00 79.69 774 LYS A N 1
ATOM 6285 C CA . LYS A 1 774 ? -13.790 25.785 -5.751 1.00 79.69 774 LYS A CA 1
ATOM 6286 C C . LYS A 1 774 ? -14.100 25.691 -4.258 1.00 79.69 774 LYS A C 1
ATOM 6288 O O . LYS A 1 774 ? -13.404 24.990 -3.536 1.00 79.69 774 LYS A O 1
ATOM 6293 N N . MET A 1 775 ? -15.176 26.321 -3.800 1.00 92.44 775 MET A N 1
ATOM 6294 C CA . MET A 1 775 ? -15.632 26.254 -2.406 1.00 92.44 775 MET A CA 1
ATOM 6295 C C . MET A 1 775 ? -16.824 25.300 -2.263 1.00 92.44 775 MET A C 1
ATOM 6297 O O . MET A 1 775 ? -17.951 25.709 -2.522 1.00 92.44 775 MET A O 1
ATOM 6301 N N . ALA A 1 776 ? -16.600 24.046 -1.866 1.00 94.81 776 ALA A N 1
ATOM 6302 C CA . ALA A 1 776 ? -17.675 23.087 -1.592 1.00 94.81 776 ALA A CA 1
ATOM 6303 C C . ALA A 1 776 ? -18.290 23.349 -0.205 1.00 94.81 776 ALA A C 1
ATOM 6305 O O . ALA A 1 776 ? -17.594 23.252 0.807 1.00 94.81 776 ALA A O 1
ATOM 6306 N N . GLU A 1 777 ? -19.576 23.705 -0.163 1.00 97.81 777 GLU A N 1
ATOM 6307 C CA . GLU A 1 777 ? -20.305 24.074 1.059 1.00 97.81 777 GLU A CA 1
ATOM 6308 C C . GLU A 1 777 ? -21.024 22.870 1.683 1.00 97.81 777 GLU A C 1
ATOM 6310 O O . GLU A 1 777 ? -21.842 22.218 1.037 1.00 97.81 777 GLU A O 1
ATOM 6315 N N . HIS A 1 778 ? -20.751 22.597 2.957 1.00 98.00 778 HIS A N 1
ATOM 6316 C CA . HIS A 1 778 ? -21.420 21.565 3.748 1.00 98.00 778 HIS A CA 1
ATOM 6317 C C . HIS A 1 778 ? -22.204 22.184 4.901 1.00 98.00 778 HIS A C 1
ATOM 6319 O O . HIS A 1 778 ? -21.762 23.157 5.512 1.00 98.00 778 HIS A O 1
ATOM 6325 N N . THR A 1 779 ? -23.349 21.585 5.225 1.00 97.94 779 THR A N 1
ATOM 6326 C CA . THR A 1 779 ? -24.220 21.969 6.345 1.00 97.94 779 THR A CA 1
ATOM 6327 C C . THR A 1 779 ? -23.952 21.172 7.616 1.00 97.94 779 THR A C 1
ATOM 6329 O O . THR A 1 779 ? -23.363 20.084 7.558 1.00 97.94 779 THR A O 1
ATOM 6332 N N . HIS A 1 780 ? -24.469 21.670 8.745 1.00 96.69 780 HIS A N 1
ATOM 6333 C CA . HIS A 1 780 ? -24.450 20.992 10.044 1.00 96.69 780 HIS A CA 1
ATOM 6334 C C . HIS A 1 780 ? -24.892 19.519 9.955 1.00 96.69 780 HIS A C 1
ATOM 6336 O O . HIS A 1 780 ? -24.184 18.639 10.453 1.00 96.69 780 HIS A O 1
ATOM 6342 N N . ALA A 1 781 ? -26.002 19.221 9.267 1.00 95.44 781 ALA A N 1
ATOM 6343 C CA . ALA A 1 781 ? -26.440 17.842 9.043 1.00 95.44 781 ALA A CA 1
ATOM 6344 C C . ALA A 1 781 ? -25.525 17.069 8.079 1.00 95.44 781 ALA A C 1
ATOM 6346 O O . ALA A 1 781 ? -25.203 15.912 8.353 1.00 95.44 781 ALA A O 1
ATOM 6347 N N . SER A 1 782 ? -25.069 17.673 6.975 1.00 95.50 782 SER A N 1
ATOM 6348 C CA . SER A 1 782 ? -24.275 16.937 5.977 1.00 95.50 782 SER A CA 1
ATOM 6349 C C . SER A 1 782 ? -22.927 16.445 6.510 1.00 95.50 782 SER A C 1
ATOM 6351 O O . SER A 1 782 ? -22.544 15.311 6.233 1.00 95.50 782 SER A O 1
ATOM 6353 N N . CYS A 1 783 ? -22.260 17.225 7.364 1.00 91.44 783 CYS A N 1
ATOM 6354 C CA . CYS A 1 783 ? -21.094 16.744 8.096 1.00 91.44 783 CYS A CA 1
ATOM 6355 C C . CYS A 1 783 ? -21.514 15.854 9.278 1.00 91.44 783 CYS A C 1
ATOM 6357 O O . CYS A 1 783 ? -21.196 14.664 9.315 1.00 91.44 783 CYS A O 1
ATOM 6359 N N . GLY A 1 784 ? -22.239 16.406 10.256 1.00 89.75 784 GLY A N 1
ATOM 6360 C CA . GLY A 1 784 ? -22.398 15.760 11.562 1.00 89.75 784 GLY A CA 1
ATOM 6361 C C . GLY A 1 784 ? -23.369 14.575 11.607 1.00 89.75 784 GLY A C 1
ATOM 6362 O O . GLY A 1 784 ? -23.190 13.697 12.447 1.00 89.75 784 GLY A O 1
ATOM 6363 N N . LEU A 1 785 ? -24.348 14.500 10.698 1.00 94.31 785 LEU A N 1
ATOM 6364 C CA . LEU A 1 785 ? -25.181 13.305 10.499 1.00 94.31 785 LEU A CA 1
ATOM 6365 C C . LEU A 1 785 ? -24.685 12.465 9.314 1.00 94.31 785 LEU A C 1
ATOM 6367 O O . LEU A 1 785 ? -24.655 11.238 9.401 1.00 94.31 785 LEU A O 1
ATOM 6371 N N . GLY A 1 786 ? -24.247 13.093 8.218 1.00 92.94 786 GLY A N 1
ATOM 6372 C CA . GLY A 1 786 ? -23.776 12.379 7.025 1.00 92.94 786 GLY A CA 1
ATOM 6373 C C . GLY A 1 786 ? -22.576 11.456 7.277 1.00 92.94 786 GLY A C 1
ATOM 6374 O O . GLY A 1 786 ? -22.468 10.413 6.624 1.00 92.94 786 GLY A O 1
ATOM 6375 N N . HIS A 1 787 ? -21.721 11.768 8.260 1.00 95.25 787 HIS A N 1
ATOM 6376 C CA . HIS A 1 787 ? -20.608 10.904 8.677 1.00 95.25 787 HIS A CA 1
ATOM 6377 C C . HIS A 1 787 ? -20.972 9.751 9.617 1.00 95.25 787 HIS A C 1
ATOM 6379 O O . HIS A 1 787 ? -20.102 8.920 9.880 1.00 95.25 787 HIS A O 1
ATOM 6385 N N . ILE A 1 788 ? -22.236 9.594 10.031 1.00 91.56 788 ILE A N 1
ATOM 6386 C CA . ILE A 1 788 ? -22.690 8.355 10.693 1.00 91.56 788 ILE A CA 1
ATOM 6387 C C . ILE A 1 788 ? -22.422 7.150 9.774 1.00 91.56 788 ILE A C 1
ATOM 6389 O O . ILE A 1 788 ? -21.962 6.110 10.240 1.00 91.56 788 ILE A O 1
ATOM 6393 N N . THR A 1 789 ? -22.601 7.312 8.455 1.00 91.81 789 THR A N 1
ATOM 6394 C CA . THR A 1 789 ? -22.262 6.275 7.460 1.00 91.81 789 THR A CA 1
ATOM 6395 C C . THR A 1 789 ? -20.773 5.917 7.462 1.00 91.81 789 THR A C 1
ATOM 6397 O O . THR A 1 789 ? -20.402 4.756 7.301 1.00 91.81 789 THR A O 1
ATOM 6400 N N . THR A 1 790 ? -19.915 6.916 7.678 1.00 94.94 790 THR A N 1
ATOM 6401 C CA . THR A 1 790 ? -18.459 6.776 7.729 1.00 94.94 790 THR A CA 1
ATOM 6402 C C . THR A 1 790 ? -18.045 6.057 9.014 1.00 94.94 790 THR A C 1
ATOM 6404 O O . THR A 1 790 ? -17.393 5.018 8.941 1.00 94.94 790 THR A O 1
ATOM 6407 N N . GLY A 1 791 ? -18.468 6.568 10.177 1.00 94.31 791 GLY A N 1
ATOM 6408 C CA . GLY A 1 791 ? -18.110 6.047 11.499 1.00 94.31 791 GLY A CA 1
ATOM 6409 C C . GLY A 1 791 ? -18.675 4.656 11.794 1.00 94.31 791 GLY A C 1
ATOM 6410 O O . GLY A 1 791 ? -17.904 3.740 12.074 1.00 94.31 791 GLY A O 1
ATOM 6411 N N . LYS A 1 792 ? -20.002 4.482 11.694 1.00 92.12 792 LYS A N 1
ATOM 6412 C CA . LYS A 1 792 ? -20.690 3.231 12.068 1.00 92.12 792 LYS A CA 1
ATOM 6413 C C . LYS A 1 792 ? -20.288 2.057 11.174 1.00 92.12 792 LYS A C 1
ATOM 6415 O O . LYS A 1 792 ? -20.012 0.975 11.674 1.00 92.12 792 LYS A O 1
ATOM 6420 N N . PHE A 1 793 ? -20.299 2.245 9.852 1.00 93.06 793 PHE A N 1
ATOM 6421 C CA . PHE A 1 793 ? -20.226 1.118 8.913 1.00 93.06 793 PHE A CA 1
ATOM 6422 C C . PHE A 1 793 ? -18.818 0.836 8.384 1.00 93.06 793 PHE A C 1
ATOM 6424 O O . PHE A 1 793 ? -18.433 -0.324 8.252 1.00 93.06 793 PHE A O 1
ATOM 6431 N N . TRP A 1 794 ? -18.053 1.874 8.032 1.00 95.25 794 TRP A N 1
ATOM 6432 C CA . TRP A 1 794 ? -16.794 1.710 7.292 1.00 95.25 794 TRP A CA 1
ATOM 6433 C C . TRP A 1 794 ? -15.557 1.778 8.181 1.00 95.25 794 TRP A C 1
ATOM 6435 O O . TRP A 1 794 ? -14.707 0.889 8.104 1.00 95.25 794 TRP A O 1
ATOM 6445 N N . LEU A 1 795 ? -15.493 2.762 9.084 1.00 95.56 795 LEU A N 1
ATOM 6446 C CA . LEU A 1 795 ? -14.512 2.742 10.172 1.00 95.56 795 LEU A CA 1
ATOM 6447 C C . LEU A 1 795 ? -14.841 1.649 11.213 1.00 95.56 795 LEU A C 1
ATOM 6449 O O . LEU A 1 795 ? -13.958 1.275 11.979 1.00 95.56 795 LEU A O 1
ATOM 6453 N N . ASP A 1 796 ? -16.078 1.122 11.202 1.00 94.12 796 ASP A N 1
ATOM 6454 C CA . ASP A 1 796 ? -16.597 0.099 12.129 1.00 94.12 796 ASP A CA 1
ATOM 6455 C C . ASP A 1 796 ? -16.359 0.493 13.600 1.00 94.12 796 ASP A C 1
ATOM 6457 O O . ASP A 1 796 ? -15.943 -0.323 14.423 1.00 94.12 796 ASP A O 1
ATOM 6461 N N . ASN A 1 797 ? -16.550 1.779 13.924 1.00 93.69 797 ASN A N 1
ATOM 6462 C CA . ASN A 1 797 ? -16.173 2.297 15.233 1.00 93.69 797 ASN A CA 1
ATOM 6463 C C . ASN A 1 797 ? -17.188 1.981 16.338 1.00 93.69 797 ASN A C 1
ATOM 6465 O O . ASN A 1 797 ? -18.398 2.091 16.141 1.00 93.69 797 ASN A O 1
ATOM 6469 N N . ILE A 1 798 ? -16.659 1.663 17.522 1.00 91.88 798 ILE A N 1
ATOM 6470 C CA . ILE A 1 798 ? -17.389 1.478 18.786 1.00 91.88 798 ILE A CA 1
ATOM 6471 C C . ILE A 1 798 ? -16.781 2.356 19.903 1.00 91.88 798 ILE A C 1
ATOM 6473 O O . ILE A 1 798 ? -15.621 2.759 19.774 1.00 91.88 798 ILE A O 1
ATOM 6477 N N . PRO A 1 799 ? -17.505 2.664 21.000 1.00 91.19 799 PRO A N 1
ATOM 6478 C CA . PRO A 1 799 ? -17.033 3.586 22.046 1.00 91.19 799 PRO A CA 1
ATOM 6479 C C . PRO A 1 799 ? -15.707 3.203 22.727 1.00 91.19 799 PRO A C 1
ATOM 6481 O O . PRO A 1 799 ? -15.018 4.064 23.287 1.00 91.19 799 PRO A O 1
ATOM 6484 N N . GLU A 1 800 ? -15.347 1.921 22.684 1.00 90.81 800 GLU A N 1
ATOM 6485 C CA . GLU A 1 800 ? -14.131 1.328 23.248 1.00 90.81 800 GLU A CA 1
ATOM 6486 C C . GLU A 1 800 ? -12.895 1.491 22.346 1.00 90.81 800 GLU A C 1
ATOM 6488 O O . GLU A 1 800 ? -11.775 1.254 22.797 1.00 90.81 800 GLU A O 1
ATOM 6493 N N . ASP A 1 801 ? -13.069 1.890 21.083 1.00 94.56 801 ASP A N 1
ATOM 6494 C CA . ASP A 1 801 ? -11.963 2.012 20.136 1.00 94.56 801 ASP A CA 1
ATOM 6495 C C . ASP A 1 801 ? -11.023 3.180 20.444 1.00 94.56 801 ASP A C 1
ATOM 6497 O O . ASP A 1 801 ? -11.416 4.248 20.925 1.00 94.56 801 ASP A O 1
ATOM 6501 N N . VAL A 1 802 ? -9.789 3.000 19.976 1.00 97.56 802 VAL A N 1
ATOM 6502 C CA . VAL A 1 802 ? -8.864 4.072 19.606 1.00 97.56 802 VAL A CA 1
ATOM 6503 C C . VAL A 1 802 ? -8.704 4.090 18.086 1.00 97.56 802 VAL A C 1
ATOM 6505 O O . VAL A 1 802 ? -8.150 3.146 17.512 1.00 97.56 802 VAL A O 1
ATOM 6508 N N . HIS A 1 803 ? -9.207 5.140 17.435 1.00 98.38 803 HIS A N 1
ATOM 6509 C CA . HIS A 1 803 ? -9.127 5.349 15.991 1.00 98.38 803 HIS A CA 1
ATOM 6510 C C . HIS A 1 803 ? -8.012 6.332 15.630 1.00 98.38 803 HIS A C 1
ATOM 6512 O O . HIS A 1 803 ? -8.012 7.471 16.099 1.00 98.38 803 HIS A O 1
ATOM 6518 N N . TRP A 1 804 ? -7.103 5.937 14.738 1.00 98.31 804 TRP A N 1
ATOM 6519 C CA . TRP A 1 804 ? -6.101 6.836 14.168 1.00 98.31 804 TRP A CA 1
ATOM 6520 C C . TRP A 1 804 ? -6.304 7.003 12.662 1.00 98.31 804 TRP A C 1
ATOM 6522 O O . TRP A 1 804 ? -6.033 6.096 11.877 1.00 98.31 804 TRP A O 1
ATOM 6532 N N . ASN A 1 805 ? -6.721 8.202 12.253 1.00 96.69 805 ASN A N 1
ATOM 6533 C CA . ASN A 1 805 ? -6.695 8.635 10.859 1.00 96.69 805 ASN A CA 1
ATOM 6534 C C . ASN A 1 805 ? -5.464 9.512 10.605 1.00 96.69 805 ASN A C 1
ATOM 6536 O O . ASN A 1 805 ? -5.338 10.607 11.162 1.00 96.69 805 ASN A O 1
ATOM 6540 N N . LEU A 1 806 ? -4.561 9.038 9.748 1.00 89.88 806 LEU A N 1
ATOM 6541 C CA . LEU A 1 806 ? -3.348 9.746 9.358 1.00 89.88 806 LEU A CA 1
ATOM 6542 C C . LEU A 1 806 ? -3.636 10.638 8.141 1.00 89.88 806 LEU A C 1
ATOM 6544 O O . LEU A 1 806 ? -3.573 10.193 6.996 1.00 89.88 806 LEU A O 1
ATOM 6548 N N . SER A 1 807 ? -3.965 11.900 8.423 1.00 86.25 807 SER A N 1
ATOM 6549 C CA . SER A 1 807 ? -4.339 12.936 7.454 1.00 86.25 807 SER A CA 1
ATOM 6550 C C . SER A 1 807 ? -3.771 14.300 7.873 1.00 86.25 807 SER A C 1
ATOM 6552 O O . SER A 1 807 ? -3.477 14.528 9.048 1.00 86.25 807 SER A O 1
ATOM 6554 N N . ASP A 1 808 ? -3.611 15.214 6.915 1.00 85.25 808 ASP A N 1
ATOM 6555 C CA . ASP A 1 808 ? -3.333 16.633 7.177 1.00 85.25 808 ASP A CA 1
ATOM 6556 C C . ASP A 1 808 ? -4.650 17.385 7.460 1.00 85.25 808 ASP A C 1
ATOM 6558 O O . ASP A 1 808 ? -5.706 17.109 6.884 1.00 85.25 808 ASP A O 1
ATOM 6562 N N . THR A 1 809 ? -4.588 18.306 8.413 1.00 91.12 809 THR A N 1
ATOM 6563 C CA . THR A 1 809 ? -5.689 19.073 9.016 1.00 91.12 809 THR A CA 1
ATOM 6564 C C . THR A 1 809 ? -6.463 19.963 8.037 1.00 91.12 809 THR A C 1
ATOM 6566 O O . THR A 1 809 ? -7.604 20.322 8.326 1.00 91.12 809 THR A O 1
ATOM 6569 N N . GLY A 1 810 ? -5.898 20.285 6.872 1.00 84.81 810 GLY A N 1
ATOM 6570 C CA . GLY A 1 810 ? -6.561 21.046 5.813 1.00 84.81 810 GLY A CA 1
ATOM 6571 C C . GLY A 1 810 ? -7.479 20.227 4.902 1.00 84.81 810 GLY A C 1
ATOM 6572 O O . GLY A 1 810 ? -8.271 20.810 4.163 1.00 84.81 810 GLY A O 1
ATOM 6573 N N . TRP A 1 811 ? -7.396 18.893 4.922 1.00 81.00 811 TRP A N 1
ATOM 6574 C CA . TRP A 1 811 ? -8.194 18.032 4.042 1.00 81.00 811 TRP A CA 1
ATOM 6575 C C . TRP A 1 811 ? -9.515 17.615 4.682 1.00 81.00 811 TRP A C 1
ATOM 6577 O O . TRP A 1 811 ? -9.565 17.262 5.860 1.00 81.00 811 TRP A O 1
ATOM 6587 N N . ALA A 1 812 ? -10.568 17.519 3.866 1.00 88.38 812 ALA A N 1
ATOM 6588 C CA . ALA A 1 812 ? -11.883 17.043 4.298 1.00 88.38 812 ALA A CA 1
ATOM 6589 C C . ALA A 1 812 ? -11.829 15.664 4.984 1.00 88.38 812 ALA A C 1
ATOM 6591 O O . ALA A 1 812 ? -12.510 15.437 5.980 1.00 88.38 812 ALA A O 1
ATOM 6592 N N . LYS A 1 813 ? -10.898 14.792 4.573 1.00 88.38 813 LYS A N 1
ATOM 6593 C CA . LYS A 1 813 ? -10.617 13.501 5.225 1.00 88.38 813 LYS A CA 1
ATOM 6594 C C . LYS A 1 813 ? -10.345 13.605 6.738 1.00 88.38 813 LYS A C 1
ATOM 6596 O O . LYS A 1 813 ? -10.668 12.668 7.471 1.00 88.38 813 LYS A O 1
ATOM 6601 N N . SER A 1 814 ? -9.807 14.724 7.224 1.00 90.50 814 SER A N 1
ATOM 6602 C CA . SER A 1 814 ? -9.618 14.985 8.659 1.00 90.50 814 SER A CA 1
ATOM 6603 C C . SER A 1 814 ? -10.940 15.282 9.371 1.00 90.50 814 SER A C 1
ATOM 6605 O O . SER A 1 814 ? -11.172 14.750 10.452 1.00 90.50 814 SER A O 1
ATOM 6607 N N . ALA A 1 815 ? -11.867 16.012 8.747 1.00 91.06 815 ALA A N 1
ATOM 6608 C CA . ALA A 1 815 ? -13.232 16.124 9.262 1.00 91.06 815 ALA A CA 1
ATOM 6609 C C . ALA A 1 815 ? -13.942 14.753 9.265 1.00 91.06 815 ALA A C 1
ATOM 6611 O O . ALA A 1 815 ? -14.602 14.393 10.237 1.00 91.06 815 ALA A O 1
ATOM 6612 N N . TYR A 1 816 ? -13.748 13.947 8.217 1.00 91.25 816 TYR A N 1
ATOM 6613 C CA . TYR A 1 816 ? -14.450 12.669 8.046 1.00 91.25 816 TYR A CA 1
ATOM 6614 C C . TYR A 1 816 ? -14.021 11.616 9.078 1.00 91.25 816 TYR A C 1
ATOM 6616 O O . TYR A 1 816 ? -14.858 10.915 9.644 1.00 91.25 816 TYR A O 1
ATOM 6624 N N . SER A 1 817 ? -12.709 11.476 9.301 1.00 94.12 817 SER A N 1
ATOM 6625 C CA . SER A 1 817 ? -12.126 10.355 10.057 1.00 94.12 817 SER A CA 1
ATOM 6626 C C . SER A 1 817 ? -11.208 10.772 11.212 1.00 94.12 817 SER A C 1
ATOM 6628 O O . SER A 1 817 ? -10.798 9.912 11.976 1.00 94.12 817 SER A O 1
ATOM 6630 N N . SER A 1 818 ? -10.927 12.064 11.407 1.00 96.00 818 SER A N 1
ATOM 6631 C CA . SER A 1 818 ? -10.305 12.583 12.641 1.00 96.00 818 SER A CA 1
ATOM 6632 C C . SER A 1 818 ? -11.270 13.434 13.480 1.00 96.00 818 SER A C 1
ATOM 6634 O O . SER A 1 818 ? -10.829 14.030 14.456 1.00 96.00 818 SER A O 1
ATOM 6636 N N . PHE A 1 819 ? -12.556 13.529 13.114 1.00 96.94 819 PHE A N 1
ATOM 6637 C CA . PHE A 1 819 ? -13.540 14.358 13.822 1.00 96.94 819 PHE A CA 1
ATOM 6638 C C . PHE A 1 819 ? -14.940 13.713 13.836 1.00 96.94 819 PHE A C 1
ATOM 6640 O O . PHE A 1 819 ? -15.270 12.994 14.778 1.00 96.94 819 PHE A O 1
ATOM 6647 N N . PHE A 1 820 ? -15.759 13.906 12.794 1.00 97.25 820 PHE A N 1
ATOM 6648 C CA . PHE A 1 820 ? -17.186 13.553 12.813 1.00 97.25 820 PHE A CA 1
ATOM 6649 C C . PHE A 1 820 ? -17.430 12.040 12.897 1.00 97.25 820 PHE A C 1
ATOM 6651 O O . PHE A 1 820 ? -18.235 11.597 13.713 1.00 97.25 820 PHE A O 1
ATOM 6658 N N . GLY A 1 821 ? -16.724 11.237 12.090 1.00 96.12 821 GLY A N 1
ATOM 6659 C CA . GLY A 1 821 ? -16.897 9.781 12.042 1.00 96.12 821 GLY A CA 1
ATOM 6660 C C . GLY A 1 821 ? -16.703 9.100 13.405 1.00 96.12 821 GLY A C 1
ATOM 6661 O O . GLY A 1 821 ? -17.684 8.580 13.939 1.00 96.12 821 GLY A O 1
ATOM 6662 N N . PRO A 1 822 ? -15.496 9.119 14.003 1.00 96.94 822 PRO A N 1
ATOM 6663 C CA . PRO A 1 822 ? -15.229 8.418 15.262 1.00 96.94 822 PRO A CA 1
ATOM 6664 C C . PRO A 1 822 ? -16.050 8.949 16.445 1.00 96.94 822 PRO A C 1
ATOM 6666 O O . PRO A 1 822 ? -16.626 8.161 17.195 1.00 96.94 822 PRO A O 1
ATOM 6669 N N . TRP A 1 823 ? -16.184 10.274 16.589 1.00 97.50 823 TRP A N 1
ATOM 6670 C CA . TRP A 1 823 ? -16.946 10.857 17.699 1.00 97.50 823 TRP A CA 1
ATOM 6671 C C . TRP A 1 823 ? -18.461 10.668 17.570 1.00 97.50 823 TRP A C 1
ATOM 6673 O O . TRP A 1 823 ? -19.136 10.589 18.593 1.00 97.50 823 TRP A O 1
ATOM 6683 N N . SER A 1 824 ? -19.013 10.474 16.364 1.00 95.38 824 SER A N 1
ATOM 6684 C CA . SER A 1 824 ? -20.414 10.035 16.232 1.00 95.38 824 SER A CA 1
ATOM 6685 C C . SER A 1 824 ? -20.668 8.657 16.868 1.00 95.38 824 SER A C 1
ATOM 6687 O O . SER A 1 824 ? -21.799 8.368 17.245 1.00 95.38 824 SER A O 1
ATOM 6689 N N . GLN A 1 825 ? -19.624 7.830 17.024 1.00 94.50 825 GLN A N 1
ATOM 6690 C CA . GLN A 1 825 ? -19.676 6.505 17.656 1.00 94.50 825 GLN A CA 1
ATOM 6691 C C . GLN A 1 825 ? -19.058 6.482 19.073 1.00 94.50 825 GLN A C 1
ATOM 6693 O O . GLN A 1 825 ? -18.886 5.410 19.645 1.00 94.50 825 GLN A O 1
ATOM 6698 N N . GLY A 1 826 ? -18.693 7.638 19.647 1.00 93.62 826 GLY A N 1
ATOM 6699 C CA . GLY A 1 826 ? -18.119 7.733 21.000 1.00 93.62 826 GLY A CA 1
ATOM 6700 C C . GLY A 1 826 ? -16.689 7.184 21.154 1.00 93.62 826 GLY A C 1
ATOM 6701 O O . GLY A 1 826 ? -16.226 7.009 22.285 1.00 93.62 826 GLY A O 1
ATOM 6702 N N . ALA A 1 827 ? -16.006 6.899 20.040 1.00 95.12 827 ALA A N 1
ATOM 6703 C CA . ALA A 1 827 ? -14.651 6.346 19.994 1.00 95.12 827 ALA A CA 1
ATOM 6704 C C . ALA A 1 827 ? -13.570 7.403 20.289 1.00 95.12 827 ALA A C 1
ATOM 6706 O O . ALA A 1 827 ? -13.784 8.602 20.089 1.00 95.12 827 ALA A O 1
ATOM 6707 N N . CYS A 1 828 ? -12.379 6.965 20.703 1.00 98.00 828 CYS A N 1
ATOM 6708 C CA . CYS A 1 828 ? -11.226 7.847 20.877 1.00 98.00 828 CYS A CA 1
ATOM 6709 C C . CYS A 1 828 ? -10.621 8.255 19.523 1.00 98.00 828 CYS A C 1
ATOM 6711 O O . CYS A 1 828 ? -10.349 7.398 18.681 1.00 98.00 828 CYS A O 1
ATOM 6713 N N . VAL A 1 829 ? -10.331 9.545 19.334 1.00 98.62 829 VAL A N 1
ATOM 6714 C CA . VAL A 1 829 ? -9.495 10.042 18.226 1.00 98.62 829 VAL A CA 1
ATOM 6715 C C . VAL A 1 829 ? -8.036 10.121 18.680 1.00 98.62 829 VAL A C 1
ATOM 6717 O O . VAL A 1 829 ? -7.698 10.909 19.565 1.00 98.62 829 VAL A O 1
ATOM 6720 N N . PHE A 1 830 ? -7.164 9.337 18.044 1.00 98.44 830 PHE A N 1
ATOM 6721 C CA . PHE A 1 830 ? -5.718 9.359 18.259 1.00 98.44 830 PHE A CA 1
ATOM 6722 C C . PHE A 1 830 ? -4.993 10.222 17.218 1.00 98.44 830 PHE A C 1
ATOM 6724 O O . PHE A 1 830 ? -5.307 10.186 16.024 1.00 98.44 830 PHE A O 1
ATOM 6731 N N . VAL A 1 831 ? -3.987 10.976 17.668 1.00 97.62 831 VAL A N 1
ATOM 6732 C CA . VAL A 1 831 ? -3.210 11.913 16.848 1.00 97.62 831 VAL A CA 1
ATOM 6733 C C . VAL A 1 831 ? -1.723 11.810 17.171 1.00 97.62 831 VAL A C 1
ATOM 6735 O O . VAL A 1 831 ? -1.307 12.088 18.292 1.00 97.62 831 VAL A O 1
ATOM 6738 N N . TYR A 1 832 ? -0.907 11.521 16.155 1.00 95.00 832 TYR A N 1
ATOM 6739 C CA . TYR A 1 832 ? 0.549 11.638 16.241 1.00 95.00 832 TYR A CA 1
ATOM 6740 C C . TYR A 1 832 ? 1.043 12.906 15.525 1.00 95.00 832 TYR A C 1
ATOM 6742 O O . TYR A 1 832 ? 0.931 13.050 14.297 1.00 95.00 832 TYR A O 1
ATOM 6750 N N . HIS A 1 833 ? 1.568 13.853 16.298 1.00 91.94 833 HIS A N 1
ATOM 6751 C CA . HIS A 1 833 ? 2.167 15.093 15.827 1.00 91.94 833 HIS A CA 1
ATOM 6752 C C . HIS A 1 833 ? 3.642 14.875 15.477 1.00 91.94 833 HIS A C 1
ATOM 6754 O O . HIS A 1 833 ? 4.459 14.513 16.318 1.00 91.94 833 HIS A O 1
ATOM 6760 N N . LYS A 1 834 ? 3.971 15.124 14.208 1.00 80.00 834 LYS A N 1
ATOM 6761 C CA . LYS A 1 834 ? 5.322 15.029 13.650 1.00 80.00 834 LYS A CA 1
ATOM 6762 C C . LYS A 1 834 ? 5.351 15.798 12.331 1.00 80.00 834 LYS A C 1
ATOM 6764 O O . LYS A 1 834 ? 4.466 15.591 11.492 1.00 80.00 834 LYS A O 1
ATOM 6769 N N . ALA A 1 835 ? 6.342 16.668 12.146 1.00 67.19 835 ALA A N 1
ATOM 6770 C CA . ALA A 1 835 ? 6.408 17.585 11.001 1.00 67.19 835 ALA A CA 1
ATOM 6771 C C . ALA A 1 835 ? 6.620 16.884 9.642 1.00 67.19 835 ALA A C 1
ATOM 6773 O O . ALA A 1 835 ? 6.287 17.438 8.598 1.00 67.19 835 ALA A O 1
ATOM 6774 N N . ARG A 1 836 ? 7.162 15.658 9.639 1.00 69.56 836 ARG A N 1
ATOM 6775 C CA . ARG A 1 836 ? 7.368 14.838 8.435 1.00 69.56 836 ARG A CA 1
ATOM 6776 C C . ARG A 1 836 ? 6.747 13.457 8.607 1.00 69.56 836 ARG A C 1
ATOM 6778 O O . ARG A 1 836 ? 6.767 12.897 9.702 1.00 69.56 836 ARG A O 1
ATOM 6785 N N . PHE A 1 837 ? 6.225 12.914 7.511 1.00 76.94 837 PHE A N 1
ATOM 6786 C CA . PHE A 1 837 ? 5.847 11.506 7.417 1.00 76.94 837 PHE A CA 1
ATOM 6787 C C . PHE A 1 837 ? 7.109 10.631 7.491 1.00 76.94 837 PHE A C 1
ATOM 6789 O O . PHE A 1 837 ? 8.104 10.933 6.835 1.00 76.94 837 PHE A O 1
ATOM 6796 N N . GLU A 1 838 ? 7.064 9.559 8.280 1.00 83.38 838 GLU A N 1
ATOM 6797 C CA . GLU A 1 838 ? 8.174 8.619 8.471 1.00 83.38 838 GLU A CA 1
ATOM 6798 C C . GLU A 1 838 ? 7.589 7.227 8.783 1.00 83.38 838 GLU A C 1
ATOM 6800 O O . GLU A 1 838 ? 6.910 7.098 9.806 1.00 83.38 838 GLU A O 1
ATOM 6805 N N . PRO A 1 839 ? 7.807 6.200 7.935 1.00 82.75 839 PRO A N 1
ATOM 6806 C CA . PRO A 1 839 ? 7.202 4.875 8.105 1.00 82.75 839 PRO A CA 1
ATOM 6807 C C . PRO A 1 839 ? 7.492 4.232 9.464 1.00 82.75 839 PRO A C 1
ATOM 6809 O O . PRO A 1 839 ? 6.563 3.857 10.177 1.00 82.75 839 PRO A O 1
ATOM 6812 N N . VAL A 1 840 ? 8.772 4.187 9.852 1.00 92.44 840 VAL A N 1
ATOM 6813 C CA . VAL A 1 840 ? 9.264 3.632 11.125 1.00 92.44 840 VAL A CA 1
ATOM 6814 C C . VAL A 1 840 ? 8.490 4.197 12.318 1.00 92.44 840 VAL A C 1
ATOM 6816 O O . VAL A 1 840 ? 7.929 3.439 13.103 1.00 92.44 840 VAL A O 1
ATOM 6819 N N . ALA A 1 841 ? 8.364 5.525 12.407 1.00 91.75 841 ALA A N 1
ATOM 6820 C CA . ALA A 1 841 ? 7.688 6.192 13.520 1.00 91.75 841 ALA A CA 1
ATOM 6821 C C . ALA A 1 841 ? 6.171 5.908 13.579 1.00 91.75 841 ALA A C 1
ATOM 6823 O O . ALA A 1 841 ? 5.580 5.933 14.658 1.00 91.75 841 ALA A O 1
ATOM 6824 N N . ILE A 1 842 ? 5.531 5.626 12.438 1.00 93.94 842 ILE A N 1
ATOM 6825 C CA . ILE A 1 842 ? 4.113 5.236 12.376 1.00 93.94 842 ILE A CA 1
ATOM 6826 C C . ILE A 1 842 ? 3.937 3.789 12.851 1.00 93.94 842 ILE A C 1
ATOM 6828 O O . ILE A 1 842 ? 3.027 3.503 13.627 1.00 93.94 842 ILE A O 1
ATOM 6832 N N . LEU A 1 843 ? 4.834 2.894 12.439 1.00 95.75 843 LEU A N 1
ATOM 6833 C CA . LEU A 1 843 ? 4.840 1.489 12.850 1.00 95.75 843 LEU A CA 1
ATOM 6834 C C . LEU A 1 843 ? 5.169 1.333 14.344 1.00 95.75 843 LEU A C 1
ATOM 6836 O O . LEU A 1 843 ? 4.508 0.562 15.042 1.00 95.75 843 LEU A O 1
ATOM 6840 N N . ASP A 1 844 ? 6.108 2.127 14.866 1.00 94.31 844 ASP A N 1
ATOM 6841 C CA . ASP A 1 844 ? 6.378 2.227 16.304 1.00 94.31 844 ASP A CA 1
ATOM 6842 C C . ASP A 1 844 ? 5.162 2.753 17.076 1.00 94.31 844 ASP A C 1
ATOM 6844 O O . ASP A 1 844 ? 4.845 2.229 18.144 1.00 94.31 844 ASP A O 1
ATOM 6848 N N . ALA A 1 845 ? 4.431 3.739 16.542 1.00 94.62 845 ALA A N 1
ATOM 6849 C CA . ALA A 1 845 ? 3.205 4.230 17.169 1.00 94.62 845 ALA A CA 1
ATOM 6850 C C . ALA A 1 845 ? 2.098 3.156 17.202 1.00 94.62 845 ALA A C 1
ATOM 6852 O O . ALA A 1 845 ? 1.510 2.945 18.262 1.00 94.62 845 ALA A O 1
ATOM 6853 N N . LEU A 1 846 ? 1.867 2.431 16.098 1.00 95.94 846 LEU A N 1
ATOM 6854 C CA . LEU A 1 846 ? 0.914 1.306 16.022 1.00 95.94 846 LEU A CA 1
ATOM 6855 C C . LEU A 1 846 ? 1.271 0.137 16.959 1.00 95.94 846 LEU A C 1
ATOM 6857 O O . LEU A 1 846 ? 0.389 -0.624 17.354 1.00 95.94 846 LEU A O 1
ATOM 6861 N N . GLN A 1 847 ? 2.551 -0.024 17.300 1.00 94.88 847 GLN A N 1
ATOM 6862 C CA . GLN A 1 847 ? 3.032 -1.035 18.246 1.00 94.88 847 GLN A CA 1
ATOM 6863 C C . GLN A 1 847 ? 2.972 -0.562 19.709 1.00 94.88 847 GLN A C 1
ATOM 6865 O O . GLN A 1 847 ? 2.654 -1.349 20.601 1.00 94.88 847 GLN A O 1
ATOM 6870 N N . LYS A 1 848 ? 3.300 0.709 19.971 1.00 95.00 848 LYS A N 1
ATOM 6871 C CA . LYS A 1 848 ? 3.388 1.294 21.321 1.00 95.00 848 LYS A CA 1
ATOM 6872 C C . LYS A 1 848 ? 2.019 1.647 21.907 1.00 95.00 848 LYS A C 1
ATOM 6874 O O . LYS A 1 848 ? 1.826 1.521 23.116 1.00 95.00 848 LYS A O 1
ATOM 6879 N N . TYR A 1 849 ? 1.103 2.140 21.078 1.00 95.81 849 TYR A N 1
ATOM 6880 C CA . TYR A 1 849 ? -0.199 2.649 21.505 1.00 95.81 849 TYR A CA 1
ATOM 6881 C C . TYR A 1 849 ? -1.322 1.653 21.187 1.00 95.81 849 TYR A C 1
ATOM 6883 O O . TYR A 1 849 ? -1.220 0.920 20.205 1.00 95.81 849 TYR A O 1
ATOM 6891 N N . PRO A 1 850 ? -2.416 1.623 21.975 1.00 95.56 850 PRO A N 1
ATOM 6892 C CA . PRO A 1 850 ? -3.507 0.659 21.812 1.00 95.56 850 PRO A CA 1
ATOM 6893 C C . PRO A 1 850 ? -4.449 1.035 20.653 1.00 95.56 850 PRO A C 1
ATOM 6895 O O . PRO A 1 850 ? -5.668 1.061 20.799 1.00 95.56 850 PRO A O 1
ATOM 6898 N N . ILE A 1 851 ? -3.883 1.379 19.495 1.00 97.81 851 ILE A N 1
ATOM 6899 C CA . ILE A 1 851 ? -4.615 1.829 18.312 1.00 97.81 851 ILE A CA 1
ATOM 6900 C C . ILE A 1 851 ? -5.352 0.631 17.716 1.00 97.81 851 ILE A C 1
ATOM 6902 O O . ILE A 1 851 ? -4.749 -0.346 17.279 1.00 97.81 851 ILE A O 1
ATOM 6906 N N . SER A 1 852 ? -6.677 0.722 17.726 1.00 96.44 852 SER A N 1
ATOM 6907 C CA . SER A 1 852 ? -7.589 -0.359 17.346 1.00 96.44 852 SER A CA 1
ATOM 6908 C C . SER A 1 852 ? -7.991 -0.317 15.875 1.00 96.44 852 SER A C 1
ATOM 6910 O O . SER A 1 852 ? -8.106 -1.352 15.221 1.00 96.44 852 SER A O 1
ATOM 6912 N N . THR A 1 853 ? -8.172 0.880 15.321 1.00 97.50 853 THR A N 1
ATOM 6913 C CA . THR A 1 853 ? -8.621 1.069 13.942 1.00 97.50 853 THR A CA 1
ATOM 6914 C C . THR A 1 853 ? -7.748 2.141 13.290 1.00 97.50 853 THR A C 1
ATOM 6916 O O . THR A 1 853 ? -7.600 3.240 13.825 1.00 97.50 853 THR A O 1
ATOM 6919 N N . PHE A 1 854 ? -7.116 1.816 12.162 1.00 98.25 854 PHE A N 1
ATOM 6920 C CA . PHE A 1 854 ? -6.160 2.697 11.482 1.00 98.25 854 PHE A CA 1
ATOM 6921 C C . PHE A 1 854 ? -6.631 3.036 10.069 1.00 98.25 854 PHE A C 1
ATOM 6923 O O . PHE A 1 854 ? -7.042 2.159 9.310 1.00 98.25 854 PHE A O 1
ATOM 6930 N N . CYS A 1 855 ? -6.562 4.313 9.708 1.00 96.56 855 CYS A N 1
ATOM 6931 C CA . CYS A 1 855 ? -7.006 4.832 8.424 1.00 96.56 855 CYS A CA 1
ATOM 6932 C C . CYS A 1 855 ? -5.926 5.721 7.797 1.00 96.56 855 CYS A C 1
ATOM 6934 O O . CYS A 1 855 ? -5.459 6.674 8.421 1.00 96.56 855 CYS A O 1
ATOM 6936 N N . SER A 1 856 ? -5.542 5.445 6.549 1.00 91.94 856 SER A N 1
ATOM 6937 C CA . SER A 1 856 ? -4.572 6.272 5.820 1.00 91.94 856 SER A CA 1
ATOM 6938 C C . SER A 1 856 ? -4.692 6.133 4.299 1.00 91.94 856 SER A C 1
ATOM 6940 O O . SER A 1 856 ? -5.400 5.264 3.800 1.00 91.94 856 SER A O 1
ATOM 6942 N N . ALA A 1 857 ? -4.013 6.990 3.540 1.00 81.50 857 ALA A N 1
ATOM 6943 C CA . ALA A 1 857 ? -3.973 6.884 2.083 1.00 81.50 857 ALA A CA 1
ATOM 6944 C C . ALA A 1 857 ? -3.140 5.663 1.630 1.00 81.50 857 ALA A C 1
ATOM 6946 O O . ALA A 1 857 ? -2.176 5.304 2.316 1.00 81.50 857 ALA A O 1
ATOM 6947 N N . PRO A 1 858 ? -3.424 5.049 0.463 1.00 79.38 858 PRO A N 1
ATOM 6948 C CA . PRO A 1 858 ? -2.588 3.990 -0.110 1.00 79.38 858 PRO A CA 1
ATOM 6949 C C . PRO A 1 858 ? -1.095 4.341 -0.206 1.00 79.38 858 PRO A C 1
ATOM 6951 O O . PRO A 1 858 ? -0.267 3.457 0.007 1.00 79.38 858 PRO A O 1
ATOM 6954 N N . THR A 1 859 ? -0.726 5.614 -0.425 1.00 71.38 859 THR A N 1
ATOM 6955 C CA . THR A 1 859 ? 0.674 6.080 -0.326 1.00 71.38 859 THR A CA 1
ATOM 6956 C C . THR A 1 859 ? 1.334 5.723 1.008 1.00 71.38 859 THR A C 1
ATOM 6958 O O . THR A 1 859 ? 2.465 5.242 1.017 1.00 71.38 859 THR A O 1
ATOM 6961 N N . ALA A 1 860 ? 0.646 5.904 2.138 1.00 77.12 860 ALA A N 1
ATOM 6962 C CA . ALA A 1 860 ? 1.220 5.617 3.450 1.00 77.12 860 ALA A CA 1
ATOM 6963 C C . ALA A 1 860 ? 1.458 4.116 3.649 1.00 77.12 860 ALA A C 1
ATOM 6965 O O . ALA A 1 860 ? 2.527 3.723 4.111 1.00 77.12 860 ALA A O 1
ATOM 6966 N N . TYR A 1 861 ? 0.502 3.276 3.237 1.00 82.31 861 TYR A N 1
ATOM 6967 C CA . TYR A 1 861 ? 0.677 1.824 3.265 1.00 82.31 861 TYR A CA 1
ATOM 6968 C C . TYR A 1 861 ? 1.818 1.377 2.347 1.00 82.31 861 TYR A C 1
ATOM 6970 O O . TYR A 1 861 ? 2.659 0.614 2.809 1.00 82.31 861 TYR A O 1
ATOM 6978 N N . ARG A 1 862 ? 1.926 1.923 1.120 1.00 78.88 862 ARG A N 1
ATOM 6979 C CA . ARG A 1 862 ? 3.057 1.682 0.194 1.00 78.88 862 ARG A CA 1
ATOM 6980 C C . ARG A 1 862 ? 4.421 1.966 0.821 1.00 78.88 862 ARG A C 1
ATOM 6982 O O . ARG A 1 862 ? 5.368 1.248 0.526 1.00 78.88 862 ARG A O 1
ATOM 6989 N N . MET A 1 863 ? 4.526 2.989 1.667 1.00 70.50 863 MET A N 1
ATOM 6990 C CA . MET A 1 863 ? 5.776 3.324 2.355 1.00 70.50 863 MET A CA 1
ATOM 6991 C C . MET A 1 863 ? 5.998 2.478 3.620 1.00 70.50 863 MET A C 1
ATOM 6993 O O . MET A 1 863 ? 7.131 2.120 3.911 1.00 70.50 863 MET A O 1
ATOM 6997 N N . MET A 1 864 ? 4.947 2.102 4.358 1.00 86.12 864 MET A N 1
ATOM 6998 C CA . MET A 1 864 ? 5.077 1.225 5.533 1.00 86.12 864 MET A CA 1
ATOM 6999 C C . MET A 1 864 ? 5.484 -0.208 5.180 1.00 86.12 864 MET A C 1
ATOM 7001 O O . MET A 1 864 ? 6.298 -0.792 5.886 1.00 86.12 864 MET A O 1
ATOM 7005 N N . ILE A 1 865 ? 4.974 -0.769 4.081 1.00 81.94 865 ILE A N 1
ATOM 7006 C CA . ILE A 1 865 ? 5.370 -2.111 3.614 1.00 81.94 865 ILE A CA 1
ATOM 7007 C C . ILE A 1 865 ? 6.803 -2.159 3.049 1.00 81.94 865 ILE A C 1
ATOM 7009 O O . ILE A 1 865 ? 7.317 -3.240 2.777 1.00 81.94 865 ILE A O 1
ATOM 7013 N N . GLN A 1 866 ? 7.476 -1.016 2.861 1.00 76.06 866 GLN A N 1
ATOM 7014 C CA . GLN A 1 866 ? 8.908 -0.976 2.520 1.00 76.06 866 GLN A CA 1
ATOM 7015 C C . GLN A 1 866 ? 9.812 -1.199 3.745 1.00 76.06 866 GLN A C 1
ATOM 7017 O O . GLN A 1 866 ? 10.981 -1.541 3.574 1.00 76.06 866 GLN A O 1
ATOM 7022 N N . GLU A 1 867 ? 9.276 -1.057 4.960 1.00 85.06 867 GLU A N 1
ATOM 7023 C CA . GLU A 1 867 ? 9.977 -1.378 6.202 1.00 85.06 867 GLU A CA 1
ATOM 7024 C C . GLU A 1 867 ? 9.885 -2.872 6.543 1.00 85.06 867 GLU A C 1
ATOM 7026 O O . GLU A 1 867 ? 8.988 -3.597 6.112 1.00 85.06 867 GLU A O 1
ATOM 7031 N N . ASP A 1 868 ? 10.792 -3.340 7.401 1.00 81.38 868 ASP A N 1
ATOM 7032 C CA . ASP A 1 868 ? 10.755 -4.706 7.930 1.00 81.38 868 ASP A CA 1
ATOM 7033 C C . ASP A 1 868 ? 9.647 -4.866 8.987 1.00 81.38 868 ASP A C 1
ATOM 7035 O O . ASP A 1 868 ? 9.889 -4.842 10.200 1.00 81.38 868 ASP A O 1
ATOM 7039 N N . LEU A 1 869 ? 8.418 -5.065 8.503 1.00 80.44 869 LEU A N 1
ATOM 7040 C CA . LEU A 1 869 ? 7.220 -5.301 9.312 1.00 80.44 869 LEU A CA 1
ATOM 7041 C C . LEU A 1 869 ? 7.344 -6.509 10.261 1.00 80.44 869 LEU A C 1
ATOM 7043 O O . LEU A 1 869 ? 6.609 -6.581 11.247 1.00 80.44 869 LEU A O 1
ATOM 7047 N N . SER A 1 870 ? 8.293 -7.433 10.049 1.00 80.56 870 SER A N 1
ATOM 7048 C CA . SER A 1 870 ? 8.478 -8.583 10.947 1.00 80.56 870 SER A CA 1
ATOM 7049 C C . SER A 1 870 ? 8.889 -8.161 12.367 1.00 80.56 870 SER A C 1
ATOM 7051 O O . SER A 1 870 ? 8.482 -8.821 13.334 1.00 80.56 870 SER A O 1
ATOM 7053 N N . LYS A 1 871 ? 9.598 -7.024 12.493 1.00 88.38 871 LYS A N 1
ATOM 7054 C CA . LYS A 1 871 ? 10.008 -6.392 13.760 1.00 88.38 871 LYS A CA 1
ATOM 7055 C C . LYS A 1 871 ? 8.838 -5.878 14.603 1.00 88.38 871 LYS A C 1
ATOM 7057 O O . LYS A 1 871 ? 9.006 -5.703 15.807 1.00 88.38 871 LYS A O 1
ATOM 7062 N N . TYR A 1 872 ? 7.682 -5.634 13.989 1.00 87.38 872 TYR A N 1
ATOM 7063 C CA . TYR A 1 872 ? 6.553 -4.949 14.614 1.00 87.38 872 TYR A CA 1
ATOM 7064 C C . TYR A 1 872 ? 5.415 -5.908 14.954 1.00 87.38 872 TYR A C 1
ATOM 7066 O O . TYR A 1 872 ? 5.166 -6.880 14.239 1.00 87.38 872 TYR A O 1
ATOM 7074 N N . LYS A 1 873 ? 4.697 -5.646 16.045 1.00 88.75 873 LYS A N 1
ATOM 7075 C CA . LYS A 1 873 ? 3.456 -6.338 16.415 1.00 88.75 873 LYS A CA 1
ATOM 7076 C C . LYS A 1 873 ? 2.424 -5.298 16.840 1.00 88.75 873 LYS A C 1
ATOM 7078 O O . LYS A 1 873 ? 2.749 -4.383 17.586 1.00 88.75 873 LYS A O 1
ATOM 7083 N N . PHE A 1 874 ? 1.185 -5.460 16.382 1.00 93.19 874 PHE A N 1
ATOM 7084 C CA . PHE A 1 874 ? 0.103 -4.487 16.573 1.00 93.19 874 PHE A CA 1
ATOM 7085 C C . PHE A 1 874 ? -1.013 -5.101 17.439 1.00 93.19 874 PHE A C 1
ATOM 7087 O O . PHE A 1 874 ? -2.086 -5.415 16.930 1.00 93.19 874 PHE A O 1
ATOM 7094 N N . PRO A 1 875 ? -0.776 -5.355 18.743 1.00 86.88 875 PRO A N 1
ATOM 7095 C CA . PRO A 1 875 ? -1.619 -6.235 19.562 1.00 86.88 875 PRO A CA 1
ATOM 7096 C C . PRO A 1 875 ? -3.045 -5.720 19.813 1.00 86.88 875 PRO A C 1
ATOM 7098 O O . PRO A 1 875 ? -3.868 -6.467 20.332 1.00 86.88 875 PRO A O 1
ATOM 7101 N N . SER A 1 876 ? -3.334 -4.456 19.494 1.00 93.94 876 SER A N 1
ATOM 7102 C CA . SER A 1 876 ? -4.674 -3.854 19.593 1.00 93.94 876 SER A CA 1
ATOM 7103 C C . SER A 1 876 ? -5.364 -3.663 18.239 1.00 93.94 876 SER A C 1
ATOM 7105 O O . SER A 1 876 ? -6.571 -3.439 18.209 1.00 93.94 876 SER A O 1
ATOM 7107 N N . LEU A 1 877 ? -4.624 -3.730 17.128 1.00 95.94 877 LEU A N 1
ATOM 7108 C CA . LEU A 1 877 ? -5.103 -3.303 15.816 1.00 95.94 877 LEU A CA 1
ATOM 7109 C C . LEU A 1 877 ? -6.017 -4.376 15.203 1.00 95.94 877 LEU A C 1
ATOM 7111 O O . LEU A 1 877 ? -5.587 -5.494 14.936 1.00 95.94 877 LEU A O 1
ATOM 7115 N N . ARG A 1 878 ? -7.287 -4.020 14.983 1.00 93.31 878 ARG A N 1
ATOM 7116 C CA . ARG A 1 878 ? -8.364 -4.911 14.510 1.00 93.31 878 ARG A CA 1
ATOM 7117 C C . ARG A 1 878 ? -8.950 -4.525 13.146 1.00 93.31 878 ARG A C 1
ATOM 7119 O O . ARG A 1 878 ? -9.764 -5.270 12.606 1.00 93.31 878 ARG A O 1
ATOM 7126 N N . HIS A 1 879 ? -8.601 -3.355 12.602 1.00 94.81 879 HIS A N 1
ATOM 7127 C CA . HIS A 1 879 ? -9.176 -2.839 11.350 1.00 94.81 879 HIS A CA 1
ATOM 7128 C C . HIS A 1 879 ? -8.220 -1.866 10.648 1.00 94.81 879 HIS A C 1
ATOM 7130 O O . HIS A 1 879 ? -7.736 -0.920 11.276 1.00 94.81 879 HIS A O 1
ATOM 7136 N N . CYS A 1 880 ? -7.984 -2.062 9.349 1.00 97.19 880 CYS A N 1
ATOM 7137 C CA . CYS A 1 880 ? -7.176 -1.170 8.516 1.00 97.19 880 CYS A CA 1
ATOM 7138 C C . CYS A 1 880 ? -8.017 -0.650 7.343 1.00 97.19 880 CYS A C 1
ATOM 7140 O O . CYS A 1 880 ? -8.715 -1.411 6.677 1.00 97.19 880 CYS A O 1
ATOM 7142 N N . ILE A 1 881 ? -7.967 0.656 7.095 1.00 96.06 881 ILE A N 1
ATOM 7143 C CA . ILE A 1 881 ? -8.830 1.368 6.143 1.00 96.06 881 ILE A CA 1
ATOM 7144 C C . ILE A 1 881 ? -7.967 2.189 5.177 1.00 96.06 881 ILE A C 1
ATOM 7146 O O . ILE A 1 881 ? -6.973 2.787 5.610 1.00 96.06 881 ILE A O 1
ATOM 7150 N N . SER A 1 882 ? -8.360 2.281 3.902 1.00 89.81 882 SER A N 1
ATOM 7151 C CA . SER A 1 882 ? -7.748 3.201 2.930 1.00 89.81 882 SER A CA 1
ATOM 7152 C C . SER A 1 882 ? -8.755 4.005 2.107 1.00 89.81 882 SER A C 1
ATOM 7154 O O . SER A 1 882 ? -9.862 3.551 1.840 1.00 89.81 882 SER A O 1
ATOM 7156 N N . ALA A 1 883 ? -8.377 5.230 1.723 1.00 83.69 883 ALA A N 1
ATOM 7157 C CA . ALA A 1 883 ? -9.155 6.097 0.832 1.00 83.69 883 ALA A CA 1
ATOM 7158 C C . ALA A 1 883 ? -8.307 7.241 0.249 1.00 83.69 883 ALA A C 1
ATOM 7160 O O . ALA A 1 883 ? -7.223 7.544 0.749 1.00 83.69 883 ALA A O 1
ATOM 7161 N N . GLY A 1 884 ? -8.854 7.936 -0.754 1.00 71.69 884 GLY A N 1
ATOM 7162 C CA . GLY A 1 884 ? -8.306 9.175 -1.331 1.00 71.69 884 GLY A CA 1
ATOM 7163 C C . GLY A 1 884 ? -7.457 8.979 -2.593 1.00 71.69 884 GLY A C 1
ATOM 7164 O O . GLY A 1 884 ? -7.291 9.927 -3.366 1.00 71.69 884 GLY A O 1
ATOM 7165 N N . GLU A 1 885 ? -7.001 7.752 -2.823 1.00 72.31 885 GLU A N 1
ATOM 7166 C CA . GLU A 1 885 ? -6.370 7.210 -4.032 1.00 72.31 885 GLU A CA 1
ATOM 7167 C C . GLU A 1 885 ? -6.882 5.765 -4.213 1.00 72.31 885 GLU A C 1
ATOM 7169 O O . GLU A 1 885 ? -7.275 5.178 -3.200 1.00 72.31 885 GLU A O 1
ATOM 7174 N N . PRO A 1 886 ? -6.807 5.164 -5.416 1.00 71.62 886 PRO A N 1
ATOM 7175 C CA . PRO A 1 886 ? -7.018 3.726 -5.595 1.00 71.62 886 PRO A CA 1
ATOM 7176 C C . PRO A 1 886 ? -5.976 2.874 -4.846 1.00 71.62 886 PRO A C 1
ATOM 7178 O O . PRO A 1 886 ? -4.772 3.164 -4.885 1.00 71.62 886 PRO A O 1
ATOM 7181 N N . LEU A 1 887 ? -6.409 1.791 -4.200 1.00 74.62 887 LEU A N 1
ATOM 7182 C CA . LEU A 1 887 ? -5.523 0.808 -3.572 1.00 74.62 887 LEU A CA 1
ATOM 7183 C C . LEU A 1 887 ? -4.989 -0.204 -4.605 1.00 74.62 887 LEU A C 1
ATOM 7185 O O . LEU A 1 887 ? -5.735 -1.022 -5.137 1.00 74.62 887 LEU A O 1
ATOM 7189 N N . ASN A 1 888 ? -3.670 -0.211 -4.843 1.00 71.31 888 ASN A N 1
ATOM 7190 C CA . ASN A 1 888 ? -3.028 -1.286 -5.614 1.00 71.31 888 ASN A CA 1
ATOM 7191 C C . ASN A 1 888 ? -3.211 -2.637 -4.861 1.00 71.31 888 ASN A C 1
ATOM 7193 O O . ASN A 1 888 ? -2.839 -2.713 -3.685 1.00 71.31 888 ASN A O 1
ATOM 7197 N N . PRO A 1 889 ? -3.734 -3.700 -5.513 1.00 73.50 889 PRO A N 1
ATOM 7198 C CA . PRO A 1 889 ? -3.875 -5.048 -4.949 1.00 73.50 889 PRO A CA 1
ATOM 7199 C C . PRO A 1 889 ? -2.652 -5.600 -4.202 1.00 73.50 889 PRO A C 1
ATOM 7201 O O . PRO A 1 889 ? -2.808 -6.252 -3.168 1.00 73.50 889 PRO A O 1
ATOM 7204 N N . GLU A 1 890 ? -1.440 -5.328 -4.685 1.00 67.69 890 GLU A N 1
ATOM 7205 C CA . GLU A 1 890 ? -0.185 -5.790 -4.077 1.00 67.69 890 GLU A CA 1
ATOM 7206 C C . GLU A 1 890 ? 0.018 -5.189 -2.680 1.00 67.69 890 GLU A C 1
ATOM 7208 O O . GLU A 1 890 ? 0.433 -5.884 -1.761 1.00 67.69 890 GLU A O 1
ATOM 7213 N N . VAL A 1 891 ? -0.372 -3.924 -2.489 1.00 72.00 891 VAL A N 1
ATOM 7214 C CA . VAL A 1 891 ? -0.259 -3.176 -1.222 1.00 72.00 891 VAL A CA 1
ATOM 7215 C C . VAL A 1 891 ? -1.187 -3.759 -0.159 1.00 72.00 891 VAL A C 1
ATOM 7217 O O . VAL A 1 891 ? -0.788 -3.930 0.992 1.00 72.00 891 VAL A O 1
ATOM 7220 N N . GLY A 1 892 ? -2.421 -4.096 -0.550 1.00 77.94 892 GLY A N 1
ATOM 7221 C CA . GLY A 1 892 ? -3.375 -4.784 0.323 1.00 77.94 892 GLY A CA 1
ATOM 7222 C C . GLY A 1 892 ? -2.938 -6.209 0.669 1.00 77.94 892 GLY A C 1
ATOM 7223 O O . GLY A 1 892 ? -3.139 -6.652 1.799 1.00 77.94 892 GLY A O 1
ATOM 7224 N N . THR A 1 893 ? -2.303 -6.899 -0.280 1.00 78.00 893 THR A N 1
ATOM 7225 C CA . THR A 1 893 ? -1.813 -8.275 -0.115 1.00 78.00 893 THR A CA 1
ATOM 7226 C C . THR A 1 893 ? -0.594 -8.327 0.810 1.00 78.00 893 THR A C 1
ATOM 7228 O O . THR A 1 893 ? -0.635 -9.022 1.821 1.00 78.00 893 THR A O 1
ATOM 7231 N N . GLU A 1 894 ? 0.441 -7.526 0.543 1.00 77.06 894 GLU A N 1
ATOM 7232 C CA . GLU A 1 894 ? 1.675 -7.455 1.342 1.00 77.06 894 GLU A CA 1
ATOM 7233 C C . GLU A 1 894 ? 1.392 -7.009 2.789 1.00 77.06 894 GLU A C 1
ATOM 7235 O O . GLU A 1 894 ? 1.930 -7.582 3.738 1.00 77.06 894 GLU A O 1
ATOM 7240 N N . TRP A 1 895 ? 0.476 -6.050 2.991 1.00 85.94 895 TRP A N 1
ATOM 7241 C CA . TRP A 1 895 ? 0.030 -5.675 4.336 1.00 85.94 895 TRP A CA 1
ATOM 7242 C C . TRP A 1 895 ? -0.703 -6.823 5.046 1.00 85.94 895 TRP A C 1
ATOM 7244 O O . TRP A 1 895 ? -0.436 -7.076 6.223 1.00 85.94 895 TRP A O 1
ATOM 7254 N N . ARG A 1 896 ? -1.583 -7.564 4.357 1.00 89.00 896 ARG A N 1
ATOM 7255 C CA . ARG A 1 896 ? -2.297 -8.705 4.955 1.00 89.00 896 ARG A CA 1
ATOM 7256 C C . ARG A 1 896 ? -1.357 -9.848 5.322 1.00 89.00 896 ARG A C 1
ATOM 7258 O O . ARG A 1 896 ? -1.475 -10.385 6.418 1.00 89.00 896 ARG A O 1
ATOM 7265 N N . GLU A 1 897 ? -0.415 -10.191 4.452 1.00 80.94 897 GLU A N 1
ATOM 7266 C CA . GLU A 1 897 ? 0.559 -11.264 4.689 1.00 80.94 897 GLU A CA 1
ATOM 7267 C C . GLU A 1 897 ? 1.503 -10.937 5.858 1.00 80.94 897 GLU A C 1
ATOM 7269 O O . GLU A 1 897 ? 1.779 -11.803 6.689 1.00 80.94 897 GLU A O 1
ATOM 7274 N N . MET A 1 898 ? 1.945 -9.680 5.983 1.00 80.06 898 MET A N 1
ATOM 7275 C CA . MET A 1 898 ? 2.880 -9.268 7.039 1.00 80.06 898 MET A CA 1
ATOM 7276 C C . MET A 1 898 ? 2.214 -8.941 8.386 1.00 80.06 898 MET A C 1
ATOM 7278 O O . MET A 1 898 ? 2.878 -9.026 9.423 1.00 80.06 898 MET A O 1
ATOM 7282 N N . THR A 1 899 ? 0.930 -8.556 8.403 1.00 84.56 899 THR A N 1
ATOM 7283 C CA . THR A 1 899 ? 0.233 -8.096 9.627 1.00 84.56 899 THR A CA 1
ATOM 7284 C C . THR A 1 899 ? -0.935 -8.978 10.076 1.00 84.56 899 THR A C 1
ATOM 7286 O O . THR A 1 899 ? -1.351 -8.885 11.229 1.00 84.56 899 THR A O 1
ATOM 7289 N N . GLY A 1 900 ? -1.471 -9.826 9.193 1.00 87.56 900 GLY A N 1
ATOM 7290 C CA . GLY A 1 900 ? -2.711 -10.579 9.404 1.00 87.56 900 GLY A CA 1
ATOM 7291 C C . GLY A 1 900 ? -3.998 -9.764 9.204 1.00 87.56 900 GLY A C 1
ATOM 7292 O O . GLY A 1 900 ? -5.086 -10.307 9.389 1.00 87.56 900 GLY A O 1
ATOM 7293 N N . LEU A 1 901 ? -3.903 -8.479 8.839 1.00 90.44 901 LEU A N 1
ATOM 7294 C CA . LEU A 1 901 ? -5.034 -7.551 8.749 1.00 90.44 901 LEU A CA 1
ATOM 7295 C C . LEU A 1 901 ? -5.287 -7.099 7.311 1.00 90.44 901 LEU A C 1
ATOM 7297 O O . LEU A 1 901 ? -4.362 -6.799 6.564 1.00 90.44 901 LEU A O 1
ATOM 7301 N N . GLU A 1 902 ? -6.552 -6.984 6.923 1.00 92.31 902 GLU A N 1
ATOM 7302 C CA . GLU A 1 902 ? -6.915 -6.489 5.595 1.00 92.31 902 GLU A CA 1
ATOM 7303 C C . GLU A 1 902 ? -7.036 -4.964 5.561 1.00 92.31 902 GLU A C 1
ATOM 7305 O O . GLU A 1 902 ? -7.704 -4.379 6.414 1.00 92.31 902 GLU A O 1
ATOM 7310 N N . ILE A 1 903 ? -6.471 -4.329 4.529 1.00 94.56 903 ILE A N 1
ATOM 7311 C CA . ILE A 1 903 ? -6.797 -2.939 4.186 1.00 94.56 903 ILE A CA 1
ATOM 7312 C C . ILE A 1 903 ? -8.141 -2.930 3.455 1.00 94.56 903 ILE A C 1
ATOM 7314 O O . ILE A 1 903 ? -8.300 -3.611 2.440 1.00 94.56 903 ILE A O 1
ATOM 7318 N N . ARG A 1 904 ? -9.103 -2.155 3.958 1.00 95.00 904 ARG A N 1
ATOM 7319 C CA . ARG A 1 904 ? -10.448 -2.031 3.390 1.00 95.00 904 ARG A CA 1
ATOM 7320 C C . ARG A 1 904 ? -10.669 -0.641 2.802 1.00 95.00 904 ARG A C 1
ATOM 7322 O O . ARG A 1 904 ? -10.629 0.367 3.505 1.00 95.00 904 ARG A O 1
ATOM 7329 N N . GLU A 1 905 ? -10.861 -0.607 1.490 1.00 92.31 905 GLU A N 1
ATOM 7330 C CA . GLU A 1 905 ? -10.980 0.626 0.712 1.00 92.31 905 GLU A CA 1
ATOM 7331 C C . GLU A 1 905 ? -12.340 1.321 0.921 1.00 92.31 905 GLU A C 1
ATOM 7333 O O . GLU A 1 905 ? -13.318 0.719 1.382 1.00 92.31 905 GLU A O 1
ATOM 7338 N N . GLY A 1 906 ? -12.408 2.612 0.604 1.00 92.81 906 GLY A N 1
ATOM 7339 C CA . GLY A 1 906 ? -13.655 3.361 0.506 1.00 92.81 906 GLY A CA 1
ATOM 7340 C C . GLY A 1 906 ? -13.510 4.639 -0.309 1.00 92.81 906 GLY A C 1
ATOM 7341 O O . GLY A 1 906 ? -12.454 5.275 -0.339 1.00 92.81 906 GLY A O 1
ATOM 7342 N N . TYR A 1 907 ? -14.600 5.004 -0.975 1.00 94.00 907 TYR A N 1
ATOM 7343 C CA . TYR A 1 907 ? -14.661 6.063 -1.974 1.00 94.00 907 TYR A CA 1
ATOM 7344 C C . TYR A 1 907 ? -15.675 7.147 -1.595 1.00 94.00 907 TYR A C 1
ATOM 7346 O O . TYR A 1 907 ? -16.747 6.882 -1.045 1.00 94.00 907 TYR A O 1
ATOM 7354 N N . GLY A 1 908 ? -15.308 8.380 -1.921 1.00 91.44 908 GLY A N 1
ATOM 7355 C CA . GLY A 1 908 ? -16.066 9.606 -1.725 1.00 91.44 908 GLY A CA 1
ATOM 7356 C C . GLY A 1 908 ? -15.232 10.793 -2.202 1.00 91.44 908 GLY A C 1
ATOM 7357 O O . GLY A 1 908 ? -14.008 10.691 -2.340 1.00 91.44 908 GLY A O 1
ATOM 7358 N N . GLN A 1 909 ? -15.895 11.911 -2.462 1.00 91.44 909 GLN A N 1
ATOM 7359 C CA . GLN A 1 909 ? -15.287 13.164 -2.907 1.00 91.44 909 GLN A CA 1
ATOM 7360 C C . GLN A 1 909 ? -15.361 14.200 -1.779 1.00 91.44 909 GLN A C 1
ATOM 7362 O O . GLN A 1 909 ? -15.977 13.935 -0.751 1.00 91.44 909 GLN A O 1
ATOM 7367 N N . THR A 1 910 ? -14.744 15.377 -1.941 1.00 88.00 910 THR A N 1
ATOM 7368 C CA . THR A 1 910 ? -14.842 16.426 -0.906 1.00 88.00 910 THR A CA 1
ATOM 7369 C C . THR A 1 910 ? -16.288 16.896 -0.733 1.00 88.00 910 THR A C 1
ATOM 7371 O O . THR A 1 910 ? -16.723 17.168 0.378 1.00 88.00 910 THR A O 1
ATOM 7374 N N . GLU A 1 911 ? -17.012 16.941 -1.848 1.00 94.56 911 GLU A N 1
ATOM 7375 C CA . GLU A 1 911 ? -18.421 17.277 -2.016 1.00 94.56 911 GLU A CA 1
ATOM 7376 C C . GLU A 1 911 ? -19.397 16.242 -1.403 1.00 94.56 911 GLU A C 1
ATOM 7378 O O . GLU A 1 911 ? -20.614 16.427 -1.462 1.00 94.56 911 GLU A O 1
ATOM 7383 N N . THR A 1 912 ? -18.907 15.137 -0.827 1.00 93.69 912 THR A N 1
ATOM 7384 C CA . THR A 1 912 ? -19.735 14.037 -0.303 1.00 93.69 912 THR A CA 1
ATOM 7385 C C . THR A 1 912 ? -19.239 13.545 1.058 1.00 93.69 912 THR A C 1
ATOM 7387 O O . THR A 1 912 ? -18.232 14.010 1.586 1.00 93.69 912 THR A O 1
ATOM 7390 N N . THR A 1 913 ? -19.917 12.548 1.633 1.00 92.12 913 THR A N 1
ATOM 7391 C CA . THR A 1 913 ? -19.299 11.656 2.627 1.00 92.12 913 THR A CA 1
ATOM 7392 C C . THR A 1 913 ? -18.899 10.340 1.945 1.00 92.12 913 THR A C 1
ATOM 7394 O O . THR A 1 913 ? -18.421 10.367 0.808 1.00 92.12 913 THR A O 1
ATOM 7397 N N . LEU A 1 914 ? -19.053 9.189 2.604 1.00 94.81 914 LEU A N 1
ATOM 7398 C CA . LEU A 1 914 ? -18.752 7.883 2.014 1.00 94.81 914 LEU A CA 1
ATOM 7399 C C . LEU A 1 914 ? -19.834 7.497 0.989 1.00 94.81 914 LEU A C 1
ATOM 7401 O O . LEU A 1 914 ? -20.997 7.340 1.356 1.00 94.81 914 LEU A O 1
ATOM 7405 N N . LEU A 1 915 ? -19.447 7.298 -0.273 1.00 95.00 915 LEU A N 1
ATOM 7406 C CA . LEU A 1 915 ? -20.342 6.839 -1.341 1.00 95.00 915 LEU A CA 1
ATOM 7407 C C . LEU A 1 915 ? -20.321 5.313 -1.492 1.00 95.00 915 LEU A C 1
ATOM 7409 O O . LEU A 1 915 ? -21.384 4.695 -1.524 1.00 95.00 915 LEU A O 1
ATOM 7413 N N . CYS A 1 916 ? -19.125 4.716 -1.524 1.00 93.56 916 CYS A N 1
ATOM 7414 C CA . CYS A 1 916 ? -18.893 3.267 -1.541 1.00 93.56 916 CYS A CA 1
ATOM 7415 C C . CYS A 1 916 ? -17.855 2.871 -0.488 1.00 93.56 916 CYS A C 1
ATOM 7417 O O . CYS A 1 916 ? -16.975 3.665 -0.156 1.00 93.56 916 CYS A O 1
ATOM 7419 N N . GLY A 1 917 ? -17.922 1.638 0.011 1.00 95.12 917 GLY A N 1
ATOM 7420 C CA . GLY A 1 917 ? -16.896 1.100 0.901 1.00 95.12 917 GLY A CA 1
ATOM 7421 C C . GLY A 1 917 ? -16.874 -0.421 0.985 1.00 95.12 917 GLY A C 1
ATOM 7422 O O . GLY A 1 917 ? -17.885 -1.102 0.797 1.00 95.12 917 GLY A O 1
ATOM 7423 N N . THR A 1 918 ? -15.701 -0.963 1.301 1.00 94.56 918 THR A N 1
ATOM 7424 C CA . THR A 1 918 ? -15.498 -2.390 1.580 1.00 94.56 918 THR A CA 1
ATOM 7425 C C . THR A 1 918 ? -15.742 -2.654 3.067 1.00 94.56 918 THR A C 1
ATOM 7427 O O . THR A 1 918 ? -14.826 -2.827 3.868 1.00 94.56 918 THR A O 1
ATOM 7430 N N . PHE A 1 919 ? -17.013 -2.627 3.465 1.00 93.75 919 PHE A N 1
ATOM 7431 C CA . PHE A 1 919 ? -17.466 -2.851 4.846 1.00 93.75 919 PHE A CA 1
ATOM 7432 C C . PHE A 1 919 ? -17.005 -4.211 5.402 1.00 93.75 919 PHE A C 1
ATOM 7434 O O . PHE A 1 919 ? -16.810 -5.138 4.620 1.00 93.75 919 PHE A O 1
ATOM 7441 N N . ARG A 1 920 ? -16.828 -4.381 6.729 1.00 88.88 920 ARG A N 1
ATOM 7442 C CA . ARG A 1 920 ? -16.262 -5.641 7.282 1.00 88.88 920 ARG A CA 1
ATOM 7443 C C . ARG A 1 920 ? -17.077 -6.886 6.908 1.00 88.88 920 ARG A C 1
ATOM 7445 O O . ARG A 1 920 ? -16.491 -7.924 6.624 1.00 88.88 920 ARG A O 1
ATOM 7452 N N . CYS A 1 921 ? -18.401 -6.771 6.879 1.00 87.44 921 CYS A N 1
ATOM 7453 C CA . CYS A 1 921 ? -19.325 -7.840 6.494 1.00 87.44 921 CYS A CA 1
ATOM 7454 C C . CYS A 1 921 ? -19.267 -8.248 5.007 1.00 87.44 921 CYS A C 1
ATOM 7456 O O . CYS A 1 921 ? -19.929 -9.209 4.623 1.00 87.44 921 CYS A O 1
ATOM 7458 N N . LEU A 1 922 ? -18.493 -7.545 4.173 1.00 90.75 922 LEU A N 1
ATOM 7459 C CA . LEU A 1 922 ? -18.289 -7.864 2.761 1.00 90.75 922 LEU A CA 1
ATOM 7460 C C . LEU A 1 922 ? -16.954 -8.584 2.515 1.00 90.75 922 LEU A C 1
ATOM 7462 O O . LEU A 1 922 ? -15.967 -8.382 3.229 1.00 90.75 922 LEU A O 1
ATOM 7466 N N . GLU A 1 923 ? -16.906 -9.371 1.440 1.00 91.00 923 GLU A N 1
ATOM 7467 C CA . GLU A 1 923 ? -15.655 -9.848 0.843 1.00 91.00 923 GLU A CA 1
ATOM 7468 C C . GLU A 1 923 ? -14.804 -8.647 0.395 1.00 91.00 923 GLU A C 1
ATOM 7470 O O . GLU A 1 923 ? -15.331 -7.680 -0.166 1.00 91.00 923 GLU A O 1
ATOM 7475 N N . ASN A 1 924 ? -13.492 -8.702 0.643 1.00 90.00 924 ASN A N 1
ATOM 7476 C CA . ASN A 1 924 ? -12.553 -7.677 0.200 1.00 90.00 924 ASN A CA 1
ATOM 7477 C C . ASN A 1 924 ? -12.028 -8.018 -1.201 1.00 90.00 924 ASN A C 1
ATOM 7479 O O . ASN A 1 924 ? -11.213 -8.928 -1.356 1.00 90.00 924 ASN A O 1
ATOM 7483 N N . ARG A 1 925 ? -12.518 -7.308 -2.224 1.00 90.12 925 ARG A N 1
ATOM 7484 C CA . ARG A 1 925 ? -12.160 -7.535 -3.632 1.00 90.12 925 ARG A CA 1
ATOM 7485 C C . ARG A 1 925 ? -11.086 -6.539 -4.083 1.00 90.12 925 ARG A C 1
ATOM 7487 O O . ARG A 1 925 ? -11.401 -5.348 -4.181 1.00 90.12 925 ARG A O 1
ATOM 7494 N N . PRO A 1 926 ? -9.849 -6.986 -4.383 1.00 80.00 926 PRO A N 1
ATOM 7495 C CA . PRO A 1 926 ? -8.767 -6.089 -4.781 1.00 80.00 926 PRO A CA 1
ATOM 7496 C C . PRO A 1 926 ? -9.116 -5.267 -6.027 1.00 80.00 926 PRO A C 1
ATOM 7498 O O . PRO A 1 926 ? -9.645 -5.801 -7.001 1.00 80.00 926 PRO A O 1
ATOM 7501 N N . GLY A 1 927 ? -8.816 -3.966 -5.989 1.00 76.00 927 GLY A N 1
ATOM 7502 C CA . GLY A 1 927 ? -9.134 -3.015 -7.060 1.00 76.00 927 GLY A CA 1
ATOM 7503 C C . GLY A 1 927 ? -10.598 -2.553 -7.116 1.00 76.00 927 GLY A C 1
ATOM 7504 O O . GLY A 1 927 ? -10.921 -1.722 -7.963 1.00 76.00 927 GLY A O 1
ATOM 7505 N N . SER A 1 928 ? -11.479 -3.051 -6.238 1.00 91.12 928 SER A N 1
ATOM 7506 C CA . SER A 1 928 ? -12.836 -2.511 -6.078 1.00 91.12 928 SER A CA 1
ATOM 7507 C C . SER A 1 928 ? -12.891 -1.521 -4.915 1.00 91.12 928 SER A C 1
ATOM 7509 O O . SER A 1 928 ? -12.394 -1.801 -3.824 1.00 91.12 928 SER A O 1
ATOM 7511 N N . MET A 1 929 ? -13.613 -0.417 -5.099 1.00 90.31 929 MET A N 1
ATOM 7512 C CA . MET A 1 929 ? -13.905 0.547 -4.031 1.00 90.31 929 MET A CA 1
ATOM 7513 C C . MET A 1 929 ? -15.078 0.111 -3.127 1.00 90.31 929 MET A C 1
ATOM 7515 O O . MET A 1 929 ? -15.654 0.926 -2.401 1.00 90.31 929 MET A O 1
ATOM 7519 N N . GLY A 1 930 ? -15.440 -1.176 -3.168 1.00 95.06 930 GLY A N 1
ATOM 7520 C CA . GLY A 1 930 ? -16.515 -1.779 -2.385 1.00 95.06 930 GLY A CA 1
ATOM 7521 C C . GLY A 1 930 ? -17.908 -1.599 -2.991 1.00 95.06 930 GLY A C 1
ATOM 7522 O O . GLY A 1 930 ? -18.064 -1.459 -4.206 1.00 95.06 930 GLY A O 1
ATOM 7523 N N . LYS A 1 931 ? -18.935 -1.620 -2.133 1.00 96.69 931 LYS A N 1
ATOM 7524 C CA . LYS A 1 931 ? -20.352 -1.468 -2.515 1.00 96.69 931 LYS A CA 1
ATOM 7525 C C . LYS A 1 931 ? -20.943 -0.141 -2.001 1.00 96.69 931 LYS A C 1
ATOM 7527 O O . LYS A 1 931 ? -20.386 0.421 -1.053 1.00 96.69 931 LYS A O 1
ATOM 7532 N N . PRO A 1 932 ? -22.080 0.347 -2.543 1.00 95.88 932 PRO A N 1
ATOM 7533 C CA . PRO A 1 932 ? -22.710 1.596 -2.104 1.00 95.88 932 PRO A CA 1
ATOM 7534 C C . PRO A 1 932 ? -23.025 1.623 -0.606 1.00 95.88 932 PRO A C 1
ATOM 7536 O O . PRO A 1 932 ? -23.502 0.634 -0.043 1.00 95.88 932 PRO A O 1
ATOM 7539 N N . ALA A 1 933 ? -22.787 2.758 0.047 1.00 94.38 933 ALA A N 1
ATOM 7540 C CA . ALA A 1 933 ? -23.031 2.923 1.476 1.00 94.38 933 ALA A CA 1
ATOM 7541 C C . ALA A 1 933 ? -24.536 2.889 1.824 1.00 94.38 933 ALA A C 1
ATOM 7543 O O . ALA A 1 933 ? -25.369 3.295 1.006 1.00 94.38 933 ALA A O 1
ATOM 7544 N N . PRO A 1 934 ? -24.933 2.436 3.029 1.00 91.81 934 PRO A N 1
ATOM 7545 C CA . PRO A 1 934 ? -26.308 2.583 3.507 1.00 91.81 934 PRO A CA 1
ATOM 7546 C C . PRO A 1 934 ? -26.769 4.049 3.447 1.00 91.81 934 PRO A C 1
ATOM 7548 O O . PRO A 1 934 ? -26.051 4.952 3.873 1.00 91.81 934 PRO A O 1
ATOM 7551 N N . GLY A 1 935 ? -27.951 4.294 2.873 1.00 87.62 935 GLY A N 1
ATOM 7552 C CA . GLY A 1 935 ? -28.482 5.644 2.633 1.00 87.62 935 GLY A CA 1
ATOM 7553 C C . GLY A 1 935 ? -27.966 6.370 1.376 1.00 87.62 935 GLY A C 1
ATOM 7554 O O . GLY A 1 935 ? -28.435 7.472 1.104 1.00 87.62 935 GLY A O 1
ATOM 7555 N N . CYS A 1 936 ? -27.051 5.783 0.592 1.00 90.44 936 CYS A N 1
ATOM 7556 C CA . CYS A 1 936 ? -26.575 6.327 -0.691 1.00 90.44 936 CYS A CA 1
ATOM 7557 C C . CYS A 1 936 ? -27.143 5.538 -1.886 1.00 90.44 936 CYS A C 1
ATOM 7559 O O . CYS A 1 936 ? -27.037 4.314 -1.907 1.00 90.44 936 CYS A O 1
ATOM 7561 N N . ASN A 1 937 ? -27.711 6.196 -2.899 1.00 91.00 937 ASN A N 1
ATOM 7562 C CA . ASN A 1 937 ? -28.157 5.535 -4.133 1.00 91.00 937 ASN A CA 1
ATOM 7563 C C . ASN A 1 937 ? -27.181 5.854 -5.271 1.00 91.00 937 ASN A C 1
ATOM 7565 O O . ASN A 1 937 ? -27.315 6.874 -5.941 1.00 91.00 937 ASN A O 1
ATOM 7569 N N . LEU A 1 938 ? -26.184 4.985 -5.454 1.00 93.69 938 LEU A N 1
ATOM 7570 C CA . LEU A 1 938 ? -25.129 5.138 -6.456 1.00 93.69 938 LEU A CA 1
ATOM 7571 C C . LEU A 1 938 ? -25.428 4.295 -7.704 1.00 93.69 938 LEU A C 1
ATOM 7573 O O . LEU A 1 938 ? -25.783 3.122 -7.580 1.00 93.69 938 LEU A O 1
ATOM 7577 N N . LYS A 1 939 ? -25.246 4.881 -8.888 1.00 94.31 939 LYS A N 1
ATOM 7578 C CA . LYS A 1 939 ? -25.433 4.243 -10.201 1.00 94.31 939 LYS A CA 1
ATOM 7579 C C . LYS A 1 939 ? -24.209 4.462 -11.090 1.00 94.31 939 LYS A C 1
ATOM 7581 O O . LYS A 1 939 ? -23.438 5.394 -10.869 1.00 94.31 939 LYS A O 1
ATOM 7586 N N . ILE A 1 940 ? -24.065 3.609 -12.100 1.00 96.69 940 ILE A N 1
ATOM 7587 C CA . ILE A 1 940 ? -23.201 3.835 -13.266 1.00 96.69 940 ILE A CA 1
ATOM 7588 C C . ILE A 1 940 ? -24.128 4.204 -14.422 1.00 96.69 940 ILE A C 1
ATOM 7590 O O . ILE A 1 940 ? -25.060 3.444 -14.674 1.00 96.69 940 ILE A O 1
ATOM 7594 N N . VAL A 1 941 ? -23.911 5.326 -15.109 1.00 95.38 941 VAL A N 1
ATOM 7595 C CA . VAL A 1 941 ? -24.777 5.759 -16.224 1.00 95.38 941 VAL A CA 1
ATOM 7596 C C . VAL A 1 941 ? -24.022 6.061 -17.516 1.00 95.38 941 VAL A C 1
ATOM 7598 O O . VAL A 1 941 ? -22.837 6.405 -17.502 1.00 95.38 941 VAL A O 1
ATOM 7601 N N . ASP A 1 942 ? -24.732 5.938 -18.635 1.00 91.06 942 ASP A N 1
ATOM 7602 C CA . ASP A 1 942 ? -24.274 6.376 -19.952 1.00 91.06 942 ASP A CA 1
ATOM 7603 C C . ASP A 1 942 ? -24.395 7.906 -20.139 1.00 91.06 942 ASP A C 1
ATOM 7605 O O . ASP A 1 942 ? -24.903 8.640 -19.290 1.00 91.06 942 ASP A O 1
ATOM 7609 N N . GLU A 1 943 ? -23.942 8.406 -21.292 1.00 84.00 943 GLU A N 1
ATOM 7610 C CA . GLU A 1 943 ? -24.016 9.830 -21.673 1.00 84.00 943 GLU A CA 1
ATOM 7611 C C . GLU A 1 943 ? -25.451 10.319 -21.970 1.00 84.00 943 GLU A C 1
ATOM 7613 O O . GLU A 1 943 ? -25.646 11.450 -22.416 1.00 84.00 943 GLU A O 1
ATOM 7618 N N . GLN A 1 944 ? -26.459 9.460 -21.808 1.00 84.56 944 GLN A N 1
ATOM 7619 C CA . GLN A 1 944 ? -27.882 9.774 -21.918 1.00 84.56 944 GLN A CA 1
ATOM 7620 C C . GLN A 1 944 ? -28.594 9.654 -20.552 1.00 84.56 944 GLN A C 1
ATOM 7622 O O . GLN A 1 944 ? -29.793 9.917 -20.470 1.00 84.56 944 GLN A O 1
ATOM 7627 N N . GLY A 1 945 ? -27.870 9.300 -19.481 1.00 86.81 945 GLY A N 1
ATOM 7628 C CA . GLY A 1 945 ? -28.392 9.142 -18.122 1.00 86.81 945 GLY A CA 1
ATOM 7629 C C . GLY A 1 945 ? -29.053 7.789 -17.829 1.00 86.81 945 GLY A C 1
ATOM 7630 O O . GLY A 1 945 ? -29.633 7.629 -16.753 1.00 86.81 945 GLY A O 1
ATOM 7631 N N . ASN A 1 946 ? -28.983 6.807 -18.735 1.00 92.06 946 ASN A N 1
ATOM 7632 C CA . ASN A 1 946 ? -29.509 5.459 -18.487 1.00 92.06 946 ASN A CA 1
ATOM 7633 C C . ASN A 1 946 ? -28.519 4.650 -17.638 1.00 92.06 946 ASN A C 1
ATOM 7635 O O . ASN A 1 946 ? -27.311 4.782 -17.817 1.00 92.06 946 ASN A O 1
ATOM 7639 N N . GLU A 1 947 ? -29.003 3.775 -16.749 1.00 94.69 947 GLU A N 1
ATOM 7640 C CA . GLU A 1 947 ? -28.112 2.918 -15.951 1.00 94.69 947 GLU A CA 1
ATOM 7641 C C . GLU A 1 947 ? -27.425 1.854 -16.827 1.00 94.69 947 GLU A C 1
ATOM 7643 O O . GLU A 1 947 ? -28.082 1.098 -17.547 1.00 94.69 947 GLU A O 1
ATOM 7648 N N . CYS A 1 948 ? -26.095 1.792 -16.750 1.00 95.75 948 CYS A N 1
ATOM 7649 C CA . CYS A 1 948 ? -25.275 0.836 -17.484 1.00 95.75 948 CYS A CA 1
ATOM 7650 C C . CYS A 1 948 ? -25.482 -0.607 -16.976 1.00 95.75 948 CYS A C 1
ATOM 7652 O O . CYS A 1 948 ? -25.579 -0.823 -15.763 1.00 95.75 948 CYS A O 1
ATOM 7654 N N . PRO A 1 949 ? -25.462 -1.617 -17.871 1.00 94.75 949 PRO A N 1
ATOM 7655 C CA . PRO A 1 949 ? -25.368 -3.022 -17.480 1.00 94.75 949 PRO A CA 1
ATOM 7656 C C . PRO A 1 949 ? -24.087 -3.335 -16.693 1.00 94.75 949 PRO A C 1
ATOM 7658 O O . PRO A 1 949 ? -23.073 -2.646 -16.822 1.00 94.75 949 PRO A O 1
ATOM 7661 N N . ASP A 1 950 ? -24.108 -4.424 -15.928 1.00 94.06 950 ASP A N 1
ATOM 7662 C CA . ASP A 1 950 ? -22.941 -4.873 -15.166 1.00 94.06 950 ASP A CA 1
ATOM 7663 C C . ASP A 1 950 ? -21.746 -5.166 -16.096 1.00 94.06 950 ASP A C 1
ATOM 7665 O O . ASP A 1 950 ? -21.889 -5.743 -17.176 1.00 94.06 950 ASP A O 1
ATOM 7669 N N . GLY A 1 951 ? -20.551 -4.746 -15.679 1.00 88.00 951 GLY A N 1
ATOM 7670 C CA . GLY A 1 951 ? -19.314 -4.806 -16.463 1.00 88.00 951 GLY A CA 1
ATOM 7671 C C . GLY A 1 951 ? -19.128 -3.681 -17.492 1.00 88.00 951 GLY A C 1
ATOM 7672 O O . GLY A 1 951 ? -18.060 -3.605 -18.096 1.00 88.00 951 GLY A O 1
ATOM 7673 N N . VAL A 1 952 ? -20.111 -2.795 -17.692 1.00 90.81 952 VAL A N 1
ATOM 7674 C CA . VAL A 1 952 ? -20.013 -1.666 -18.637 1.00 90.81 952 VAL A CA 1
ATOM 7675 C C . VAL A 1 952 ? -19.520 -0.397 -17.928 1.00 90.81 952 VAL A C 1
ATOM 7677 O O . VAL A 1 952 ? -19.993 -0.047 -16.848 1.00 90.81 952 VAL A O 1
ATOM 7680 N N . GLU A 1 953 ? -18.562 0.304 -18.545 1.00 90.00 953 GLU A N 1
ATOM 7681 C CA . GLU A 1 953 ? -18.069 1.611 -18.086 1.00 90.00 953 GLU A CA 1
ATOM 7682 C C . GLU A 1 953 ? -19.146 2.696 -18.246 1.00 90.00 953 GLU A C 1
ATOM 7684 O O . GLU A 1 953 ? -19.747 2.837 -19.312 1.00 90.00 953 GLU A O 1
ATOM 7689 N N . GLY A 1 954 ? -19.321 3.522 -17.217 1.00 92.06 954 GLY A N 1
ATOM 7690 C CA . GLY A 1 954 ? -20.097 4.759 -17.278 1.00 92.06 954 GLY A CA 1
ATOM 7691 C C . GLY A 1 954 ? -19.619 5.776 -16.243 1.00 92.06 954 GLY A C 1
ATOM 7692 O O . GLY A 1 954 ? -18.596 5.574 -15.579 1.00 92.06 954 GLY A O 1
ATOM 7693 N N . GLU A 1 955 ? -20.349 6.879 -16.101 1.00 94.62 955 GLU A N 1
ATOM 7694 C CA . GLU A 1 955 ? -20.101 7.848 -15.030 1.00 94.62 955 GLU A CA 1
ATOM 7695 C C . GLU A 1 955 ? -20.788 7.419 -13.727 1.00 94.62 955 GLU A C 1
ATOM 7697 O O . GLU A 1 955 ? -21.917 6.925 -13.729 1.00 94.62 955 GLU A O 1
ATOM 7702 N N . VAL A 1 956 ? -20.095 7.608 -12.604 1.00 95.81 956 VAL A N 1
ATOM 7703 C CA . VAL A 1 956 ? -20.633 7.406 -11.261 1.00 95.81 956 VAL A CA 1
ATOM 7704 C C . VAL A 1 956 ? -21.545 8.580 -10.915 1.00 95.81 956 VAL A C 1
ATOM 7706 O O . VAL A 1 956 ? -21.091 9.723 -10.808 1.00 95.81 956 VAL A O 1
ATOM 7709 N N . VAL A 1 957 ? -22.824 8.297 -10.678 1.00 96.06 957 VAL A N 1
ATOM 7710 C CA . VAL A 1 957 ? -23.813 9.302 -10.265 1.00 96.06 957 VAL A CA 1
ATOM 7711 C C . VAL A 1 957 ? -24.518 8.898 -8.976 1.00 96.06 957 VAL A C 1
ATOM 7713 O O . VAL A 1 957 ? -24.795 7.721 -8.735 1.00 96.06 957 VAL A O 1
ATOM 7716 N N . VAL A 1 958 ? -24.826 9.890 -8.143 1.00 95.94 958 VAL A N 1
ATOM 7717 C CA . VAL A 1 958 ? -25.646 9.734 -6.936 1.00 95.94 958 VAL A CA 1
ATOM 7718 C C . VAL A 1 958 ? -27.055 10.226 -7.251 1.00 95.94 958 VAL A C 1
ATOM 7720 O O . VAL A 1 958 ? -27.245 11.403 -7.549 1.00 95.94 958 VAL A O 1
ATOM 7723 N N . GLU A 1 959 ? -28.057 9.359 -7.168 1.00 93.44 959 GLU A N 1
ATOM 7724 C CA . GLU A 1 959 ? -29.457 9.752 -7.346 1.00 93.44 959 GLU A CA 1
ATOM 7725 C C . GLU A 1 959 ? -29.918 10.646 -6.179 1.00 93.44 959 GLU A C 1
ATOM 7727 O O . GLU A 1 959 ? -29.735 10.298 -5.011 1.00 93.44 959 GLU A O 1
ATOM 7732 N N . VAL A 1 960 ? -30.532 11.797 -6.486 1.00 92.38 960 VAL A N 1
ATOM 7733 C CA . VAL A 1 960 ? -31.034 12.757 -5.482 1.00 92.38 960 VAL A CA 1
ATOM 7734 C C . VAL A 1 960 ? -32.537 13.053 -5.578 1.00 92.38 960 VAL A C 1
ATOM 7736 O O . VAL A 1 960 ? -33.057 13.741 -4.703 1.00 92.38 960 VAL A O 1
ATOM 7739 N N . SER A 1 961 ? -33.246 12.518 -6.581 1.00 79.88 961 SER A N 1
ATOM 7740 C CA . SER A 1 961 ? -34.714 12.621 -6.729 1.00 79.88 961 SER A CA 1
ATOM 7741 C C . SER A 1 961 ? -35.487 11.972 -5.583 1.00 79.88 961 SER A C 1
ATOM 7743 O O . SER A 1 961 ? -36.427 12.559 -5.052 1.00 79.88 961 SER A O 1
ATOM 7745 N N . SER A 1 962 ? -35.127 10.733 -5.249 1.00 71.50 962 SER A N 1
ATOM 7746 C CA . SER A 1 962 ? -35.895 9.863 -4.356 1.00 71.50 962 SER A CA 1
ATOM 7747 C C . SER A 1 962 ? -35.514 10.046 -2.886 1.00 71.50 962 SER A C 1
ATOM 7749 O O . SER A 1 962 ? -36.374 10.048 -2.007 1.00 71.50 962 SER A O 1
ATOM 7751 N N . ASN A 1 963 ? -34.214 10.198 -2.627 1.00 76.62 963 ASN A N 1
ATOM 7752 C CA . ASN A 1 963 ? -33.619 10.318 -1.303 1.00 76.62 963 ASN A CA 1
ATOM 7753 C C . ASN A 1 963 ? -32.224 10.955 -1.428 1.00 76.62 963 ASN A C 1
ATOM 7755 O O . ASN A 1 963 ? -31.226 10.237 -1.502 1.00 76.62 963 ASN A O 1
ATOM 7759 N N . ARG A 1 964 ? -32.138 12.296 -1.477 1.00 90.19 964 ARG A N 1
ATOM 7760 C CA . ARG A 1 964 ? -30.848 13.015 -1.482 1.00 90.19 964 ARG A CA 1
ATOM 7761 C C . ARG A 1 964 ? -30.017 12.573 -0.267 1.00 90.19 964 ARG A C 1
ATOM 7763 O O . ARG A 1 964 ? -30.439 12.851 0.858 1.00 90.19 964 ARG A O 1
ATOM 7770 N N . PRO A 1 965 ? -28.836 11.948 -0.443 1.00 91.69 965 PRO A N 1
ATOM 7771 C CA . PRO A 1 965 ? -28.047 11.498 0.695 1.00 91.69 965 PRO A CA 1
ATOM 7772 C C . PRO A 1 965 ? -27.620 12.684 1.558 1.00 91.69 965 PRO A C 1
ATOM 7774 O O . PRO A 1 965 ? -27.068 13.658 1.049 1.00 91.69 965 PRO A O 1
ATOM 7777 N N . VAL A 1 966 ? -27.858 12.591 2.869 1.00 93.88 966 VAL A N 1
ATOM 7778 C CA . VAL A 1 966 ? -27.650 13.705 3.815 1.00 93.88 966 VAL A CA 1
ATOM 7779 C C . VAL A 1 966 ? -26.228 14.265 3.745 1.00 93.88 966 VAL A C 1
ATOM 7781 O O . VAL A 1 966 ? -26.048 15.468 3.868 1.00 93.88 966 VAL A O 1
ATOM 7784 N N . GLY A 1 967 ? -25.232 13.409 3.496 1.00 93.88 967 GLY A N 1
ATOM 7785 C CA . GLY A 1 967 ? -23.818 13.776 3.391 1.00 93.88 967 GLY A CA 1
ATOM 7786 C C . GLY A 1 967 ? -23.383 14.518 2.119 1.00 93.88 967 GLY A C 1
ATOM 7787 O O . GLY A 1 967 ? -22.202 14.830 1.985 1.00 93.88 967 GLY A O 1
ATOM 7788 N N . LEU A 1 968 ? -24.285 14.777 1.172 1.00 96.06 968 LEU A N 1
ATOM 7789 C CA . LEU A 1 968 ? -23.980 15.519 -0.053 1.00 96.06 968 LEU A CA 1
ATOM 7790 C C . LEU A 1 968 ? -23.930 17.033 0.225 1.00 96.06 968 LEU A C 1
ATOM 7792 O O . LEU A 1 968 ? -24.838 17.572 0.862 1.00 96.06 968 LEU A O 1
ATOM 7796 N N . PHE A 1 969 ? -22.904 17.718 -0.290 1.00 96.62 969 PHE A N 1
ATOM 7797 C CA . PHE A 1 969 ? -22.742 19.179 -0.217 1.00 96.62 969 PHE A CA 1
ATOM 7798 C C . PHE A 1 969 ? -23.976 19.945 -0.731 1.00 96.62 969 PHE A C 1
ATOM 7800 O O . PHE A 1 969 ? -24.796 19.402 -1.479 1.00 96.62 969 PHE A O 1
ATOM 7807 N N . THR A 1 970 ? -24.137 21.217 -0.364 1.00 95.56 970 THR A N 1
ATOM 7808 C CA . THR A 1 970 ? -25.228 22.058 -0.893 1.00 95.56 970 THR A CA 1
ATOM 7809 C C . THR A 1 970 ? -24.930 22.553 -2.301 1.00 95.56 970 THR A C 1
ATOM 7811 O O . THR A 1 970 ? -25.786 22.441 -3.179 1.00 95.56 970 THR A O 1
ATOM 7814 N N . ARG A 1 971 ? -23.741 23.134 -2.503 1.00 95.38 971 ARG A N 1
ATOM 7815 C CA . ARG A 1 971 ? -23.345 23.870 -3.715 1.00 95.38 971 ARG A CA 1
ATOM 7816 C C . ARG A 1 971 ? -21.851 24.186 -3.731 1.00 95.38 971 ARG A C 1
ATOM 7818 O O . ARG A 1 971 ? -21.172 24.099 -2.704 1.00 95.38 971 ARG A O 1
ATOM 7825 N N . TYR A 1 972 ? -21.374 24.683 -4.870 1.00 95.19 972 TYR A N 1
ATOM 7826 C CA . TYR A 1 972 ? -20.186 25.526 -4.901 1.00 95.19 972 TYR A CA 1
ATOM 7827 C C . TYR A 1 972 ? -20.560 26.977 -4.545 1.00 95.19 972 TYR A C 1
ATOM 7829 O O . TYR A 1 972 ? -21.438 27.581 -5.164 1.00 95.19 972 TYR A O 1
ATOM 7837 N N . VAL A 1 973 ? -19.920 27.537 -3.515 1.00 94.94 973 VAL A N 1
ATOM 7838 C CA . VAL A 1 973 ? -20.160 28.918 -3.057 1.00 94.94 973 VAL A CA 1
ATOM 7839 C C . VAL A 1 973 ? -19.778 29.909 -4.152 1.00 94.94 973 VAL A C 1
ATOM 7841 O O . VAL A 1 973 ? -18.691 29.817 -4.717 1.00 94.94 973 VAL A O 1
ATOM 7844 N N . ASP A 1 974 ? -20.666 30.873 -4.402 1.00 91.25 974 ASP A N 1
ATOM 7845 C CA . ASP A 1 974 ? -20.536 31.936 -5.408 1.00 91.25 974 ASP A CA 1
ATOM 7846 C C . ASP A 1 974 ? -20.301 31.428 -6.856 1.00 91.25 974 ASP A C 1
ATOM 7848 O O . ASP A 1 974 ? -19.930 32.205 -7.733 1.00 91.25 974 ASP A O 1
ATOM 7852 N N . ASP A 1 975 ? -20.573 30.142 -7.123 1.00 90.31 975 ASP A N 1
ATOM 7853 C CA . ASP A 1 975 ? -20.390 29.470 -8.419 1.00 90.31 975 ASP A CA 1
ATOM 7854 C C . ASP A 1 975 ? -21.621 28.589 -8.764 1.00 90.31 975 ASP A C 1
ATOM 7856 O O . ASP A 1 975 ? -21.601 27.356 -8.626 1.00 90.31 975 ASP A O 1
ATOM 7860 N N . PRO A 1 976 ? -22.752 29.214 -9.155 1.00 93.12 976 PRO A N 1
ATOM 7861 C CA . PRO A 1 976 ? -23.988 28.497 -9.463 1.00 93.12 976 PRO A CA 1
ATOM 7862 C C . PRO A 1 976 ? -23.875 27.677 -10.752 1.00 93.12 976 PRO A C 1
ATOM 7864 O O . PRO A 1 976 ? -24.443 26.591 -10.825 1.00 93.12 976 PRO A O 1
ATOM 7867 N N . ASP A 1 977 ? -23.106 28.139 -11.741 1.00 90.25 977 ASP A N 1
ATOM 7868 C CA . ASP A 1 977 ? -22.971 27.459 -13.031 1.00 90.25 977 ASP A CA 1
ATOM 7869 C C . ASP A 1 977 ? -22.270 26.107 -12.870 1.00 90.25 977 ASP A C 1
ATOM 7871 O O . ASP A 1 977 ? -22.786 25.090 -13.339 1.00 90.25 977 ASP A O 1
ATOM 7875 N N . ARG A 1 978 ? -21.156 26.042 -12.119 1.00 86.38 978 ARG A N 1
ATOM 7876 C CA . ARG A 1 978 ? -20.533 24.747 -11.798 1.00 86.38 978 ARG A CA 1
ATOM 7877 C C . ARG A 1 978 ? -21.357 23.904 -10.834 1.00 86.38 978 ARG A C 1
ATOM 7879 O O . ARG A 1 978 ? -21.148 22.697 -10.801 1.00 86.38 978 ARG A O 1
ATOM 7886 N N . THR A 1 979 ? -22.244 24.507 -10.042 1.00 93.56 979 THR A N 1
ATOM 7887 C CA . THR A 1 979 ? -23.173 23.758 -9.181 1.00 93.56 979 THR A CA 1
ATOM 7888 C C . THR A 1 979 ? -24.216 23.042 -10.037 1.00 93.56 979 THR A C 1
ATOM 7890 O O . THR A 1 979 ? -24.375 21.832 -9.917 1.00 93.56 979 THR A O 1
ATOM 7893 N N . ASN A 1 980 ? -24.857 23.756 -10.964 1.00 94.12 980 ASN A N 1
ATOM 7894 C CA . ASN A 1 980 ? -25.831 23.192 -11.901 1.00 94.12 980 ASN A CA 1
ATOM 7895 C C . ASN A 1 980 ? -25.186 22.148 -12.830 1.00 94.12 980 ASN A C 1
ATOM 7897 O O . ASN A 1 980 ? -25.781 21.107 -13.082 1.00 94.12 980 ASN A O 1
ATOM 7901 N N . ALA A 1 981 ? -23.940 22.374 -13.265 1.00 90.38 981 ALA A N 1
ATOM 7902 C CA . ALA A 1 981 ? -23.179 21.436 -14.097 1.00 90.38 981 ALA A CA 1
ATOM 7903 C C . ALA A 1 981 ? -22.756 20.128 -13.393 1.00 90.38 981 ALA A C 1
ATOM 7905 O O . ALA A 1 981 ? -22.165 19.270 -14.040 1.00 90.38 981 ALA A O 1
ATOM 7906 N N . VAL A 1 982 ? -23.028 19.969 -12.090 1.00 92.19 982 VAL A N 1
ATOM 7907 C CA . VAL A 1 982 ? -22.881 18.686 -11.369 1.00 92.19 982 VAL A CA 1
ATOM 7908 C C . VAL A 1 982 ? -24.160 18.246 -10.649 1.00 92.19 982 VAL A C 1
ATOM 7910 O O . VAL A 1 982 ? -24.206 17.138 -10.131 1.00 92.19 982 VAL A O 1
ATOM 7913 N N . LEU A 1 983 ? -25.204 19.080 -10.599 1.00 93.62 983 LEU A N 1
ATOM 7914 C CA . LEU A 1 983 ? -26.504 18.787 -9.985 1.00 93.62 983 LEU A CA 1
ATOM 7915 C C . LEU A 1 983 ? -27.624 19.034 -11.006 1.00 93.62 983 LEU A C 1
ATOM 7917 O O . LEU A 1 983 ? -28.314 20.053 -10.959 1.00 93.62 983 LEU A O 1
ATOM 7921 N N . HIS A 1 984 ? -27.804 18.083 -11.922 1.00 91.94 984 HIS A N 1
ATOM 7922 C CA . HIS A 1 984 ? -28.829 18.110 -12.968 1.00 91.94 984 HIS A CA 1
ATOM 7923 C C . HIS A 1 984 ? -29.477 16.731 -13.161 1.00 91.94 984 HIS A C 1
ATOM 7925 O O . HIS A 1 984 ? -28.982 15.715 -12.673 1.00 91.94 984 HIS A O 1
ATOM 7931 N N . ASP A 1 985 ? -30.642 16.709 -13.815 1.00 89.19 985 ASP A N 1
ATOM 7932 C CA . ASP A 1 985 ? -31.440 15.504 -14.113 1.00 89.19 985 ASP A CA 1
ATOM 7933 C C . ASP A 1 985 ? -31.793 14.638 -12.886 1.00 89.19 985 ASP A C 1
ATOM 7935 O O . ASP A 1 985 ? -32.132 13.461 -12.982 1.00 89.19 985 ASP A O 1
ATOM 7939 N N . ASN A 1 986 ? -31.814 15.276 -11.711 1.00 91.06 986 ASN A N 1
ATOM 7940 C CA . ASN A 1 986 ? -31.992 14.674 -10.386 1.00 91.06 986 ASN A CA 1
ATOM 7941 C C . ASN A 1 986 ? -30.868 13.718 -9.945 1.00 91.06 986 ASN A C 1
ATOM 7943 O O . ASN A 1 986 ? -31.081 12.881 -9.062 1.00 91.06 986 ASN A O 1
ATOM 7947 N N . CYS A 1 987 ? -29.668 13.892 -10.494 1.00 93.88 987 CYS A N 1
ATOM 7948 C CA . CYS A 1 987 ? -28.441 13.237 -10.060 1.00 93.88 987 CYS A CA 1
ATOM 7949 C C . CYS A 1 987 ? -27.402 14.266 -9.591 1.00 93.88 987 CYS A C 1
ATOM 7951 O O . CYS A 1 987 ? -27.388 15.416 -10.032 1.00 93.88 987 CYS A O 1
ATOM 7953 N N . TYR A 1 988 ? -26.506 13.834 -8.705 1.00 95.56 988 TYR A N 1
ATOM 7954 C CA . TYR A 1 988 ? -25.189 14.437 -8.549 1.00 95.56 988 TYR A CA 1
ATOM 7955 C C . TYR A 1 988 ? -24.185 13.665 -9.406 1.00 95.56 988 TYR A C 1
ATOM 7957 O O . TYR A 1 988 ? -24.011 12.457 -9.221 1.00 95.56 988 TYR A O 1
ATOM 7965 N N . TRP A 1 989 ? -23.548 14.370 -10.334 1.00 94.81 989 TRP A N 1
ATOM 7966 C CA . TRP A 1 989 ? -22.560 13.846 -11.268 1.00 94.81 989 TRP A CA 1
ATOM 7967 C C . TRP A 1 989 ? -21.162 14.065 -10.693 1.00 94.81 989 TRP A C 1
ATOM 7969 O O . TRP A 1 989 ? -20.731 15.197 -10.465 1.00 94.81 989 TRP A O 1
ATOM 7979 N N . THR A 1 990 ? -20.465 12.968 -10.401 1.00 92.19 990 THR A N 1
ATOM 7980 C CA . THR A 1 990 ? -19.163 13.008 -9.714 1.00 92.19 990 THR A CA 1
ATOM 7981 C C . THR A 1 990 ? -18.019 13.435 -10.643 1.00 92.19 990 THR A C 1
ATOM 7983 O O . THR A 1 990 ? -16.958 13.872 -10.180 1.00 92.19 990 THR A O 1
ATOM 7986 N N . GLY A 1 991 ? -18.178 13.277 -11.961 1.00 88.88 991 GLY A N 1
ATOM 7987 C CA . GLY A 1 991 ? -17.091 13.309 -12.937 1.00 88.88 991 GLY A CA 1
ATOM 7988 C C . GLY A 1 991 ? -16.075 12.169 -12.783 1.00 88.88 991 GLY A C 1
ATOM 7989 O O . GLY A 1 991 ? -14.998 12.248 -13.374 1.00 88.88 991 GLY A O 1
ATOM 7990 N N . ASP A 1 992 ? -16.363 11.146 -11.975 1.00 88.75 992 ASP A N 1
ATOM 7991 C CA . ASP A 1 992 ? -15.563 9.926 -11.848 1.00 88.75 992 ASP A CA 1
ATOM 7992 C C . ASP A 1 992 ? -16.226 8.788 -12.637 1.00 88.75 992 ASP A C 1
ATOM 7994 O O . ASP A 1 992 ? -17.439 8.593 -12.578 1.00 88.75 992 ASP A O 1
ATOM 7998 N N . LYS A 1 993 ? -15.427 7.994 -13.348 1.00 87.75 993 LYS A N 1
ATOM 7999 C CA . LYS A 1 993 ? -15.884 6.810 -14.079 1.00 87.75 993 LYS A CA 1
ATOM 8000 C C . LYS A 1 993 ? -15.602 5.522 -13.333 1.00 87.75 993 LYS A C 1
ATOM 8002 O O . LYS A 1 993 ? -14.545 5.361 -12.718 1.00 87.75 993 LYS A O 1
ATOM 8007 N N . ALA A 1 994 ? -16.518 4.573 -13.479 1.00 92.81 994 ALA A N 1
ATOM 8008 C CA . ALA A 1 994 ? -16.387 3.222 -12.959 1.00 92.81 994 ALA A CA 1
ATOM 8009 C C . ALA A 1 994 ? -17.203 2.225 -13.797 1.00 92.81 994 ALA A C 1
ATOM 8011 O O . ALA A 1 994 ? -17.982 2.609 -14.670 1.00 92.81 994 ALA A O 1
ATOM 8012 N N . TYR A 1 995 ? -17.055 0.941 -13.483 1.00 93.25 995 TYR A N 1
ATOM 8013 C CA . TYR A 1 995 ? -18.060 -0.080 -13.780 1.00 93.25 995 TYR A CA 1
ATOM 8014 C C . TYR A 1 995 ? -18.516 -0.763 -12.483 1.00 93.25 995 TYR A C 1
ATOM 8016 O O . TYR A 1 995 ? -17.849 -0.679 -11.447 1.00 93.25 995 TYR A O 1
ATOM 8024 N N . LYS A 1 996 ? -19.670 -1.427 -12.543 1.00 96.19 996 LYS A N 1
ATOM 8025 C CA . LYS A 1 996 ? -20.278 -2.209 -11.457 1.00 96.19 996 LYS A CA 1
ATOM 8026 C C . LYS A 1 996 ? -20.230 -3.687 -11.850 1.00 96.19 996 LYS A C 1
ATOM 8028 O O . LYS A 1 996 ? -20.551 -3.997 -12.993 1.00 96.19 996 LYS A O 1
ATOM 8033 N N . ASP A 1 997 ? -19.800 -4.588 -10.971 1.00 94.38 997 ASP A N 1
ATOM 8034 C CA . ASP A 1 997 ? -19.849 -6.032 -11.236 1.00 94.38 997 ASP A CA 1
ATOM 8035 C C . ASP A 1 997 ? -21.227 -6.639 -10.915 1.00 94.38 997 ASP A C 1
ATOM 8037 O O . ASP A 1 997 ? -22.071 -6.014 -10.271 1.00 94.38 997 ASP A O 1
ATOM 8041 N N . LYS A 1 998 ? -21.439 -7.886 -11.351 1.00 94.44 998 LYS A N 1
ATOM 8042 C CA . LYS A 1 998 ? -22.684 -8.654 -11.149 1.00 94.44 998 LYS A CA 1
ATOM 8043 C C . LYS A 1 998 ? -23.084 -8.862 -9.679 1.00 94.44 998 LYS A C 1
ATOM 8045 O O . LYS A 1 998 ? -24.224 -9.221 -9.403 1.00 94.44 998 LYS A O 1
ATOM 8050 N N . ASP A 1 999 ? -22.147 -8.686 -8.745 1.00 93.38 999 ASP A N 1
ATOM 8051 C CA . ASP A 1 999 ? -22.377 -8.824 -7.306 1.00 93.38 999 ASP A CA 1
ATOM 8052 C C . ASP A 1 999 ? -22.572 -7.441 -6.640 1.00 93.38 999 ASP A C 1
ATOM 8054 O O . ASP A 1 999 ? -22.800 -7.355 -5.429 1.00 93.38 999 ASP A O 1
ATOM 8058 N N . GLY A 1 1000 ? -22.512 -6.348 -7.412 1.00 94.00 1000 GLY A N 1
ATOM 8059 C CA . GLY A 1 1000 ? -22.736 -4.967 -6.983 1.00 94.00 1000 GLY A CA 1
ATOM 8060 C C . GLY A 1 1000 ? -21.495 -4.221 -6.481 1.00 94.00 1000 GLY A C 1
ATOM 8061 O O . GLY A 1 1000 ? -21.653 -3.168 -5.858 1.00 94.00 1000 GLY A O 1
ATOM 8062 N N . TYR A 1 1001 ? -20.282 -4.737 -6.706 1.00 96.81 1001 TYR A N 1
ATOM 8063 C CA . TYR A 1 1001 ? -19.034 -4.033 -6.381 1.00 96.81 1001 TYR A CA 1
ATOM 8064 C C . TYR A 1 1001 ? -18.655 -3.031 -7.473 1.00 96.81 1001 TYR A C 1
ATOM 8066 O O . TYR A 1 1001 ? -18.808 -3.302 -8.662 1.00 96.81 1001 TYR A O 1
ATOM 8074 N N . PHE A 1 1002 ? -18.132 -1.874 -7.071 1.00 96.12 1002 PHE A N 1
ATOM 8075 C CA . PHE A 1 1002 ? -17.758 -0.787 -7.974 1.00 96.12 1002 PHE A CA 1
ATOM 8076 C C . PHE A 1 1002 ? -16.238 -0.750 -8.186 1.00 96.12 1002 PHE A C 1
ATOM 8078 O O . PHE A 1 1002 ? -15.465 -0.848 -7.232 1.00 96.12 1002 PHE A O 1
ATOM 8085 N N . TYR A 1 1003 ? -15.811 -0.549 -9.431 1.00 91.19 1003 TYR A N 1
ATOM 8086 C CA . TYR A 1 1003 ? -14.409 -0.542 -9.859 1.00 91.19 1003 TYR A CA 1
ATOM 8087 C C . TYR A 1 1003 ? -14.079 0.777 -10.563 1.00 91.19 1003 TYR A C 1
ATOM 8089 O O . TYR A 1 1003 ? -14.608 1.056 -11.638 1.00 91.19 1003 TYR A O 1
ATOM 8097 N N . PHE A 1 1004 ? -13.226 1.601 -9.949 1.00 85.56 1004 PHE A N 1
ATOM 8098 C CA . PHE A 1 1004 ? -12.852 2.925 -10.461 1.00 85.56 1004 PHE A CA 1
ATOM 8099 C C . PHE A 1 1004 ? -11.971 2.830 -11.719 1.00 85.56 1004 PHE A C 1
ATOM 8101 O O . PHE A 1 1004 ? -11.026 2.045 -11.763 1.00 85.56 1004 PHE A O 1
ATOM 8108 N N . VAL A 1 1005 ? -12.256 3.668 -12.721 1.00 78.38 1005 VAL A N 1
ATOM 8109 C CA . VAL A 1 1005 ? -11.554 3.705 -14.020 1.00 78.38 1005 VAL A CA 1
ATOM 8110 C C . VAL A 1 1005 ? -10.769 5.008 -14.219 1.00 78.38 1005 VAL A C 1
ATOM 8112 O O . VAL A 1 1005 ? -9.670 4.989 -14.775 1.00 78.38 1005 VAL A O 1
ATOM 8115 N N . GLY A 1 1006 ? -11.296 6.154 -13.777 1.00 71.62 1006 GLY A N 1
ATOM 8116 C CA . GLY A 1 1006 ? -10.639 7.450 -13.969 1.00 71.62 1006 GLY A CA 1
ATOM 8117 C C . GLY A 1 1006 ? -11.575 8.647 -13.813 1.00 71.62 1006 GLY A C 1
ATOM 8118 O O . GLY A 1 1006 ? -12.688 8.517 -13.317 1.00 71.62 1006 GLY A O 1
ATOM 8119 N N . ARG A 1 1007 ? -11.126 9.823 -14.263 1.00 74.31 1007 ARG A N 1
ATOM 8120 C CA . ARG A 1 1007 ? -11.947 11.039 -14.382 1.00 74.31 1007 ARG A CA 1
ATOM 8121 C C . ARG A 1 1007 ? -12.619 11.093 -15.748 1.00 74.31 1007 ARG A C 1
ATOM 8123 O O . ARG A 1 1007 ? -11.918 10.951 -16.746 1.00 74.31 1007 ARG A O 1
ATOM 8130 N N . SER A 1 1008 ? -13.917 11.387 -15.809 1.00 69.12 1008 SER A N 1
ATOM 8131 C CA . SER A 1 1008 ? -14.635 11.648 -17.066 1.00 69.12 1008 SER A CA 1
ATOM 8132 C C . SER A 1 1008 ? -13.977 12.767 -17.868 1.00 69.12 1008 SER A C 1
ATOM 8134 O O . SER A 1 1008 ? -13.804 12.633 -19.076 1.00 69.12 1008 SER A O 1
ATOM 8136 N N . ASP A 1 1009 ? -13.519 13.826 -17.190 1.00 67.19 1009 ASP A N 1
ATOM 8137 C CA . ASP A 1 1009 ? -12.833 14.959 -17.813 1.00 67.19 1009 ASP A CA 1
ATOM 8138 C C . ASP A 1 1009 ? -11.353 14.706 -18.162 1.00 67.19 1009 ASP A C 1
ATOM 8140 O O . ASP A 1 1009 ? -10.707 15.604 -18.693 1.00 67.19 1009 ASP A O 1
ATOM 8144 N N . ASP A 1 1010 ? -10.816 13.500 -17.931 1.00 67.81 1010 ASP A N 1
ATOM 8145 C CA . ASP A 1 1010 ? -9.498 13.070 -18.428 1.00 67.81 1010 ASP A CA 1
ATOM 8146 C C . ASP A 1 1010 ? -9.576 11.875 -19.419 1.00 67.81 1010 ASP A C 1
ATOM 8148 O O . ASP A 1 1010 ? -8.533 11.382 -19.851 1.00 67.81 1010 ASP A O 1
ATOM 8152 N N . VAL A 1 1011 ? -10.772 11.394 -19.803 1.00 67.00 1011 VAL A N 1
ATOM 8153 C CA . VAL A 1 1011 ? -10.932 10.317 -20.809 1.00 67.00 1011 VAL A CA 1
ATOM 8154 C C . VAL A 1 1011 ? -10.537 10.811 -22.200 1.00 67.00 1011 VAL A C 1
ATOM 8156 O O . VAL A 1 1011 ? -11.002 11.851 -22.656 1.00 67.00 1011 VAL A O 1
ATOM 8159 N N . ILE A 1 1012 ? -9.722 10.024 -22.902 1.00 71.75 1012 ILE A N 1
ATOM 8160 C CA . ILE A 1 1012 ? -9.169 10.377 -24.215 1.00 71.75 1012 ILE A CA 1
ATOM 8161 C C . ILE A 1 1012 ? -10.004 9.722 -25.320 1.00 71.75 1012 ILE A C 1
ATOM 8163 O O . ILE A 1 1012 ? -10.266 8.515 -25.265 1.00 71.75 1012 ILE A O 1
ATOM 8167 N N . LEU A 1 1013 ? -10.392 10.500 -26.338 1.00 63.41 1013 LEU A N 1
ATOM 8168 C CA . LEU A 1 1013 ? -11.180 10.039 -27.491 1.00 63.41 1013 LEU A CA 1
ATOM 8169 C C . LEU A 1 1013 ? -10.301 9.908 -28.743 1.00 63.41 1013 LEU A C 1
ATOM 8171 O O . LEU A 1 1013 ? -10.276 10.770 -29.617 1.00 63.41 1013 LEU A O 1
ATOM 8175 N N . SER A 1 1014 ? -9.577 8.793 -28.840 1.00 61.66 1014 SER A N 1
ATOM 8176 C CA . SER A 1 1014 ? -8.584 8.559 -29.896 1.00 61.66 1014 SER A CA 1
ATOM 8177 C C . SER A 1 1014 ? -9.146 7.672 -31.006 1.00 61.66 1014 SER A C 1
ATOM 8179 O O . SER A 1 1014 ? -9.262 6.459 -30.831 1.00 61.66 1014 SER A O 1
ATOM 8181 N N . ALA A 1 1015 ? -9.454 8.254 -32.172 1.00 56.09 1015 ALA A N 1
ATOM 8182 C CA . ALA A 1 1015 ? -9.997 7.540 -33.340 1.00 56.09 1015 ALA A CA 1
ATOM 8183 C C . ALA A 1 1015 ? -11.257 6.692 -33.038 1.00 56.09 1015 ALA A C 1
ATOM 8185 O O . ALA A 1 1015 ? -11.407 5.585 -33.553 1.00 56.09 1015 ALA A O 1
ATOM 8186 N N . GLY A 1 1016 ? -12.142 7.201 -32.174 1.00 43.75 1016 GLY A N 1
ATOM 8187 C CA . GLY A 1 1016 ? -13.370 6.519 -31.740 1.00 43.75 1016 GLY A CA 1
ATOM 8188 C C . GLY A 1 1016 ? -13.208 5.585 -30.534 1.00 43.75 1016 GLY A C 1
ATOM 8189 O O . GLY A 1 1016 ? -14.210 5.155 -29.970 1.00 43.75 1016 GLY A O 1
ATOM 8190 N N . TYR A 1 1017 ? -11.980 5.308 -30.085 1.00 45.78 1017 TYR A N 1
ATOM 8191 C CA . TYR A 1 1017 ? -11.740 4.554 -28.855 1.00 45.78 1017 TYR A CA 1
ATOM 8192 C C . TYR A 1 1017 ? -11.777 5.476 -27.633 1.00 45.78 1017 TYR A C 1
ATOM 8194 O O . TYR A 1 1017 ? -11.060 6.477 -27.590 1.00 45.78 1017 TYR A O 1
ATOM 8202 N N . ARG A 1 1018 ? -12.564 5.094 -26.618 1.00 55.12 1018 ARG A N 1
ATOM 8203 C CA . ARG A 1 1018 ? -12.473 5.636 -25.253 1.00 55.12 1018 ARG A CA 1
ATOM 8204 C C . ARG A 1 1018 ? -11.289 4.995 -24.538 1.00 55.12 1018 ARG A C 1
ATOM 8206 O O . ARG A 1 1018 ? -11.124 3.774 -24.578 1.00 55.12 1018 ARG A O 1
ATOM 8213 N N . ILE A 1 1019 ? -10.448 5.824 -23.926 1.00 59.91 1019 ILE A N 1
ATOM 8214 C CA . ILE A 1 1019 ? -9.222 5.395 -23.248 1.00 59.91 1019 ILE A CA 1
ATOM 8215 C C . ILE A 1 1019 ? -9.148 6.098 -21.891 1.00 59.91 1019 ILE A C 1
ATOM 8217 O O . ILE A 1 1019 ? -9.061 7.326 -21.826 1.00 59.91 1019 ILE A O 1
ATOM 8221 N N . GLY A 1 1020 ? -9.181 5.316 -20.810 1.00 63.47 1020 GLY A N 1
ATOM 8222 C CA . GLY A 1 1020 ? -8.935 5.814 -19.459 1.00 63.47 1020 GLY A CA 1
ATOM 8223 C C . GLY A 1 1020 ? -7.440 6.103 -19.262 1.00 63.47 1020 GLY A C 1
ATOM 8224 O O . GLY A 1 1020 ? -6.621 5.218 -19.513 1.00 63.47 1020 GLY A O 1
ATOM 8225 N N . PRO A 1 1021 ? -7.044 7.303 -18.801 1.00 75.00 1021 PRO A N 1
ATOM 8226 C CA . PRO A 1 1021 ? -5.631 7.657 -18.650 1.00 75.00 1021 PRO A CA 1
ATOM 8227 C C . PRO A 1 1021 ? -4.940 6.817 -17.571 1.00 75.00 1021 PRO A C 1
ATOM 8229 O O . PRO A 1 1021 ? -3.783 6.451 -17.733 1.00 75.00 1021 PRO A O 1
ATOM 8232 N N . PHE A 1 1022 ? -5.655 6.467 -16.498 1.00 68.25 1022 PHE A N 1
ATOM 8233 C CA . PHE A 1 1022 ? -5.101 5.741 -15.354 1.00 68.25 1022 PHE A CA 1
ATOM 8234 C C . PHE A 1 1022 ? -4.671 4.304 -15.693 1.00 68.25 1022 PHE A C 1
ATOM 8236 O O . PHE A 1 1022 ? -3.719 3.790 -15.111 1.00 68.25 1022 PHE A O 1
ATOM 8243 N N . GLU A 1 1023 ? -5.316 3.668 -16.675 1.00 61.81 1023 GLU A N 1
ATOM 8244 C CA . GLU A 1 1023 ? -4.903 2.360 -17.201 1.00 61.81 1023 GLU A CA 1
ATOM 8245 C C . GLU A 1 1023 ? -3.544 2.459 -17.912 1.00 61.81 1023 GLU A C 1
ATOM 8247 O O . GLU A 1 1023 ? -2.650 1.651 -17.673 1.00 61.81 1023 GLU A O 1
ATOM 8252 N N . VAL A 1 1024 ? -3.362 3.504 -18.727 1.00 72.94 1024 VAL A N 1
ATOM 8253 C CA . VAL A 1 1024 ? -2.106 3.791 -19.437 1.00 72.94 1024 VAL A CA 1
ATOM 8254 C C . VAL A 1 1024 ? -1.006 4.221 -18.461 1.00 72.94 1024 VAL A C 1
ATOM 8256 O O . VAL A 1 1024 ? 0.142 3.822 -18.619 1.00 72.94 1024 VAL A O 1
ATOM 8259 N N . GLU A 1 1025 ? -1.337 4.998 -17.427 1.00 82.12 1025 GLU A N 1
ATOM 8260 C CA . GLU A 1 1025 ? -0.407 5.366 -16.349 1.00 82.12 1025 GLU A CA 1
ATOM 8261 C C . GLU A 1 1025 ? 0.050 4.145 -15.550 1.00 82.12 1025 GLU A C 1
ATOM 8263 O O . GLU A 1 1025 ? 1.246 3.986 -15.330 1.00 82.12 1025 GLU A O 1
ATOM 8268 N N . SER A 1 1026 ? -0.877 3.265 -15.160 1.00 64.25 1026 SER A N 1
ATOM 8269 C CA . SER A 1 1026 ? -0.562 2.027 -14.435 1.00 64.25 1026 SER A CA 1
ATOM 8270 C C . SER A 1 1026 ? 0.371 1.138 -15.261 1.00 64.25 1026 SER A C 1
ATOM 8272 O O . SER A 1 1026 ? 1.415 0.715 -14.771 1.00 64.25 1026 SER A O 1
ATOM 8274 N N . ALA A 1 1027 ? 0.053 0.956 -16.545 1.00 70.31 1027 ALA A N 1
ATOM 8275 C CA . ALA A 1 1027 ? 0.880 0.222 -17.496 1.00 70.31 1027 ALA A CA 1
ATOM 8276 C C . ALA A 1 1027 ? 2.256 0.860 -17.750 1.00 70.31 1027 ALA A C 1
ATOM 8278 O O . ALA A 1 1027 ? 3.215 0.147 -18.018 1.00 70.31 1027 ALA A O 1
ATOM 8279 N N . LEU A 1 1028 ? 2.387 2.188 -17.667 1.00 77.81 1028 LEU A N 1
ATOM 8280 C CA . LEU A 1 1028 ? 3.689 2.859 -17.740 1.00 77.81 1028 LEU A CA 1
ATOM 8281 C C . LEU A 1 1028 ? 4.496 2.685 -16.448 1.00 77.81 1028 LEU A C 1
ATOM 8283 O O . LEU A 1 1028 ? 5.710 2.530 -16.518 1.00 77.81 1028 LEU A O 1
ATOM 8287 N N . ILE A 1 1029 ? 3.841 2.694 -15.286 1.00 80.44 1029 ILE A N 1
ATOM 8288 C CA . ILE A 1 1029 ? 4.475 2.556 -13.963 1.00 80.44 1029 ILE A CA 1
ATOM 8289 C C . ILE A 1 1029 ? 4.953 1.111 -13.695 1.00 80.44 1029 ILE A C 1
ATOM 8291 O O . ILE A 1 1029 ? 5.873 0.919 -12.903 1.00 80.44 1029 ILE A O 1
ATOM 8295 N N . GLU A 1 1030 ? 4.430 0.100 -14.405 1.00 69.25 1030 GLU A N 1
ATOM 8296 C CA . GLU A 1 1030 ? 5.043 -1.244 -14.461 1.00 69.25 1030 GLU A CA 1
ATOM 8297 C C . GLU A 1 1030 ? 6.464 -1.235 -15.077 1.00 69.25 1030 GLU A C 1
ATOM 8299 O O . GLU A 1 1030 ? 7.253 -2.153 -14.827 1.00 69.25 1030 GLU A O 1
ATOM 8304 N N . HIS A 1 1031 ? 6.832 -0.207 -15.854 1.00 81.25 1031 HIS A N 1
ATOM 8305 C CA . HIS A 1 1031 ? 8.133 -0.126 -16.516 1.00 81.25 1031 HIS A CA 1
ATOM 8306 C C . HIS A 1 1031 ? 9.211 0.512 -15.628 1.00 81.25 1031 HIS A C 1
ATOM 8308 O O . HIS A 1 1031 ? 9.098 1.663 -15.218 1.00 81.25 1031 HIS A O 1
ATOM 8314 N N . GLN A 1 1032 ? 10.340 -0.178 -15.423 1.00 83.44 1032 GLN A N 1
ATOM 8315 C CA . GLN A 1 1032 ? 11.413 0.242 -14.495 1.00 83.44 1032 GLN A CA 1
ATOM 8316 C C . GLN A 1 1032 ? 12.035 1.624 -14.792 1.00 83.44 1032 GLN A C 1
ATOM 8318 O O . GLN A 1 1032 ? 12.638 2.241 -13.911 1.00 83.44 1032 GLN A O 1
ATOM 8323 N N . ALA A 1 1033 ? 11.899 2.122 -16.025 1.00 84.62 1033 ALA A N 1
ATOM 8324 C CA . ALA A 1 1033 ? 12.344 3.462 -16.408 1.00 84.62 1033 ALA A CA 1
ATOM 8325 C C . ALA A 1 1033 ? 11.447 4.596 -15.870 1.00 84.62 1033 ALA A C 1
ATOM 8327 O O . ALA A 1 1033 ? 11.880 5.747 -15.861 1.00 84.62 1033 ALA A O 1
ATOM 8328 N N . VAL A 1 1034 ? 10.218 4.302 -15.440 1.00 85.88 1034 VAL A N 1
ATOM 8329 C CA . VAL A 1 1034 ? 9.199 5.275 -15.020 1.00 85.88 1034 VAL A CA 1
ATOM 8330 C C . VAL A 1 1034 ? 9.155 5.353 -13.494 1.00 85.88 1034 VAL A C 1
ATOM 8332 O O . VAL A 1 1034 ? 8.962 4.345 -12.824 1.00 85.88 1034 VAL A O 1
ATOM 8335 N N . ALA A 1 1035 ? 9.309 6.554 -12.931 1.00 80.00 1035 ALA A N 1
ATOM 8336 C CA . ALA A 1 1035 ? 8.945 6.814 -11.534 1.00 80.00 1035 ALA A CA 1
ATOM 8337 C C . ALA A 1 1035 ? 7.472 7.215 -11.423 1.00 80.00 1035 ALA A C 1
ATOM 8339 O O . ALA A 1 1035 ? 6.765 6.760 -10.528 1.00 80.00 1035 ALA A O 1
ATOM 8340 N N . GLU A 1 1036 ? 7.014 8.083 -12.328 1.00 85.12 1036 GLU A N 1
ATOM 8341 C CA . GLU A 1 1036 ? 5.640 8.582 -12.366 1.00 85.12 1036 GLU A CA 1
ATOM 8342 C C . GLU A 1 1036 ? 5.217 8.851 -13.814 1.00 85.12 1036 GLU A C 1
ATOM 8344 O O . GLU A 1 1036 ? 6.028 9.288 -14.633 1.00 85.12 1036 GLU A O 1
ATOM 8349 N N . ALA A 1 1037 ? 3.936 8.655 -14.125 1.00 90.19 1037 ALA A N 1
ATOM 8350 C CA . ALA A 1 1037 ? 3.359 8.969 -15.428 1.00 90.19 1037 ALA A CA 1
ATOM 8351 C C . ALA A 1 1037 ? 2.086 9.814 -15.280 1.00 90.19 1037 ALA A C 1
ATOM 8353 O O . ALA A 1 1037 ? 1.335 9.651 -14.318 1.00 90.19 1037 ALA A O 1
ATOM 8354 N N . ALA A 1 1038 ? 1.835 10.689 -16.256 1.00 90.62 1038 ALA A N 1
ATOM 8355 C CA . ALA A 1 1038 ? 0.581 11.414 -16.418 1.00 90.62 1038 ALA A CA 1
ATOM 8356 C C . ALA A 1 1038 ? 0.038 11.285 -17.851 1.00 90.62 1038 ALA A C 1
ATOM 8358 O O . ALA A 1 1038 ? 0.658 11.712 -18.826 1.00 90.62 1038 ALA A O 1
ATOM 8359 N N . VAL A 1 1039 ? -1.147 10.692 -17.906 1.00 91.38 1039 VAL A N 1
ATOM 8360 C CA . VAL A 1 1039 ? -2.077 10.391 -18.993 1.00 91.38 1039 VAL A CA 1
ATOM 8361 C C . VAL A 1 1039 ? -2.891 11.552 -19.588 1.00 91.38 1039 VAL A C 1
ATOM 8363 O O . VAL A 1 1039 ? -3.845 11.932 -18.915 1.00 91.38 1039 VAL A O 1
ATOM 8366 N N . VAL A 1 1040 ? -2.643 12.139 -20.768 1.00 91.31 1040 VAL A N 1
ATOM 8367 C CA . VAL A 1 1040 ? -3.561 13.184 -21.311 1.00 91.31 1040 VAL A CA 1
ATOM 8368 C C . VAL A 1 1040 ? -3.858 13.058 -22.803 1.00 91.31 1040 VAL A C 1
ATOM 8370 O O . VAL A 1 1040 ? -3.096 12.445 -23.552 1.00 91.31 1040 VAL A O 1
ATOM 8373 N N . SER A 1 1041 ? -4.958 13.673 -23.251 1.00 86.44 1041 SER A N 1
ATOM 8374 C CA . SER A 1 1041 ? -5.229 13.842 -24.677 1.00 86.44 1041 SER A CA 1
ATOM 8375 C C . SER A 1 1041 ? -4.341 14.917 -25.300 1.00 86.44 1041 SER A C 1
ATOM 8377 O O . SER A 1 1041 ? -4.001 15.927 -24.681 1.00 86.44 1041 SER A O 1
ATOM 8379 N N . SER A 1 1042 ? -3.994 14.695 -26.559 1.00 89.75 1042 SER A N 1
ATOM 8380 C CA . SER A 1 1042 ? -3.168 15.561 -27.390 1.00 89.75 1042 SER A CA 1
ATOM 8381 C C . SER A 1 1042 ? -3.776 15.641 -28.795 1.00 89.75 1042 SER A C 1
ATOM 8383 O O . SER A 1 1042 ? -4.247 14.610 -29.280 1.00 89.75 1042 SER A O 1
ATOM 8385 N N . PRO A 1 1043 ? -3.784 16.802 -29.472 1.00 81.75 1043 PRO A N 1
ATOM 8386 C CA . PRO A 1 1043 ? -4.436 16.937 -30.773 1.00 81.75 1043 PRO A CA 1
ATOM 8387 C C . PRO A 1 1043 ? -3.713 16.155 -31.891 1.00 81.75 1043 PRO A C 1
ATOM 8389 O O . PRO A 1 1043 ? -2.477 16.144 -31.977 1.00 81.75 1043 PRO A O 1
ATOM 8392 N N . ASP A 1 1044 ? -4.498 15.522 -32.773 1.00 82.12 1044 ASP A N 1
ATOM 8393 C CA . ASP A 1 1044 ? -4.061 14.767 -33.962 1.00 82.12 1044 ASP A CA 1
ATOM 8394 C C . ASP A 1 1044 ? -5.035 15.022 -35.128 1.00 82.12 1044 ASP A C 1
ATOM 8396 O O . ASP A 1 1044 ? -6.239 14.785 -35.025 1.00 82.12 1044 ASP A O 1
ATOM 8400 N N . SER A 1 1045 ? -4.515 15.488 -36.266 1.00 65.81 1045 SER A N 1
ATOM 8401 C CA . SER A 1 1045 ? -5.316 15.929 -37.418 1.00 65.81 1045 SER A CA 1
ATOM 8402 C C . SER A 1 1045 ? -6.057 14.816 -38.175 1.00 65.81 1045 SER A C 1
ATOM 8404 O O . SER A 1 1045 ? -6.853 15.122 -39.062 1.00 65.81 1045 SER A O 1
ATOM 8406 N N . LEU A 1 1046 ? -5.816 13.544 -37.846 1.00 64.06 1046 LEU A N 1
ATOM 8407 C CA . LEU A 1 1046 ? -6.474 12.374 -38.438 1.00 64.06 1046 LEU A CA 1
ATOM 8408 C C . LEU A 1 1046 ? -7.389 11.645 -37.439 1.00 64.06 1046 LEU A C 1
ATOM 8410 O O . LEU A 1 1046 ? -8.343 10.987 -37.852 1.00 64.06 1046 LEU A O 1
ATOM 8414 N N . ARG A 1 1047 ? -7.093 11.723 -36.137 1.00 57.38 1047 ARG A N 1
ATOM 8415 C CA . ARG A 1 1047 ? -7.777 10.966 -35.067 1.00 57.38 1047 ARG A CA 1
ATOM 8416 C C . ARG A 1 1047 ? -8.624 11.827 -34.134 1.00 57.38 1047 ARG A C 1
ATOM 8418 O O . ARG A 1 1047 ? -9.301 11.266 -33.274 1.00 57.38 1047 ARG A O 1
ATOM 8425 N N . GLY A 1 1048 ? -8.582 13.149 -34.307 1.00 69.31 1048 GLY A N 1
ATOM 8426 C CA . GLY A 1 1048 ? -9.109 14.138 -33.368 1.00 69.31 1048 GLY A CA 1
ATOM 8427 C C . GLY A 1 1048 ? -8.130 14.315 -32.214 1.00 69.31 1048 GLY A C 1
ATOM 8428 O O . GLY A 1 1048 ? -7.421 15.317 -32.132 1.00 69.31 1048 GLY A O 1
ATOM 8429 N N . GLU A 1 1049 ? -8.033 13.283 -31.381 1.00 75.69 1049 GLU A N 1
ATOM 8430 C CA . GLU A 1 1049 ? -7.097 13.217 -30.264 1.00 75.69 1049 GLU A CA 1
ATOM 8431 C C . GLU A 1 1049 ? -6.237 11.950 -30.326 1.00 75.69 1049 GLU A C 1
ATOM 8433 O O . GLU A 1 1049 ? -6.580 10.954 -30.969 1.00 75.69 1049 GLU A O 1
ATOM 8438 N N . ILE A 1 1050 ? -5.114 11.973 -29.615 1.00 85.19 1050 ILE A N 1
ATOM 8439 C CA . ILE A 1 1050 ? -4.270 10.816 -29.325 1.00 85.19 1050 ILE A CA 1
ATOM 8440 C C . ILE A 1 1050 ? -3.793 10.844 -27.877 1.00 85.19 1050 ILE A C 1
ATOM 8442 O O . ILE A 1 1050 ? -3.715 11.891 -27.238 1.00 85.19 1050 ILE A O 1
ATOM 8446 N N . VAL A 1 1051 ? -3.425 9.668 -27.378 1.00 90.50 1051 VAL A N 1
ATOM 8447 C CA . VAL A 1 1051 ? -2.837 9.497 -26.050 1.00 90.50 1051 VAL A CA 1
ATOM 8448 C C . VAL A 1 1051 ? -1.420 10.078 -26.018 1.00 90.50 1051 VAL A C 1
ATOM 8450 O O . VAL A 1 1051 ? -0.557 9.656 -26.796 1.00 90.50 1051 VAL A O 1
ATOM 8453 N N . LYS A 1 1052 ? -1.166 11.009 -25.093 1.00 96.62 1052 LYS A N 1
ATOM 8454 C CA . LYS A 1 1052 ? 0.171 11.490 -24.727 1.00 96.62 1052 LYS A CA 1
ATOM 8455 C C . LYS A 1 1052 ? 0.480 11.141 -23.273 1.00 96.62 1052 LYS A C 1
ATOM 8457 O O . LYS A 1 1052 ? -0.336 11.395 -22.392 1.00 96.62 1052 LYS A O 1
ATOM 8462 N N . ALA A 1 1053 ? 1.679 10.621 -23.027 1.00 96.62 1053 ALA A N 1
ATOM 8463 C CA . ALA A 1 1053 ? 2.218 10.464 -21.682 1.00 96.62 1053 ALA A CA 1
ATOM 8464 C C . ALA A 1 1053 ? 3.277 11.521 -21.371 1.00 96.62 1053 ALA A C 1
ATOM 8466 O O . ALA A 1 1053 ? 4.221 11.709 -22.136 1.00 96.62 1053 ALA A O 1
ATOM 8467 N N . PHE A 1 1054 ? 3.146 12.168 -20.219 1.00 96.62 1054 PHE A N 1
ATOM 8468 C CA . PHE A 1 1054 ? 4.246 12.871 -19.569 1.00 96.62 1054 PHE A CA 1
ATOM 8469 C C . PHE A 1 1054 ? 4.864 11.916 -18.548 1.00 96.62 1054 PHE A C 1
ATOM 8471 O O . PHE A 1 1054 ? 4.150 11.380 -17.701 1.00 96.62 1054 PHE A O 1
ATOM 8478 N N . VAL A 1 1055 ? 6.165 11.661 -18.647 1.00 95.88 1055 VAL A N 1
ATOM 8479 C CA . VAL A 1 1055 ? 6.862 10.635 -17.858 1.00 95.88 1055 VAL A CA 1
ATOM 8480 C C . VAL A 1 1055 ? 7.962 11.284 -17.028 1.00 95.88 1055 VAL A C 1
ATOM 8482 O O . VAL A 1 1055 ? 8.923 11.821 -17.583 1.00 95.88 1055 VAL A O 1
ATOM 8485 N N . THR A 1 1056 ? 7.850 11.184 -15.703 1.00 93.50 1056 THR A N 1
ATOM 8486 C CA . THR A 1 1056 ? 8.985 11.392 -14.801 1.00 93.50 1056 THR A CA 1
ATOM 8487 C C . THR A 1 1056 ? 9.788 10.103 -14.776 1.00 93.50 1056 THR A C 1
ATOM 8489 O O . THR A 1 1056 ? 9.290 9.047 -14.375 1.00 93.50 1056 THR A O 1
ATOM 8492 N N . LEU A 1 1057 ? 11.037 10.177 -15.223 1.00 89.75 1057 LEU A N 1
ATOM 8493 C CA . LEU A 1 1057 ? 11.922 9.019 -15.245 1.00 89.75 1057 LEU A CA 1
ATOM 8494 C C . LEU A 1 1057 ? 12.347 8.628 -13.828 1.00 89.75 1057 LEU A C 1
ATOM 8496 O O . LEU A 1 1057 ? 12.485 9.477 -12.946 1.00 89.75 1057 LEU A O 1
ATOM 8500 N N . SER A 1 1058 ? 12.593 7.335 -13.627 1.00 78.69 1058 SER A N 1
ATOM 8501 C CA . SER A 1 1058 ? 13.263 6.829 -12.431 1.00 78.69 1058 SER A CA 1
ATOM 8502 C C . SER A 1 1058 ? 14.566 7.609 -12.207 1.00 78.69 1058 SER A C 1
ATOM 8504 O O . SER A 1 1058 ? 15.332 7.745 -13.166 1.00 78.69 1058 SER A O 1
ATOM 8506 N N . PRO A 1 1059 ? 14.887 8.076 -10.978 1.00 60.84 1059 PRO A N 1
ATOM 8507 C CA . PRO A 1 1059 ? 16.158 8.756 -10.674 1.00 60.84 1059 PRO A CA 1
ATOM 8508 C C . PRO A 1 1059 ? 17.399 7.929 -11.029 1.00 60.84 1059 PRO A C 1
ATOM 8510 O O . PRO A 1 1059 ? 18.525 8.426 -11.039 1.00 60.84 1059 PRO A O 1
ATOM 8513 N N . HIS A 1 1060 ? 17.186 6.642 -11.278 1.00 55.78 1060 HIS A N 1
ATOM 8514 C CA . HIS A 1 1060 ? 18.190 5.700 -11.696 1.00 55.78 1060 HIS A CA 1
ATOM 8515 C C . HIS A 1 1060 ? 18.399 5.691 -13.227 1.00 55.78 1060 HIS A C 1
ATOM 8517 O O . HIS A 1 1060 ? 19.544 5.493 -13.635 1.00 55.78 1060 HIS A O 1
ATOM 8523 N N . PHE A 1 1061 ? 17.377 5.933 -14.064 1.00 76.31 1061 PHE A N 1
ATOM 8524 C CA . PHE A 1 1061 ? 17.409 5.647 -15.510 1.00 76.31 1061 PHE A CA 1
ATOM 8525 C C . PHE A 1 1061 ? 18.509 6.417 -16.267 1.00 76.31 1061 PHE A C 1
ATOM 8527 O O . PHE A 1 1061 ? 18.555 7.646 -16.269 1.00 76.31 1061 PHE A O 1
ATOM 8534 N N . THR A 1 1062 ? 19.368 5.674 -16.975 1.00 66.94 1062 THR A N 1
ATOM 8535 C CA . THR A 1 1062 ? 20.511 6.192 -17.757 1.00 66.94 1062 THR A CA 1
ATOM 8536 C C . THR A 1 1062 ? 20.461 5.841 -19.250 1.00 66.94 1062 THR A C 1
ATOM 8538 O O . THR A 1 1062 ? 21.463 5.991 -19.953 1.00 66.94 1062 THR A O 1
ATOM 8541 N N . GLY A 1 1063 ? 19.332 5.325 -19.743 1.00 75.00 1063 GLY A N 1
ATOM 8542 C CA . GLY A 1 1063 ? 19.173 4.959 -21.150 1.00 75.00 1063 GLY A CA 1
ATOM 8543 C C . GLY A 1 1063 ? 19.023 6.167 -22.079 1.00 75.00 1063 GLY A C 1
ATOM 8544 O O . GLY A 1 1063 ? 18.928 7.317 -21.648 1.00 75.00 1063 GLY A O 1
ATOM 8545 N N . ASP A 1 1064 ? 18.987 5.890 -23.380 1.00 84.88 1064 ASP A N 1
ATOM 8546 C CA . ASP A 1 1064 ? 18.600 6.893 -24.368 1.00 84.88 1064 ASP A CA 1
ATOM 8547 C C . ASP A 1 1064 ? 17.092 7.168 -24.266 1.00 84.88 1064 ASP A C 1
ATOM 8549 O O . ASP A 1 1064 ? 16.284 6.238 -24.245 1.00 84.88 1064 ASP A O 1
ATOM 8553 N N . LYS A 1 1065 ? 16.720 8.450 -24.208 1.00 83.25 1065 LYS A N 1
ATOM 8554 C CA . LYS A 1 1065 ? 15.321 8.878 -24.160 1.00 83.25 1065 LYS A CA 1
ATOM 8555 C C . LYS A 1 1065 ? 14.605 8.594 -25.482 1.00 83.25 1065 LYS A C 1
ATOM 8557 O O . LYS A 1 1065 ? 13.430 8.252 -25.442 1.00 83.25 1065 LYS A O 1
ATOM 8562 N N . GLU A 1 1066 ? 15.274 8.706 -26.630 1.00 83.00 1066 GLU A N 1
ATOM 8563 C CA . GLU A 1 1066 ? 14.631 8.515 -27.939 1.00 83.00 1066 GLU A CA 1
ATOM 8564 C C . GLU A 1 1066 ? 14.265 7.039 -28.163 1.00 83.00 1066 GLU A C 1
ATOM 8566 O O . GLU A 1 1066 ? 13.110 6.734 -28.465 1.00 83.00 1066 GLU A O 1
ATOM 8571 N N . ALA A 1 1067 ? 15.188 6.113 -27.884 1.00 86.25 1067 ALA A N 1
ATOM 8572 C CA . ALA A 1 1067 ? 14.900 4.679 -27.831 1.00 86.25 1067 ALA A CA 1
ATOM 8573 C C . ALA A 1 1067 ? 13.815 4.319 -26.793 1.00 86.25 1067 ALA A C 1
ATOM 8575 O O . ALA A 1 1067 ? 12.919 3.526 -27.099 1.00 86.25 1067 ALA A O 1
ATOM 8576 N N . LEU A 1 1068 ? 13.842 4.932 -25.599 1.00 90.56 1068 LEU A N 1
ATOM 8577 C CA . LEU A 1 1068 ? 12.859 4.661 -24.544 1.00 90.56 1068 LEU A CA 1
ATOM 8578 C C . LEU A 1 1068 ? 11.421 5.030 -24.955 1.00 90.56 1068 LEU A C 1
ATOM 8580 O O . LEU A 1 1068 ? 10.481 4.399 -24.475 1.00 90.56 1068 LEU A O 1
ATOM 8584 N N . VAL A 1 1069 ? 11.208 6.008 -25.850 1.00 93.69 1069 VAL A N 1
ATOM 8585 C CA . VAL A 1 1069 ? 9.850 6.295 -26.359 1.00 93.69 1069 VAL A CA 1
ATOM 8586 C C . VAL A 1 1069 ? 9.251 5.051 -27.012 1.00 93.69 1069 VAL A C 1
ATOM 8588 O O . VAL A 1 1069 ? 8.100 4.718 -26.740 1.00 93.69 1069 VAL A O 1
ATOM 8591 N N . GLN A 1 1070 ? 10.024 4.345 -27.840 1.00 91.81 1070 GLN A N 1
ATOM 8592 C CA . GLN A 1 1070 ? 9.558 3.130 -28.506 1.00 91.81 1070 GLN A CA 1
ATOM 8593 C C . GLN A 1 1070 ? 9.369 1.982 -27.502 1.00 91.81 1070 GLN A C 1
ATOM 8595 O O . GLN A 1 1070 ? 8.330 1.329 -27.523 1.00 91.81 1070 GLN A O 1
ATOM 8600 N N . GLU A 1 1071 ? 10.320 1.797 -26.583 1.00 92.19 1071 GLU A N 1
ATOM 8601 C CA . GLU A 1 1071 ? 10.279 0.783 -25.515 1.00 92.19 1071 GLU A CA 1
ATOM 8602 C C . GLU A 1 1071 ? 9.025 0.925 -24.631 1.00 92.19 1071 GLU A C 1
ATOM 8604 O O . GLU A 1 1071 ? 8.273 -0.033 -24.468 1.00 92.19 1071 GLU A O 1
ATOM 8609 N N . LEU A 1 1072 ? 8.716 2.137 -24.150 1.00 90.06 1072 LEU A N 1
ATOM 8610 C CA . LEU A 1 1072 ? 7.496 2.417 -23.380 1.00 90.06 1072 LEU A CA 1
ATOM 8611 C C . LEU A 1 1072 ? 6.220 2.276 -24.219 1.00 90.06 1072 LEU A C 1
ATOM 8613 O O . LEU A 1 1072 ? 5.192 1.823 -23.714 1.00 90.06 1072 LEU A O 1
ATOM 8617 N N . GLN A 1 1073 ? 6.258 2.659 -25.499 1.00 90.62 1073 GLN A N 1
ATOM 8618 C CA . GLN A 1 1073 ? 5.117 2.471 -26.391 1.00 90.62 1073 GLN A CA 1
ATOM 8619 C C . GLN A 1 1073 ? 4.815 0.994 -26.638 1.00 90.62 1073 GLN A C 1
ATOM 8621 O O . GLN A 1 1073 ? 3.641 0.635 -26.684 1.00 90.62 1073 GLN A O 1
ATOM 8626 N N . ASP A 1 1074 ? 5.832 0.155 -26.825 1.00 87.50 1074 ASP A N 1
ATOM 8627 C CA . ASP A 1 1074 ? 5.658 -1.283 -27.026 1.00 87.50 1074 ASP A CA 1
ATOM 8628 C C . ASP A 1 1074 ? 5.276 -1.985 -25.719 1.00 87.50 1074 ASP A C 1
ATOM 8630 O O . ASP A 1 1074 ? 4.312 -2.746 -25.721 1.00 87.50 1074 ASP A O 1
ATOM 8634 N N . HIS A 1 1075 ? 5.880 -1.613 -24.586 1.00 85.12 1075 HIS A N 1
ATOM 8635 C CA . HIS A 1 1075 ? 5.481 -2.103 -23.264 1.00 85.12 1075 HIS A CA 1
ATOM 8636 C C . HIS A 1 1075 ? 3.977 -1.923 -23.003 1.00 85.12 1075 HIS A C 1
ATOM 8638 O O . HIS A 1 1075 ? 3.298 -2.883 -22.647 1.00 85.12 1075 HIS A O 1
ATOM 8644 N N . VAL A 1 1076 ? 3.412 -0.738 -23.271 1.00 69.44 1076 VAL A N 1
ATOM 8645 C CA . VAL A 1 1076 ? 1.965 -0.500 -23.088 1.00 69.44 1076 VAL A CA 1
ATOM 8646 C C . VAL A 1 1076 ? 1.100 -1.276 -24.098 1.00 69.44 1076 VAL A C 1
ATOM 8648 O O . VAL A 1 1076 ? -0.043 -1.605 -23.781 1.00 69.44 1076 VAL A O 1
ATOM 8651 N N . LYS A 1 1077 ? 1.608 -1.623 -25.292 1.00 73.69 1077 LYS A N 1
ATOM 8652 C CA . LYS A 1 1077 ? 0.911 -2.528 -26.238 1.00 73.69 1077 LYS A CA 1
ATOM 8653 C C . LYS A 1 1077 ? 0.960 -3.994 -25.789 1.00 73.69 1077 LYS A C 1
ATOM 8655 O O . LYS A 1 1077 ? 0.125 -4.777 -26.231 1.00 73.69 1077 LYS A O 1
ATOM 8660 N N . GLU A 1 1078 ? 1.932 -4.368 -24.960 1.00 66.75 1078 GLU A N 1
ATOM 8661 C CA . GLU A 1 1078 ? 2.073 -5.716 -24.397 1.00 66.75 1078 GLU A CA 1
ATOM 8662 C C . GLU A 1 1078 ? 1.308 -5.890 -23.073 1.00 66.75 1078 GLU A C 1
ATOM 8664 O O . GLU A 1 1078 ? 0.825 -6.987 -22.788 1.00 66.75 1078 GLU A O 1
ATOM 8669 N N . THR A 1 1079 ? 1.168 -4.829 -22.269 1.00 53.00 1079 THR A N 1
ATOM 8670 C CA . THR A 1 1079 ? 0.440 -4.854 -20.985 1.00 53.00 1079 THR A CA 1
ATOM 8671 C C . THR A 1 1079 ? -1.030 -4.433 -21.088 1.00 53.00 1079 THR A C 1
ATOM 8673 O O . THR A 1 1079 ? -1.831 -4.854 -20.254 1.00 53.00 1079 THR A O 1
ATOM 8676 N N . THR A 1 1080 ? -1.423 -3.661 -22.109 1.00 55.88 1080 THR A N 1
ATOM 8677 C CA . THR A 1 1080 ? -2.812 -3.197 -22.317 1.00 55.88 1080 THR A CA 1
ATOM 8678 C C . THR A 1 1080 ? -3.302 -3.451 -23.744 1.00 55.88 1080 THR A C 1
ATOM 8680 O O . THR A 1 1080 ? -2.549 -3.871 -24.620 1.00 55.88 1080 THR A O 1
ATOM 8683 N N . ALA A 1 1081 ? -4.583 -3.178 -24.016 1.00 49.84 1081 ALA A N 1
ATOM 8684 C CA . ALA A 1 1081 ? -5.121 -3.274 -25.371 1.00 49.84 1081 ALA A CA 1
ATOM 8685 C C . ALA A 1 1081 ? -4.375 -2.309 -26.334 1.00 49.84 1081 ALA A C 1
ATOM 8687 O O . ALA A 1 1081 ? -4.410 -1.098 -26.099 1.00 49.84 1081 ALA A O 1
ATOM 8688 N N . PRO A 1 1082 ? -3.771 -2.771 -27.455 1.00 67.81 1082 PRO A N 1
ATOM 8689 C CA . PRO A 1 1082 ? -2.833 -1.975 -28.270 1.00 67.81 1082 PRO A CA 1
ATOM 8690 C C . PRO A 1 1082 ? -3.338 -0.665 -28.900 1.00 67.81 1082 PRO A C 1
ATOM 8692 O O . PRO A 1 1082 ? -2.558 0.036 -29.542 1.00 67.81 1082 PRO A O 1
ATOM 8695 N N . TYR A 1 1083 ? -4.616 -0.303 -28.755 1.00 58.91 1083 TYR A N 1
ATOM 8696 C CA . TYR A 1 1083 ? -5.124 1.020 -29.137 1.00 58.91 1083 TYR A CA 1
ATOM 8697 C C . TYR A 1 1083 ? -4.888 2.099 -28.063 1.00 58.91 1083 TYR A C 1
ATOM 8699 O O . TYR A 1 1083 ? -4.959 3.284 -28.386 1.00 58.91 1083 TYR A O 1
ATOM 8707 N N . LYS A 1 1084 ? -4.584 1.700 -26.817 1.00 72.12 1084 LYS A N 1
ATOM 8708 C CA . LYS A 1 1084 ? -4.443 2.576 -25.639 1.00 72.12 1084 LYS A CA 1
ATOM 8709 C C . LYS A 1 1084 ? -3.054 3.210 -25.478 1.00 72.12 1084 LYS A C 1
ATOM 8711 O O . LYS A 1 1084 ? -2.889 4.122 -24.676 1.00 72.12 1084 LYS A O 1
ATOM 8716 N N . TYR A 1 1085 ? -2.061 2.747 -26.239 1.00 87.12 1085 TYR A N 1
ATOM 8717 C CA . TYR A 1 1085 ? -0.660 3.143 -26.061 1.00 87.12 1085 TYR A CA 1
ATOM 8718 C C . TYR A 1 1085 ? -0.393 4.650 -26.295 1.00 87.12 1085 TYR A C 1
ATOM 8720 O O . TYR A 1 1085 ? -1.013 5.262 -27.174 1.00 87.12 1085 TYR A O 1
ATOM 8728 N N . PRO A 1 1086 ? 0.563 5.257 -25.563 1.00 94.00 1086 PRO A N 1
ATOM 8729 C CA . PRO A 1 1086 ? 0.866 6.685 -25.651 1.00 94.00 1086 PRO A CA 1
ATOM 8730 C C . PRO A 1 1086 ? 1.629 7.031 -26.936 1.00 94.00 1086 PRO A C 1
ATOM 8732 O O . PRO A 1 1086 ? 2.858 7.000 -26.993 1.00 94.00 1086 PRO A O 1
ATOM 8735 N N . ARG A 1 1087 ? 0.890 7.402 -27.987 1.00 92.50 1087 ARG A N 1
ATOM 8736 C CA . ARG A 1 1087 ? 1.418 7.794 -29.310 1.00 92.50 1087 ARG A CA 1
ATOM 8737 C C . ARG A 1 1087 ? 2.413 8.962 -29.264 1.00 92.50 1087 ARG A C 1
ATOM 8739 O O . ARG A 1 1087 ? 3.235 9.074 -30.169 1.00 92.50 1087 ARG A O 1
ATOM 8746 N N . LYS A 1 1088 ? 2.362 9.797 -28.221 1.00 96.12 1088 LYS A N 1
ATOM 8747 C CA . LYS A 1 1088 ? 3.400 10.777 -27.853 1.00 96.12 1088 LYS A CA 1
ATOM 8748 C C . LYS A 1 1088 ? 3.899 10.482 -26.432 1.00 96.12 1088 LYS A C 1
ATOM 8750 O O . LYS A 1 1088 ? 3.089 10.188 -25.556 1.00 96.12 1088 LYS A O 1
ATOM 8755 N N . ILE A 1 1089 ? 5.201 10.632 -26.184 1.00 97.12 1089 ILE A N 1
ATOM 8756 C CA . ILE A 1 1089 ? 5.791 10.616 -24.835 1.00 97.12 1089 ILE A CA 1
ATOM 8757 C C . ILE A 1 1089 ? 6.674 11.864 -24.676 1.00 97.12 1089 ILE A C 1
ATOM 8759 O O . ILE A 1 1089 ? 7.458 12.176 -25.568 1.00 97.12 1089 ILE A O 1
ATOM 8763 N N . GLU A 1 1090 ? 6.534 12.587 -23.563 1.00 96.56 1090 GLU A N 1
ATOM 8764 C CA . GLU A 1 1090 ? 7.395 13.710 -23.157 1.00 96.56 1090 GLU A CA 1
ATOM 8765 C C . GLU A 1 1090 ? 8.026 13.387 -21.797 1.00 96.56 1090 GLU A C 1
ATOM 8767 O O . GLU A 1 1090 ? 7.316 13.135 -20.824 1.00 96.56 1090 GLU A O 1
ATOM 8772 N N . PHE A 1 1091 ? 9.357 13.394 -21.714 1.00 95.69 1091 PHE A N 1
ATOM 8773 C CA . PHE A 1 1091 ? 10.060 13.170 -20.449 1.00 95.69 1091 PHE A CA 1
ATOM 8774 C C . PHE A 1 1091 ? 10.237 14.486 -19.697 1.00 95.69 1091 PHE A C 1
ATOM 8776 O O . PHE A 1 1091 ? 10.859 15.411 -20.221 1.00 95.69 1091 PHE A O 1
ATOM 8783 N N . VAL A 1 1092 ? 9.734 14.543 -18.467 1.00 93.06 1092 VAL A N 1
ATOM 8784 C CA . VAL A 1 1092 ? 9.752 15.735 -17.609 1.00 93.06 1092 VAL A CA 1
ATOM 8785 C C . VAL A 1 1092 ? 10.503 15.460 -16.310 1.00 93.06 1092 VAL A C 1
ATOM 8787 O O . VAL A 1 1092 ? 10.483 14.344 -15.799 1.00 93.06 1092 VAL A O 1
ATOM 8790 N N . ASP A 1 1093 ? 11.152 16.483 -15.754 1.00 84.00 1093 ASP A N 1
ATOM 8791 C CA . ASP A 1 1093 ? 11.906 16.343 -14.498 1.00 84.00 1093 ASP A CA 1
ATOM 8792 C C . ASP A 1 1093 ? 10.978 16.231 -13.271 1.00 84.00 1093 ASP A C 1
ATOM 8794 O O . ASP A 1 1093 ? 11.375 15.726 -12.223 1.00 84.00 1093 ASP A O 1
ATOM 8798 N N . SER A 1 1094 ? 9.729 16.693 -13.395 1.00 84.12 1094 SER A N 1
ATOM 8799 C CA . SER A 1 1094 ? 8.638 16.432 -12.450 1.00 84.12 1094 SER A CA 1
ATOM 8800 C C . SER A 1 1094 ? 7.272 16.674 -13.102 1.00 84.12 1094 SER A C 1
ATOM 8802 O O . SER A 1 1094 ? 7.153 17.439 -14.062 1.00 84.12 1094 SER A O 1
ATOM 8804 N N . LEU A 1 1095 ? 6.229 16.040 -12.562 1.00 87.81 1095 LEU A N 1
ATOM 8805 C CA . LEU A 1 1095 ? 4.836 16.291 -12.939 1.00 87.81 1095 LEU A CA 1
ATOM 8806 C C . LEU A 1 1095 ? 4.232 17.419 -12.083 1.00 87.81 1095 LEU A C 1
ATOM 8808 O O . LEU A 1 1095 ? 4.475 17.448 -10.873 1.00 87.81 1095 LEU A O 1
ATOM 8812 N N . PRO A 1 1096 ? 3.399 18.313 -12.656 1.00 79.62 1096 PRO A N 1
ATOM 8813 C CA . PRO A 1 1096 ? 2.695 19.330 -11.884 1.00 79.62 1096 PRO A CA 1
ATOM 8814 C C . PRO A 1 1096 ? 1.697 18.663 -10.934 1.00 79.62 1096 PRO A C 1
ATOM 8816 O O . PRO A 1 1096 ? 0.914 17.796 -11.336 1.00 79.62 1096 PRO A O 1
ATOM 8819 N N . LYS A 1 1097 ? 1.716 19.064 -9.660 1.00 71.06 1097 LYS A N 1
ATOM 8820 C CA . LYS A 1 1097 ? 0.916 18.459 -8.586 1.00 71.06 1097 LYS A CA 1
ATOM 8821 C C . LYS A 1 1097 ? 0.176 19.512 -7.767 1.00 71.06 1097 LYS A C 1
ATOM 8823 O O . LYS A 1 1097 ? 0.594 20.662 -7.675 1.00 71.06 1097 LYS A O 1
ATOM 8828 N N . THR A 1 1098 ? -0.936 19.112 -7.159 1.00 57.31 1098 THR A N 1
ATOM 8829 C CA . THR A 1 1098 ? -1.588 19.870 -6.084 1.00 57.31 1098 THR A CA 1
ATOM 8830 C C . THR A 1 1098 ? -0.731 19.851 -4.813 1.00 57.31 1098 THR A C 1
ATOM 8832 O O . THR A 1 1098 ? 0.149 19.006 -4.659 1.00 57.31 1098 THR A O 1
ATOM 8835 N N . VAL A 1 1099 ? -1.075 20.683 -3.823 1.00 47.38 1099 VAL A N 1
ATOM 8836 C CA . VAL A 1 1099 ? -0.521 20.589 -2.452 1.00 47.38 1099 VAL A CA 1
ATOM 8837 C C . VAL A 1 1099 ? -0.908 19.293 -1.703 1.00 47.38 1099 VAL A C 1
ATOM 8839 O O . VAL A 1 1099 ? -0.474 19.075 -0.581 1.00 47.38 1099 VAL A O 1
ATOM 8842 N N . SER A 1 1100 ? -1.706 18.409 -2.320 1.00 43.72 1100 SER A N 1
ATOM 8843 C CA . SER A 1 1100 ? -1.949 17.019 -1.882 1.00 43.72 1100 SER A CA 1
ATOM 8844 C C . SER A 1 1100 ? -1.082 15.985 -2.616 1.00 43.72 1100 SER A C 1
ATOM 8846 O O . SER A 1 1100 ? -1.256 14.789 -2.403 1.00 43.72 1100 SER A O 1
ATOM 8848 N N . GLY A 1 1101 ? -0.192 16.406 -3.519 1.00 50.62 1101 GLY A N 1
ATOM 8849 C CA . GLY A 1 1101 ? 0.603 15.510 -4.364 1.00 50.62 1101 GLY A CA 1
ATOM 8850 C C . GLY A 1 1101 ? -0.153 14.901 -5.554 1.00 50.62 1101 GLY A C 1
ATOM 8851 O O . GLY A 1 1101 ? 0.441 14.136 -6.310 1.00 50.62 1101 GLY A O 1
ATOM 8852 N N . LYS A 1 1102 ? -1.434 15.243 -5.770 1.00 59.66 1102 LYS A N 1
ATOM 8853 C CA . LYS A 1 1102 ? -2.226 14.727 -6.901 1.00 59.66 1102 LYS A CA 1
ATOM 8854 C C . LYS A 1 1102 ? -1.812 15.404 -8.209 1.00 59.66 1102 LYS A C 1
ATOM 8856 O O . LYS A 1 1102 ? -1.738 16.628 -8.270 1.00 59.66 1102 LYS A O 1
ATOM 8861 N N . ILE A 1 1103 ? -1.578 14.614 -9.256 1.00 75.31 1103 ILE A N 1
ATOM 8862 C CA . ILE A 1 1103 ? -1.162 15.081 -10.589 1.00 75.31 1103 ILE A CA 1
ATOM 8863 C C . ILE A 1 1103 ? -2.226 16.005 -11.209 1.00 75.31 1103 ILE A C 1
ATOM 8865 O O . ILE A 1 1103 ? -3.405 15.657 -11.279 1.00 75.31 1103 ILE A O 1
ATOM 8869 N N . ARG A 1 1104 ? -1.809 17.172 -11.716 1.00 75.19 1104 ARG A N 1
ATOM 8870 C CA . ARG A 1 1104 ? -2.669 18.160 -12.391 1.00 75.19 1104 ARG A CA 1
ATOM 8871 C C . ARG A 1 1104 ? -2.742 17.897 -13.899 1.00 75.19 1104 ARG A C 1
ATOM 8873 O O . ARG A 1 1104 ? -2.217 18.671 -14.697 1.00 75.19 1104 ARG A O 1
ATOM 8880 N N . ARG A 1 1105 ? -3.418 16.817 -14.309 1.00 80.12 1105 ARG A N 1
ATOM 8881 C CA . ARG A 1 1105 ? -3.549 16.429 -15.734 1.00 80.12 1105 ARG A CA 1
ATOM 8882 C C . ARG A 1 1105 ? -4.051 17.554 -16.640 1.00 80.12 1105 ARG A C 1
ATOM 8884 O O . ARG A 1 1105 ? -3.559 17.700 -17.751 1.00 80.12 1105 ARG A O 1
ATOM 8891 N N . VAL A 1 1106 ? -4.962 18.399 -16.164 1.00 74.25 1106 VAL A N 1
ATOM 8892 C CA . VAL A 1 1106 ? -5.487 19.516 -16.966 1.00 74.25 1106 VAL A CA 1
ATOM 8893 C C . VAL A 1 1106 ? -4.454 20.614 -17.223 1.00 74.25 1106 VAL A C 1
ATOM 8895 O O . VAL A 1 1106 ? -4.523 21.248 -18.264 1.00 74.25 1106 VAL A O 1
ATOM 8898 N N . GLU A 1 1107 ? -3.461 20.812 -16.353 1.00 81.25 1107 GLU A N 1
ATOM 8899 C CA . GLU A 1 1107 ? -2.362 21.757 -16.614 1.00 81.25 1107 GLU A CA 1
ATOM 8900 C C . GLU A 1 1107 ? -1.489 21.260 -17.778 1.00 81.25 1107 GLU A C 1
ATOM 8902 O O . GLU A 1 1107 ? -1.166 22.014 -18.696 1.00 81.25 1107 GLU A O 1
ATOM 8907 N N . LEU A 1 1108 ? -1.202 19.954 -17.794 1.00 88.25 1108 LEU A N 1
ATOM 8908 C CA . LEU A 1 1108 ? -0.513 19.279 -18.897 1.00 88.25 1108 LEU A CA 1
ATOM 8909 C C . LEU A 1 1108 ? -1.346 19.288 -20.186 1.00 88.25 1108 LEU A C 1
ATOM 8911 O O . LEU A 1 1108 ? -0.804 19.542 -21.258 1.00 88.25 1108 LEU A O 1
ATOM 8915 N N . ARG A 1 1109 ? -2.663 19.059 -20.091 1.00 86.06 1109 ARG A N 1
ATOM 8916 C CA . ARG A 1 1109 ? -3.580 19.108 -21.239 1.00 86.06 1109 ARG A CA 1
ATOM 8917 C C . ARG A 1 1109 ? -3.719 20.527 -21.794 1.00 86.06 1109 ARG A C 1
ATOM 8919 O O . ARG A 1 1109 ? -3.634 20.702 -22.997 1.00 86.06 1109 ARG A O 1
ATOM 8926 N N . GLN A 1 1110 ? -3.856 21.549 -20.951 1.00 82.00 1110 GLN A N 1
ATOM 8927 C CA . GLN A 1 1110 ? -3.904 22.946 -21.397 1.00 82.00 1110 GLN A CA 1
ATOM 8928 C C . GLN A 1 1110 ? -2.611 23.351 -22.117 1.00 82.00 1110 GLN A C 1
ATOM 8930 O O . GLN A 1 1110 ? -2.703 23.947 -23.182 1.00 82.00 1110 GLN A O 1
ATOM 8935 N N . LYS A 1 1111 ? -1.435 22.950 -21.608 1.00 83.81 1111 LYS A N 1
ATOM 8936 C CA . LYS A 1 1111 ? -0.127 23.141 -22.271 1.00 83.81 1111 LYS A CA 1
ATOM 8937 C C . LYS A 1 1111 ? -0.007 22.395 -23.616 1.00 83.81 1111 LYS A C 1
ATOM 8939 O O . LYS A 1 1111 ? 0.742 22.823 -24.484 1.00 83.81 1111 LYS A O 1
ATOM 8944 N N . GLU A 1 1112 ? -0.697 21.267 -23.784 1.00 88.88 1112 GLU A N 1
ATOM 8945 C CA . GLU A 1 1112 ? -0.668 20.447 -25.010 1.00 88.88 1112 GLU A CA 1
ATOM 8946 C C . GLU A 1 1112 ? -1.667 20.915 -26.088 1.00 88.88 1112 GLU A C 1
ATOM 8948 O O . GLU A 1 1112 ? -1.542 20.536 -27.253 1.00 88.88 1112 GLU A O 1
ATOM 8953 N N . TRP A 1 1113 ? -2.656 21.727 -25.704 1.00 80.81 1113 TRP A N 1
ATOM 8954 C CA . TRP A 1 1113 ? -3.723 22.244 -26.571 1.00 80.81 1113 TRP A CA 1
ATOM 8955 C C . TRP A 1 1113 ? -3.641 23.765 -26.821 1.00 80.81 1113 TRP A C 1
ATOM 8957 O O . TRP A 1 1113 ? -4.516 24.312 -27.495 1.00 80.81 1113 TRP A O 1
ATOM 8967 N N . SER A 1 1114 ? -2.614 24.437 -26.283 1.00 73.38 1114 SER A N 1
ATOM 8968 C CA . SER A 1 1114 ? -2.304 25.867 -26.466 1.00 73.38 1114 SER A CA 1
ATOM 8969 C C . SER A 1 1114 ? -1.257 26.116 -27.550 1.00 73.38 1114 SER A C 1
ATOM 8971 O O . SER A 1 1114 ? -1.535 26.946 -28.439 1.00 73.38 1114 SER A O 1
#

Foldseek 3Di:
DDPPVVVVVVVVVVVVVVVVVCVVVVVVVVVFQPQPPPFDDDDPDDPVLVVVPDDPDDDDDDPQADCPLDPPQDPVRHPFDQWDFDPPPCPPPHVDVVRLSVLLCCQVACVVLNLQLVQKDWQFAFPDPDLLTWTWIAGQQQLKIKIAFKKAAQAPQPLCQDLPDFSADDAPRIEAQGDGDLCSLPVSPPDPDGLRHCSSHCNNYYNDPDGSQDPVQWPEEAAFEEEEAEFPDQPDPLRVVLVLLQLVSLCSSVNHQDQCHAYEYAAQDDHPSCPLVQLLNQLRHPDDHHYCNPPPHRTIYTYRMYMHTRGRDDDDDSSPSRPLSPRIFAHRSLQVSLSSSCSSSVQTAPDDLVDLLQAAEEEAAADPDPFAHAPVVVLLVVLQVPDPRHDYDYDHPDLLQRVSVVLNSLCHHQEYEGEAPRCLVSLSNHDLLHEYEHAYNLPPPCSNVSSNRHSNYHYHYADDPVFKDWDPPDADQQPGDRSRGTYIYGDSVSVVVRVVVRSVSSSVSSVVVSVVVVVVVVVVVVVVVVDDDDDDDDDDDDDDDDDDDDDDDDDDDQDPPDPDFFDADQVVLQVPDDFDADFWFFLLVLLVVQVVCCVVVVAPVVAFQEWEAEPVGDIDGHHSVRLLLLLQLVLCCCVPVLVDAAAAEEEEEEWQDPVLQSNLSSLSQRNYAYEYDYVLDALVSVLVCCQQRLHQEYEYEPSSVVRCVVRVVVRPSHNAYAYEYPDPVDDDDPRHHYPVVSSVVGGSDGGGDRHTQARWHYWAFDDDLADGTFTFTAGSQLLQVLLCLVQCWFLSEALAAEEEEPDTRRALSCSNRQNRRRSSRNHYRYYYDDPDDDLVVVQVCLQVDLHAGYEYALVSLVRNLVDPLLPGARSNYNYAEYEDDAHAQVSQVSCCSSHVYGYKAFDDDSQFHTQAIQTPNHDRDHQFNHAGTSQWDWFFADPVRDGDDAPDKGFIKTAQPPGHRSNGTDAGPPCVPVRCVQCPPRIGTPQWMWGAHPVRTIHTQAGVVFWEQFQNDTERQVLLQVLLCVDQQAPGKAWHWAQDPVGRTFIEIEGATDPSNDDDPVVVLVVSQVSCVSSDVNRHGHPHYHYDNDADADVVRHGSNSVVHVVRVD

Radius of gyration: 36.55 Å; chains: 1; bounding box: 91×104×101 Å

Organism: NCBI:txid46732

Sequence (1114 aa):
MDFTRLFIVFAEVCTIISAGIQGTNDQIENAHREGDSYFSTRDGSNPQTCRKLGKCEGTPDRPQNCWGYEPGCTSADKWYIKPQCDDNMSGRHFRTIEDKIHQFWKESDFGFVKSVQDSLQLVCKPKETQADASSLVCSKQLTYCKAKHLFMDFRNMPNGQSTSKTDKFKPQKIGGFCEVDASALSEEGKYRMELSSWLNEVEDFSSLSFKPNRKEHCDILVEKPTFFMKLDAVVNMYHHFCDFFNLYVTQHVNGSFDTDVNIVLWEKHERRSLGNFGVTWKVFSSNPILYLGKEYENKRVCFKEAIFALLPRMVFGLYYNTPLTPGCSKSGLFKAFSEHVMGRLGIIQERNLQNSSEPIRITLLSRGTKFRNILNENEIIHALDTYPGVKLNVSQYSWDMPFAEQLKRSHNTDIFIGMHGAGLSHALFLPDWANLFELYNCGDVNCYRDLARLRGVSYTTWENEDKVVEHTEELHPRYSDHPKFRNYAFDVREFMRLVERTVKKVRQSIDEYTKKRASALRFRFQSWRSSRIHHGSIAAIDCILSRWNSGHVHATTPPVFDSKVGFTDYEKERREFHIRVPEYFNFANVLDEWAQKEKTGERTENNPAFWWVDDKGKEIKWSFQNLTENSRRTANILAGACDVQRGDRVMVILPRLPEWWLINIACLRTGTIISPGSTQLRAKDIESRLLASKATCIIADQESAAFVDEVANCSPYLKSKLLVKEDEKTPDRRGWLPFQDLYAQASNEHQCEETLSNEPVTVFFTSGTTGLPKMAEHTHASCGLGHITTGKFWLDNIPEDVHWNLSDTGWAKSAYSSFFGPWSQGACVFVYHKARFEPVAILDALQKYPISTFCSAPTAYRMMIQEDLSKYKFPSLRHCISAGEPLNPEVGTEWREMTGLEIREGYGQTETTLLCGTFRCLENRPGSMGKPAPGCNLKIVDEQGNECPDGVEGEVVVEVSSNRPVGLFTRYVDDPDRTNAVLHDNCYWTGDKAYKDKDGYFYFVGRSDDVILSAGYRIGPFEVESALIEHQAVAEAAVVSSPDSLRGEIVKAFVTLSPHFTGDKEALVQELQDHVKETTAPYKYPRKIEFVDSLPKTVSGKIRRVELRQKEWS

pLDDT: mean 79.34, std 20.11, range [21.56, 98.62]

InterPro domains:
  IPR000873 AMP-dependent synthetase/ligase domain [PF00501] (599-959)
  IPR020845 AMP-binding, conserved site [PS00455] (763-774)
  IPR025110 AMP-binding enzyme, C-terminal domain [PF13193] (1023-1102)
  IPR042099 ANL, N-terminal domain [G3DSA:3.40.50.12780] (577-1009)
  IPR045851 AMP-binding enzyme domain superfamily [G3DSA:3.30.300.30] (1010-1113)
  IPR049625 Glycosyltransferase 61, catalytic domain [PF04577] (349-434)
  IPR051087 Mitochondrial Acyl-CoA Synthetase Medium-Chain [PTHR43605] (560-1114)

Secondary structure (DSSP, 8-state):
--THHHHHHHHHHHHHHHHHHHHHHHHHHHTT-TTGGG---S--S-HHHHHHHS---SPPPPPS-B-SSSTT--TTTB-SPPPEE-STTHHHH-SSHHHHHHHHHHHHSHHHHHHHHHTEEEEEEESSSSTT--EEEEETTSSSEEEEEEEEE-TT-----STTS---PPTTSEEESEEE-HHHHHSS-----TTT-SHHHHTT-EE-SS-TT-TTT-SEEE-S-EEEE--S-SS-HHHHHHHHHHHHHHHHHHT---SSSEEEES-SS--GGGGGGTTTHHHH-SSPEEEHHHHSTT-EEEEEEEEEPPP---SSSSSTTS---TTEE--HHHHHHHHHHHHHTT------TT-TTSPEEEEE----SSSS-BTTHHHHHHHHHTSTTEEEEE---STTS-HHHHHHHHHT-SEEEE-TTSSGGGGGTS-TT-EEEES--TT-SSHHHHHHHHHT-EEEE---GGGEEEE-SS-BTTTBS-GGGSEEEE-HHHHHHHHHHHHHHHHHHHHHHHHHHHHHHHHHHHHHHTS-------------------------------S--S---HHHHHHH------SB--HHHHHHHHHHHHHHTSS-TTS-SEEEEETT--EEEE-HHHHHHHHHHHHHIIIIIS---TT-EEEEE--S-HHHHHHHHHHHHTT-EEEE--TT--HHHHHHHHHHHT-SEEEE-TTHHHHHHHHGGG-TT--EEEEPPSSTTS---TTSEEHHHHHHHS-S--PPP--BTTSEEEEEEE--TTSSPEEEEEEHHHHHTTTHIIIIIIS---TT-EEEE---TTSHHHHIIIIIHHHHTTPEEEEEE-SS--HHHHHHHHHHS---EEEE-HHHHHHHTTS-GGG---TT--EEEE-SS---HHHHHHHHHHHS--EEEEE--TTSS-SEE--TTS---TT---EEPTT--EEEE-TTSPBPPTT--EEEEEE-TTT--TTS--EETT-HHHHHTTEETTEEEEEEEEEE-TTS-EEEEEEGGG-EEETTEEE-HHHHHHHHHTSTTEEEEEEEEEEETTTEEEEEEEEEEPTT--S-HHHHHHHHHHHHHHHS-TTSS-SEEEEESS--B-TTS-B-HHHHHHHHH-